Protein AF-0000000072923205 (afdb_homodimer)

Foldseek 3Di:
DWDDPDALVVVLVVQLVLLVVLLVLLLVLLLLLLCLVQLVCVVVVDHDDPQLLASADDDVRLVCVCVVVVDHHVDPVSSVVRVVSRVLSVVLNVCSVPPWDKDKDKDKDFAAWFFAFALPFFDQAFDCDDDLLVQLLVLQVLQVVLVAHGAQFRTGANDSQAHFDPVRHQWFKFKDQPDPDDFDWAAFPDDPVVVVVVCCVVVLAPPPKAWDWDADPVRHIHLIKIKYKPDPFFLPQDAIKMKMWTFFAADRRDITGIGIMIMHIDGPRNSSLRSRHGRGVNCNNCVVVLSVQQAPDHRGGGDPPNRSSVGSSVSSRSSSSRRVVDTGDADDPPDDRIGIGIDMIIDDDPVSVVSSVVSVVSSVVSVVSSVVSCVVCVPPDPVSVLSDSDPLSVVQNQVQVVVVVVVPPPPDDRDRRDSVNCVQKDWDQPDPPPRDIGIDGPDPDDPPPD/DWDDPDALVVVLVVQLVLLVVLLVLLLVLLLLLLCLVQLVCVVVVDHDDPQLLASPDDDVRLVCVCVVVVDHHVDPVSSVVRVVSRVLSVVLNVCSVPPWDKDWDKDKDFAAWFFAFALPFFDQAFDCDDDLLVQLLVLQVLQVVLVAHGAQFRTGANDSQAHFDPVRHQWFKFKDFPDVDFFDWAAQPDDPVVVVVVCCVVVLAPPPKAWDWDADPVRHIHLIKIKYKPDPFFLPQDAIKMKMWTFFAADRRDITGITIMIMHIDGPRNSSLRSRHGRGVNCNNCVVVLSVQQAPDHRGGGDPPNRVSVGSSVSSRSSSSRRVVDTGDADDPPDDRIGIGIDMIIDDDPVSVVSSVVSVVSSVVSVVSSVVSCVVCVPPDPVSVLSDSDPLSVVQNQVQVVVVVVVPPPPDPRDRRDSVNCVQKDWDQPDPPPRDIGIDGDDPDDPPPD

Structure (mmCIF, N/CA/C/O backbone):
data_AF-0000000072923205-model_v1
#
loop_
_entity.id
_entity.type
_entity.pdbx_description
1 polymer 'Uncharacterized protein'
#
loop_
_atom_site.group_PDB
_atom_site.id
_atom_site.type_symbol
_atom_site.label_atom_id
_atom_site.label_alt_id
_atom_site.label_comp_id
_atom_site.label_asym_id
_atom_site.label_entity_id
_atom_site.label_seq_id
_atom_site.pdbx_PDB_ins_code
_atom_site.Cartn_x
_atom_site.Cartn_y
_atom_site.Cartn_z
_atom_site.occupancy
_atom_site.B_iso_or_equiv
_atom_site.auth_seq_id
_atom_site.auth_comp_id
_atom_site.auth_asym_id
_atom_site.auth_atom_id
_atom_site.pdbx_PDB_model_num
ATOM 1 N N . MET A 1 1 ? -12.227 5.406 14.617 1 89.12 1 MET A N 1
ATOM 2 C CA . MET A 1 1 ? -13.305 5.562 13.633 1 89.12 1 MET A CA 1
ATOM 3 C C . MET A 1 1 ? -12.773 5.41 12.219 1 89.12 1 MET A C 1
ATOM 5 O O . MET A 1 1 ? -11.68 5.891 11.898 1 89.12 1 MET A O 1
ATOM 9 N N . ILE A 1 2 ? -13.602 4.73 11.359 1 88.81 2 ILE A N 1
ATOM 10 C CA . ILE A 1 2 ? -13.195 4.5 9.977 1 88.81 2 ILE A CA 1
ATOM 11 C C . ILE A 1 2 ? -14.133 5.238 9.031 1 88.81 2 ILE A C 1
ATOM 13 O O . ILE A 1 2 ? -15.359 5.141 9.156 1 88.81 2 ILE A O 1
ATOM 17 N N . ILE A 1 3 ? -13.461 6.012 8.18 1 89.38 3 ILE A N 1
ATOM 18 C CA . ILE A 1 3 ? -14.242 6.777 7.211 1 89.38 3 ILE A CA 1
ATOM 19 C C . ILE A 1 3 ? -13.914 6.301 5.797 1 89.38 3 ILE A C 1
ATOM 21 O O . ILE A 1 3 ? -12.766 6.375 5.355 1 89.38 3 ILE A O 1
ATOM 25 N N . THR A 1 4 ? -14.969 5.855 4.988 1 86.44 4 THR A N 1
ATOM 26 C CA . THR A 1 4 ? -14.742 5.301 3.66 1 86.44 4 THR A CA 1
ATOM 27 C C . THR A 1 4 ? -15.344 6.207 2.588 1 86.44 4 THR A C 1
ATOM 29 O O . THR A 1 4 ? -15.062 6.039 1.399 1 86.44 4 THR A O 1
ATOM 32 N N . SER A 1 5 ? -16.047 7.168 2.941 1 84.69 5 SER A N 1
ATOM 33 C CA . SER A 1 5 ? -16.812 7.984 2.004 1 84.69 5 SER A CA 1
ATOM 34 C C . SER A 1 5 ? -15.906 8.992 1.29 1 84.69 5 SER A C 1
ATOM 36 O O . SER A 1 5 ? -16.203 9.406 0.167 1 84.69 5 SER A O 1
ATOM 38 N N . ILE A 1 6 ? -14.859 9.414 1.938 1 89.81 6 ILE A N 1
ATOM 39 C CA . ILE A 1 6 ? -13.938 10.375 1.352 1 89.81 6 ILE A CA 1
ATOM 40 C C . ILE A 1 6 ? -12.5 9.906 1.556 1 89.81 6 ILE A C 1
ATOM 42 O O . ILE A 1 6 ? -12.25 8.992 2.346 1 89.81 6 ILE A O 1
ATOM 46 N N . THR A 1 7 ? -11.625 10.508 0.783 1 90.75 7 THR A N 1
ATOM 47 C CA . THR A 1 7 ? -10.219 10.117 0.861 1 90.75 7 THR A CA 1
ATOM 48 C C . THR A 1 7 ? -9.609 10.578 2.18 1 90.75 7 THR A C 1
ATOM 50 O O . THR A 1 7 ? -10.148 11.461 2.848 1 90.75 7 THR A O 1
ATOM 53 N N . THR A 1 8 ? -8.555 10 2.537 1 91.88 8 THR A N 1
ATOM 54 C CA . THR A 1 8 ? -7.848 10.336 3.771 1 91.88 8 THR A CA 1
ATOM 55 C C . THR A 1 8 ? -7.371 11.781 3.75 1 91.88 8 THR A C 1
ATOM 57 O O . THR A 1 8 ? -7.402 12.469 4.777 1 91.88 8 THR A O 1
ATOM 60 N N . ALA A 1 9 ? -6.926 12.234 2.621 1 91.5 9 ALA A N 1
ATOM 61 C CA . ALA A 1 9 ? -6.488 13.625 2.49 1 91.5 9 ALA A CA 1
ATOM 62 C C . ALA A 1 9 ? -7.637 14.586 2.758 1 91.5 9 ALA A C 1
ATOM 64 O O . ALA A 1 9 ? -7.453 15.625 3.4 1 91.5 9 ALA A O 1
ATOM 65 N N . GLU A 1 10 ? -8.805 14.297 2.316 1 93.75 10 GLU A N 1
ATOM 66 C CA . GLU A 1 10 ? -9.977 15.141 2.535 1 93.75 10 GLU A CA 1
ATOM 67 C C . GLU A 1 10 ? -10.391 15.141 4.004 1 93.75 10 GLU A C 1
ATOM 69 O O . GLU A 1 10 ? -10.812 16.172 4.535 1 93.75 10 GLU A O 1
ATOM 74 N N . VAL A 1 11 ? -10.305 14 4.59 1 94.38 11 VAL A N 1
ATOM 75 C CA . VAL A 1 11 ? -10.633 13.922 6.008 1 94.38 11 VAL A CA 1
ATOM 76 C C . VAL A 1 11 ? -9.703 14.82 6.812 1 94.38 11 VAL A C 1
ATOM 78 O O . VAL A 1 11 ? -10.141 15.523 7.727 1 94.38 11 VAL A O 1
ATOM 81 N N . ARG A 1 12 ? -8.477 14.789 6.48 1 94.19 12 ARG A N 1
ATOM 82 C CA . ARG A 1 12 ? -7.516 15.641 7.176 1 94.19 12 ARG A CA 1
ATOM 83 C C . ARG A 1 12 ? -7.859 17.109 7 1 94.19 12 ARG A C 1
ATOM 85 O O . ARG A 1 12 ? -7.805 17.891 7.957 1 94.19 12 ARG A O 1
ATOM 92 N N . VAL A 1 13 ? -8.234 17.453 5.805 1 94.12 13 VAL A N 1
ATOM 93 C CA . VAL A 1 13 ? -8.555 18.844 5.512 1 94.12 13 VAL A CA 1
ATOM 94 C C . VAL A 1 13 ? -9.82 19.25 6.27 1 94.12 13 VAL A C 1
ATOM 96 O O . VAL A 1 13 ? -9.883 20.344 6.836 1 94.12 13 VAL A O 1
ATOM 99 N N . VAL A 1 14 ? -10.797 18.438 6.301 1 95.56 14 VAL A N 1
ATOM 100 C CA . VAL A 1 14 ? -12.047 18.75 6.984 1 95.56 14 VAL A CA 1
ATOM 101 C C . VAL A 1 14 ? -11.789 18.922 8.484 1 95.56 14 VAL A C 1
ATOM 103 O O . VAL A 1 14 ? -12.297 19.859 9.102 1 95.56 14 VAL A O 1
ATOM 106 N N . LEU A 1 15 ? -11.039 18.047 9.055 1 94.88 15 LEU A N 1
ATOM 107 C CA . LEU A 1 15 ? -10.711 18.141 10.477 1 94.88 15 LEU A CA 1
ATOM 108 C C . LEU A 1 15 ? -9.898 19.406 10.766 1 94.88 15 LEU A C 1
ATOM 110 O O . LEU A 1 15 ? -10.133 20.078 11.766 1 94.88 15 LEU A O 1
ATOM 114 N N . ARG A 1 16 ? -9.023 19.688 9.93 1 93.75 16 ARG A N 1
ATOM 115 C CA . ARG A 1 16 ? -8.195 20.875 10.117 1 93.75 16 ARG A CA 1
ATOM 116 C C . ARG A 1 16 ? -9.031 22.156 10.07 1 93.75 16 ARG A C 1
ATOM 118 O O . ARG A 1 16 ? -8.859 23.047 10.898 1 93.75 16 ARG A O 1
ATOM 125 N N . VAL A 1 17 ? -9.844 22.234 9.086 1 94.38 17 VAL A N 1
ATOM 126 C CA . VAL A 1 17 ? -10.711 23.391 8.961 1 94.38 17 VAL A CA 1
ATOM 127 C C . VAL A 1 17 ? -11.617 23.5 10.188 1 94.38 17 VAL A C 1
ATOM 129 O O . VAL A 1 17 ? -11.828 24.594 10.727 1 94.38 17 VAL A O 1
ATOM 132 N N . TYR A 1 18 ? -12.07 22.375 10.656 1 95.81 18 TYR A N 1
ATOM 133 C CA . TYR A 1 18 ? -12.906 22.359 11.852 1 95.81 18 TYR A CA 1
ATOM 134 C C . TYR A 1 18 ? -12.141 22.906 13.055 1 95.81 18 TYR A C 1
ATOM 136 O O . TYR A 1 18 ? -12.633 23.781 13.758 1 95.81 18 TYR A O 1
ATOM 144 N N . PHE A 1 19 ? -11 22.438 13.273 1 94.62 19 PHE A N 1
ATOM 145 C CA . PHE A 1 19 ? -10.234 22.844 14.445 1 94.62 19 PHE A CA 1
ATOM 146 C C . PHE A 1 19 ? -9.82 24.312 14.328 1 94.62 19 PHE A C 1
ATOM 148 O O . PHE A 1 19 ? -9.844 25.047 15.32 1 94.62 19 PHE A O 1
ATOM 155 N N . LEU A 1 20 ? -9.453 24.703 13.141 1 91.88 20 LEU A N 1
ATOM 156 C CA . LEU A 1 20 ? -9.047 26.078 12.93 1 91.88 20 LEU A CA 1
ATOM 157 C C . LEU A 1 20 ? -10.211 27.031 13.219 1 91.88 20 LEU A C 1
ATOM 159 O O . LEU A 1 20 ? -10.047 28.016 13.945 1 91.88 20 LEU A O 1
ATOM 163 N N . VAL A 1 21 ? -11.336 26.75 12.703 1 93 21 VAL A N 1
ATOM 164 C CA . VAL A 1 21 ? -12.484 27.656 12.781 1 93 21 VAL A CA 1
ATOM 165 C C . VAL A 1 21 ? -13.07 27.625 14.188 1 93 21 VAL A C 1
ATOM 167 O O . VAL A 1 21 ? -13.297 28.672 14.797 1 93 21 VAL A O 1
ATOM 170 N N . VAL A 1 22 ? -13.234 26.516 14.781 1 95.75 22 VAL A N 1
ATOM 171 C CA . VAL A 1 22 ? -13.898 26.391 16.078 1 95.75 22 VAL A CA 1
ATOM 172 C C . VAL A 1 22 ? -12.984 26.938 17.172 1 95.75 22 VAL A C 1
ATOM 174 O O . VAL A 1 22 ? -13.453 27.609 18.109 1 95.75 22 VAL A O 1
ATOM 177 N N . LEU A 1 23 ? -11.734 26.719 17.047 1 93.88 23 LEU A N 1
ATOM 178 C CA . LEU A 1 23 ? -10.836 27.234 18.078 1 93.88 23 LEU A CA 1
ATOM 179 C C . LEU A 1 23 ? -10.672 28.734 17.953 1 93.88 23 LEU A C 1
ATOM 181 O O . LEU A 1 23 ? -10.531 29.438 18.969 1 93.88 23 LEU A O 1
ATOM 185 N N . ALA A 1 24 ? -10.641 29.25 16.734 1 91.12 24 ALA A N 1
ATOM 186 C CA . ALA A 1 24 ? -10.602 30.703 16.547 1 91.12 24 ALA A CA 1
ATOM 187 C C . ALA A 1 24 ? -11.852 31.359 17.125 1 91.12 24 ALA A C 1
ATOM 189 O O . ALA A 1 24 ? -11.758 32.406 17.781 1 91.12 24 ALA A O 1
ATOM 190 N N . LEU A 1 25 ? -12.953 30.75 16.922 1 93.31 25 LEU A N 1
ATOM 191 C CA . LEU A 1 25 ? -14.203 31.281 17.453 1 93.31 25 LEU A CA 1
ATOM 192 C C . LEU A 1 25 ? -14.227 31.172 18.969 1 93.31 25 LEU A C 1
ATOM 194 O O . LEU A 1 25 ? -14.703 32.094 19.656 1 93.31 25 LEU A O 1
ATOM 198 N N . THR A 1 26 ? -13.734 30.062 19.469 1 94.56 26 THR A N 1
ATOM 199 C CA . THR A 1 26 ? -13.672 29.891 20.922 1 94.56 26 THR A CA 1
ATOM 200 C C . THR A 1 26 ? -12.805 30.969 21.547 1 94.56 26 THR A C 1
ATOM 202 O O . THR A 1 26 ? -13.18 31.562 22.562 1 94.56 26 THR A O 1
ATOM 205 N N . GLY A 1 27 ? -11.602 31.172 20.938 1 91.69 27 GLY A N 1
ATOM 206 C CA . GLY A 1 27 ? -10.758 32.25 21.438 1 91.69 27 GLY A CA 1
ATOM 207 C C . GLY A 1 27 ? -11.422 33.594 21.391 1 91.69 27 GLY A C 1
ATOM 208 O O . GLY A 1 27 ? -11.266 34.406 22.297 1 91.69 27 GLY A O 1
ATOM 209 N N . PHE A 1 28 ? -12.148 33.875 20.406 1 90.94 28 PHE A N 1
ATOM 210 C CA . PHE A 1 28 ? -12.883 35.125 20.219 1 90.94 28 PHE A CA 1
ATOM 211 C C . PHE A 1 28 ? -13.906 35.312 21.328 1 90.94 28 PHE A C 1
ATOM 213 O O . PHE A 1 28 ? -13.977 36.375 21.922 1 90.94 28 PHE A O 1
ATOM 220 N N . PHE A 1 29 ? -14.641 34.344 21.625 1 93.75 29 PHE A N 1
ATOM 221 C CA . PHE A 1 29 ? -15.68 34.406 22.641 1 93.75 29 PHE A CA 1
ATOM 222 C C . PHE A 1 29 ? -15.07 34.531 24.031 1 93.75 29 PHE A C 1
ATOM 224 O O . PHE A 1 29 ? -15.57 35.281 24.875 1 93.75 29 PHE A O 1
ATOM 231 N N . VAL A 1 30 ? -14.062 33.781 24.25 1 93.88 30 VAL A N 1
ATOM 232 C CA . VAL A 1 30 ? -13.445 33.781 25.578 1 93.88 30 VAL A CA 1
ATOM 233 C C . VAL A 1 30 ? -12.914 35.188 25.875 1 93.88 30 VAL A C 1
ATOM 235 O O . VAL A 1 30 ? -13.086 35.688 26.984 1 93.88 30 VAL A O 1
ATOM 238 N N . ARG A 1 31 ? -12.273 35.844 24.969 1 92.31 31 ARG A N 1
ATOM 239 C CA . ARG A 1 31 ? -11.75 37.188 25.172 1 92.31 31 ARG A CA 1
ATOM 240 C C . ARG A 1 31 ? -12.875 38.188 25.484 1 92.31 31 ARG A C 1
ATOM 242 O O . ARG A 1 31 ? -12.727 39.062 26.328 1 92.31 31 ARG A O 1
ATOM 249 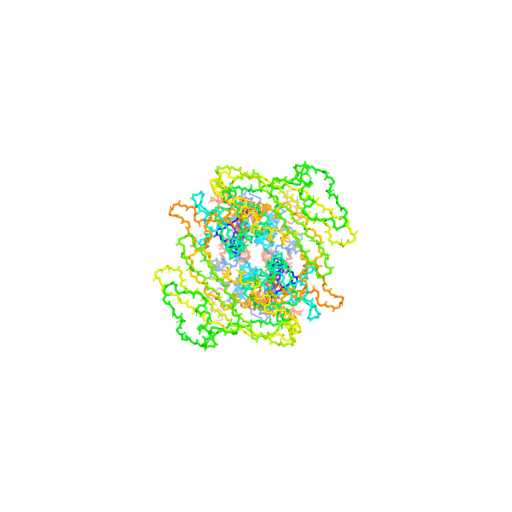N N . ARG A 1 32 ? -13.938 37.969 24.875 1 91.75 32 ARG A N 1
ATOM 250 C CA . ARG A 1 32 ? -15.078 38.875 25.094 1 91.75 32 ARG A CA 1
ATOM 251 C C . ARG A 1 32 ? -15.734 38.594 26.438 1 91.75 32 ARG A C 1
ATOM 253 O O . ARG A 1 32 ? -16.25 39.5 27.094 1 91.75 32 ARG A O 1
ATOM 260 N N . VAL A 1 33 ? -15.742 37.375 26.797 1 94.19 33 VAL A N 1
ATOM 261 C CA . VAL A 1 33 ? -16.281 37.031 28.094 1 94.19 33 VAL A CA 1
ATOM 262 C C . VAL A 1 33 ? -15.414 37.625 29.203 1 94.19 33 VAL A C 1
ATOM 264 O O . VAL A 1 33 ? -15.93 38.156 30.172 1 94.19 33 VAL A O 1
ATOM 267 N N . LEU A 1 34 ? -14.102 37.469 29.062 1 93.75 34 LEU A N 1
ATOM 268 C CA . LEU A 1 34 ? -13.195 38.031 30.047 1 93.75 34 LEU A CA 1
ATOM 269 C C . LEU A 1 34 ? -13.352 39.562 30.109 1 93.75 34 LEU A C 1
ATOM 271 O O . LEU A 1 34 ? -13.336 40.156 31.188 1 93.75 34 LEU A O 1
ATOM 275 N N . HIS A 1 35 ? -13.461 40.156 28.953 1 92.31 35 HIS A N 1
ATOM 276 C CA . HIS A 1 35 ? -13.703 41.594 28.875 1 92.31 35 HIS A CA 1
ATOM 277 C C . HIS A 1 35 ? -15.016 41.969 29.547 1 92.31 35 HIS A C 1
ATOM 279 O O . HIS A 1 35 ? -15.094 42.969 30.266 1 92.31 35 HIS A O 1
ATOM 285 N N . GLY A 1 36 ? -16.062 41.188 29.297 1 91.5 36 GLY A N 1
ATOM 286 C CA . GLY A 1 36 ? -17.359 41.438 29.906 1 91.5 36 GLY A CA 1
ATOM 287 C C . GLY A 1 36 ? -17.344 41.281 31.406 1 91.5 36 GLY A C 1
ATOM 288 O O . GLY A 1 36 ? -18 42.031 32.125 1 91.5 36 GLY A O 1
ATOM 289 N N . ARG A 1 37 ? -16.641 40.312 31.844 1 91.44 37 ARG A N 1
ATOM 290 C CA . ARG A 1 37 ? -16.5 40.125 33.281 1 91.44 37 ARG A CA 1
ATOM 291 C C . ARG A 1 37 ? -15.82 41.312 33.938 1 91.44 37 ARG A C 1
ATOM 293 O O . ARG A 1 37 ? -16.172 41.688 35.062 1 91.44 37 ARG A O 1
ATOM 300 N N . ASN A 1 38 ? -14.805 41.812 33.312 1 92.12 38 ASN A N 1
ATOM 301 C CA . ASN A 1 38 ? -14.148 43 33.812 1 92.12 38 ASN A CA 1
ATOM 302 C C . ASN A 1 38 ? -15.109 44.188 33.844 1 92.12 38 ASN A C 1
ATOM 304 O O . ASN A 1 38 ? -15.094 44.969 34.812 1 92.12 38 ASN A O 1
ATOM 308 N N . LYS A 1 39 ? -15.906 44.312 32.875 1 90 39 LYS A N 1
ATOM 309 C CA . LYS A 1 39 ? -16.906 45.375 32.844 1 90 39 LYS A CA 1
ATOM 310 C C . LYS A 1 39 ? -17.891 45.219 34 1 90 39 LYS A C 1
ATOM 312 O O . LYS A 1 39 ? -18.281 46.219 34.625 1 90 39 LYS A O 1
ATOM 317 N N . LEU A 1 40 ? -18.266 44.031 34.219 1 90.88 40 LEU A N 1
ATOM 318 C CA . LEU A 1 40 ? -19.219 43.781 35.312 1 90.88 40 LEU A CA 1
ATOM 319 C C . LEU A 1 40 ? -18.594 44.094 36.656 1 90.88 40 LEU A C 1
ATOM 321 O O . LEU A 1 40 ? -19.266 44.594 37.562 1 90.88 40 LEU A O 1
ATOM 325 N N . ARG A 1 41 ? -17.391 43.812 36.812 1 89.88 41 ARG A N 1
ATOM 326 C CA . ARG A 1 41 ? -16.688 44.125 38.062 1 89.88 41 ARG A CA 1
ATOM 327 C C . ARG A 1 41 ? -16.625 45.625 38.281 1 89.88 41 ARG A C 1
ATOM 329 O O . ARG A 1 41 ? -16.797 46.094 39.406 1 89.88 41 ARG A O 1
ATOM 336 N N . ILE A 1 42 ? -16.328 46.344 37.219 1 88.38 42 ILE A N 1
ATOM 337 C CA . ILE A 1 42 ? -16.266 47.781 37.312 1 88.38 42 ILE A CA 1
ATOM 338 C C . ILE A 1 42 ? -17.656 48.344 37.594 1 88.38 42 ILE A C 1
ATOM 340 O O . ILE A 1 42 ? -17.781 49.312 38.344 1 88.38 42 ILE A O 1
ATOM 344 N N . LEU A 1 43 ? -18.594 47.781 37.031 1 87.06 43 LEU A N 1
ATOM 345 C CA . LEU A 1 43 ? -19.969 48.188 37.281 1 87.06 43 LEU A CA 1
ATOM 346 C C . LEU A 1 43 ? -20.344 47.969 38.719 1 87.06 43 LEU A C 1
ATOM 348 O O . LEU A 1 43 ? -21.156 48.719 39.281 1 87.06 43 LEU A O 1
ATOM 352 N N . GLY A 1 44 ? -19.859 46.969 39.312 1 84.81 44 GLY A N 1
ATOM 353 C CA . GLY A 1 44 ? -20.125 46.688 40.719 1 84.81 44 GLY A CA 1
ATOM 354 C C . GLY A 1 44 ? -19.375 47.594 41.688 1 84.81 44 GLY A C 1
ATOM 355 O O . GLY A 1 44 ? -19.609 47.562 42.875 1 84.81 44 GLY A O 1
ATOM 356 N N . GLY A 1 45 ? -18.5 48.5 41.219 1 82.12 45 GLY A N 1
ATOM 357 C CA . GLY A 1 45 ? -17.828 49.469 42.062 1 82.12 45 GLY A CA 1
ATOM 358 C C . GLY A 1 45 ? -16.359 49.188 42.281 1 82.12 45 GLY A C 1
ATOM 359 O O . GLY A 1 45 ? -15.633 49.969 42.875 1 82.12 45 GLY A O 1
ATOM 360 N N . ASP A 1 46 ? -15.938 48.125 41.719 1 85 46 ASP A N 1
ATOM 361 C CA . ASP A 1 46 ? -14.547 47.75 41.906 1 85 46 ASP A CA 1
ATOM 362 C C . ASP A 1 46 ? -13.68 48.219 40.719 1 85 46 ASP A C 1
ATOM 364 O O . ASP A 1 46 ? -14.203 48.594 39.688 1 85 46 ASP A O 1
ATOM 368 N N . SER A 1 47 ? -12.453 48.469 40.969 1 88.12 47 SER A N 1
ATOM 369 C CA . SER A 1 47 ? -11.477 48.719 39.906 1 88.12 47 SER A CA 1
ATOM 370 C C . SER A 1 47 ? -10.688 47.469 39.562 1 88.12 47 SER A C 1
ATOM 372 O O . SER A 1 47 ? -10.625 46.531 40.375 1 88.12 47 SER A O 1
ATOM 374 N N . ILE A 1 48 ? -10.312 47.375 38.344 1 89.44 48 ILE A N 1
ATOM 375 C CA . ILE A 1 48 ? -9.539 46.188 37.938 1 89.44 48 ILE A CA 1
ATOM 376 C C . ILE A 1 48 ? -8.102 46.625 37.625 1 89.44 48 ILE A C 1
ATOM 378 O O . ILE A 1 48 ? -7.848 47.75 37.25 1 89.44 48 ILE A O 1
ATOM 382 N N . LEU A 1 49 ? -7.234 45.656 37.812 1 89.5 49 LEU A N 1
ATOM 383 C CA . LEU A 1 49 ? -5.848 45.906 37.438 1 89.5 49 LEU A CA 1
ATOM 384 C C . LEU A 1 49 ? -5.711 46.094 35.938 1 89.5 49 LEU A C 1
ATOM 386 O O . LEU A 1 49 ? -6.375 45.406 35.156 1 89.5 49 LEU A O 1
ATOM 390 N N . ALA A 1 50 ? -4.867 47 35.469 1 88.75 50 ALA A N 1
ATOM 391 C CA . ALA A 1 50 ? -4.66 47.25 34.031 1 88.75 50 ALA A CA 1
ATOM 392 C C . ALA A 1 50 ? -4.211 46 33.312 1 88.75 50 ALA A C 1
ATOM 394 O O . ALA A 1 50 ? -4.555 45.781 32.156 1 88.75 50 ALA A O 1
ATOM 395 N N . THR A 1 51 ? -3.453 45.094 33.969 1 89.56 51 THR A N 1
ATOM 396 C CA . THR A 1 51 ? -2.963 43.875 33.375 1 89.56 51 THR A CA 1
ATOM 397 C C . THR A 1 51 ? -4.113 42.906 33.125 1 89.56 51 THR A C 1
ATOM 399 O O . THR A 1 51 ? -4.043 42.094 32.188 1 89.56 51 THR A O 1
ATOM 402 N N . ARG A 1 52 ? -5.148 43.031 33.844 1 90.62 52 ARG A N 1
ATOM 403 C CA . ARG A 1 52 ? -6.312 42.156 33.688 1 90.62 52 ARG A CA 1
ATOM 404 C C . ARG A 1 52 ? -7.176 42.625 32.531 1 90.62 52 ARG A C 1
ATOM 406 O O . ARG A 1 52 ? -7.984 41.844 32 1 90.62 52 ARG A O 1
ATOM 413 N N . ALA A 1 53 ? -6.945 43.812 32.125 1 89.5 53 ALA A N 1
ATOM 414 C CA . ALA A 1 53 ? -7.734 44.375 31.016 1 89.5 53 ALA A CA 1
ATOM 415 C C . ALA A 1 53 ? -7.094 44.031 29.672 1 89.5 53 ALA A C 1
ATOM 417 O O . ALA A 1 53 ? -7.703 44.25 28.625 1 89.5 53 ALA A O 1
ATOM 418 N N . LEU A 1 54 ? -5.926 43.438 29.688 1 89.62 54 LEU A N 1
ATOM 419 C CA . LEU A 1 54 ? -5.238 43.062 28.453 1 89.62 54 LEU A CA 1
ATOM 420 C C . LEU A 1 54 ? -5.68 41.688 27.984 1 89.62 54 LEU A C 1
ATOM 422 O O . LEU A 1 54 ? -4.922 40.719 28.109 1 89.62 54 LEU A O 1
ATOM 426 N N . ASN A 1 55 ? -6.766 41.531 27.297 1 82.62 55 ASN A N 1
ATOM 427 C CA . ASN A 1 55 ? -7.387 40.25 26.969 1 82.62 55 ASN A CA 1
ATOM 428 C C . ASN A 1 55 ? -7.203 39.906 25.484 1 82.62 55 ASN A C 1
ATOM 430 O O . ASN A 1 55 ? -7.613 38.844 25.047 1 82.62 55 ASN A O 1
ATOM 434 N N . SER A 1 56 ? -6.613 40.719 24.75 1 79.62 56 SER A N 1
ATOM 435 C CA . SER A 1 56 ? -6.598 40.531 23.297 1 79.62 56 SER A CA 1
ATOM 436 C C . SER A 1 56 ? -5.277 39.906 22.844 1 79.62 56 SER A C 1
ATOM 438 O O . SER A 1 56 ? -5.062 39.719 21.641 1 79.62 56 SER A O 1
ATOM 440 N N . LEU A 1 57 ? -4.406 39.594 23.719 1 80.69 57 LEU A N 1
ATOM 441 C CA . LEU A 1 57 ? -3.109 39.031 23.328 1 80.69 57 LEU A CA 1
ATOM 442 C C . LEU A 1 57 ? -3.254 37.625 22.797 1 80.69 57 LEU A C 1
ATOM 444 O O . LEU A 1 57 ? -4.055 36.844 23.312 1 80.69 57 LEU A O 1
ATOM 448 N N . ASP A 1 58 ? -2.572 37.406 21.688 1 78.75 58 ASP A N 1
ATOM 449 C CA . ASP A 1 58 ? -2.625 36.094 21.062 1 78.75 58 ASP A CA 1
ATOM 450 C C . ASP A 1 58 ? -1.275 35.719 20.453 1 78.75 58 ASP A C 1
ATOM 452 O O . ASP A 1 58 ? -0.37 36.531 20.375 1 78.75 58 ASP A O 1
ATOM 456 N N . GLY A 1 59 ? -1.128 34.438 20.156 1 77.12 59 GLY A N 1
ATOM 457 C CA . GLY A 1 59 ? 0.063 33.969 19.453 1 77.12 59 GLY A CA 1
ATOM 458 C C . GLY A 1 59 ? 1.335 34.156 20.266 1 77.12 59 GLY A C 1
ATOM 459 O O . GLY A 1 59 ? 1.385 33.812 21.438 1 77.12 59 GLY A O 1
ATOM 460 N N . LEU A 1 60 ? 2.326 34.719 19.594 1 78.44 60 LEU A N 1
ATOM 461 C CA . LEU A 1 60 ? 3.627 34.938 20.219 1 78.44 60 LEU A CA 1
ATOM 462 C C . LEU A 1 60 ? 3.555 36.031 21.281 1 78.44 60 LEU A C 1
ATOM 464 O O . LEU A 1 60 ? 4.277 36 22.281 1 78.44 60 LEU A O 1
ATOM 468 N N . ASP A 1 61 ? 2.646 36.938 21.078 1 81.31 61 ASP A N 1
ATOM 469 C CA . ASP A 1 61 ? 2.477 38.031 22.047 1 81.31 61 ASP A CA 1
ATOM 470 C C . ASP A 1 61 ? 1.954 37.5 23.375 1 81.31 61 ASP A C 1
ATOM 472 O O . ASP A 1 61 ? 2.311 38 24.438 1 81.31 61 ASP A O 1
ATOM 476 N N . LEU A 1 62 ? 1.161 36.531 23.234 1 85.56 62 LEU A N 1
ATOM 477 C CA . LEU A 1 62 ? 0.646 35.875 24.453 1 85.56 62 LEU A CA 1
ATOM 478 C C . LEU A 1 62 ? 1.77 35.219 25.234 1 85.56 62 LEU A C 1
ATOM 480 O O . LEU A 1 62 ? 1.791 35.281 26.469 1 85.56 62 LEU A O 1
ATOM 484 N N . LEU A 1 63 ? 2.75 34.688 24.531 1 86.5 63 LEU A N 1
ATOM 485 C CA . LEU A 1 63 ? 3.846 33.969 25.172 1 86.5 63 LEU A CA 1
ATOM 486 C C . LEU A 1 63 ? 4.863 34.938 25.766 1 86.5 63 LEU A C 1
ATOM 488 O O . LEU A 1 63 ? 5.473 34.656 26.797 1 86.5 63 LEU A O 1
ATOM 492 N N . LEU A 1 64 ? 4.957 36.156 25.203 1 87.06 64 LEU A N 1
ATOM 493 C CA . LEU A 1 64 ? 5.996 37.094 25.609 1 87.06 64 LEU A CA 1
ATOM 494 C C . LEU A 1 64 ? 5.445 38.094 26.594 1 87.06 64 LEU A C 1
ATOM 496 O O . LEU A 1 64 ? 6.207 38.75 27.312 1 87.06 64 LEU A O 1
ATOM 500 N N . ALA A 1 65 ? 4.172 38.25 26.703 1 87.31 65 ALA A N 1
ATOM 501 C CA . ALA A 1 65 ? 3.523 39.281 27.5 1 87.31 65 ALA A CA 1
ATOM 502 C C . ALA A 1 65 ? 3.861 39.125 28.969 1 87.31 65 ALA A C 1
ATOM 504 O O . ALA A 1 65 ? 4.137 40.125 29.656 1 87.31 65 ALA A O 1
ATOM 505 N N . PRO A 1 66 ? 3.934 37.875 29.5 1 89.38 66 PRO A N 1
ATOM 506 C CA . PRO A 1 66 ? 4.246 37.75 30.922 1 89.38 66 PRO A CA 1
ATOM 507 C C . PRO A 1 66 ? 5.664 38.219 31.266 1 89.38 66 PRO A C 1
ATOM 509 O O . PRO A 1 66 ? 5.906 38.719 32.375 1 89.38 66 PRO A O 1
ATOM 512 N N . LEU A 1 67 ? 6.535 38.094 30.344 1 89.25 67 LEU A N 1
ATOM 513 C CA . LEU A 1 67 ? 7.918 38.5 30.578 1 89.25 67 LEU A CA 1
ATOM 514 C C . LEU A 1 67 ? 8.047 40 30.578 1 89.25 67 LEU A C 1
ATOM 516 O O . LEU A 1 67 ? 8.805 40.562 31.359 1 89.25 67 LEU A O 1
ATOM 520 N N . LYS A 1 68 ? 7.27 40.719 29.781 1 85.62 68 LYS A N 1
ATOM 521 C CA . LYS A 1 68 ? 7.312 42.188 29.672 1 85.62 68 LYS A CA 1
ATOM 522 C C . LYS A 1 68 ? 6.555 42.844 30.828 1 85.62 68 LYS A C 1
ATOM 524 O O . LYS A 1 68 ? 6.98 43.844 31.344 1 85.62 68 LYS A O 1
ATOM 529 N N . LEU A 1 69 ? 5.453 42.219 31.141 1 90.56 69 LEU A N 1
ATOM 530 C CA . LEU A 1 69 ? 4.574 42.781 32.156 1 90.56 69 LEU A CA 1
ATOM 531 C C . LEU A 1 69 ? 5.004 42.344 33.562 1 90.56 69 LEU A C 1
ATOM 533 O O . LEU A 1 69 ? 4.656 43 34.531 1 90.56 69 LEU A O 1
ATOM 537 N N . ARG A 1 70 ? 5.824 41.312 33.75 1 89.94 70 ARG A N 1
ATOM 538 C CA . ARG A 1 70 ? 6.137 40.656 35.031 1 89.94 70 ARG A CA 1
ATOM 539 C C . ARG A 1 70 ? 4.863 40.344 35.812 1 89.94 70 ARG A C 1
ATOM 541 O O . ARG A 1 70 ? 4.82 40.469 37.031 1 89.94 70 ARG A O 1
ATOM 548 N N . ALA A 1 71 ? 3.805 40.156 35.031 1 90.06 71 ALA A N 1
ATOM 549 C CA . ALA A 1 71 ? 2.488 39.719 35.5 1 90.06 71 ALA A CA 1
ATOM 550 C C . ALA A 1 71 ? 1.727 39 34.406 1 90.06 71 ALA A C 1
ATOM 552 O O . ALA A 1 71 ? 2.105 39.031 33.25 1 90.06 71 ALA A O 1
ATOM 553 N N . LEU A 1 72 ? 0.718 38.25 34.781 1 90.19 72 LEU A N 1
ATOM 554 C CA . LEU A 1 72 ? -0.07 37.5 33.812 1 90.19 72 LEU A CA 1
ATOM 555 C C . LEU A 1 72 ? -1.207 38.375 33.281 1 90.19 72 LEU A C 1
ATOM 557 O O . LEU A 1 72 ? -2.062 38.812 34.031 1 90.19 72 LEU A O 1
ATOM 561 N N . PRO A 1 73 ? -1.135 38.562 31.984 1 89.69 73 PRO A N 1
ATOM 562 C CA . PRO A 1 73 ? -2.254 39.312 31.406 1 89.69 73 PRO A CA 1
ATOM 563 C C . PRO A 1 73 ? -3.59 38.594 31.562 1 89.69 73 PRO A C 1
ATOM 565 O O . PRO A 1 73 ? -3.627 37.375 31.656 1 89.69 73 PRO A O 1
ATOM 568 N N . SER A 1 74 ? -4.73 39.312 31.672 1 88.88 74 SER A N 1
ATOM 569 C CA . SER A 1 74 ? -6.09 38.781 31.781 1 88.88 74 SER A CA 1
ATOM 570 C C . SER A 1 74 ? -6.289 38.031 33.094 1 88.88 74 SER A C 1
ATOM 572 O O . SER A 1 74 ? -7.293 37.344 33.25 1 88.88 74 SER A O 1
ATOM 574 N N . GLY A 1 75 ? -5.316 38.031 34 1 87.69 75 GLY A N 1
ATOM 575 C CA . GLY A 1 75 ? -5.398 37.25 35.219 1 87.69 75 GLY A CA 1
ATOM 576 C C . GLY A 1 75 ? -4.871 35.844 35.094 1 87.69 75 GLY A C 1
ATOM 577 O O . GLY A 1 75 ? -4.688 35.344 33.969 1 87.69 75 GLY A O 1
ATOM 578 N N . ALA A 1 76 ? -4.688 35.219 36.156 1 90.38 76 ALA A N 1
ATOM 579 C CA . ALA A 1 76 ? -4.117 33.875 36.156 1 90.38 76 ALA A CA 1
ATOM 580 C C . ALA A 1 76 ? -5.008 32.906 35.406 1 90.38 76 ALA A C 1
ATOM 582 O O . ALA A 1 76 ? -4.52 32.125 34.594 1 90.38 76 ALA A O 1
ATOM 583 N N . PHE A 1 77 ? -6.266 32.969 35.656 1 90.81 77 PHE A N 1
ATOM 584 C CA . PHE A 1 77 ? -7.199 32.062 35.031 1 90.81 77 PHE A CA 1
ATOM 585 C C . PHE A 1 77 ? -7.355 32.375 33.562 1 90.81 77 PHE A C 1
ATOM 587 O O . PHE A 1 77 ? -7.328 31.484 32.719 1 90.81 77 PHE A O 1
ATOM 594 N N . GLY A 1 78 ? -7.543 33.625 33.25 1 91.62 78 GLY A N 1
ATOM 595 C CA . GLY A 1 78 ? -7.703 34.031 31.859 1 91.62 78 GLY A CA 1
ATOM 596 C C . GLY A 1 78 ? -6.488 33.719 31 1 91.62 78 GLY A C 1
ATOM 597 O O . GLY A 1 78 ? -6.625 33.25 29.875 1 91.62 78 GLY A O 1
ATOM 598 N N . PHE A 1 79 ? -5.383 33.938 31.531 1 93.19 79 PHE A N 1
ATOM 599 C CA . PHE A 1 79 ? -4.141 33.656 30.812 1 93.19 79 PHE A CA 1
ATOM 600 C C . PHE A 1 79 ? -3.955 32.188 30.562 1 93.19 79 PHE A C 1
ATOM 602 O O . PHE A 1 79 ? -3.623 31.766 29.453 1 93.19 79 PHE A O 1
ATOM 609 N N . SER A 1 80 ? -4.137 31.406 31.609 1 93.5 80 SER A N 1
ATOM 610 C CA . SER A 1 80 ? -3.949 29.969 31.484 1 93.5 80 SER A CA 1
ATOM 611 C C . SER A 1 80 ? -4.922 29.375 30.469 1 93.5 80 SER A C 1
ATOM 613 O O . SER A 1 80 ? -4.566 28.453 29.734 1 93.5 80 SER A O 1
ATOM 615 N N . PHE A 1 81 ? -6.07 29.844 30.453 1 93.81 81 PHE A N 1
ATOM 616 C CA . PHE A 1 81 ? -7.078 29.297 29.547 1 93.81 81 PHE A CA 1
ATOM 617 C C . PHE A 1 81 ? -6.75 29.656 28.109 1 93.81 81 PHE A C 1
ATOM 619 O O . PHE A 1 81 ? -6.895 28.828 27.203 1 93.81 81 PHE A O 1
ATOM 626 N N . LEU A 1 82 ? -6.375 30.906 27.906 1 92.94 82 LEU A N 1
ATOM 627 C CA . LEU A 1 82 ? -6.004 31.328 26.547 1 92.94 82 LEU A CA 1
ATOM 628 C C . LEU A 1 82 ? -4.762 30.578 26.078 1 92.94 82 LEU A C 1
ATOM 630 O O . LEU A 1 82 ? -4.66 30.219 24.906 1 92.94 82 LEU A O 1
ATOM 634 N N . LEU A 1 83 ? -3.867 30.375 26.953 1 93.62 83 LEU A N 1
ATOM 635 C CA . LEU A 1 83 ? -2.682 29.594 26.625 1 93.62 83 LEU A CA 1
ATOM 636 C C . LEU A 1 83 ? -3.059 28.156 26.281 1 93.62 83 LEU A C 1
ATOM 638 O O . LEU A 1 83 ? -2.494 27.562 25.359 1 93.62 83 LEU A O 1
ATOM 642 N N . PHE A 1 84 ? -3.949 27.625 27.031 1 95.06 84 PHE A N 1
ATOM 643 C CA . PHE A 1 84 ? -4.434 26.266 26.781 1 95.06 84 PHE A CA 1
ATOM 644 C C . PHE A 1 84 ? -5.055 26.172 25.391 1 95.06 84 PHE A C 1
ATOM 646 O O . PHE A 1 84 ? -4.801 25.203 24.656 1 95.06 84 PHE A O 1
ATOM 653 N N . LEU A 1 85 ? -5.852 27.109 25 1 93.44 85 LEU A N 1
ATOM 654 C CA . LEU A 1 85 ? -6.48 27.109 23.688 1 93.44 85 LEU A CA 1
ATOM 655 C C . LEU A 1 85 ? -5.434 27.203 22.578 1 93.44 85 LEU A C 1
ATOM 657 O O . LEU A 1 85 ? -5.559 26.562 21.547 1 93.44 85 LEU A O 1
ATOM 661 N N . PHE A 1 86 ? -4.434 27.969 22.812 1 91.12 86 PHE A N 1
ATOM 662 C CA . PHE A 1 86 ? -3.359 28.125 21.844 1 91.12 86 PHE A CA 1
ATOM 663 C C . PHE A 1 86 ? -2.611 26.812 21.625 1 91.12 86 PHE A C 1
ATOM 665 O O . PHE A 1 86 ? -2.396 26.391 20.5 1 91.12 86 PHE A O 1
ATOM 672 N N . VAL A 1 87 ? -2.268 26.219 22.672 1 93.12 87 VAL A N 1
ATOM 673 C CA . VAL A 1 87 ? -1.525 24.969 22.609 1 93.12 87 VAL A CA 1
ATOM 674 C C . VAL A 1 87 ? -2.41 23.875 22.016 1 93.12 87 VAL A C 1
ATOM 676 O O . VAL A 1 87 ? -1.944 23.047 21.234 1 93.12 87 VAL A O 1
ATOM 679 N N . LEU A 1 88 ? -3.645 23.844 22.453 1 94.31 88 LEU A N 1
ATOM 680 C CA . LEU A 1 88 ? -4.594 22.859 21.953 1 94.31 88 LEU A CA 1
ATOM 681 C C . LEU A 1 88 ? -4.75 22.984 20.438 1 94.31 88 LEU A C 1
ATOM 683 O O . LEU A 1 88 ? -4.852 21.969 19.734 1 94.31 88 LEU A O 1
ATOM 687 N N . GLY A 1 89 ? -4.738 24.156 19.984 1 91.62 89 GLY A N 1
ATOM 688 C CA . GLY A 1 89 ? -4.859 24.375 18.547 1 91.62 89 GLY A CA 1
ATOM 689 C C . GLY A 1 89 ? -3.672 23.844 17.766 1 91.62 89 GLY A C 1
ATOM 690 O O . GLY A 1 89 ? -3.844 23.219 16.719 1 91.62 89 GLY A O 1
ATOM 691 N N . LYS A 1 90 ? -2.514 24.109 18.234 1 91.38 90 LYS A N 1
ATOM 692 C CA . LYS A 1 90 ? -1.312 23.625 17.562 1 91.38 90 LYS A CA 1
ATOM 693 C C . LYS A 1 90 ? -1.193 22.109 17.672 1 91.38 90 LYS A C 1
ATOM 695 O O . LYS A 1 90 ? -0.78 21.438 16.719 1 91.38 90 LYS A O 1
ATOM 700 N N . ALA A 1 91 ? -1.522 21.625 18.781 1 93 91 ALA A N 1
ATOM 701 C CA . ALA A 1 91 ? -1.455 20.172 19 1 93 91 ALA A CA 1
ATOM 702 C C . ALA A 1 91 ? -2.453 19.438 18.109 1 93 91 ALA A C 1
ATOM 704 O O . ALA A 1 91 ? -2.133 18.391 17.547 1 93 91 ALA A O 1
ATOM 705 N N . ALA A 1 92 ? -3.645 19.922 18.078 1 92.75 92 ALA A N 1
ATOM 706 C CA . ALA A 1 92 ? -4.664 19.297 17.234 1 92.75 92 ALA A CA 1
ATOM 707 C C . ALA A 1 92 ? -4.242 19.266 15.773 1 92.75 92 ALA A C 1
ATOM 709 O O . ALA A 1 92 ? -4.527 18.312 15.055 1 92.75 92 ALA A O 1
ATOM 710 N N . ASP A 1 93 ? -3.615 20.266 15.422 1 89.38 93 ASP A N 1
ATOM 711 C CA . ASP A 1 93 ? -3.135 20.359 14.047 1 89.38 93 ASP A CA 1
ATOM 712 C C . ASP A 1 93 ? -2.062 19.297 13.773 1 89.38 93 ASP A C 1
ATOM 714 O O . ASP A 1 93 ? -2.133 18.594 12.766 1 89.38 93 ASP A O 1
ATOM 718 N N . LEU A 1 94 ? -1.133 19.234 14.609 1 92.38 94 LEU A N 1
ATOM 719 C CA . LEU A 1 94 ? -0.03 18.312 14.422 1 92.38 94 LEU A CA 1
ATOM 720 C C . LEU A 1 94 ? -0.514 16.859 14.555 1 92.38 94 LEU A C 1
ATOM 722 O O . LEU A 1 94 ? -0.077 15.992 13.797 1 92.38 94 LEU A O 1
ATOM 726 N N . LEU A 1 95 ? -1.396 16.672 15.438 1 94.56 95 LEU A N 1
ATOM 727 C CA . LEU A 1 95 ? -1.896 15.32 15.664 1 94.56 95 LEU A CA 1
ATOM 728 C C . LEU A 1 95 ? -2.736 14.844 14.477 1 94.56 95 LEU A C 1
ATOM 730 O O . LEU A 1 95 ? -2.717 13.664 14.133 1 94.56 95 LEU A O 1
ATOM 734 N N . THR A 1 96 ? -3.498 15.711 13.898 1 93.56 96 THR A N 1
ATOM 735 C CA . THR A 1 96 ? -4.281 15.352 12.727 1 93.56 96 THR A CA 1
ATOM 736 C C . THR A 1 96 ? -3.373 14.898 11.586 1 93.56 96 THR A C 1
ATOM 738 O O . THR A 1 96 ? -3.676 13.922 10.891 1 93.56 96 THR A O 1
ATOM 741 N N . SER A 1 97 ? -2.277 15.617 11.438 1 91 97 SER A N 1
ATOM 742 C CA . SER A 1 97 ? -1.35 15.32 10.352 1 91 97 SER A CA 1
ATOM 743 C C . SER A 1 97 ? -0.625 14 10.594 1 91 97 SER A C 1
ATOM 745 O O . SER A 1 97 ? -0.272 13.297 9.648 1 91 97 SER A O 1
ATOM 747 N N . TYR A 1 98 ? -0.456 13.68 11.82 1 92.06 98 TYR A N 1
ATOM 748 C CA . TYR A 1 98 ? 0.348 12.508 12.156 1 92.06 98 TYR A CA 1
ATOM 749 C C . TYR A 1 98 ? -0.528 11.273 12.305 1 92.06 98 TYR A C 1
ATOM 751 O O . TYR A 1 98 ? -0.14 10.18 11.883 1 92.06 98 TYR A O 1
ATOM 759 N N . LEU A 1 99 ? -1.681 11.391 12.867 1 93.75 99 LEU A N 1
ATOM 760 C CA . LEU A 1 99 ? -2.43 10.219 13.312 1 93.75 99 LEU A CA 1
ATOM 761 C C . LEU A 1 99 ? -3.473 9.812 12.281 1 93.75 99 LEU A C 1
ATOM 763 O O . LEU A 1 99 ? -3.916 8.664 12.258 1 93.75 99 LEU A O 1
ATOM 767 N N . VAL A 1 100 ? -3.953 10.719 11.539 1 93 100 VAL A N 1
ATOM 768 C CA . VAL A 1 100 ? -4.945 10.375 10.523 1 93 100 VAL A CA 1
ATOM 769 C C . VAL A 1 100 ? -4.246 9.82 9.289 1 93 100 VAL A C 1
ATOM 771 O O . VAL A 1 100 ? -3.73 10.586 8.461 1 93 100 VAL A O 1
ATOM 774 N N . VAL A 1 101 ? -4.293 8.516 9.148 1 90.38 101 VAL A N 1
ATOM 775 C CA . VAL A 1 101 ? -3.545 7.855 8.086 1 90.38 101 VAL A CA 1
ATOM 776 C C . VAL A 1 101 ? -4.449 6.867 7.348 1 90.38 101 VAL A C 1
ATOM 778 O O . VAL A 1 101 ? -5.578 6.621 7.773 1 90.38 101 VAL A O 1
ATOM 781 N N . ASN A 1 102 ? -3.867 6.383 6.223 1 89.62 102 ASN A N 1
ATOM 782 C CA . ASN A 1 102 ? -4.555 5.363 5.438 1 89.62 102 ASN A CA 1
ATOM 783 C C . ASN A 1 102 ? -4.41 3.98 6.07 1 89.62 102 ASN A C 1
ATOM 785 O O . ASN A 1 102 ? -3.33 3.613 6.531 1 89.62 102 ASN A O 1
ATOM 789 N N . HIS A 1 103 ? -5.562 3.322 6.148 1 88.25 103 HIS A N 1
ATOM 790 C CA . HIS A 1 103 ? -5.562 1.955 6.66 1 88.25 103 HIS A CA 1
ATOM 791 C C . HIS A 1 103 ? -6.312 1.018 5.715 1 88.25 103 HIS A C 1
ATOM 793 O O . HIS A 1 103 ? -7.297 1.415 5.09 1 88.25 103 HIS A O 1
ATOM 799 N N . LEU A 1 104 ? -5.723 -0.215 5.613 1 89.56 104 LEU A N 1
ATOM 800 C CA . LEU A 1 104 ? -6.414 -1.243 4.84 1 89.56 104 LEU A CA 1
ATOM 801 C C . LEU A 1 104 ? -7.492 -1.917 5.68 1 89.56 104 LEU A C 1
ATOM 803 O O . LEU A 1 104 ? -7.219 -2.395 6.785 1 89.56 104 LEU A O 1
ATOM 807 N N . ILE A 1 105 ? -8.648 -1.838 5.129 1 90.38 105 ILE A N 1
ATOM 808 C CA . ILE A 1 105 ? -9.75 -2.467 5.84 1 90.38 105 ILE A CA 1
ATOM 809 C C . ILE A 1 105 ? -10.469 -3.447 4.918 1 90.38 105 ILE A C 1
ATOM 811 O O . ILE A 1 105 ? -10.383 -3.33 3.691 1 90.38 105 ILE A O 1
ATOM 815 N N . GLN A 1 106 ? -11.07 -4.438 5.527 1 92.94 106 GLN A N 1
ATOM 816 C CA . GLN A 1 106 ? -11.914 -5.344 4.758 1 92.94 106 GLN A CA 1
ATOM 817 C C . GLN A 1 106 ? -13.195 -4.645 4.301 1 92.94 106 GLN A C 1
ATOM 819 O O . GLN A 1 106 ? -13.867 -3.982 5.102 1 92.94 106 GLN A O 1
ATOM 824 N N . SER A 1 107 ? -13.484 -4.613 3.08 1 92.19 107 SER A N 1
ATOM 825 C CA . SER A 1 107 ? -14.648 -3.98 2.467 1 92.19 107 SER A CA 1
ATOM 826 C C . SER A 1 107 ? -15.219 -4.844 1.345 1 92.19 107 SER A C 1
ATOM 828 O O . SER A 1 107 ? -14.922 -6.035 1.261 1 92.19 107 SER A O 1
ATOM 830 N N . ARG A 1 108 ? -16.156 -4.273 0.584 1 94.19 108 ARG A N 1
ATOM 831 C CA . ARG A 1 108 ? -16.734 -4.945 -0.567 1 94.19 108 ARG A CA 1
ATOM 832 C C . ARG A 1 108 ? -16.406 -4.219 -1.863 1 94.19 108 ARG A C 1
ATOM 834 O O . ARG A 1 108 ? -16.5 -2.992 -1.937 1 94.19 108 ARG A O 1
ATOM 841 N N . CYS A 1 109 ? -15.953 -4.965 -2.818 1 93.81 109 CYS A N 1
ATOM 842 C CA . CYS A 1 109 ? -15.602 -4.414 -4.125 1 93.81 109 CYS A CA 1
ATOM 843 C C . CYS A 1 109 ? -16.406 -5.086 -5.23 1 93.81 109 CYS A C 1
ATOM 845 O O . CYS A 1 109 ? -16.953 -6.172 -5.039 1 93.81 109 CYS A O 1
ATOM 847 N N . SER A 1 110 ? -16.5 -4.344 -6.375 1 95.56 110 SER A N 1
ATOM 848 C CA . SER A 1 110 ? -17.188 -4.93 -7.52 1 95.56 110 SER A CA 1
ATOM 849 C C . SER A 1 110 ? -16.453 -6.156 -8.039 1 95.56 110 SER A C 1
ATOM 851 O O . SER A 1 110 ? -15.227 -6.145 -8.172 1 95.56 110 SER A O 1
ATOM 853 N N . PHE A 1 111 ? -17.031 -7.227 -8.398 1 96.69 111 PHE A N 1
ATOM 854 C CA . PHE A 1 111 ? -16.438 -8.484 -8.828 1 96.69 111 PHE A CA 1
ATOM 855 C C . PHE A 1 111 ? -16.047 -8.43 -10.305 1 96.69 111 PHE A C 1
ATOM 857 O O . PHE A 1 111 ? -14.922 -8.742 -10.664 1 96.69 111 PHE A O 1
ATOM 864 N N . GLY A 1 112 ? -16.984 -7.984 -11.195 1 95.12 112 GLY A N 1
ATOM 865 C CA . GLY A 1 112 ? -16.797 -8.023 -12.633 1 95.12 112 GLY A CA 1
ATOM 866 C C . GLY A 1 112 ? -16.906 -9.414 -13.219 1 95.12 112 GLY A C 1
ATOM 867 O O . GLY A 1 112 ? -17.969 -10.039 -13.133 1 95.12 112 GLY A O 1
ATOM 868 N N . GLN A 1 113 ? -15.773 -9.977 -13.742 1 96.12 113 GLN A N 1
ATOM 869 C CA . GLN A 1 113 ? -15.766 -11.312 -14.328 1 96.12 113 GLN A CA 1
ATOM 870 C C . GLN A 1 113 ? -14.734 -12.211 -13.641 1 96.12 113 GLN A C 1
ATOM 872 O O . GLN A 1 113 ? -13.734 -11.719 -13.109 1 96.12 113 GLN A O 1
ATOM 877 N N . GLY A 1 114 ? -15.023 -13.445 -13.656 1 97.5 114 GLY A N 1
ATOM 878 C CA . GLY A 1 114 ? -14.156 -14.445 -13.055 1 97.5 114 GLY A CA 1
ATOM 879 C C . GLY A 1 114 ? -14.805 -15.812 -12.953 1 97.5 114 GLY A C 1
ATOM 880 O O . GLY A 1 114 ? -15.578 -16.203 -13.828 1 97.5 114 GLY A O 1
ATOM 881 N N . LEU A 1 115 ? -14.398 -16.516 -12.047 1 98.06 115 LEU A N 1
ATOM 882 C CA . LEU A 1 115 ? -15.008 -17.812 -11.797 1 98.06 115 LEU A CA 1
ATOM 883 C C . LEU A 1 115 ? -16.172 -17.688 -10.828 1 98.06 115 LEU A C 1
ATOM 885 O O . LEU A 1 115 ? -16.031 -17.125 -9.742 1 98.06 115 LEU A O 1
ATOM 889 N N . VAL A 1 116 ? -17.281 -18.125 -11.25 1 98.06 116 VAL A N 1
ATOM 890 C CA . VAL A 1 116 ? -18.469 -18.141 -10.406 1 98.06 116 VAL A CA 1
ATOM 891 C C . VAL A 1 116 ? -18.859 -19.578 -10.102 1 98.06 116 VAL A C 1
ATOM 893 O O . VAL A 1 116 ? -19.094 -20.375 -11.016 1 98.06 116 VAL A O 1
ATOM 896 N N . PHE A 1 117 ? -18.938 -19.859 -8.844 1 97.69 117 PHE A N 1
ATOM 897 C CA . PHE A 1 117 ? -19.234 -21.219 -8.391 1 97.69 117 PHE A CA 1
ATOM 898 C C . PHE A 1 117 ? -20.734 -21.5 -8.453 1 97.69 117 PHE A C 1
ATOM 900 O O . PHE A 1 117 ? -21.531 -20.688 -8.008 1 97.69 117 PHE A O 1
ATOM 907 N N . ASP A 1 118 ? -21.031 -22.594 -9.047 1 95.5 118 ASP A N 1
ATOM 908 C CA . ASP A 1 118 ? -22.391 -23.109 -9.094 1 95.5 118 ASP A CA 1
ATOM 909 C C . ASP A 1 118 ? -22.453 -24.578 -8.672 1 95.5 118 ASP A C 1
ATOM 911 O O . ASP A 1 118 ? -21.953 -25.453 -9.383 1 95.5 118 ASP A O 1
ATOM 915 N N . ASP A 1 119 ? -23.031 -24.891 -7.59 1 94.56 119 ASP A N 1
ATOM 916 C CA . ASP A 1 119 ? -23.094 -26.234 -7.027 1 94.56 119 ASP A CA 1
ATOM 917 C C . ASP A 1 119 ? -23.922 -27.172 -7.91 1 94.56 119 ASP A C 1
ATOM 919 O O . ASP A 1 119 ? -23.938 -28.375 -7.699 1 94.56 119 ASP A O 1
ATOM 923 N N . GLY A 1 120 ? -24.453 -26.766 -8.961 1 89.75 120 GLY A N 1
ATOM 924 C CA . GLY A 1 120 ? -25.219 -27.578 -9.891 1 89.75 120 GLY A CA 1
ATOM 925 C C . GLY A 1 120 ? -24.438 -27.938 -11.141 1 89.75 120 GLY A C 1
ATOM 926 O O . GLY A 1 120 ? -24.891 -28.781 -11.93 1 89.75 120 GLY A O 1
ATOM 927 N N . THR A 1 121 ? -23.281 -27.406 -11.242 1 89.44 121 THR A N 1
ATOM 928 C CA . THR A 1 121 ? -22.453 -27.641 -12.414 1 89.44 121 THR A CA 1
ATOM 929 C C . THR A 1 121 ? -21.859 -29.062 -12.383 1 89.44 121 THR A C 1
ATOM 931 O O . THR A 1 121 ? -21.438 -29.531 -11.328 1 89.44 121 THR A O 1
ATOM 934 N N . LYS A 1 122 ? -21.938 -29.688 -13.523 1 86.69 122 LYS A N 1
ATOM 935 C CA . LYS A 1 122 ? -21.422 -31.062 -13.602 1 86.69 122 LYS A CA 1
ATOM 936 C C . LYS A 1 122 ? -20.109 -31.109 -14.359 1 86.69 122 LYS A C 1
ATOM 938 O O . LYS A 1 122 ? -20.094 -31.266 -15.578 1 86.69 122 LYS A O 1
ATOM 943 N N . LEU A 1 123 ? -19 -31.062 -13.695 1 93.19 123 LEU A N 1
ATOM 944 C CA . LEU A 1 123 ? -17.641 -31.297 -14.188 1 93.19 123 LEU A CA 1
ATOM 945 C C . LEU A 1 123 ? -16.891 -32.25 -13.273 1 93.19 123 LEU A C 1
ATOM 947 O O . LEU A 1 123 ? -16.109 -31.828 -12.422 1 93.19 123 LEU A O 1
ATOM 951 N N . PRO A 1 124 ? -17.047 -33.5 -13.586 1 93.12 124 PRO A N 1
ATOM 952 C CA . PRO A 1 124 ? -16.516 -34.5 -12.664 1 93.12 124 PRO A CA 1
ATOM 953 C C . PRO A 1 124 ? -14.992 -34.531 -12.633 1 93.12 124 PRO A C 1
ATOM 955 O O . PRO A 1 124 ? -14.406 -34.938 -11.625 1 93.12 124 PRO A O 1
ATOM 958 N N . MET A 1 125 ? -14.391 -34.125 -13.75 1 93.06 125 MET A N 1
ATOM 959 C CA . MET A 1 125 ? -12.93 -34.156 -13.82 1 93.06 125 MET A CA 1
ATOM 960 C C . MET A 1 125 ? -12.359 -32.781 -14.086 1 93.06 125 MET A C 1
ATOM 962 O O . MET A 1 125 ? -12.133 -32.406 -15.234 1 93.06 125 MET A O 1
ATOM 966 N N . PRO A 1 126 ? -12.094 -32.031 -12.977 1 94.25 126 PRO A N 1
ATOM 967 C CA . PRO A 1 126 ? -11.477 -30.719 -13.188 1 94.25 126 PRO A CA 1
ATOM 968 C C . PRO A 1 126 ? -10.07 -30.812 -13.766 1 94.25 126 PRO A C 1
ATOM 970 O O . PRO A 1 126 ? -9.266 -31.641 -13.32 1 94.25 126 PRO A O 1
ATOM 973 N N . PRO A 1 127 ? -9.789 -30.016 -14.742 1 93.31 127 PRO A N 1
ATOM 974 C CA . PRO A 1 127 ? -8.438 -30.047 -15.305 1 93.31 127 PRO A CA 1
ATOM 975 C C . PRO A 1 127 ? -7.391 -29.469 -14.359 1 93.31 127 PRO A C 1
ATOM 977 O O . PRO A 1 127 ? -7.715 -28.641 -13.508 1 93.31 127 PRO A O 1
ATOM 980 N N . PHE A 1 128 ? -6.195 -29.969 -14.484 1 90.81 128 PHE A N 1
ATOM 981 C CA . PHE A 1 128 ? -5.117 -29.547 -13.594 1 90.81 128 PHE A CA 1
ATOM 982 C C . PHE A 1 128 ? -4.238 -28.5 -14.266 1 90.81 128 PHE A C 1
ATOM 984 O O . PHE A 1 128 ? -3.361 -27.922 -13.633 1 90.81 128 PHE A O 1
ATOM 991 N N . ASN A 1 129 ? -4.555 -28.531 -15.578 1 83.19 129 ASN A N 1
ATOM 992 C CA . ASN A 1 129 ? -3.707 -27.656 -16.375 1 83.19 129 ASN A CA 1
ATOM 993 C C . ASN A 1 129 ? -4.48 -26.438 -16.891 1 83.19 129 ASN A C 1
ATOM 995 O O . ASN A 1 129 ? -5.711 -26.469 -16.953 1 83.19 129 ASN A O 1
ATOM 999 N N . GLY A 1 130 ? -4.09 -25.234 -16.562 1 85.31 130 GLY A N 1
ATOM 1000 C CA . GLY A 1 130 ? -4.738 -24.094 -17.188 1 85.31 130 GLY A CA 1
ATOM 1001 C C . GLY A 1 130 ? -4.676 -22.844 -16.328 1 85.31 130 GLY A C 1
ATOM 1002 O O . GLY A 1 130 ? -4.176 -22.875 -15.195 1 85.31 130 GLY A O 1
ATOM 1003 N N . ARG A 1 131 ? -5.293 -21.969 -16.906 1 93.62 131 ARG A N 1
ATOM 1004 C CA . ARG A 1 131 ? -5.312 -20.656 -16.266 1 93.62 131 ARG A CA 1
ATOM 1005 C C . ARG A 1 131 ? -6.227 -20.656 -15.047 1 93.62 131 ARG A C 1
ATOM 1007 O O . ARG A 1 131 ? -5.922 -20.031 -14.031 1 93.62 131 ARG A O 1
ATOM 1014 N N . PRO A 1 132 ? -7.383 -21.375 -15.125 1 95.88 132 PRO A N 1
ATOM 1015 C CA . PRO A 1 132 ? -8.242 -21.391 -13.938 1 95.88 132 PRO A CA 1
ATOM 1016 C C . PRO A 1 132 ? -7.535 -21.984 -12.711 1 95.88 132 PRO A C 1
ATOM 1018 O O . PRO A 1 132 ? -7.738 -21.5 -11.594 1 95.88 132 PRO A O 1
ATOM 1021 N N . PHE A 1 133 ? -6.734 -22.984 -12.93 1 95.44 133 PHE A N 1
ATOM 1022 C CA . PHE A 1 133 ? -5.969 -23.531 -11.812 1 95.44 133 PHE A CA 1
ATOM 1023 C C . PHE A 1 133 ? -5.109 -22.453 -11.172 1 95.44 133 PHE A C 1
ATOM 1025 O O . PHE A 1 133 ? -5.109 -22.281 -9.953 1 95.44 133 PHE A O 1
ATOM 1032 N N . GLN A 1 134 ? -4.438 -21.719 -11.961 1 93.44 134 GLN A N 1
ATOM 1033 C CA . GLN A 1 134 ? -3.541 -20.672 -11.469 1 93.44 134 GLN A CA 1
ATOM 1034 C C . GLN A 1 134 ? -4.316 -19.578 -10.75 1 93.44 134 GLN A C 1
ATOM 1036 O O . GLN A 1 134 ? -3.918 -19.125 -9.672 1 93.44 134 GLN A O 1
ATOM 1041 N N . VAL A 1 135 ? -5.367 -19.156 -11.375 1 96.12 135 VAL A N 1
ATOM 1042 C CA . VAL A 1 135 ? -6.148 -18.047 -10.844 1 96.12 135 VAL A CA 1
ATOM 1043 C C . VAL A 1 135 ? -6.785 -18.438 -9.516 1 96.12 135 VAL A C 1
ATOM 1045 O O . VAL A 1 135 ? -6.758 -17.688 -8.547 1 96.12 135 VAL A O 1
ATOM 1048 N N . VAL A 1 136 ? -7.316 -19.609 -9.453 1 97.69 136 VAL A N 1
ATOM 1049 C CA . VAL A 1 136 ? -8.016 -20.078 -8.258 1 97.69 136 VAL A CA 1
ATOM 1050 C C . VAL A 1 136 ? -7.008 -20.312 -7.137 1 97.69 136 VAL A C 1
ATOM 1052 O O . VAL A 1 136 ? -7.242 -19.922 -5.988 1 97.69 136 VAL A O 1
ATOM 1055 N N . GLN A 1 137 ? -5.945 -20.984 -7.5 1 95.81 137 GLN A N 1
ATOM 1056 C CA . GLN A 1 137 ? -4.898 -21.219 -6.512 1 95.81 137 GLN A CA 1
ATOM 1057 C C . GLN A 1 137 ? -4.352 -19.906 -5.969 1 95.81 137 GLN A C 1
ATOM 1059 O O . GLN A 1 137 ? -4.184 -19.75 -4.758 1 95.81 137 GLN A O 1
ATOM 1064 N N . ASN A 1 138 ? -4.145 -18.969 -6.801 1 95.06 138 ASN A N 1
ATOM 1065 C CA . ASN A 1 138 ? -3.596 -17.688 -6.414 1 95.06 138 ASN A CA 1
ATOM 1066 C C . ASN A 1 138 ? -4.578 -16.891 -5.555 1 95.06 138 ASN A C 1
ATOM 1068 O O . ASN A 1 138 ? -4.168 -16.141 -4.664 1 95.06 138 ASN A O 1
ATOM 1072 N N . ALA A 1 139 ? -5.797 -17 -5.902 1 97.44 139 ALA A N 1
ATOM 1073 C CA . ALA A 1 139 ? -6.805 -16.281 -5.117 1 97.44 139 ALA A CA 1
ATOM 1074 C C . ALA A 1 139 ? -6.75 -16.703 -3.65 1 97.44 139 ALA A C 1
ATOM 1076 O O . ALA A 1 139 ? -6.918 -15.867 -2.758 1 97.44 139 ALA A O 1
ATOM 1077 N N . GLN A 1 140 ? -6.547 -17.922 -3.393 1 97.38 140 GLN A N 1
ATOM 1078 C CA . GLN A 1 140 ? -6.469 -18.406 -2.014 1 97.38 140 GLN A CA 1
ATOM 1079 C C . GLN A 1 140 ? -5.184 -17.922 -1.341 1 97.38 140 GLN A C 1
ATOM 1081 O O . GLN A 1 140 ? -5.199 -17.531 -0.173 1 97.38 140 GLN A O 1
ATOM 1086 N N . LEU A 1 141 ? -4.141 -18 -2.08 1 94.62 141 LEU A N 1
ATOM 1087 C CA . LEU A 1 141 ? -2.871 -17.531 -1.529 1 94.62 141 LEU A CA 1
ATOM 1088 C C . LEU A 1 141 ? -2.92 -16.031 -1.239 1 94.62 141 LEU A C 1
ATOM 1090 O O . LEU A 1 141 ? -2.383 -15.578 -0.228 1 94.62 141 LEU A O 1
ATOM 1094 N N . LEU A 1 142 ? -3.545 -15.336 -2.129 1 94.5 142 LEU A N 1
ATOM 1095 C CA . LEU A 1 142 ? -3.719 -13.906 -1.92 1 94.5 142 LEU A CA 1
ATOM 1096 C C . LEU A 1 142 ? -4.562 -13.633 -0.679 1 94.5 142 LEU A C 1
ATOM 1098 O O . LEU A 1 142 ? -4.273 -12.711 0.085 1 94.5 142 LEU A O 1
ATOM 1102 N N . ALA A 1 143 ? -5.59 -14.344 -0.532 1 97 143 ALA A N 1
ATOM 1103 C CA . ALA A 1 143 ? -6.43 -14.203 0.654 1 97 143 ALA A CA 1
ATOM 1104 C C . ALA A 1 143 ? -5.617 -14.414 1.929 1 97 143 ALA A C 1
ATOM 1106 O O . ALA A 1 143 ? -5.707 -13.617 2.869 1 97 143 ALA A O 1
ATOM 1107 N N . VAL A 1 144 ? -4.812 -15.414 1.962 1 95.38 144 VAL A N 1
ATOM 1108 C CA . VAL A 1 144 ? -3.998 -15.719 3.135 1 95.38 144 VAL A CA 1
ATOM 1109 C C . VAL A 1 144 ? -2.979 -14.602 3.361 1 95.38 144 VAL A C 1
ATOM 1111 O O . VAL A 1 144 ? -2.752 -14.18 4.5 1 95.38 144 VAL A O 1
ATOM 1114 N N . ASN A 1 145 ? -2.371 -14.156 2.301 1 91.06 145 ASN A N 1
ATOM 1115 C CA . ASN A 1 145 ? -1.407 -13.07 2.4 1 91.06 145 ASN A CA 1
ATOM 1116 C C . ASN A 1 145 ? -2.061 -11.789 2.912 1 91.06 145 ASN A C 1
ATOM 1118 O O . ASN A 1 145 ? -1.405 -10.961 3.555 1 91.06 145 ASN A O 1
ATOM 1122 N N . ASN A 1 146 ? -3.32 -11.648 2.596 1 93.19 146 ASN A N 1
ATOM 1123 C CA . ASN A 1 146 ? -4.09 -10.492 3.051 1 93.19 146 ASN A CA 1
ATOM 1124 C C . ASN A 1 146 ? -4.734 -10.75 4.41 1 93.19 146 ASN A C 1
ATOM 1126 O O . ASN A 1 146 ? -5.629 -10.016 4.828 1 93.19 146 ASN A O 1
ATOM 1130 N N . SER A 1 147 ? -4.375 -11.875 5.066 1 94.12 147 SER A N 1
ATOM 1131 C CA . SER A 1 147 ? -4.809 -12.258 6.41 1 94.12 147 SER A CA 1
ATOM 1132 C C . SER A 1 147 ? -6.285 -12.641 6.422 1 94.12 147 SER A C 1
ATOM 1134 O O . SER A 1 147 ? -6.992 -12.367 7.395 1 94.12 147 SER A O 1
ATOM 1136 N N . CYS A 1 148 ? -6.738 -13.078 5.332 1 97.12 148 CYS A N 1
ATOM 1137 C CA . CYS A 1 148 ? -8.094 -13.602 5.203 1 97.12 148 CYS A CA 1
ATOM 1138 C C . CYS A 1 148 ? -8.086 -15.109 5.004 1 97.12 148 CYS A C 1
ATOM 1140 O O . CYS A 1 148 ? -7.055 -15.688 4.645 1 97.12 148 CYS A O 1
ATOM 1142 N N . PRO A 1 149 ? -9.156 -15.75 5.266 1 97.25 149 PRO A N 1
ATOM 1143 C CA . PRO A 1 149 ? -9.164 -17.219 5.215 1 97.25 149 PRO A CA 1
ATOM 1144 C C . PRO A 1 149 ? -9.219 -17.75 3.789 1 97.25 149 PRO A C 1
ATOM 1146 O O . PRO A 1 149 ? -9.836 -17.141 2.914 1 97.25 149 PRO A O 1
ATOM 1149 N N . TYR A 1 150 ? -8.586 -18.906 3.631 1 97.94 150 TYR A N 1
ATOM 1150 C CA . TYR A 1 150 ? -8.781 -19.641 2.393 1 97.94 150 TYR A CA 1
ATOM 1151 C C . TYR A 1 150 ? -10.031 -20.516 2.475 1 97.94 150 TYR A C 1
ATOM 1153 O O . TYR A 1 150 ? -10.578 -20.734 3.559 1 97.94 150 TYR A O 1
ATOM 1161 N N . GLY A 1 151 ? -10.531 -21 1.301 1 98.44 151 GLY A N 1
ATOM 1162 C CA . GLY A 1 151 ? -11.703 -21.859 1.221 1 98.44 151 GLY A CA 1
ATOM 1163 C C . GLY A 1 151 ? -12.297 -21.922 -0.173 1 98.44 151 GLY A C 1
ATOM 1164 O O . GLY A 1 151 ? -11.641 -21.547 -1.15 1 98.44 151 GLY A O 1
ATOM 1165 N N . ILE A 1 152 ? -13.406 -22.562 -0.223 1 98.62 152 ILE A N 1
ATOM 1166 C CA . ILE A 1 152 ? -14.195 -22.609 -1.449 1 98.62 152 ILE A CA 1
ATOM 1167 C C . ILE A 1 152 ? -15.023 -21.328 -1.573 1 98.62 152 ILE A C 1
ATOM 1169 O O . ILE A 1 152 ? -15.969 -21.109 -0.806 1 98.62 152 ILE A O 1
ATOM 1173 N N . TYR A 1 153 ? -14.688 -20.547 -2.566 1 98.44 153 TYR A N 1
ATOM 1174 C CA . TYR A 1 153 ? -15.312 -19.234 -2.709 1 98.44 153 TYR A CA 1
ATOM 1175 C C . TYR A 1 153 ? -16.5 -19.312 -3.654 1 98.44 153 TYR A C 1
ATOM 1177 O O . TYR A 1 153 ? -16.5 -20.062 -4.629 1 98.44 153 TYR A O 1
ATOM 1185 N N . LYS A 1 154 ? -17.438 -18.484 -3.428 1 97.62 154 LYS A N 1
ATOM 1186 C CA . LYS A 1 154 ? -18.578 -18.344 -4.332 1 97.62 154 LYS A CA 1
ATOM 1187 C C . LYS A 1 154 ? -18.141 -17.766 -5.676 1 97.62 154 LYS A C 1
ATOM 1189 O O . LYS A 1 154 ? -18.703 -18.109 -6.719 1 97.62 154 LYS A O 1
ATOM 1194 N N . LYS A 1 155 ? -17.328 -16.859 -5.559 1 97.81 155 LYS A N 1
ATOM 1195 C CA . LYS A 1 155 ? -16.75 -16.234 -6.746 1 97.81 155 LYS A CA 1
ATOM 1196 C C . LYS A 1 155 ? -15.344 -15.719 -6.473 1 97.81 155 LYS A C 1
ATOM 1198 O O . LYS A 1 155 ? -15.008 -15.414 -5.328 1 97.81 155 LYS A O 1
ATOM 1203 N N . LEU A 1 156 ? -14.539 -15.688 -7.484 1 97.81 156 LEU A N 1
ATOM 1204 C CA . LEU A 1 156 ? -13.172 -15.18 -7.375 1 97.81 156 LEU A CA 1
ATOM 1205 C C . LEU A 1 156 ? -12.656 -14.703 -8.727 1 97.81 156 LEU A C 1
ATOM 1207 O O . LEU A 1 156 ? -13.18 -15.109 -9.773 1 97.81 156 LEU A O 1
ATOM 1211 N N . ASN A 1 157 ? -11.758 -13.805 -8.711 1 96.19 157 ASN A N 1
ATOM 1212 C CA . ASN A 1 157 ? -11.125 -13.281 -9.914 1 96.19 157 ASN A CA 1
ATOM 1213 C C . ASN A 1 157 ? -9.641 -12.984 -9.688 1 96.19 157 ASN A C 1
ATOM 1215 O O . ASN A 1 157 ? -9.023 -13.562 -8.789 1 96.19 157 ASN A O 1
ATOM 1219 N N . THR A 1 158 ? -9.016 -12.211 -10.461 1 93.12 158 THR A N 1
ATOM 1220 C CA . THR A 1 158 ? -7.57 -12 -10.414 1 93.12 158 THR A CA 1
ATOM 1221 C C . THR A 1 158 ? -7.227 -10.773 -9.578 1 93.12 158 THR A C 1
ATOM 1223 O O . THR A 1 158 ? -6.094 -10.289 -9.609 1 93.12 158 THR A O 1
ATOM 1226 N N . ASP A 1 159 ? -8.172 -10.281 -8.812 1 92.38 159 ASP A N 1
ATOM 1227 C CA . ASP A 1 159 ? -7.945 -9.078 -8.031 1 92.38 159 ASP A CA 1
ATOM 1228 C C . ASP A 1 159 ? -6.949 -9.336 -6.898 1 92.38 159 ASP A C 1
ATOM 1230 O O . ASP A 1 159 ? -7.172 -10.211 -6.059 1 92.38 159 ASP A O 1
ATOM 1234 N N . SER A 1 160 ? -5.926 -8.508 -6.805 1 90.5 160 SER A N 1
ATOM 1235 C CA . SER A 1 160 ? -4.867 -8.703 -5.82 1 90.5 160 SER A CA 1
ATOM 1236 C C . SER A 1 160 ? -5.328 -8.305 -4.422 1 90.5 160 SER A C 1
ATOM 1238 O O . SER A 1 160 ? -4.715 -8.695 -3.426 1 90.5 160 SER A O 1
ATOM 1240 N N . SER A 1 161 ? -6.363 -7.496 -4.352 1 92.75 161 SER A N 1
ATOM 1241 C CA . SER A 1 161 ? -6.875 -7.062 -3.055 1 92.75 161 SER A CA 1
ATOM 1242 C C . SER A 1 161 ? -7.941 -8.016 -2.531 1 92.75 161 SER A C 1
ATOM 1244 O O . SER A 1 161 ? -8.648 -7.699 -1.574 1 92.75 161 SER A O 1
ATOM 1246 N N . PHE A 1 162 ? -8 -9.172 -3.125 1 96.38 162 PHE A N 1
ATOM 1247 C CA . PHE A 1 162 ? -9.031 -10.141 -2.775 1 96.38 162 PHE A CA 1
ATOM 1248 C C . PHE A 1 162 ? -8.898 -10.57 -1.317 1 96.38 162 PHE A C 1
ATOM 1250 O O . PHE A 1 162 ? -7.816 -10.961 -0.876 1 96.38 162 PHE A O 1
ATOM 1257 N N . CYS A 1 163 ? -9.961 -10.453 -0.614 1 97.88 163 CYS A N 1
ATOM 1258 C CA . CYS A 1 163 ? -10.102 -10.828 0.788 1 97.88 163 CYS A CA 1
ATOM 1259 C C . CYS A 1 163 ? -11.539 -11.211 1.108 1 97.88 163 CYS A C 1
ATOM 1261 O O . CYS A 1 163 ? -12.344 -10.359 1.493 1 97.88 163 CYS A O 1
ATOM 1263 N N . PRO A 1 164 ? -11.844 -12.453 0.991 1 97.88 164 PRO A N 1
ATOM 1264 C CA . PRO A 1 164 ? -13.234 -12.898 1.138 1 97.88 164 PRO A CA 1
ATOM 1265 C C . PRO A 1 164 ? -13.758 -12.734 2.562 1 97.88 164 PRO A C 1
ATOM 1267 O O . PRO A 1 164 ? -13.016 -12.93 3.525 1 97.88 164 PRO A O 1
ATOM 1270 N N . GLU A 1 165 ? -15.016 -12.43 2.623 1 96.25 165 GLU A N 1
ATOM 1271 C CA . GLU A 1 165 ? -15.75 -12.453 3.887 1 96.25 165 GLU A CA 1
ATOM 1272 C C . GLU A 1 165 ? -16.422 -13.805 4.109 1 96.25 165 GLU A C 1
ATOM 1274 O O . GLU A 1 165 ? -16.391 -14.672 3.234 1 96.25 165 GLU A O 1
ATOM 1279 N N . LYS A 1 166 ? -17 -13.961 5.242 1 95 166 LYS A N 1
ATOM 1280 C CA . LYS A 1 166 ? -17.656 -15.219 5.574 1 95 166 LYS A CA 1
ATOM 1281 C C . LYS A 1 166 ? -18.75 -15.547 4.57 1 95 166 LYS A C 1
ATOM 1283 O O . LYS A 1 166 ? -18.969 -16.703 4.227 1 95 166 LYS A O 1
ATOM 1288 N N . ARG A 1 167 ? -19.406 -14.539 4.129 1 95 167 ARG A N 1
ATOM 1289 C CA . ARG A 1 167 ? -20.516 -14.758 3.207 1 95 167 ARG A CA 1
ATOM 1290 C C . ARG A 1 167 ? -20.016 -15.164 1.828 1 95 167 ARG A C 1
ATOM 1292 O O . ARG A 1 167 ? -20.781 -15.672 1.006 1 95 167 ARG A O 1
ATOM 1299 N N . ASP A 1 168 ? -18.766 -14.922 1.491 1 97.69 168 ASP A N 1
ATOM 1300 C CA . ASP A 1 168 ? -18.172 -15.258 0.198 1 97.69 168 ASP A CA 1
ATOM 1301 C C . ASP A 1 168 ? -17.672 -16.703 0.185 1 97.69 168 ASP A C 1
ATOM 1303 O O . ASP A 1 168 ? -17.266 -17.219 -0.862 1 97.69 168 ASP A O 1
ATOM 1307 N N . ILE A 1 169 ? -17.672 -17.344 1.308 1 98 169 ILE A N 1
ATOM 1308 C CA . ILE A 1 169 ? -17.062 -18.672 1.458 1 98 169 ILE A CA 1
ATOM 1309 C C . ILE A 1 169 ? -18.156 -19.719 1.645 1 98 169 ILE A C 1
ATOM 1311 O O . ILE A 1 169 ? -19.016 -19.578 2.518 1 98 169 ILE A O 1
ATOM 1315 N N . LEU A 1 170 ? -18.109 -20.719 0.887 1 97.81 170 LEU A N 1
ATOM 1316 C CA . LEU A 1 170 ? -19.078 -21.797 0.935 1 97.81 170 LEU A CA 1
ATOM 1317 C C . LEU A 1 170 ? -18.656 -22.859 1.938 1 97.81 170 LEU A C 1
ATOM 1319 O O . LEU A 1 170 ? -19.484 -23.656 2.404 1 97.81 170 LEU A O 1
ATOM 1323 N N . GLY A 1 171 ? -17.438 -22.938 2.205 1 97.56 171 GLY A N 1
ATOM 1324 C CA . GLY A 1 171 ? -16.797 -23.922 3.059 1 97.56 171 GLY A CA 1
ATOM 1325 C C . GLY A 1 171 ? -15.336 -24.156 2.729 1 97.56 171 GLY A C 1
ATOM 1326 O O . GLY A 1 171 ? -14.711 -23.328 2.055 1 97.56 171 GLY A O 1
ATOM 1327 N N . SER A 1 172 ? -14.836 -25.25 3.303 1 97.81 172 SER A N 1
ATOM 1328 C CA . SER A 1 172 ? -13.43 -25.531 3.041 1 97.81 172 SER A CA 1
ATOM 1329 C C . SER A 1 172 ? -13.078 -26.969 3.375 1 97.81 172 SER A C 1
ATOM 1331 O O . SER A 1 172 ? -13.742 -27.594 4.203 1 97.81 172 SER A O 1
ATOM 1333 N N . TRP A 1 173 ? -12.18 -27.453 2.633 1 98.38 173 TRP A N 1
ATOM 1334 C CA . TRP A 1 173 ? -11.484 -28.672 3.047 1 98.38 173 TRP A CA 1
ATOM 1335 C C . TRP A 1 173 ? -10.602 -28.406 4.262 1 98.38 173 TRP A C 1
ATOM 1337 O O . TRP A 1 173 ? -10.031 -27.328 4.395 1 98.38 173 TRP A O 1
ATOM 1347 N N . ASN A 1 174 ? -10.578 -29.391 5.184 1 97.19 174 ASN A N 1
ATOM 1348 C CA . ASN A 1 174 ? -9.703 -29.344 6.352 1 97.19 174 ASN A CA 1
ATOM 1349 C C . ASN A 1 174 ? -8.805 -30.578 6.422 1 97.19 174 ASN A C 1
ATOM 1351 O O . ASN A 1 174 ? -9.289 -31.703 6.434 1 97.19 174 ASN A O 1
ATOM 1355 N N . CYS A 1 175 ? -7.551 -30.266 6.422 1 96.94 175 CYS A N 1
ATOM 1356 C CA . CYS A 1 175 ? -6.578 -31.359 6.496 1 96.94 175 CYS A CA 1
ATOM 1357 C C . CYS A 1 175 ? -5.781 -31.297 7.793 1 96.94 175 CYS A C 1
ATOM 1359 O O . CYS A 1 175 ? -5.352 -30.219 8.203 1 96.94 175 CYS A O 1
ATOM 1361 N N . ASN A 1 176 ? -5.672 -32.438 8.438 1 94.25 176 ASN A N 1
ATOM 1362 C CA . ASN A 1 176 ? -4.953 -32.5 9.703 1 94.25 176 ASN A CA 1
ATOM 1363 C C . ASN A 1 176 ? -3.922 -33.625 9.688 1 94.25 176 ASN A C 1
ATOM 1365 O O . ASN A 1 176 ? -4.152 -34.688 9.094 1 94.25 176 ASN A O 1
ATOM 1369 N N . ILE A 1 177 ? -2.908 -33.312 10.312 1 92.44 177 ILE A N 1
ATOM 1370 C CA . ILE A 1 177 ? -1.906 -34.344 10.492 1 92.44 177 ILE A CA 1
ATOM 1371 C C . ILE A 1 177 ? -2.42 -35.406 11.484 1 92.44 177 ILE A C 1
ATOM 1373 O O . ILE A 1 177 ? -2.986 -35.062 12.523 1 92.44 177 ILE A O 1
ATOM 1377 N N . VAL A 1 178 ? -2.811 -36.406 11.008 1 85.56 178 VAL A N 1
ATOM 1378 C CA . VAL A 1 178 ? -3.297 -37.469 11.883 1 85.56 178 VAL A CA 1
ATOM 1379 C C . VAL A 1 178 ? -2.41 -37.562 13.117 1 85.56 178 VAL A C 1
ATOM 1381 O O . VAL A 1 178 ? -1.211 -37.281 13.055 1 85.56 178 VAL A O 1
ATOM 1384 N N . ASN A 1 179 ? -3.209 -37.812 14.32 1 61.62 179 ASN A N 1
ATOM 1385 C CA . ASN A 1 179 ? -2.691 -37.938 15.68 1 61.62 179 ASN A CA 1
ATOM 1386 C C . ASN A 1 179 ? -1.203 -37.625 15.742 1 61.62 179 ASN A C 1
ATOM 1388 O O . ASN A 1 179 ? -0.492 -37.75 14.742 1 61.62 179 ASN A O 1
ATOM 1392 N N . ASP A 1 180 ? -0.84 -36.844 16.922 1 50.66 180 ASP A N 1
ATOM 1393 C CA . ASP A 1 180 ? 0.516 -36.406 17.25 1 50.66 180 ASP A CA 1
ATOM 1394 C C . ASP A 1 180 ? 1.546 -37.156 16.391 1 50.66 180 ASP A C 1
ATOM 1396 O O . ASP A 1 180 ? 2.744 -36.875 16.484 1 50.66 180 ASP A O 1
ATOM 1400 N N . GLN A 1 181 ? 1.779 -38.438 16.594 1 46.91 181 GLN A N 1
ATOM 1401 C CA . GLN A 1 181 ? 3.045 -39.094 16.906 1 46.91 181 GLN A CA 1
ATOM 1402 C C . GLN A 1 181 ? 3.91 -39.219 15.656 1 46.91 181 GLN A C 1
ATOM 1404 O O . GLN A 1 181 ? 3.439 -39 14.539 1 46.91 181 GLN A O 1
ATOM 1409 N N . THR A 1 182 ? 4.688 -40.375 15.281 1 55.25 182 THR A N 1
ATOM 1410 C CA . THR A 1 182 ? 6.02 -40.625 14.742 1 55.25 182 THR A CA 1
ATOM 1411 C C . THR A 1 182 ? 5.98 -40.719 13.227 1 55.25 182 THR A C 1
ATOM 1413 O O . THR A 1 182 ? 5.223 -41.531 12.664 1 55.25 182 THR A O 1
ATOM 1416 N N . PRO A 1 183 ? 6.234 -39.594 12.484 1 69.38 183 PRO A N 1
ATOM 1417 C CA . PRO A 1 183 ? 6.57 -39.906 11.094 1 69.38 183 PRO A CA 1
ATOM 1418 C C . PRO A 1 183 ? 6.852 -41.406 10.875 1 69.38 183 PRO A C 1
ATOM 1420 O O . PRO A 1 183 ? 7.469 -42.062 11.727 1 69.38 183 PRO A O 1
ATOM 1423 N N . GLN A 1 184 ? 5.902 -41.906 9.938 1 86.5 184 GLN A N 1
ATOM 1424 C CA . GLN A 1 184 ? 6.238 -43.25 9.555 1 86.5 184 GLN A CA 1
ATOM 1425 C C . GLN A 1 184 ? 7.586 -43.312 8.836 1 86.5 184 GLN A C 1
ATOM 1427 O O . GLN A 1 184 ? 7.887 -42.469 8.008 1 86.5 184 GLN A O 1
ATOM 1432 N N . SER A 1 185 ? 8.297 -44.219 9.289 1 92.12 185 SER A N 1
ATOM 1433 C CA . SER A 1 185 ? 9.656 -44.281 8.742 1 92.12 185 SER A CA 1
ATOM 1434 C C . SER A 1 185 ? 9.93 -45.594 8.047 1 92.12 185 SER A C 1
ATOM 1436 O O . SER A 1 185 ? 9.492 -46.656 8.516 1 92.12 185 SER A O 1
ATOM 1438 N N . TRP A 1 186 ? 10.578 -45.531 6.934 1 93.94 186 TRP A N 1
ATOM 1439 C CA . TRP A 1 186 ? 11.078 -46.688 6.188 1 93.94 186 TRP A CA 1
ATOM 1440 C C . TRP A 1 186 ? 12.547 -46.5 5.832 1 93.94 186 TRP A C 1
ATOM 1442 O O . TRP A 1 186 ? 13.023 -45.375 5.676 1 93.94 186 TRP A O 1
ATOM 1452 N N . PRO A 1 187 ? 13.289 -47.625 5.742 1 93.19 187 PRO A N 1
ATOM 1453 C CA . PRO A 1 187 ? 14.672 -47.5 5.289 1 93.19 187 PRO A CA 1
ATOM 1454 C C . PRO A 1 187 ? 14.789 -46.844 3.918 1 93.19 187 PRO A C 1
ATOM 1456 O O . PRO A 1 187 ? 13.898 -47 3.082 1 93.19 187 PRO A O 1
ATOM 1459 N N . SER A 1 188 ? 15.953 -46.219 3.783 1 89.94 188 SER A N 1
ATOM 1460 C CA . SER A 1 188 ? 16.234 -45.594 2.492 1 89.94 188 SER A CA 1
ATOM 1461 C C . SER A 1 188 ? 16.172 -46.594 1.36 1 89.94 188 SER A C 1
ATOM 1463 O O . SER A 1 188 ? 16.641 -47.719 1.506 1 89.94 188 SER A O 1
ATOM 1465 N N . GLY A 1 189 ? 15.469 -46.25 0.278 1 85.81 189 GLY A N 1
ATOM 1466 C CA . GLY A 1 189 ? 15.445 -47.094 -0.903 1 85.81 189 GLY A CA 1
ATOM 1467 C C . GLY A 1 189 ? 14.234 -48.031 -0.954 1 85.81 189 GLY A C 1
ATOM 1468 O O . GLY A 1 189 ? 14.047 -48.75 -1.928 1 85.81 189 GLY A O 1
ATOM 1469 N N . THR A 1 190 ? 13.453 -48 0.112 1 92.69 190 THR A N 1
ATOM 1470 C CA . THR A 1 190 ? 12.234 -48.812 0.076 1 92.69 190 THR A CA 1
ATOM 1471 C C . THR A 1 190 ? 11.352 -48.406 -1.093 1 92.69 190 THR A C 1
ATOM 1473 O O . THR A 1 190 ? 11.203 -47.219 -1.376 1 92.69 190 THR A O 1
ATOM 1476 N N . ASN A 1 191 ? 10.812 -49.375 -1.742 1 92.62 191 ASN A N 1
ATOM 1477 C CA . ASN A 1 191 ? 9.961 -49.094 -2.891 1 92.62 191 ASN A CA 1
ATOM 1478 C C . ASN A 1 191 ? 8.672 -48.375 -2.473 1 92.62 191 ASN A C 1
ATOM 1480 O O . ASN A 1 191 ? 8.07 -48.719 -1.451 1 92.62 191 ASN A O 1
ATOM 1484 N N . SER A 1 192 ? 8.289 -47.469 -3.32 1 93.31 192 SER A N 1
ATOM 1485 C CA . SER A 1 192 ? 7.121 -46.656 -3 1 93.31 192 SER A CA 1
ATOM 1486 C C . SER A 1 192 ? 5.852 -47.5 -2.963 1 93.31 192 SER A C 1
ATOM 1488 O O . SER A 1 192 ? 4.934 -47.188 -2.193 1 93.31 192 SER A O 1
ATOM 1490 N N . SER A 1 193 ? 5.746 -48.531 -3.789 1 92.81 193 SER A N 1
ATOM 1491 C CA . SER A 1 193 ? 4.57 -49.375 -3.805 1 92.81 193 SER A CA 1
ATOM 1492 C C . SER A 1 193 ? 4.426 -50.156 -2.492 1 92.81 193 SER A C 1
ATOM 1494 O O . SER A 1 193 ? 3.314 -50.344 -2 1 92.81 193 SER A O 1
ATOM 1496 N N . ASP A 1 194 ? 5.566 -50.594 -1.937 1 94.69 194 ASP A N 1
ATOM 1497 C CA . ASP A 1 194 ? 5.555 -51.281 -0.65 1 94.69 194 ASP A CA 1
ATOM 1498 C C . ASP A 1 194 ? 5.125 -50.344 0.474 1 94.69 194 ASP A C 1
ATOM 1500 O O . ASP A 1 194 ? 4.395 -50.75 1.383 1 94.69 194 ASP A O 1
ATOM 1504 N N . ILE A 1 195 ? 5.629 -49.188 0.375 1 94.88 195 ILE A N 1
ATOM 1505 C CA . ILE A 1 195 ? 5.273 -48.188 1.375 1 94.88 195 ILE A CA 1
ATOM 1506 C C . ILE A 1 195 ? 3.768 -47.938 1.33 1 94.88 195 ILE A C 1
ATOM 1508 O O . ILE A 1 195 ? 3.109 -47.875 2.371 1 94.88 195 ILE A O 1
ATOM 1512 N N . ALA A 1 196 ? 3.213 -47.75 0.136 1 95.25 196 ALA A N 1
ATOM 1513 C CA . ALA A 1 196 ? 1.785 -47.469 -0.023 1 95.25 196 ALA A CA 1
ATOM 1514 C C . ALA A 1 196 ? 0.953 -48.625 0.535 1 95.25 196 ALA A C 1
ATOM 1516 O O . ALA A 1 196 ? -0.083 -48.406 1.166 1 95.25 196 ALA A O 1
ATOM 1517 N N . GLU A 1 197 ? 1.397 -49.844 0.301 1 94.88 197 GLU A N 1
ATOM 1518 C CA . GLU A 1 197 ? 0.688 -51 0.797 1 94.88 197 GLU A CA 1
ATOM 1519 C C . GLU A 1 197 ? 0.702 -51.062 2.322 1 94.88 197 GLU A C 1
ATOM 1521 O O . GLU A 1 197 ? -0.323 -51.344 2.949 1 94.88 197 GLU A O 1
ATOM 1526 N N . GLU A 1 198 ? 1.815 -50.812 2.848 1 93.88 198 GLU A N 1
ATOM 1527 C CA . GLU A 1 198 ? 1.931 -50.844 4.305 1 93.88 198 GLU A CA 1
ATOM 1528 C C . GLU A 1 198 ? 1.079 -49.75 4.938 1 93.88 198 GLU A C 1
ATOM 1530 O O . GLU A 1 198 ? 0.474 -49.938 5.992 1 93.88 198 GLU A O 1
ATOM 1535 N N . MET A 1 199 ? 1.138 -48.625 4.328 1 94 199 MET A N 1
ATOM 1536 C CA . MET A 1 199 ? 0.328 -47.531 4.832 1 94 199 MET A CA 1
ATOM 1537 C C . MET A 1 199 ? -1.157 -47.875 4.77 1 94 199 MET A C 1
ATOM 1539 O O . MET A 1 199 ? -1.923 -47.5 5.66 1 94 199 MET A O 1
ATOM 1543 N N . ASN A 1 200 ? -1.58 -48.469 3.674 1 94.12 200 ASN A N 1
ATOM 1544 C CA . ASN A 1 200 ? -2.965 -48.906 3.557 1 94.12 200 ASN A CA 1
ATOM 1545 C C . ASN A 1 200 ? -3.326 -49.906 4.648 1 94.12 200 ASN A C 1
ATOM 1547 O O . ASN A 1 200 ? -4.406 -49.844 5.242 1 94.12 200 ASN A O 1
ATOM 1551 N N . GLN A 1 201 ? -2.439 -50.844 4.961 1 93.56 201 GLN A N 1
ATOM 1552 C CA . GLN A 1 201 ? -2.666 -51.844 5.992 1 93.56 201 GLN A CA 1
ATOM 1553 C C . GLN A 1 201 ? -2.805 -51.219 7.367 1 93.56 201 GLN A C 1
ATOM 1555 O O . GLN A 1 201 ? -3.576 -51.688 8.203 1 93.56 201 GLN A O 1
ATOM 1560 N N . LYS A 1 202 ? -2.098 -50.188 7.527 1 91 202 LYS A N 1
ATOM 1561 C CA . LYS A 1 202 ? -2.131 -49.5 8.805 1 91 202 LYS A CA 1
ATOM 1562 C C . LYS A 1 202 ? -3.326 -48.531 8.875 1 91 202 LYS A C 1
ATOM 1564 O O . LYS A 1 202 ? -3.539 -47.875 9.898 1 91 202 LYS A O 1
ATOM 1569 N N . GLY A 1 203 ? -4.051 -48.375 7.793 1 91.75 203 GLY A N 1
ATOM 1570 C CA . GLY A 1 203 ? -5.227 -47.5 7.766 1 91.75 203 GLY A CA 1
ATOM 1571 C C . GLY A 1 203 ? -4.895 -46.062 7.57 1 91.75 203 GLY A C 1
ATOM 1572 O O . GLY A 1 203 ? -5.738 -45.188 7.809 1 91.75 203 GLY A O 1
ATOM 1573 N N . LEU A 1 204 ? -3.662 -45.781 7.113 1 93.5 204 LEU A N 1
ATOM 1574 C CA . LEU A 1 204 ? -3.207 -44.406 6.973 1 93.5 204 LEU A CA 1
ATOM 1575 C C . LEU A 1 204 ? -3.551 -43.844 5.594 1 93.5 204 LEU A C 1
ATOM 1577 O O . LEU A 1 204 ? -3.543 -42.625 5.387 1 93.5 204 LEU A O 1
ATOM 1581 N N . ILE A 1 205 ? -3.793 -44.719 4.625 1 94.75 205 ILE A N 1
ATOM 1582 C CA . ILE A 1 205 ? -4.32 -44.344 3.314 1 94.75 205 ILE A CA 1
ATOM 1583 C C . ILE A 1 205 ? -5.445 -45.312 2.926 1 94.75 205 ILE A C 1
ATOM 1585 O O . ILE A 1 205 ? -5.551 -46.406 3.479 1 94.75 205 ILE A O 1
ATOM 1589 N N . TYR A 1 206 ? -6.363 -44.812 2.127 1 95.5 206 TYR A N 1
ATOM 1590 C CA . TYR A 1 206 ? -7.406 -45.688 1.618 1 95.5 206 TYR A CA 1
ATOM 1591 C C . TYR A 1 206 ? -6.855 -46.625 0.542 1 95.5 206 TYR A C 1
ATOM 1593 O O . TYR A 1 206 ? -5.668 -46.562 0.206 1 95.5 206 TYR A O 1
ATOM 1601 N N . ASN A 1 207 ? -7.773 -47.469 0.012 1 89.81 207 ASN A N 1
ATOM 1602 C CA . ASN A 1 207 ? -7.387 -48.375 -1.062 1 89.81 207 ASN A CA 1
ATOM 1603 C C . ASN A 1 207 ? -7.078 -47.625 -2.352 1 89.81 207 ASN A C 1
ATOM 1605 O O . ASN A 1 207 ? -7.676 -46.594 -2.621 1 89.81 207 ASN A O 1
ATOM 1609 N N . ASN A 1 208 ? -6.141 -48.062 -3.176 1 83.81 208 ASN A N 1
ATOM 1610 C CA . ASN A 1 208 ? -5.77 -47.5 -4.469 1 83.81 208 ASN A CA 1
ATOM 1611 C C . ASN A 1 208 ? -5.133 -46.125 -4.32 1 83.81 208 ASN A C 1
ATOM 1613 O O . ASN A 1 208 ? -5.57 -45.156 -4.953 1 83.81 208 ASN A O 1
ATOM 1617 N N . GLY A 1 209 ? -4.121 -46.156 -3.455 1 93 209 GLY A N 1
ATOM 1618 C CA . GLY A 1 209 ? -3.369 -44.938 -3.303 1 93 209 GLY A CA 1
ATOM 1619 C C . GLY A 1 209 ? -2.576 -44.562 -4.543 1 93 209 GLY A C 1
ATOM 1620 O O . GLY A 1 209 ? -1.998 -45.406 -5.199 1 93 209 GLY A O 1
ATOM 1621 N N . TYR A 1 210 ? -2.66 -43.312 -4.941 1 96.25 210 TYR A N 1
ATOM 1622 C CA . TYR A 1 210 ? -1.873 -42.781 -6.051 1 96.25 210 TYR A CA 1
ATOM 1623 C C . TYR A 1 210 ? -0.556 -42.188 -5.559 1 96.25 210 TYR A C 1
ATOM 1625 O O . TYR A 1 210 ? -0.535 -41.406 -4.605 1 96.25 210 TYR A O 1
ATOM 1633 N N . VAL A 1 211 ? 0.519 -42.625 -6.246 1 96.81 211 VAL A N 1
ATOM 1634 C CA . VAL A 1 211 ? 1.863 -42.312 -5.781 1 96.81 211 VAL A CA 1
ATOM 1635 C C . VAL A 1 211 ? 2.574 -41.438 -6.828 1 96.81 211 VAL A C 1
ATOM 1637 O O . VAL A 1 211 ? 2.365 -41.625 -8.031 1 96.81 211 VAL A O 1
ATOM 1640 N N . GLU A 1 212 ? 3.305 -40.438 -6.332 1 96 212 GLU A N 1
ATOM 1641 C CA . GLU A 1 212 ? 4.219 -39.625 -7.152 1 96 212 GLU A CA 1
ATOM 1642 C C . GLU A 1 212 ? 5.543 -39.406 -6.434 1 96 212 GLU A C 1
ATOM 1644 O O . GLU A 1 212 ? 5.57 -39.188 -5.219 1 96 212 GLU A O 1
ATOM 1649 N N . GLN A 1 213 ? 6.633 -39.594 -7.113 1 94.31 213 GLN A N 1
ATOM 1650 C CA . GLN A 1 213 ? 7.965 -39.344 -6.57 1 94.31 213 GLN A CA 1
ATOM 1651 C C . GLN A 1 213 ? 8.891 -38.75 -7.633 1 94.31 213 GLN A C 1
ATOM 1653 O O . GLN A 1 213 ? 8.594 -38.812 -8.828 1 94.31 213 GLN A O 1
ATOM 1658 N N . THR A 1 214 ? 9.914 -38.094 -7.172 1 91.25 214 THR A N 1
ATOM 1659 C CA . THR A 1 214 ? 10.93 -37.594 -8.078 1 91.25 214 THR A CA 1
ATOM 1660 C C . THR A 1 214 ? 12.055 -38.594 -8.258 1 91.25 214 THR A C 1
ATOM 1662 O O . THR A 1 214 ? 12.625 -39.094 -7.281 1 91.25 214 THR A O 1
ATOM 1665 N N . GLN A 1 215 ? 12.312 -38.906 -9.539 1 88.56 215 GLN A N 1
ATOM 1666 C CA . GLN A 1 215 ? 13.398 -39.812 -9.852 1 88.56 215 GLN A CA 1
ATOM 1667 C C . GLN A 1 215 ? 14.586 -39.094 -10.453 1 88.56 215 GLN A C 1
ATOM 1669 O O . GLN A 1 215 ? 14.445 -38.375 -11.453 1 88.56 215 GLN A O 1
ATOM 1674 N N . TRP A 1 216 ? 15.68 -39.375 -9.867 1 84.75 216 TRP A N 1
ATOM 1675 C CA . TRP A 1 216 ? 16.906 -38.75 -10.344 1 84.75 216 TRP A CA 1
ATOM 1676 C C . TRP A 1 216 ? 17.672 -39.688 -11.266 1 84.75 216 TRP A C 1
ATOM 1678 O O . TRP A 1 216 ? 17.406 -40.875 -11.281 1 84.75 216 TRP A O 1
ATOM 1688 N N . SER A 1 217 ? 18.562 -39.094 -12 1 80.25 217 SER A N 1
ATOM 1689 C CA . SER A 1 217 ? 19.344 -39.875 -12.938 1 80.25 217 SER A CA 1
ATOM 1690 C C . SER A 1 217 ? 20.188 -40.906 -12.211 1 80.25 217 SER A C 1
ATOM 1692 O O . SER A 1 217 ? 20.484 -41.969 -12.773 1 80.25 217 SER A O 1
ATOM 1694 N N . SER A 1 218 ? 20.547 -40.656 -11.031 1 80 218 SER A N 1
ATOM 1695 C CA . SER A 1 218 ? 21.344 -41.562 -10.227 1 80 218 SER A CA 1
ATOM 1696 C C . SER A 1 218 ? 20.516 -42.781 -9.781 1 80 218 SER A C 1
ATOM 1698 O O . SER A 1 218 ? 21.062 -43.75 -9.266 1 80 218 SER A O 1
ATOM 1700 N N . GLY A 1 219 ? 19.219 -42.625 -10.023 1 80.75 219 GLY A N 1
ATOM 1701 C CA . GLY A 1 219 ? 18.328 -43.688 -9.539 1 80.75 219 GLY A CA 1
ATOM 1702 C C . GLY A 1 219 ? 17.719 -43.344 -8.188 1 80.75 219 GLY A C 1
ATOM 1703 O O . GLY A 1 219 ? 16.766 -44 -7.762 1 80.75 219 GLY A O 1
ATOM 1704 N N . PHE A 1 220 ? 18.25 -42.344 -7.598 1 86.69 220 PHE A N 1
ATOM 1705 C CA . PHE A 1 220 ? 17.734 -41.906 -6.312 1 86.69 220 PHE A CA 1
ATOM 1706 C C . PHE A 1 220 ? 16.344 -41.281 -6.473 1 86.69 220 PHE A C 1
ATOM 1708 O O . PHE A 1 220 ? 16.078 -40.594 -7.457 1 86.69 220 PHE A O 1
ATOM 1715 N N . VAL A 1 221 ? 15.469 -41.688 -5.469 1 89.56 221 VAL A N 1
ATOM 1716 C CA . VAL A 1 221 ? 14.109 -41.156 -5.504 1 89.56 221 VAL A CA 1
ATOM 1717 C C . VAL A 1 221 ? 13.82 -40.375 -4.219 1 89.56 221 VAL A C 1
ATOM 1719 O O . VAL A 1 221 ? 14.312 -40.75 -3.146 1 89.56 221 VAL A O 1
ATOM 1722 N N . ASN A 1 222 ? 13.156 -39.281 -4.285 1 92.94 222 ASN A N 1
ATOM 1723 C CA . ASN A 1 222 ? 12.68 -38.5 -3.135 1 92.94 222 ASN A CA 1
ATOM 1724 C C . ASN A 1 222 ? 11.367 -37.781 -3.445 1 92.94 222 ASN A C 1
ATOM 1726 O O . ASN A 1 222 ? 10.719 -38.094 -4.449 1 92.94 222 ASN A O 1
ATOM 1730 N N . HIS A 1 223 ? 10.836 -37.031 -2.473 1 95.12 223 HIS A N 1
ATOM 1731 C CA . HIS A 1 223 ? 9.602 -36.281 -2.625 1 95.12 223 HIS A CA 1
ATOM 1732 C C . HIS A 1 223 ? 8.422 -37.188 -2.92 1 95.12 223 HIS A C 1
ATOM 1734 O O . HIS A 1 223 ? 7.648 -36.938 -3.844 1 95.12 223 HIS A O 1
ATOM 1740 N N . LEU A 1 224 ? 8.375 -38.188 -2.162 1 96.12 224 LEU A N 1
ATOM 1741 C CA . LEU A 1 224 ? 7.277 -39.156 -2.279 1 96.12 224 LEU A CA 1
ATOM 1742 C C . LEU A 1 224 ? 5.996 -38.562 -1.682 1 96.12 224 LEU A C 1
ATOM 1744 O O . LEU A 1 224 ? 6.004 -38.062 -0.562 1 96.12 224 LEU A O 1
ATOM 1748 N N . VAL A 1 225 ? 4.973 -38.625 -2.465 1 97.44 225 VAL A N 1
ATOM 1749 C CA . VAL A 1 225 ? 3.648 -38.312 -1.952 1 97.44 225 VAL A CA 1
ATOM 1750 C C . VAL A 1 225 ? 2.662 -39.406 -2.305 1 97.44 225 VAL A C 1
ATOM 1752 O O . VAL A 1 225 ? 2.816 -40.094 -3.328 1 97.44 225 VAL A O 1
ATOM 1755 N N . ILE A 1 226 ? 1.745 -39.625 -1.436 1 97.62 226 ILE A N 1
ATOM 1756 C CA . ILE A 1 226 ? 0.682 -40.594 -1.625 1 97.62 226 ILE A CA 1
ATOM 1757 C C . ILE A 1 226 ? -0.654 -40 -1.189 1 97.62 226 ILE A C 1
ATOM 1759 O O . ILE A 1 226 ? -0.741 -39.375 -0.141 1 97.62 226 ILE A O 1
ATOM 1763 N N . TRP A 1 227 ? -1.679 -40.125 -2.025 1 97.94 227 TRP A N 1
ATOM 1764 C CA . TRP A 1 227 ? -3.006 -39.781 -1.525 1 97.94 227 TRP A CA 1
ATOM 1765 C C . TRP A 1 227 ? -4.066 -40.719 -2.107 1 97.94 227 TRP A C 1
ATOM 1767 O O . TRP A 1 227 ? -3.795 -41.469 -3.043 1 97.94 227 TRP A O 1
ATOM 1777 N N . SER A 1 228 ? -5.23 -40.812 -1.443 1 97.19 228 SER A N 1
ATOM 1778 C CA . SER A 1 228 ? -6.332 -41.688 -1.827 1 97.19 228 SER A CA 1
ATOM 1779 C C . SER A 1 228 ? -7.672 -41.125 -1.363 1 97.19 228 SER A C 1
ATOM 1781 O O . SER A 1 228 ? -7.723 -40.25 -0.5 1 97.19 228 SER A O 1
ATOM 1783 N N . THR A 1 229 ? -8.656 -41.531 -2.053 1 97 229 THR A N 1
ATOM 1784 C CA . THR A 1 229 ? -10.016 -41.125 -1.729 1 97 229 THR A CA 1
ATOM 1785 C C . THR A 1 229 ? -10.766 -42.25 -1.021 1 97 229 THR A C 1
ATOM 1787 O O . THR A 1 229 ? -10.484 -43.406 -1.235 1 97 229 THR A O 1
ATOM 1790 N N . SER A 1 230 ? -11.695 -41.906 -0.143 1 95.19 230 SER A N 1
ATOM 1791 C CA . SER A 1 230 ? -12.539 -42.875 0.562 1 95.19 230 SER A CA 1
ATOM 1792 C C . SER A 1 230 ? -13.594 -43.438 -0.364 1 95.19 230 SER A C 1
ATOM 1794 O O . SER A 1 230 ? -14.188 -44.5 -0.054 1 95.19 230 SER A O 1
ATOM 1796 N N . ALA A 1 231 ? -13.766 -42.75 -1.497 1 92.62 231 ALA A N 1
ATOM 1797 C CA . ALA A 1 231 ? -14.781 -43.219 -2.432 1 92.62 231 ALA A CA 1
ATOM 1798 C C . ALA A 1 231 ? -14.328 -44.5 -3.148 1 92.62 231 ALA A C 1
ATOM 1800 O O . ALA A 1 231 ? -13.172 -44.594 -3.549 1 92.62 231 ALA A O 1
ATOM 1801 N N . SER A 1 232 ? -15.195 -45.438 -3.303 1 87.19 232 SER A N 1
ATOM 1802 C CA . SER A 1 232 ? -14.875 -46.688 -3.998 1 87.19 232 SER A CA 1
ATOM 1803 C C . SER A 1 232 ? -15.078 -46.531 -5.504 1 87.19 232 SER A C 1
ATOM 1805 O O . SER A 1 232 ? -14.406 -47.219 -6.289 1 87.19 232 SER A O 1
ATOM 1807 N N . LEU A 1 233 ? -16.125 -45.719 -5.848 1 87.56 233 LEU A N 1
ATOM 1808 C CA . LEU A 1 233 ? -16.422 -45.469 -7.25 1 87.56 233 LEU A CA 1
ATOM 1809 C C . LEU A 1 233 ? -16.484 -43.969 -7.523 1 87.56 233 LEU A C 1
ATOM 1811 O O . LEU A 1 233 ? -16.922 -43.188 -6.664 1 87.56 233 LEU A O 1
ATOM 1815 N N . ASP A 1 234 ? -16.078 -43.688 -8.734 1 89.81 234 ASP A N 1
ATOM 1816 C CA . ASP A 1 234 ? -16.156 -42.281 -9.141 1 89.81 234 ASP A CA 1
ATOM 1817 C C . ASP A 1 234 ? -17.609 -41.844 -9.234 1 89.81 234 ASP A C 1
ATOM 1819 O O . ASP A 1 234 ? -18.484 -42.562 -9.711 1 89.81 234 ASP A O 1
ATOM 1823 N N . SER A 1 235 ? -17.875 -40.688 -8.734 1 84.44 235 SER A N 1
ATOM 1824 C CA . SER A 1 235 ? -19.156 -40 -8.875 1 84.44 235 SER A CA 1
ATOM 1825 C C . SER A 1 235 ? -20.297 -40.844 -8.344 1 84.44 235 SER A C 1
ATOM 1827 O O . SER A 1 235 ? -21.328 -41.031 -9.008 1 84.44 235 SER A O 1
ATOM 1829 N N . ASP A 1 236 ? -20.156 -41.406 -7.219 1 83.5 236 ASP A N 1
ATOM 1830 C CA . ASP A 1 236 ? -21.203 -42.281 -6.688 1 83.5 236 ASP A CA 1
ATOM 1831 C C . ASP A 1 236 ? -22.203 -41.5 -5.848 1 83.5 236 ASP A C 1
ATOM 1833 O O . ASP A 1 236 ? -23.094 -42.062 -5.223 1 83.5 236 ASP A O 1
ATOM 1837 N N . GLY A 1 237 ? -22.047 -40.281 -5.82 1 84.81 237 GLY A N 1
ATOM 1838 C CA . GLY A 1 237 ? -23 -39.406 -5.137 1 84.81 237 GLY A CA 1
ATOM 1839 C C . GLY A 1 237 ? -22.719 -39.25 -3.654 1 84.81 237 GLY A C 1
ATOM 1840 O O . GLY A 1 237 ? -23.469 -38.594 -2.938 1 84.81 237 GLY A O 1
ATOM 1841 N N . SER A 1 238 ? -21.719 -39.812 -3.176 1 87.44 238 SER A N 1
ATOM 1842 C CA . SER A 1 238 ? -21.375 -39.688 -1.762 1 87.44 238 SER A CA 1
ATOM 1843 C C . SER A 1 238 ? -20.25 -38.656 -1.552 1 87.44 238 SER A C 1
ATOM 1845 O O . SER A 1 238 ? -19.453 -38.406 -2.461 1 87.44 238 SER A O 1
ATOM 1847 N N . LEU A 1 239 ? -20.328 -38.188 -0.312 1 92.62 239 LEU A N 1
ATOM 1848 C CA . LEU A 1 239 ? -19.188 -37.344 0.074 1 92.62 239 LEU A CA 1
ATOM 1849 C C . LEU A 1 239 ? -17.953 -38.219 0.317 1 92.62 239 LEU A C 1
ATOM 1851 O O . LEU A 1 239 ? -18.062 -39.344 0.765 1 92.62 239 LEU A O 1
ATOM 1855 N N . TRP A 1 240 ? -16.891 -37.719 -0.097 1 95.25 240 TRP A N 1
ATOM 1856 C CA . TRP A 1 240 ? -15.656 -38.469 0.046 1 95.25 240 TRP A CA 1
ATOM 1857 C C . TRP A 1 240 ? -14.617 -37.688 0.826 1 95.25 240 TRP A C 1
ATOM 1859 O O . TRP A 1 240 ? -14.758 -36.469 1.004 1 95.25 240 TRP A O 1
ATOM 1869 N N . SER A 1 241 ? -13.664 -38.344 1.463 1 96.44 241 SER A N 1
ATOM 1870 C CA . SER A 1 241 ? -12.523 -37.812 2.188 1 96.44 241 SER A CA 1
ATOM 1871 C C . SER A 1 241 ? -11.203 -38.219 1.559 1 96.44 241 SER A C 1
ATOM 1873 O O . SER A 1 241 ? -11.18 -39.094 0.677 1 96.44 241 SER A O 1
ATOM 1875 N N . VAL A 1 242 ? -10.18 -37.562 1.958 1 97.81 242 VAL A N 1
ATOM 1876 C CA . VAL A 1 242 ? -8.859 -37.844 1.401 1 97.81 242 VAL A CA 1
ATOM 1877 C C . VAL A 1 242 ? -7.887 -38.188 2.527 1 97.81 242 VAL A C 1
ATOM 1879 O O . VAL A 1 242 ? -7.887 -37.531 3.572 1 97.81 242 VAL A O 1
ATOM 1882 N N . LYS A 1 243 ? -7.172 -39.219 2.352 1 96.62 243 LYS A N 1
ATOM 1883 C CA . LYS A 1 243 ? -5.98 -39.5 3.15 1 96.62 243 LYS A CA 1
ATOM 1884 C C . LYS A 1 243 ? -4.711 -39.344 2.32 1 96.62 243 LYS A C 1
ATOM 1886 O O . LYS A 1 243 ? -4.676 -39.719 1.15 1 96.62 243 LYS A O 1
ATOM 1891 N N . ALA A 1 244 ? -3.744 -38.688 2.93 1 97 244 ALA A N 1
ATOM 1892 C CA . ALA A 1 244 ? -2.525 -38.375 2.184 1 97 244 ALA A CA 1
ATOM 1893 C C . ALA A 1 244 ? -1.289 -38.531 3.062 1 97 244 ALA A C 1
ATOM 1895 O O . ALA A 1 244 ? -1.399 -38.656 4.285 1 97 244 ALA A O 1
ATOM 1896 N N . ALA A 1 245 ? -0.163 -38.625 2.434 1 96.31 245 ALA A N 1
ATOM 1897 C CA . ALA A 1 245 ? 1.141 -38.688 3.09 1 96.31 245 ALA A CA 1
ATOM 1898 C C . ALA A 1 245 ? 2.193 -37.938 2.277 1 96.31 245 ALA A C 1
ATOM 1900 O O . ALA A 1 245 ? 2.205 -38 1.047 1 96.31 245 ALA A O 1
ATOM 1901 N N . VAL A 1 246 ? 3.021 -37.219 2.967 1 96 246 VAL A N 1
ATOM 1902 C CA . VAL A 1 246 ? 4.055 -36.406 2.33 1 96 246 VAL A CA 1
ATOM 1903 C C . VAL A 1 246 ? 5.41 -36.719 2.963 1 96 246 VAL A C 1
ATOM 1905 O O . VAL A 1 246 ? 5.551 -36.688 4.188 1 96 246 VAL A O 1
ATOM 1908 N N . GLU A 1 247 ? 6.363 -37 2.113 1 95.62 247 GLU A N 1
ATOM 1909 C CA . GLU A 1 247 ? 7.715 -37.25 2.596 1 95.62 247 GLU A CA 1
ATOM 1910 C C . GLU A 1 247 ? 8.383 -36 3.092 1 95.62 247 GLU A C 1
ATOM 1912 O O . GLU A 1 247 ? 8.406 -34.969 2.385 1 95.62 247 GLU A O 1
ATOM 1917 N N . THR A 1 248 ? 9.023 -36.062 4.297 1 92.75 248 THR A N 1
ATOM 1918 C CA . THR A 1 248 ? 9.641 -34.875 4.875 1 92.75 248 THR A CA 1
ATOM 1919 C C . THR A 1 248 ? 11.156 -34.906 4.742 1 92.75 248 THR A C 1
ATOM 1921 O O . THR A 1 248 ? 11.844 -33.938 4.984 1 92.75 248 THR A O 1
ATOM 1924 N N . THR A 1 249 ? 11.695 -36.031 4.359 1 90.69 249 THR A N 1
ATOM 1925 C CA . THR A 1 249 ? 13.125 -36.188 4.129 1 90.69 249 THR A CA 1
ATOM 1926 C C . THR A 1 249 ? 13.445 -36.094 2.639 1 90.69 249 THR A C 1
ATOM 1928 O O . THR A 1 249 ? 12.562 -36.281 1.799 1 90.69 249 THR A O 1
ATOM 1931 N N . TYR A 1 250 ? 14.703 -35.688 2.355 1 89.88 250 TYR A N 1
ATOM 1932 C CA . TYR A 1 250 ? 14.992 -35.562 0.931 1 89.88 250 TYR A CA 1
ATOM 1933 C C . TYR A 1 250 ? 16.359 -36.156 0.593 1 89.88 250 TYR A C 1
ATOM 1935 O O . TYR A 1 250 ? 16.672 -36.375 -0.579 1 89.88 250 TYR A O 1
ATOM 1943 N N . LYS A 1 251 ? 17.156 -36.438 1.571 1 91.06 251 LYS A N 1
ATOM 1944 C CA . LYS A 1 251 ? 18.5 -36.938 1.314 1 91.06 251 LYS A CA 1
ATOM 1945 C C . LYS A 1 251 ? 18.5 -38.469 1.146 1 91.06 251 LYS A C 1
ATOM 1947 O O . LYS A 1 251 ? 17.719 -39.156 1.8 1 91.06 251 LYS A O 1
ATOM 1952 N N . SER A 1 252 ? 19.438 -38.938 0.309 1 87.06 252 SER A N 1
ATOM 1953 C CA . SER A 1 252 ? 19.5 -40.344 -0.03 1 87.06 252 SER A CA 1
ATOM 1954 C C . SER A 1 252 ? 19.891 -41.188 1.183 1 87.06 252 SER A C 1
ATOM 1956 O O . SER A 1 252 ? 19.516 -42.375 1.273 1 87.06 252 SER A O 1
ATOM 1958 N N . GLU A 1 253 ? 20.562 -40.656 2.018 1 88.31 253 GLU A N 1
ATOM 1959 C CA . GLU A 1 253 ? 21.062 -41.375 3.166 1 88.31 253 GLU A CA 1
ATOM 1960 C C . GLU A 1 253 ? 20.047 -41.438 4.293 1 88.31 253 GLU A C 1
ATOM 1962 O O . GLU A 1 253 ? 20.141 -42.281 5.195 1 88.31 253 GLU A O 1
ATOM 1967 N N . ASP A 1 254 ? 19.094 -40.656 4.254 1 90.75 254 ASP A N 1
ATOM 1968 C CA . ASP A 1 254 ? 18.109 -40.562 5.32 1 90.75 254 ASP A CA 1
ATOM 1969 C C . ASP A 1 254 ? 16.969 -41.594 5.113 1 90.75 254 ASP A C 1
ATOM 1971 O O . ASP A 1 254 ? 16.672 -41.938 3.979 1 90.75 254 ASP A O 1
ATOM 1975 N N . ASP A 1 255 ? 16.406 -42 6.203 1 92.94 255 ASP A N 1
ATOM 1976 C CA . ASP A 1 255 ? 15.188 -42.812 6.125 1 92.94 255 ASP A CA 1
ATOM 1977 C C . ASP A 1 255 ? 14.047 -42 5.496 1 92.94 255 ASP A C 1
ATOM 1979 O O . ASP A 1 255 ? 14.023 -40.781 5.59 1 92.94 255 ASP A O 1
ATOM 1983 N N . ILE A 1 256 ? 13.195 -42.75 4.816 1 94.12 256 ILE A N 1
ATOM 1984 C CA . ILE A 1 256 ? 12.008 -42.125 4.25 1 94.12 256 ILE A CA 1
ATOM 1985 C C . ILE A 1 256 ? 10.992 -41.844 5.359 1 94.12 256 ILE A C 1
ATOM 1987 O O . ILE A 1 256 ? 10.477 -42.75 5.992 1 94.12 256 ILE A O 1
ATOM 1991 N N . GLN A 1 257 ? 10.852 -40.625 5.66 1 93.38 257 GLN A N 1
ATOM 1992 C CA . GLN A 1 257 ? 9.875 -40.219 6.664 1 93.38 257 GLN A CA 1
ATOM 1993 C C . GLN A 1 257 ? 8.633 -39.625 6.016 1 93.38 257 GLN A C 1
ATOM 1995 O O . GLN A 1 257 ? 8.727 -38.656 5.27 1 93.38 257 GLN A O 1
ATOM 2000 N N . LEU A 1 258 ? 7.441 -40.219 6.285 1 94.88 258 LEU A N 1
ATOM 2001 C CA . LEU A 1 258 ? 6.188 -39.75 5.715 1 94.88 258 LEU A CA 1
ATOM 2002 C C . LEU A 1 258 ? 5.281 -39.188 6.805 1 94.88 258 LEU A C 1
ATOM 2004 O O . LEU A 1 258 ? 5.125 -39.781 7.867 1 94.88 258 LEU A O 1
ATOM 2008 N N . THR A 1 259 ? 4.723 -38 6.586 1 93.56 259 THR A N 1
ATOM 2009 C CA . THR A 1 259 ? 3.707 -37.406 7.441 1 93.56 259 THR A CA 1
ATOM 2010 C C . THR A 1 259 ? 2.307 -37.719 6.922 1 93.56 259 THR A C 1
ATOM 2012 O O . THR A 1 259 ? 1.913 -37.219 5.859 1 93.56 259 THR A O 1
ATOM 2015 N N . PRO A 1 260 ? 1.56 -38.5 7.605 1 94.94 260 PRO A N 1
ATOM 2016 C CA . PRO A 1 260 ? 0.205 -38.844 7.16 1 94.94 260 PRO A CA 1
ATOM 2017 C C . PRO A 1 260 ? -0.797 -37.719 7.434 1 94.94 260 PRO A C 1
ATOM 2019 O O . PRO A 1 260 ? -0.719 -37.062 8.469 1 94.94 260 PRO A O 1
ATOM 2022 N N . LEU A 1 261 ? -1.688 -37.5 6.555 1 95.88 261 LEU A N 1
ATOM 2023 C CA . LEU A 1 261 ? -2.719 -36.469 6.656 1 95.88 261 LEU A CA 1
ATOM 2024 C C . LEU A 1 261 ? -4.098 -37.062 6.387 1 95.88 261 LEU A C 1
ATOM 2026 O O . LEU A 1 261 ? -4.234 -38 5.613 1 95.88 261 LEU A O 1
ATOM 2030 N N . THR A 1 262 ? -5.113 -36.531 7.043 1 96.06 262 THR A N 1
ATOM 2031 C CA . THR A 1 262 ? -6.516 -36.812 6.777 1 96.06 262 THR A CA 1
ATOM 2032 C C . THR A 1 262 ? -7.293 -35.562 6.457 1 96.06 262 THR A C 1
ATOM 2034 O O . THR A 1 262 ? -7.191 -34.562 7.184 1 96.06 262 THR A O 1
ATOM 2037 N N . CYS A 1 263 ? -7.98 -35.594 5.375 1 97.69 263 CYS A N 1
ATOM 2038 C CA . CYS A 1 263 ? -8.711 -34.406 4.934 1 97.69 263 CYS A CA 1
ATOM 2039 C C . CYS A 1 263 ? -10.203 -34.688 4.844 1 97.69 263 CYS A C 1
ATOM 2041 O O . CYS A 1 263 ? -10.617 -35.75 4.355 1 97.69 263 CYS A O 1
ATOM 2043 N N . SER A 1 264 ? -10.961 -33.812 5.332 1 96.88 264 SER A N 1
ATOM 2044 C CA . SER A 1 264 ? -12.422 -33.812 5.227 1 96.88 264 SER A CA 1
ATOM 2045 C C . SER A 1 264 ? -12.961 -32.469 4.785 1 96.88 264 SER A C 1
ATOM 2047 O O . SER A 1 264 ? -12.258 -31.469 4.852 1 96.88 264 SER A O 1
ATOM 2049 N N . VAL A 1 265 ? -14.164 -32.531 4.219 1 96.38 265 VAL A N 1
ATOM 2050 C CA . VAL A 1 265 ? -14.711 -31.266 3.693 1 96.38 265 VAL A CA 1
ATOM 2051 C C . VAL A 1 265 ? -15.938 -30.859 4.5 1 96.38 265 VAL A C 1
ATOM 2053 O O . VAL A 1 265 ? -16.734 -31.719 4.891 1 96.38 265 VAL A O 1
ATOM 2056 N N . SER A 1 266 ? -15.977 -29.656 4.898 1 94.06 266 SER A N 1
ATOM 2057 C CA . SER A 1 266 ? -17.156 -29.016 5.461 1 94.06 266 SER A CA 1
ATOM 2058 C C . SER A 1 266 ? -17.609 -27.844 4.605 1 94.06 266 SER A C 1
ATOM 2060 O O . SER A 1 266 ? -17.172 -26.703 4.824 1 94.06 266 SER A O 1
ATOM 2062 N N . ALA A 1 267 ? -18.422 -28.156 3.627 1 94.31 267 ALA A N 1
ATOM 2063 C CA . ALA A 1 267 ? -18.891 -27.141 2.695 1 94.31 267 ALA A CA 1
ATOM 2064 C C . ALA A 1 267 ? -20.312 -27.422 2.24 1 94.31 267 ALA A C 1
ATOM 2066 O O . ALA A 1 267 ? -20.531 -28 1.17 1 94.31 267 ALA A O 1
ATOM 2067 N N . SER A 1 268 ? -21.25 -26.906 2.961 1 90.88 268 SER A N 1
ATOM 2068 C CA . SER A 1 268 ? -22.656 -27.188 2.656 1 90.88 268 SER A CA 1
ATOM 2069 C C . SER A 1 268 ? -23.047 -26.609 1.307 1 90.88 268 SER A C 1
ATOM 2071 O O . SER A 1 268 ? -23.875 -27.172 0.599 1 90.88 268 SER A O 1
ATOM 2073 N N . GLY A 1 269 ? -22.406 -25.547 0.917 1 92.81 269 GLY A N 1
ATOM 2074 C CA . GLY A 1 269 ? -22.75 -24.891 -0.336 1 92.81 269 GLY A CA 1
ATOM 2075 C C . GLY A 1 269 ? -22.078 -25.516 -1.542 1 92.81 269 GLY A C 1
ATOM 2076 O O . GLY A 1 269 ? -22.328 -25.125 -2.68 1 92.81 269 GLY A O 1
ATOM 2077 N N . ALA A 1 270 ? -21.266 -26.531 -1.364 1 96.31 270 ALA A N 1
ATOM 2078 C CA . ALA A 1 270 ? -20.531 -27.156 -2.455 1 96.31 270 ALA A CA 1
ATOM 2079 C C . ALA A 1 270 ? -20.688 -28.688 -2.414 1 96.31 270 ALA A C 1
ATOM 2081 O O . ALA A 1 270 ? -19.891 -29.406 -3.01 1 96.31 270 ALA A O 1
ATOM 2082 N N . GLU A 1 271 ? -21.641 -29.188 -1.745 1 95.31 271 GLU A N 1
ATOM 2083 C CA . GLU A 1 271 ? -21.781 -30.625 -1.494 1 95.31 271 GLU A CA 1
ATOM 2084 C C . GLU A 1 271 ? -22.094 -31.375 -2.781 1 95.31 271 GLU A C 1
ATOM 2086 O O . GLU A 1 271 ? -21.547 -32.469 -3.018 1 95.31 271 GLU A O 1
ATOM 2091 N N . ARG A 1 272 ? -23.031 -30.922 -3.586 1 95.44 272 ARG A N 1
ATOM 2092 C CA . ARG A 1 272 ? -23.391 -31.609 -4.824 1 95.44 272 ARG A CA 1
ATOM 2093 C C . ARG A 1 272 ? -22.203 -31.703 -5.77 1 95.44 272 ARG A C 1
ATOM 2095 O O . ARG A 1 272 ? -21.984 -32.75 -6.402 1 95.44 272 ARG A O 1
ATOM 2102 N N . THR A 1 273 ? -21.422 -30.562 -5.84 1 96.56 273 THR A N 1
ATOM 2103 C CA . THR A 1 273 ? -20.234 -30.547 -6.688 1 96.56 273 THR A CA 1
ATOM 2104 C C . THR A 1 273 ? -19.234 -31.609 -6.23 1 96.56 273 THR A C 1
ATOM 2106 O O . THR A 1 273 ? -18.719 -32.375 -7.047 1 96.56 273 THR A O 1
ATOM 2109 N N . ILE A 1 274 ? -19.031 -31.703 -4.953 1 96 274 ILE A N 1
ATOM 2110 C CA . ILE A 1 274 ? -18.047 -32.625 -4.402 1 96 274 ILE A CA 1
ATOM 2111 C C . ILE A 1 274 ? -18.531 -34.062 -4.605 1 96 274 ILE A C 1
ATOM 2113 O O . ILE A 1 274 ? -17.734 -34.938 -4.969 1 96 274 ILE A O 1
ATOM 2117 N N . LYS A 1 275 ? -19.781 -34.281 -4.473 1 94.5 275 LYS A N 1
ATOM 2118 C CA . LYS A 1 275 ? -20.359 -35.625 -4.648 1 94.5 275 LYS A CA 1
ATOM 2119 C C . LYS A 1 275 ? -20.266 -36.062 -6.102 1 94.5 275 LYS A C 1
ATOM 2121 O O . LYS A 1 275 ? -20.109 -37.25 -6.375 1 94.5 275 LYS A O 1
ATOM 2126 N N . ASP A 1 276 ? -20.328 -35.125 -6.941 1 94.19 276 ASP A N 1
ATOM 2127 C CA . ASP A 1 276 ? -20.391 -35.438 -8.367 1 94.19 276 ASP A CA 1
ATOM 2128 C C . ASP A 1 276 ? -18.984 -35.562 -8.953 1 94.19 276 ASP A C 1
ATOM 2130 O O . ASP A 1 276 ? -18.812 -36.062 -10.062 1 94.19 276 ASP A O 1
ATOM 2134 N N . MET A 1 277 ? -17.953 -35.25 -8.281 1 95.38 277 MET A N 1
ATOM 2135 C CA . MET A 1 277 ? -16.578 -35.344 -8.773 1 95.38 277 MET A CA 1
ATOM 2136 C C . MET A 1 277 ? -16.125 -36.781 -8.867 1 95.38 277 MET A C 1
ATOM 2138 O O . MET A 1 277 ? -16.453 -37.594 -8.016 1 95.38 277 MET A O 1
ATOM 2142 N N . ALA A 1 278 ? -15.438 -37.062 -9.945 1 95.62 278 ALA A N 1
ATOM 2143 C CA . ALA A 1 278 ? -14.758 -38.344 -10.062 1 95.62 278 ALA A CA 1
ATOM 2144 C C . ALA A 1 278 ? -13.469 -38.344 -9.242 1 95.62 278 ALA A C 1
ATOM 2146 O O . ALA A 1 278 ? -12.375 -38.25 -9.797 1 95.62 278 ALA A O 1
ATOM 2147 N N . SER A 1 279 ? -13.656 -38.5 -7.945 1 94.88 279 SER A N 1
ATOM 2148 C CA . SER A 1 279 ? -12.562 -38.281 -7 1 94.88 279 SER A CA 1
ATOM 2149 C C . SER A 1 279 ? -11.375 -39.188 -7.32 1 94.88 279 SER A C 1
ATOM 2151 O O . SER A 1 279 ? -10.227 -38.75 -7.285 1 94.88 279 SER A O 1
ATOM 2153 N N . GLY A 1 280 ? -11.586 -40.469 -7.633 1 94.88 280 GLY A N 1
ATOM 2154 C CA . GLY A 1 280 ? -10.5 -41.375 -7.961 1 94.88 280 GLY A CA 1
ATOM 2155 C C . GLY A 1 280 ? -9.688 -40.938 -9.164 1 94.88 280 GLY A C 1
ATOM 2156 O O . GLY A 1 280 ? -8.461 -40.844 -9.086 1 94.88 280 GLY A O 1
ATOM 2157 N N . THR A 1 281 ? -10.352 -40.688 -10.227 1 95.12 281 THR A N 1
ATOM 2158 C CA . THR A 1 281 ? -9.695 -40.281 -11.461 1 95.12 281 THR A CA 1
ATOM 2159 C C . THR A 1 281 ? -9.047 -38.906 -11.297 1 95.12 281 THR A C 1
ATOM 2161 O O . THR A 1 281 ? -7.945 -38.656 -11.797 1 95.12 281 THR A O 1
ATOM 2164 N N . ALA A 1 282 ? -9.742 -38.031 -10.633 1 95.19 282 ALA A N 1
ATOM 2165 C CA . ALA A 1 282 ? -9.219 -36.688 -10.43 1 95.19 282 ALA A CA 1
ATOM 2166 C C . ALA A 1 282 ? -7.926 -36.719 -9.617 1 95.19 282 ALA A C 1
ATOM 2168 O O . ALA A 1 282 ? -6.945 -36.062 -9.969 1 95.19 282 ALA A O 1
ATOM 2169 N N . LEU A 1 283 ? -7.93 -37.469 -8.5 1 97.12 283 LEU A N 1
ATOM 2170 C CA . LEU A 1 283 ? -6.742 -37.531 -7.652 1 97.12 283 LEU A CA 1
ATOM 2171 C C . LEU A 1 283 ? -5.578 -38.156 -8.406 1 97.12 283 LEU A C 1
ATOM 2173 O O . LEU A 1 283 ? -4.422 -37.781 -8.211 1 97.12 283 LEU A O 1
ATOM 2177 N N . LYS A 1 284 ? -5.875 -39.125 -9.219 1 96.19 284 LYS A N 1
ATOM 2178 C CA . LYS A 1 284 ? -4.84 -39.75 -10.023 1 96.19 284 LYS A CA 1
ATOM 2179 C C . LYS A 1 284 ? -4.176 -38.75 -10.969 1 96.19 284 LYS A C 1
ATOM 2181 O O . LYS A 1 284 ? -2.949 -38.719 -11.07 1 96.19 284 LYS A O 1
ATOM 2186 N N . GLU A 1 285 ? -4.973 -37.938 -11.578 1 94.12 285 GLU A N 1
ATOM 2187 C CA . GLU A 1 285 ? -4.461 -36.969 -12.562 1 94.12 285 GLU A CA 1
ATOM 2188 C C . GLU A 1 285 ? -3.744 -35.812 -11.891 1 94.12 285 GLU A C 1
ATOM 2190 O O . GLU A 1 285 ? -2.799 -35.25 -12.445 1 94.12 285 GLU A O 1
ATOM 2195 N N . TRP A 1 286 ? -4.121 -35.5 -10.664 1 96.44 286 TRP A N 1
ATOM 2196 C CA . TRP A 1 286 ? -3.619 -34.312 -9.977 1 96.44 286 TRP A CA 1
ATOM 2197 C C . TRP A 1 286 ? -2.422 -34.656 -9.102 1 96.44 286 TRP A C 1
ATOM 2199 O O . TRP A 1 286 ? -1.806 -33.781 -8.508 1 96.44 286 TRP A O 1
ATOM 2209 N N . VAL A 1 287 ? -1.99 -35.906 -9.016 1 96.88 287 VAL A N 1
ATOM 2210 C CA . VAL A 1 287 ? -0.986 -36.312 -8.047 1 96.88 287 VAL A CA 1
ATOM 2211 C C . VAL A 1 287 ? 0.337 -35.625 -8.32 1 96.88 287 VAL A C 1
ATOM 2213 O O . VAL A 1 287 ? 1.04 -35.219 -7.391 1 96.88 287 VAL A O 1
ATOM 2216 N N . PRO A 1 288 ? 0.722 -35.375 -9.586 1 95 288 PRO A N 1
ATOM 2217 C CA . PRO A 1 288 ? 1.955 -34.594 -9.797 1 95 288 PRO A CA 1
ATOM 2218 C C . PRO A 1 288 ? 1.868 -33.188 -9.266 1 95 288 PRO A C 1
ATOM 2220 O O . PRO A 1 288 ? 2.85 -32.656 -8.734 1 95 288 PRO A O 1
ATOM 2223 N N . THR A 1 289 ? 0.688 -32.562 -9.469 1 95.44 289 THR A N 1
ATOM 2224 C CA . THR A 1 289 ? 0.484 -31.219 -8.945 1 95.44 289 THR A CA 1
ATOM 2225 C C . THR A 1 289 ? 0.564 -31.219 -7.422 1 95.44 289 THR A C 1
ATOM 2227 O O . THR A 1 289 ? 1.144 -30.297 -6.828 1 95.44 289 THR A O 1
ATOM 2230 N N . PHE A 1 290 ? -0.012 -32.219 -6.82 1 97.19 290 PHE A N 1
ATOM 2231 C CA . PHE A 1 290 ? 0.078 -32.375 -5.375 1 97.19 290 PHE A CA 1
ATOM 2232 C C . PHE A 1 290 ? 1.532 -32.469 -4.93 1 97.19 290 PHE A C 1
ATOM 2234 O O . PHE A 1 290 ? 1.955 -31.719 -4.031 1 97.19 290 PHE A O 1
ATOM 2241 N N . GLN A 1 291 ? 2.25 -33.281 -5.516 1 97.12 291 GLN A N 1
ATOM 2242 C CA . GLN A 1 291 ? 3.656 -33.469 -5.168 1 97.12 291 GLN A CA 1
ATOM 2243 C C . GLN A 1 291 ? 4.422 -32.156 -5.316 1 97.12 291 GLN A C 1
ATOM 2245 O O . GLN A 1 291 ? 5.172 -31.766 -4.418 1 97.12 291 GLN A O 1
ATOM 2250 N N . GLY A 1 292 ? 4.215 -31.5 -6.426 1 95.31 292 GLY A N 1
ATOM 2251 C CA . GLY A 1 292 ? 4.945 -30.281 -6.715 1 95.31 292 GLY A CA 1
ATOM 2252 C C . GLY A 1 292 ? 4.684 -29.172 -5.711 1 95.31 292 GLY A C 1
ATOM 2253 O O . GLY A 1 292 ? 5.566 -28.359 -5.426 1 95.31 292 GLY A O 1
ATOM 2254 N N . LEU A 1 293 ? 3.555 -29.141 -5.156 1 95.75 293 LEU A N 1
ATOM 2255 C CA . LEU A 1 293 ? 3.15 -28.047 -4.281 1 95.75 293 LEU A CA 1
ATOM 2256 C C . LEU A 1 293 ? 3.623 -28.297 -2.852 1 95.75 293 LEU A C 1
ATOM 2258 O O . LEU A 1 293 ? 3.596 -27.375 -2.021 1 95.75 293 LEU A O 1
ATOM 2262 N N . MET A 1 294 ? 4.148 -29.469 -2.617 1 97.31 294 MET A N 1
ATOM 2263 C CA . MET A 1 294 ? 4.523 -29.812 -1.247 1 97.31 294 MET A CA 1
ATOM 2264 C C . MET A 1 294 ? 5.984 -29.484 -0.982 1 97.31 294 MET A C 1
ATOM 2266 O O . MET A 1 294 ? 6.449 -29.562 0.156 1 97.31 294 MET A O 1
ATOM 2270 N N . TYR A 1 295 ? 6.711 -29.062 -2.002 1 96.62 295 TYR A N 1
ATOM 2271 C CA . TYR A 1 295 ? 8.141 -28.828 -1.844 1 96.62 295 TYR A CA 1
ATOM 2272 C C . TYR A 1 295 ? 8.555 -27.5 -2.486 1 96.62 295 TYR A C 1
ATOM 2274 O O . TYR A 1 295 ? 7.906 -27.031 -3.424 1 96.62 295 TYR A O 1
ATOM 2282 N N . ASN A 1 296 ? 9.625 -26.922 -1.98 1 95.62 296 ASN A N 1
ATOM 2283 C CA . ASN A 1 296 ? 10.188 -25.703 -2.537 1 95.62 296 ASN A CA 1
ATOM 2284 C C . ASN A 1 296 ? 11.211 -26 -3.631 1 95.62 296 ASN A C 1
ATOM 2286 O O . ASN A 1 296 ? 12.273 -25.375 -3.678 1 95.62 296 ASN A O 1
ATOM 2290 N N . GLY A 1 297 ? 10.883 -27.031 -4.398 1 93.94 297 GLY A N 1
ATOM 2291 C CA . GLY A 1 297 ? 11.789 -27.422 -5.465 1 93.94 297 GLY A CA 1
ATOM 2292 C C . GLY A 1 297 ? 12.594 -28.672 -5.145 1 93.94 297 GLY A C 1
ATOM 2293 O O . GLY A 1 297 ? 12.227 -29.438 -4.258 1 93.94 297 GLY A O 1
ATOM 2294 N N . PHE A 1 298 ? 13.609 -28.891 -5.91 1 92.06 298 PHE A N 1
ATOM 2295 C CA . PHE A 1 298 ? 14.406 -30.109 -5.816 1 92.06 298 PHE A CA 1
ATOM 2296 C C . PHE A 1 298 ? 15.203 -30.125 -4.516 1 92.06 298 PHE A C 1
ATOM 2298 O O . PHE A 1 298 ? 15.711 -29.094 -4.078 1 92.06 298 PHE A O 1
ATOM 2305 N N . ASN A 1 299 ? 15.211 -31.266 -3.932 1 89.81 299 ASN A N 1
ATOM 2306 C CA . ASN A 1 299 ? 16.047 -31.562 -2.781 1 89.81 299 ASN A CA 1
ATOM 2307 C C . ASN A 1 299 ? 15.766 -30.625 -1.613 1 89.81 299 ASN A C 1
ATOM 2309 O O . ASN A 1 299 ? 16.688 -30.047 -1.036 1 89.81 299 ASN A O 1
ATOM 2313 N N . THR A 1 300 ? 14.555 -30.344 -1.474 1 93.44 300 THR A N 1
ATOM 2314 C CA . THR A 1 300 ? 14.117 -29.578 -0.308 1 93.44 300 THR A CA 1
ATOM 2315 C C . THR A 1 300 ? 13.195 -30.422 0.57 1 93.44 300 THR A C 1
ATOM 2317 O O . THR A 1 300 ? 12.602 -31.406 0.1 1 93.44 300 THR A O 1
ATOM 2320 N N . SER A 1 301 ? 13.141 -30.016 1.792 1 92.69 301 SER A N 1
ATOM 2321 C CA . SER A 1 301 ? 12.148 -30.641 2.67 1 92.69 301 SER A CA 1
ATOM 2322 C C . SER A 1 301 ? 10.742 -30.141 2.348 1 92.69 301 SER A C 1
ATOM 2324 O O . SER A 1 301 ? 10.57 -29.188 1.594 1 92.69 301 SER A O 1
ATOM 2326 N N . ALA A 1 302 ? 9.781 -30.875 2.863 1 93.75 302 ALA A N 1
ATOM 2327 C CA . ALA A 1 302 ? 8.391 -30.469 2.674 1 93.75 302 ALA A CA 1
ATOM 2328 C C . ALA A 1 302 ? 8.148 -29.078 3.252 1 93.75 302 ALA A C 1
ATOM 2330 O O . ALA A 1 302 ? 8.82 -28.656 4.199 1 93.75 302 ALA A O 1
ATOM 2331 N N . ILE A 1 303 ? 7.273 -28.453 2.717 1 93.94 303 ILE A N 1
ATOM 2332 C CA . ILE A 1 303 ? 6.922 -27.125 3.197 1 93.94 303 ILE A CA 1
ATOM 2333 C C . ILE A 1 303 ? 6.371 -27.219 4.617 1 93.94 303 ILE A C 1
ATOM 2335 O O . ILE A 1 303 ? 5.93 -28.281 5.051 1 93.94 303 ILE A O 1
ATOM 2339 N N . GLN A 1 304 ? 6.41 -26.156 5.422 1 88.94 304 GLN A N 1
ATOM 2340 C CA . GLN A 1 304 ? 6.02 -26.141 6.828 1 88.94 304 GLN A CA 1
ATOM 2341 C C . GLN A 1 304 ? 4.512 -26.328 6.977 1 88.94 304 GLN A C 1
ATOM 2343 O O . GLN A 1 304 ? 4.047 -26.984 7.914 1 88.94 304 GLN A O 1
ATOM 2348 N N . ASP A 1 305 ? 3.676 -25.812 6.113 1 91.88 305 ASP A N 1
ATOM 2349 C CA . ASP A 1 305 ? 2.221 -25.859 6.223 1 91.88 305 ASP A CA 1
ATOM 2350 C C . ASP A 1 305 ? 1.613 -26.766 5.156 1 91.88 305 ASP A C 1
ATOM 2352 O O . ASP A 1 305 ? 0.729 -26.344 4.406 1 91.88 305 ASP A O 1
ATOM 2356 N N . VAL A 1 306 ? 2.002 -28.125 5.324 1 95.25 306 VAL A N 1
ATOM 2357 C CA . VAL A 1 306 ? 1.549 -29.078 4.316 1 95.25 306 VAL A CA 1
ATOM 2358 C C . VAL A 1 306 ? 0.036 -29.266 4.418 1 95.25 306 VAL A C 1
ATOM 2360 O O . VAL A 1 306 ? -0.637 -29.5 3.414 1 95.25 306 VAL A O 1
ATOM 2363 N N . GLN A 1 307 ? -0.522 -29.141 5.648 1 95.81 307 GLN A N 1
ATOM 2364 C CA . GLN A 1 307 ? -1.958 -29.297 5.852 1 95.81 307 GLN A CA 1
ATOM 2365 C C . GLN A 1 307 ? -2.74 -28.219 5.109 1 95.81 307 GLN A C 1
ATOM 2367 O O . GLN A 1 307 ? -3.717 -28.516 4.418 1 95.81 307 GLN A O 1
ATOM 2372 N N . ASP A 1 308 ? -2.248 -26.984 5.227 1 96.81 308 ASP A N 1
ATOM 2373 C CA . ASP A 1 308 ? -2.918 -25.859 4.566 1 96.81 308 ASP A CA 1
ATOM 2374 C C . ASP A 1 308 ? -2.766 -25.953 3.051 1 96.81 308 ASP A C 1
ATOM 2376 O O . ASP A 1 308 ? -3.709 -25.672 2.309 1 96.81 308 ASP A O 1
ATOM 2380 N N . ALA A 1 309 ? -1.592 -26.359 2.662 1 97.06 309 ALA A N 1
ATOM 2381 C CA . ALA A 1 309 ? -1.335 -26.469 1.228 1 97.06 309 ALA A CA 1
ATOM 2382 C C . ALA A 1 309 ? -2.238 -27.516 0.587 1 97.06 309 ALA A C 1
ATOM 2384 O O . ALA A 1 309 ? -2.736 -27.312 -0.525 1 97.06 309 ALA A O 1
ATOM 2385 N N . LEU A 1 310 ? -2.422 -28.594 1.236 1 98.12 310 LEU A N 1
ATOM 2386 C CA . LEU A 1 310 ? -3.275 -29.656 0.716 1 98.12 310 LEU A CA 1
ATOM 2387 C C . LEU A 1 310 ? -4.738 -29.234 0.702 1 98.12 310 LEU A C 1
ATOM 2389 O O . LEU A 1 310 ? -5.461 -29.5 -0.259 1 98.12 310 LEU A O 1
ATOM 2393 N N . ALA A 1 311 ? -5.145 -28.578 1.77 1 98.5 311 ALA A N 1
ATOM 2394 C CA . ALA A 1 311 ? -6.512 -28.062 1.814 1 98.5 311 ALA A CA 1
ATOM 2395 C C . ALA A 1 311 ? -6.766 -27.078 0.678 1 98.5 311 ALA A C 1
ATOM 2397 O O . ALA A 1 311 ? -7.82 -27.125 0.036 1 98.5 311 ALA A O 1
ATOM 2398 N N . ILE A 1 312 ? -5.836 -26.234 0.446 1 98.12 312 ILE A N 1
ATOM 2399 C CA . ILE A 1 312 ? -5.945 -25.234 -0.611 1 98.12 312 ILE A CA 1
ATOM 2400 C C . ILE A 1 312 ? -6.055 -25.938 -1.967 1 98.12 312 ILE A C 1
ATOM 2402 O O . ILE A 1 312 ? -6.836 -25.516 -2.824 1 98.12 312 ILE A O 1
ATOM 2406 N N . LEU A 1 313 ? -5.297 -26.953 -2.148 1 98.06 313 LEU A N 1
ATOM 2407 C CA . LEU A 1 313 ? -5.336 -27.703 -3.406 1 98.06 313 LEU A CA 1
ATOM 2408 C C . LEU A 1 313 ? -6.699 -28.359 -3.605 1 98.06 313 LEU A C 1
ATOM 2410 O O . LEU A 1 313 ? -7.262 -28.312 -4.703 1 98.06 313 LEU A O 1
ATOM 2414 N N . LEU A 1 314 ? -7.191 -28.969 -2.584 1 98.5 314 LEU A N 1
ATOM 2415 C CA . LEU A 1 314 ? -8.492 -29.609 -2.668 1 98.5 314 LEU A CA 1
ATOM 2416 C C . LEU A 1 314 ? -9.602 -28.594 -2.908 1 98.5 314 LEU A C 1
ATOM 2418 O O . LEU A 1 314 ? -10.531 -28.844 -3.674 1 98.5 314 LEU A O 1
ATOM 2422 N N . ASN A 1 315 ? -9.492 -27.469 -2.238 1 98.62 315 ASN A N 1
ATOM 2423 C CA . ASN A 1 315 ? -10.414 -26.359 -2.521 1 98.62 315 ASN A CA 1
ATOM 2424 C C . ASN A 1 315 ? -10.344 -25.938 -3.986 1 98.62 315 ASN A C 1
ATOM 2426 O O . ASN A 1 315 ? -11.375 -25.656 -4.602 1 98.62 315 ASN A O 1
ATOM 2430 N N . THR A 1 316 ? -9.18 -25.859 -4.473 1 98.25 316 THR A N 1
ATOM 2431 C CA . THR A 1 316 ? -8.961 -25.469 -5.855 1 98.25 316 THR A CA 1
ATOM 2432 C C . THR A 1 316 ? -9.648 -26.422 -6.816 1 98.25 316 THR A C 1
ATOM 2434 O O . THR A 1 316 ? -10.352 -26 -7.734 1 98.25 316 THR A O 1
ATOM 2437 N N . MET A 1 317 ? -9.461 -27.703 -6.602 1 97.69 317 MET A N 1
ATOM 2438 C CA . MET A 1 317 ? -10.094 -28.719 -7.43 1 97.69 317 MET A CA 1
ATOM 2439 C C . MET A 1 317 ? -11.617 -28.562 -7.406 1 97.69 317 MET A C 1
ATOM 2441 O O . MET A 1 317 ? -12.266 -28.625 -8.453 1 97.69 317 MET A O 1
ATOM 2445 N N . THR A 1 318 ? -12.07 -28.297 -6.246 1 97.81 318 THR A N 1
ATOM 2446 C CA . THR A 1 318 ? -13.516 -28.172 -6.059 1 97.81 318 THR A CA 1
ATOM 2447 C C . THR A 1 318 ? -14.047 -26.938 -6.781 1 97.81 318 THR A C 1
ATOM 2449 O O . THR A 1 318 ? -15.086 -27 -7.445 1 97.81 318 THR A O 1
ATOM 2452 N N . MET A 1 319 ? -13.336 -25.891 -6.656 1 98.25 319 MET A N 1
ATOM 2453 C CA . MET A 1 319 ? -13.789 -24.641 -7.266 1 98.25 319 MET A CA 1
ATOM 2454 C C . MET A 1 319 ? -13.719 -24.719 -8.789 1 98.25 319 MET A C 1
ATOM 2456 O O . MET A 1 319 ? -14.578 -24.156 -9.484 1 98.25 319 MET A O 1
ATOM 2460 N N . ILE A 1 320 ? -12.734 -25.344 -9.297 1 97.94 320 ILE A N 1
ATOM 2461 C CA . ILE A 1 320 ? -12.648 -25.516 -10.742 1 97.94 320 ILE A CA 1
ATOM 2462 C C . ILE A 1 320 ? -13.805 -26.375 -11.234 1 97.94 320 ILE A C 1
ATOM 2464 O O . ILE A 1 320 ? -14.414 -26.094 -12.266 1 97.94 320 ILE A O 1
ATOM 2468 N N . SER A 1 321 ? -14.125 -27.422 -10.531 1 97.12 321 SER A N 1
ATOM 2469 C CA . SER A 1 321 ? -15.242 -28.297 -10.883 1 97.12 321 SER A CA 1
ATOM 2470 C C . SER A 1 321 ? -16.578 -27.547 -10.828 1 97.12 321 SER A C 1
ATOM 2472 O O . SER A 1 321 ? -17.328 -27.547 -11.797 1 97.12 321 SER A O 1
ATOM 2474 N N . GLY A 1 322 ? -16.766 -26.859 -9.734 1 97.38 322 GLY A N 1
ATOM 2475 C CA . GLY A 1 322 ? -18.016 -26.141 -9.547 1 97.38 322 GLY A CA 1
ATOM 2476 C C . GLY A 1 322 ? -18.125 -24.906 -10.414 1 97.38 322 GLY A C 1
ATOM 2477 O O . GLY A 1 322 ? -19.219 -24.422 -10.688 1 97.38 322 GLY A O 1
ATOM 2478 N N . GLY A 1 323 ? -17.016 -24.391 -10.828 1 97.19 323 GLY A N 1
ATOM 2479 C CA . GLY A 1 323 ? -17 -23.219 -11.68 1 97.19 323 GLY A CA 1
ATOM 2480 C C . GLY A 1 323 ? -16.938 -23.547 -13.156 1 97.19 323 GLY A C 1
ATOM 2481 O O . GLY A 1 323 ? -16.781 -22.656 -13.992 1 97.19 323 GLY A O 1
ATOM 2482 N N . ASN A 1 324 ? -16.922 -24.766 -13.484 1 96.12 324 ASN A N 1
ATOM 2483 C CA . ASN A 1 324 ? -16.922 -25.281 -14.852 1 96.12 324 ASN A CA 1
ATOM 2484 C C . ASN A 1 324 ? -15.656 -24.891 -15.609 1 96.12 324 ASN A C 1
ATOM 2486 O O . ASN A 1 324 ? -15.703 -24.641 -16.812 1 96.12 324 ASN A O 1
ATOM 2490 N N . ASN A 1 325 ? -14.602 -24.75 -14.859 1 96.69 325 ASN A N 1
ATOM 2491 C CA . ASN A 1 325 ? -13.336 -24.375 -15.477 1 96.69 325 ASN A CA 1
ATOM 2492 C C . ASN A 1 325 ? -13.492 -23.156 -16.375 1 96.69 325 ASN A C 1
ATOM 2494 O O . ASN A 1 325 ? -13.008 -23.141 -17.5 1 96.69 325 ASN A O 1
ATOM 2498 N N . TYR A 1 326 ? -14.25 -22.172 -15.883 1 96.38 326 TYR A N 1
ATOM 2499 C CA . TYR A 1 326 ? -14.594 -21 -16.688 1 96.38 326 TYR A CA 1
ATOM 2500 C C . TYR A 1 326 ? -14.32 -19.719 -15.93 1 96.38 326 TYR A C 1
ATOM 2502 O O . TYR A 1 326 ? -14.883 -19.484 -14.852 1 96.38 326 TYR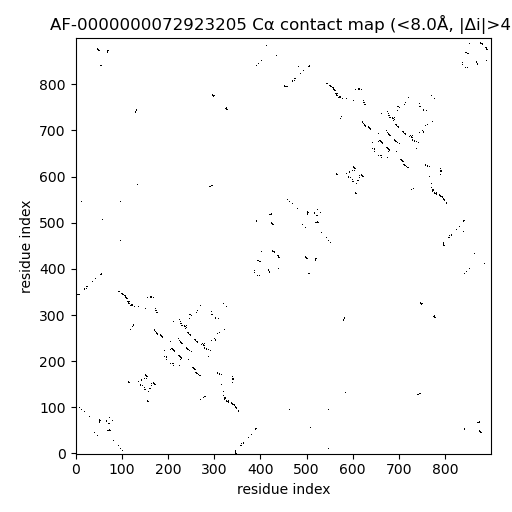 A O 1
ATOM 2510 N N . LEU A 1 327 ? -13.492 -18.781 -16.562 1 97.19 327 LEU A N 1
ATOM 2511 C CA . LEU A 1 327 ? -13.039 -17.609 -15.82 1 97.19 327 LEU A CA 1
ATOM 2512 C C . LEU A 1 327 ? -13.75 -16.344 -16.312 1 97.19 327 LEU A C 1
ATOM 2514 O O . LEU A 1 327 ? -13.43 -15.242 -15.875 1 97.19 327 LEU A O 1
ATOM 2518 N N . LEU A 1 328 ? -14.727 -16.422 -17.203 1 96.75 328 LEU A N 1
ATOM 2519 C CA . LEU A 1 328 ? -15.344 -15.227 -17.781 1 96.75 328 LEU A CA 1
ATOM 2520 C C . LEU A 1 328 ? -16.812 -15.117 -17.359 1 96.75 328 LEU A C 1
ATOM 2522 O O . LEU A 1 328 ? -17.609 -14.453 -18.016 1 96.75 328 LEU A O 1
ATOM 2526 N N . ALA A 1 329 ? -17.062 -15.75 -16.25 1 96.69 329 ALA A N 1
ATOM 2527 C CA . ALA A 1 329 ? -18.438 -15.742 -15.773 1 96.69 329 ALA A CA 1
ATOM 2528 C C . ALA A 1 329 ? -18.75 -14.453 -15.023 1 96.69 329 ALA A C 1
ATOM 2530 O O . ALA A 1 329 ? -17.859 -13.852 -14.406 1 96.69 329 ALA A O 1
ATOM 2531 N N . GLU A 1 330 ? -19.984 -14.039 -15.117 1 96.25 330 GLU A N 1
ATOM 2532 C CA . GLU A 1 330 ? -20.562 -12.977 -14.297 1 96.25 330 GLU A CA 1
ATOM 2533 C C . GLU A 1 330 ? -21.703 -13.516 -13.43 1 96.25 330 GLU A C 1
ATOM 2535 O O . GLU A 1 330 ? -22.438 -14.414 -13.844 1 96.25 330 GLU A O 1
ATOM 2540 N N . PRO A 1 331 ? -21.75 -12.945 -12.273 1 95 331 PRO A N 1
ATOM 2541 C CA . PRO A 1 331 ? -22.891 -13.398 -11.461 1 95 331 PRO A CA 1
ATOM 2542 C C . PRO A 1 331 ? -24.234 -13.148 -12.148 1 95 331 PRO A C 1
ATOM 2544 O O . PRO A 1 331 ? -24.406 -12.133 -12.82 1 95 331 PRO A O 1
ATOM 2547 N N . GLU A 1 332 ? -25.125 -14.055 -11.938 1 91.5 332 GLU A N 1
ATOM 2548 C CA . GLU A 1 332 ? -26.453 -13.93 -12.531 1 91.5 332 GLU A CA 1
ATOM 2549 C C . GLU A 1 332 ? -27.188 -12.711 -11.992 1 91.5 332 GLU A C 1
ATOM 2551 O O . GLU A 1 332 ? -26.781 -12.125 -10.992 1 91.5 332 GLU A O 1
ATOM 2556 N N . ALA A 1 333 ? -28.297 -12.391 -12.695 1 90.44 333 ALA A N 1
ATOM 2557 C CA . ALA A 1 333 ? -29.109 -11.258 -12.258 1 90.44 333 ALA A CA 1
ATOM 2558 C C . ALA A 1 333 ? -29.703 -11.508 -10.875 1 90.44 333 ALA A C 1
ATOM 2560 O O . ALA A 1 333 ? -30.234 -12.594 -10.609 1 90.44 333 ALA A O 1
ATOM 2561 N N . GLY A 1 334 ? -29.516 -10.586 -9.961 1 90.19 334 GLY A N 1
ATOM 2562 C CA . GLY A 1 334 ? -30.094 -10.711 -8.633 1 90.19 334 GLY A CA 1
ATOM 2563 C C . GLY A 1 334 ? -29.094 -11.234 -7.609 1 90.19 334 GLY A C 1
ATOM 2564 O O . GLY A 1 334 ? -29.375 -11.227 -6.406 1 90.19 334 GLY A O 1
ATOM 2565 N N . GLN A 1 335 ? -28.047 -11.75 -8.078 1 92.06 335 GLN A N 1
ATOM 2566 C CA . GLN A 1 335 ? -27.047 -12.258 -7.16 1 92.06 335 GLN A CA 1
ATOM 2567 C C . GLN A 1 335 ? -26.062 -11.156 -6.75 1 92.06 335 GLN A C 1
ATOM 2569 O O . GLN A 1 335 ? -26.031 -10.086 -7.359 1 92.06 335 GLN A O 1
ATOM 2574 N N . ASP A 1 336 ? -25.406 -11.422 -5.703 1 94.75 336 ASP A N 1
ATOM 2575 C CA . ASP A 1 336 ? -24.422 -10.477 -5.184 1 94.75 336 ASP A CA 1
ATOM 2576 C C . ASP A 1 336 ? -23.328 -10.219 -6.211 1 94.75 336 ASP A C 1
ATOM 2578 O O . ASP A 1 336 ? -22.594 -11.133 -6.586 1 94.75 336 ASP A O 1
ATOM 2582 N N . LYS A 1 337 ? -23.203 -8.992 -6.602 1 96.31 337 LYS A N 1
ATOM 2583 C CA . LYS A 1 337 ? -22.234 -8.648 -7.637 1 96.31 337 LYS A CA 1
ATOM 2584 C C . LYS A 1 337 ? -20.938 -8.109 -7.023 1 96.31 337 LYS A C 1
ATOM 2586 O O . LYS A 1 337 ? -20.078 -7.59 -7.738 1 96.31 337 LYS A O 1
ATOM 2591 N N . THR A 1 338 ? -20.812 -8.234 -5.703 1 96.5 338 THR A N 1
ATOM 2592 C CA . THR A 1 338 ? -19.609 -7.754 -5.016 1 96.5 338 THR A CA 1
ATOM 2593 C C . THR A 1 338 ? -18.859 -8.914 -4.363 1 96.5 338 THR A C 1
ATOM 2595 O O . THR A 1 338 ? -19.375 -10.023 -4.285 1 96.5 338 THR A O 1
ATOM 2598 N N . GLN A 1 339 ? -17.578 -8.641 -4.047 1 97.25 339 GLN A N 1
ATOM 2599 C CA . GLN A 1 339 ? -16.75 -9.594 -3.322 1 97.25 339 GLN A CA 1
ATOM 2600 C C . GLN A 1 339 ? -15.922 -8.898 -2.244 1 97.25 339 GLN A C 1
ATOM 2602 O O . GLN A 1 339 ? -15.75 -7.676 -2.285 1 97.25 339 GLN A O 1
ATOM 2607 N N . GLY A 1 340 ? -15.594 -9.719 -1.237 1 97.5 340 GLY A N 1
ATOM 2608 C CA . GLY A 1 340 ? -14.727 -9.148 -0.222 1 97.5 340 GLY A CA 1
ATOM 2609 C C . GLY A 1 340 ? -13.383 -8.703 -0.769 1 97.5 340 GLY A C 1
ATOM 2610 O O . GLY A 1 340 ? -12.805 -9.367 -1.627 1 97.5 340 GLY A O 1
ATOM 2611 N N . CYS A 1 341 ? -12.891 -7.574 -0.343 1 96.12 341 CYS A N 1
ATOM 2612 C CA . CYS A 1 341 ? -11.602 -7.031 -0.754 1 96.12 341 CYS A CA 1
ATOM 2613 C C . CYS A 1 341 ? -11.023 -6.125 0.325 1 96.12 341 CYS A C 1
ATOM 2615 O O . CYS A 1 341 ? -11.703 -5.801 1.301 1 96.12 341 CYS A O 1
ATOM 2617 N N . LEU A 1 342 ? -9.758 -5.859 0.163 1 94.44 342 LEU A N 1
ATOM 2618 C CA . LEU A 1 342 ? -9.125 -4.844 0.999 1 94.44 342 LEU A CA 1
ATOM 2619 C C . LEU A 1 342 ? -9.195 -3.473 0.34 1 94.44 342 LEU A C 1
ATOM 2621 O O . LEU A 1 342 ? -8.859 -3.324 -0.836 1 94.44 342 LEU A O 1
ATOM 2625 N N . ALA A 1 343 ? -9.766 -2.586 1.082 1 90.88 343 ALA A N 1
ATOM 2626 C CA . ALA A 1 343 ? -9.859 -1.218 0.582 1 90.88 343 ALA A CA 1
ATOM 2627 C C . ALA A 1 343 ? -9.156 -0.24 1.519 1 90.88 343 ALA A C 1
ATOM 2629 O O . ALA A 1 343 ? -9.07 -0.483 2.725 1 90.88 343 ALA A O 1
ATOM 2630 N N . ARG A 1 344 ? -8.672 0.813 0.931 1 87.25 344 ARG A N 1
ATOM 2631 C CA . ARG A 1 344 ? -8.023 1.857 1.719 1 87.25 344 ARG A CA 1
ATOM 2632 C C . ARG A 1 344 ? -9.055 2.828 2.289 1 87.25 344 ARG A C 1
ATOM 2634 O O . ARG A 1 344 ? -9.992 3.227 1.597 1 87.25 344 ARG A O 1
ATOM 2641 N N . ALA A 1 345 ? -8.945 3.068 3.602 1 91.25 345 ALA A N 1
ATOM 2642 C CA . ALA A 1 345 ? -9.844 3.992 4.289 1 91.25 345 ALA A CA 1
ATOM 2643 C C . ALA A 1 345 ? -9.078 4.871 5.273 1 91.25 345 ALA A C 1
ATOM 2645 O O . ALA A 1 345 ? -7.953 4.547 5.66 1 91.25 345 ALA A O 1
ATOM 2646 N N . ALA A 1 346 ? -9.727 5.992 5.574 1 92.94 346 ALA A N 1
ATOM 2647 C CA . ALA A 1 346 ? -9.117 6.895 6.547 1 92.94 346 ALA A CA 1
ATOM 2648 C C . ALA A 1 346 ? -9.375 6.414 7.973 1 92.94 346 ALA A C 1
ATOM 2650 O O . ALA A 1 346 ? -10.523 6.156 8.352 1 92.94 346 ALA A O 1
ATOM 2651 N N . TYR A 1 347 ? -8.367 6.27 8.695 1 93.12 347 TYR A N 1
ATOM 2652 C CA . TYR A 1 347 ? -8.477 5.902 10.102 1 93.12 347 TYR A CA 1
ATOM 2653 C C . TYR A 1 347 ? -8.273 7.117 11 1 93.12 347 TYR A C 1
ATOM 2655 O O . TYR A 1 347 ? -7.223 7.758 10.961 1 93.12 347 TYR A O 1
ATOM 2663 N N . VAL A 1 348 ? -9.25 7.387 11.773 1 94.44 348 VAL A N 1
ATOM 2664 C CA . VAL A 1 348 ? -9.211 8.445 12.773 1 94.44 348 VAL A CA 1
ATOM 2665 C C . VAL A 1 348 ? -9.172 7.828 14.172 1 94.44 348 VAL A C 1
ATOM 2667 O O . VAL A 1 348 ? -10.172 7.297 14.648 1 94.44 348 VAL A O 1
ATOM 2670 N N . PRO A 1 349 ? -8.125 7.891 14.781 1 94.62 349 PRO A N 1
ATOM 2671 C CA . PRO A 1 349 ? -8.016 7.262 16.094 1 94.62 349 PRO A CA 1
ATOM 2672 C C . PRO A 1 349 ? -8.961 7.871 17.125 1 94.62 349 PRO A C 1
ATOM 2674 O O . PRO A 1 349 ? -9.438 8.992 16.953 1 94.62 349 PRO A O 1
ATOM 2677 N N . THR A 1 350 ? -9.133 7.199 18.25 1 94.56 350 THR A N 1
ATOM 2678 C CA . THR A 1 350 ? -10.055 7.594 19.312 1 94.56 350 THR A CA 1
ATOM 2679 C C . THR A 1 350 ? -9.609 8.898 19.953 1 94.56 350 THR A C 1
ATOM 2681 O O . THR A 1 350 ? -10.438 9.719 20.359 1 94.56 350 THR A O 1
ATOM 2684 N N . VAL A 1 351 ? -8.367 9.062 20.047 1 94.62 351 VAL A N 1
ATOM 2685 C CA . VAL A 1 351 ? -7.832 10.281 20.641 1 94.62 351 VAL A CA 1
ATOM 2686 C C . VAL A 1 351 ? -8.289 11.5 19.844 1 94.62 351 VAL A C 1
ATOM 2688 O O . VAL A 1 351 ? -8.648 12.531 20.422 1 94.62 351 VAL A O 1
ATOM 2691 N N . MET A 1 352 ? -8.336 11.406 18.547 1 95.19 352 MET A N 1
ATOM 2692 C CA . MET A 1 352 ? -8.758 12.516 17.688 1 95.19 352 MET A CA 1
ATOM 2693 C C . MET A 1 352 ? -10.25 12.789 17.859 1 95.19 352 MET A C 1
ATOM 2695 O O . MET A 1 352 ? -10.688 13.938 17.797 1 95.19 352 MET A O 1
ATOM 2699 N N . VAL A 1 353 ? -10.984 11.773 18.078 1 94.88 353 VAL A N 1
ATOM 2700 C CA . VAL A 1 353 ? -12.422 11.93 18.297 1 94.88 353 VAL A CA 1
ATOM 2701 C C . VAL A 1 353 ? -12.656 12.648 19.625 1 94.88 353 VAL A C 1
ATOM 2703 O O . VAL A 1 353 ? -13.516 13.523 19.719 1 94.88 353 VAL A O 1
ATOM 2706 N N . VAL A 1 354 ? -11.898 12.297 20.578 1 95.69 354 VAL A N 1
ATOM 2707 C CA . VAL A 1 354 ? -12.016 12.93 21.891 1 95.69 354 VAL A CA 1
ATOM 2708 C C . VAL A 1 354 ? -11.656 14.414 21.781 1 95.69 354 VAL A C 1
ATOM 2710 O O . VAL A 1 354 ? -12.359 15.266 22.328 1 95.69 354 VAL A O 1
ATOM 2713 N N . ILE A 1 355 ? -10.594 14.672 21.094 1 96.25 355 ILE A N 1
ATOM 2714 C CA . ILE A 1 355 ? -10.18 16.062 20.906 1 96.25 355 ILE A CA 1
ATOM 2715 C C . ILE A 1 355 ? -11.266 16.828 20.156 1 96.25 355 ILE A C 1
ATOM 2717 O O . ILE A 1 355 ? -11.555 17.984 20.484 1 96.25 355 ILE A O 1
ATOM 2721 N N . PHE A 1 356 ? -11.859 16.203 19.219 1 96.25 356 PHE A N 1
ATOM 2722 C CA . PHE A 1 356 ? -12.938 16.797 18.438 1 96.25 356 PHE A CA 1
ATOM 2723 C C . PHE A 1 356 ? -14.109 17.172 19.344 1 96.25 356 PHE A C 1
ATOM 2725 O O . PHE A 1 356 ? -14.633 18.297 19.25 1 96.25 356 PHE A O 1
ATOM 2732 N N . LEU A 1 357 ? -14.398 16.359 20.219 1 96.81 357 LEU A N 1
ATOM 2733 C CA . LEU A 1 357 ? -15.531 16.578 21.109 1 96.81 357 LEU A CA 1
ATOM 2734 C C . LEU A 1 357 ? -15.188 17.625 22.172 1 96.81 357 LEU A C 1
ATOM 2736 O O . LEU A 1 357 ? -16.031 18.453 22.531 1 96.81 357 LEU A O 1
ATOM 2740 N N . VAL A 1 358 ? -14 17.578 22.641 1 96.62 358 VAL A N 1
ATOM 2741 C CA . VAL A 1 358 ? -13.555 18.547 23.625 1 96.62 358 VAL A CA 1
ATOM 2742 C C . VAL A 1 358 ? -13.586 19.953 23.031 1 96.62 358 VAL A C 1
ATOM 2744 O O . VAL A 1 358 ? -14.062 20.891 23.672 1 96.62 358 VAL A O 1
ATOM 2747 N N . VAL A 1 359 ? -13.141 20.062 21.828 1 96.62 359 VAL A N 1
ATOM 2748 C CA . VAL A 1 359 ? -13.109 21.359 21.172 1 96.62 359 VAL A CA 1
ATOM 2749 C C . VAL A 1 359 ? -14.539 21.844 20.922 1 96.62 359 VAL A C 1
ATOM 2751 O O . VAL A 1 359 ? -14.836 23.031 21.094 1 96.62 359 VAL A O 1
ATOM 2754 N N . ALA A 1 360 ? -15.383 20.969 20.562 1 97.25 360 ALA A N 1
ATOM 2755 C CA . ALA A 1 360 ? -16.797 21.328 20.391 1 97.25 360 ALA A CA 1
ATOM 2756 C C . ALA A 1 360 ? -17.406 21.781 21.703 1 97.25 360 ALA A C 1
ATOM 2758 O O . ALA A 1 360 ? -18.125 22.781 21.75 1 97.25 360 ALA A O 1
ATOM 2759 N N . GLY A 1 361 ? -17.109 21.062 22.734 1 97.31 361 GLY A N 1
ATOM 2760 C CA . GLY A 1 361 ? -17.625 21.422 24.062 1 97.31 361 GLY A CA 1
ATOM 2761 C C . GLY A 1 361 ? -17.125 22.781 24.531 1 97.31 361 GLY A C 1
ATOM 2762 O O . GLY A 1 361 ? -17.891 23.562 25.094 1 97.31 361 GLY A O 1
ATOM 2763 N N . LEU A 1 362 ? -15.82 22.984 24.328 1 97.06 362 LEU A N 1
ATOM 2764 C CA . LEU A 1 362 ? -15.242 24.266 24.703 1 97.06 362 LEU A CA 1
ATOM 2765 C C . LEU A 1 362 ? -15.883 25.406 23.906 1 97.06 362 LEU A C 1
ATOM 2767 O O . LEU A 1 362 ? -16.141 26.484 24.438 1 97.06 362 LEU A O 1
ATOM 2771 N N . GLY A 1 363 ? -16.125 25.141 22.656 1 96.5 363 GLY A N 1
ATOM 2772 C CA . GLY A 1 363 ? -16.766 26.141 21.812 1 96.5 363 GLY A CA 1
ATOM 2773 C C . GLY A 1 363 ? -18.172 26.469 22.25 1 96.5 363 GLY A C 1
ATOM 2774 O O . GLY A 1 363 ? -18.547 27.641 22.344 1 96.5 363 GLY A O 1
ATOM 2775 N N . ILE A 1 364 ? -18.906 25.547 22.578 1 97.31 364 ILE A N 1
ATOM 2776 C CA . ILE A 1 364 ? -20.281 25.734 23 1 97.31 364 ILE A CA 1
ATOM 2777 C C . ILE A 1 364 ? -20.312 26.438 24.359 1 97.31 364 ILE A C 1
ATOM 2779 O O . ILE A 1 364 ? -21.094 27.359 24.562 1 97.31 364 ILE A O 1
ATOM 2783 N N . THR A 1 365 ? -19.469 26 25.219 1 97.19 365 THR A N 1
ATOM 2784 C CA . THR A 1 365 ? -19.422 26.609 26.547 1 97.19 365 THR A CA 1
ATOM 2785 C C . THR A 1 365 ? -19.031 28.078 26.453 1 97.19 365 THR A C 1
ATOM 2787 O O . THR A 1 365 ? -19.594 28.922 27.156 1 97.19 365 THR A O 1
ATOM 2790 N N . ALA A 1 366 ? -18.016 28.328 25.641 1 96.88 366 ALA A N 1
ATOM 2791 C CA . ALA A 1 366 ? -17.594 29.719 25.453 1 96.88 366 ALA A CA 1
ATOM 2792 C C . ALA A 1 366 ? -18.703 30.562 24.844 1 96.88 366 ALA A C 1
ATOM 2794 O O . ALA A 1 366 ? -18.906 31.719 25.234 1 96.88 366 ALA A O 1
ATOM 2795 N N . PHE A 1 367 ? -19.422 30.031 23.953 1 96.81 367 PHE A N 1
ATOM 2796 C CA . PHE A 1 367 ? -20.531 30.734 23.312 1 96.81 367 PHE A CA 1
ATOM 2797 C C . PHE A 1 367 ? -21.641 31.016 24.297 1 96.81 367 PHE A C 1
ATOM 2799 O O . PHE A 1 367 ? -22.172 32.125 24.344 1 96.81 367 PHE A O 1
ATOM 2806 N N . VAL A 1 368 ? -22 30.094 25.078 1 97.44 368 VAL A N 1
ATOM 2807 C CA . VAL A 1 368 ? -23.047 30.266 26.078 1 97.44 368 VAL A CA 1
ATOM 2808 C C . VAL A 1 368 ? -22.609 31.297 27.125 1 97.44 368 VAL A C 1
ATOM 2810 O O . VAL A 1 368 ? -23.391 32.156 27.531 1 97.44 368 VAL A O 1
ATOM 2813 N N . ALA A 1 369 ? -21.375 31.156 27.562 1 96.69 369 ALA A N 1
ATOM 2814 C CA . ALA A 1 369 ? -20.844 32.125 28.516 1 96.69 369 ALA A CA 1
ATOM 2815 C C . ALA A 1 369 ? -20.906 33.562 27.938 1 96.69 369 ALA A C 1
ATOM 2817 O O . ALA A 1 369 ? -21.203 34.5 28.672 1 96.69 369 ALA A O 1
ATOM 2818 N N . TRP A 1 370 ? -20.578 33.625 26.719 1 96.12 370 TRP A N 1
ATOM 2819 C CA . TRP A 1 370 ? -20.641 34.938 26.062 1 96.12 370 TRP A CA 1
ATOM 2820 C C . TRP A 1 370 ? -22.062 35.438 25.984 1 96.12 370 TRP A C 1
ATOM 2822 O O . TRP A 1 370 ? -22.328 36.625 26.203 1 96.12 370 TRP A O 1
ATOM 2832 N N . CYS A 1 371 ? -23.016 34.594 25.703 1 96.12 371 CYS A N 1
ATOM 2833 C CA . CYS A 1 371 ? -24.422 35 25.672 1 96.12 371 CYS A CA 1
ATOM 2834 C C . CYS A 1 371 ? -24.875 35.5 27.047 1 96.12 371 CYS A C 1
ATOM 2836 O O . CYS A 1 371 ? -25.547 36.531 27.141 1 96.12 371 CYS A O 1
ATOM 2838 N N . ILE A 1 372 ? -24.516 34.844 28.031 1 95.81 372 ILE A N 1
ATOM 2839 C CA . ILE A 1 372 ? -24.906 35.188 29.391 1 95.81 372 ILE A CA 1
ATOM 2840 C C . ILE A 1 372 ? -24.312 36.562 29.766 1 95.81 372 ILE A C 1
ATOM 2842 O O . ILE A 1 372 ? -25.016 37.438 30.297 1 95.81 372 ILE A O 1
ATOM 2846 N N . THR A 1 373 ? -23.016 36.656 29.484 1 94.44 373 THR A N 1
ATOM 2847 C CA . THR A 1 373 ? -22.375 37.906 29.797 1 94.44 373 THR A CA 1
ATOM 2848 C C . THR A 1 373 ? -22.969 39.062 28.984 1 94.44 373 THR A C 1
ATOM 2850 O O . THR A 1 373 ? -23.141 40.156 29.484 1 94.44 373 THR A O 1
ATOM 2853 N N . SER A 1 374 ? -23.297 38.812 27.797 1 92.75 374 SER A N 1
ATOM 2854 C CA . SER A 1 374 ? -23.891 39.812 26.922 1 92.75 374 SER A CA 1
ATOM 2855 C C . SER A 1 374 ? -25.281 40.219 27.406 1 92.75 374 SER A C 1
ATOM 2857 O O . SER A 1 374 ? -25.656 41.406 27.328 1 92.75 374 SER A O 1
ATOM 2859 N N . LEU A 1 375 ? -25.969 39.344 27.906 1 93.62 375 LEU A N 1
ATOM 2860 C CA . LEU A 1 375 ? -27.297 39.625 28.438 1 93.62 375 LEU A CA 1
ATOM 2861 C C . LEU A 1 375 ? -27.219 40.469 29.719 1 93.62 375 LEU A C 1
ATOM 2863 O O . LEU A 1 375 ? -28.031 41.344 29.953 1 93.62 375 LEU A O 1
ATOM 2867 N N . ARG A 1 376 ? -26.281 40.156 30.453 1 92.31 376 ARG A N 1
ATOM 2868 C CA . ARG A 1 376 ? -26.109 40.875 31.719 1 92.31 376 ARG A CA 1
ATOM 2869 C C . ARG A 1 376 ? -25.641 42.312 31.453 1 92.31 376 ARG A C 1
ATOM 2871 O O . ARG A 1 376 ? -25.953 43.219 32.25 1 92.31 376 ARG A O 1
ATOM 2878 N N . LEU A 1 377 ? -24.844 42.5 30.422 1 92.19 377 LEU A N 1
ATOM 2879 C CA . LEU A 1 377 ? -24.297 43.812 30.109 1 92.19 377 LEU A CA 1
ATOM 2880 C C . LEU A 1 377 ? -25.25 44.625 29.219 1 92.19 377 LEU A C 1
ATOM 2882 O O . LEU A 1 377 ? -24.969 45.75 28.875 1 92.19 377 LEU A O 1
ATOM 2886 N N . PHE A 1 378 ? -26.281 44.062 28.828 1 86.75 378 PHE A N 1
ATOM 2887 C CA . PHE A 1 378 ? -27.203 44.688 27.906 1 86.75 378 PHE A CA 1
ATOM 2888 C C . PHE A 1 378 ? -27.719 46 28.484 1 86.75 378 PHE A C 1
ATOM 2890 O O . PHE A 1 378 ? -27.906 46.969 27.75 1 86.75 378 PHE A O 1
ATOM 2897 N N . ARG A 1 379 ? -27.953 46.312 29.781 1 84.56 379 ARG A N 1
ATOM 2898 C CA . ARG A 1 379 ? -28.484 47.531 30.391 1 84.56 379 ARG A CA 1
ATOM 2899 C C . ARG A 1 379 ? -27.391 48.344 31.047 1 84.56 379 ARG A C 1
ATOM 2901 O O . ARG A 1 379 ? -27.656 49.219 31.875 1 84.56 379 ARG A O 1
ATOM 2908 N N . SER A 1 380 ? -26.188 47.906 30.562 1 82.19 380 SER A N 1
ATOM 2909 C CA . SER A 1 380 ? -25.078 48.625 31.188 1 82.19 380 SER A CA 1
ATOM 2910 C C . SER A 1 380 ? -24.891 50 30.578 1 82.19 380 SER A C 1
ATOM 2912 O O . SER A 1 380 ? -25.25 50.25 29.422 1 82.19 380 SER A O 1
ATOM 2914 N N . PRO A 1 381 ? -24.328 50.938 31.375 1 80.88 381 PRO A N 1
ATOM 2915 C CA . PRO A 1 381 ? -24.109 52.312 30.859 1 80.88 381 PRO A CA 1
ATOM 2916 C C . PRO A 1 381 ? -23.125 52.344 29.703 1 80.88 381 PRO A C 1
ATOM 2918 O O . PRO A 1 381 ? -22.234 51.5 29.609 1 80.88 381 PRO A O 1
ATOM 2921 N N . SER A 1 382 ? -23.312 53.219 28.781 1 79.19 382 SER A N 1
ATOM 2922 C CA . SER A 1 382 ? -22.484 53.375 27.594 1 79.19 382 SER A CA 1
ATOM 2923 C C . SER A 1 382 ? -21.047 53.75 27.953 1 79.19 382 SER A C 1
ATOM 2925 O O . SER A 1 382 ? -20.125 53.531 27.156 1 79.19 382 SER A O 1
ATOM 2927 N N . GLU A 1 383 ? -20.875 54.188 29.141 1 77.56 383 GLU A N 1
ATOM 2928 C CA . GLU A 1 383 ? -19.531 54.594 29.578 1 77.56 383 GLU A CA 1
ATOM 2929 C C . GLU A 1 383 ? -18.609 53.375 29.703 1 77.56 383 GLU A C 1
ATOM 2931 O O . GLU A 1 383 ? -17.391 53.5 29.578 1 77.56 383 GLU A O 1
ATOM 2936 N N . LEU A 1 384 ? -19.219 52.312 29.891 1 82.94 384 LEU A N 1
ATOM 2937 C CA . LEU A 1 384 ? -18.438 51.094 30.062 1 82.94 384 LEU A CA 1
ATOM 2938 C C . LEU A 1 384 ? -17.844 50.625 28.734 1 82.94 384 LEU A C 1
ATOM 2940 O O . LEU A 1 384 ? -16.922 49.812 28.703 1 82.94 384 LEU A O 1
ATOM 2944 N N . GLU A 1 385 ? -18.328 51.125 27.656 1 80 385 GLU A N 1
ATOM 2945 C CA . GLU A 1 385 ? -17.844 50.75 26.328 1 80 385 GLU A CA 1
ATOM 2946 C C . GLU A 1 385 ? -16.453 51.312 26.078 1 80 385 GLU A C 1
ATOM 2948 O O . GLU A 1 385 ? -15.742 50.875 25.172 1 80 385 GLU A O 1
ATOM 2953 N N . ALA A 1 386 ? -16.016 52.156 26.953 1 80.75 386 ALA A N 1
ATO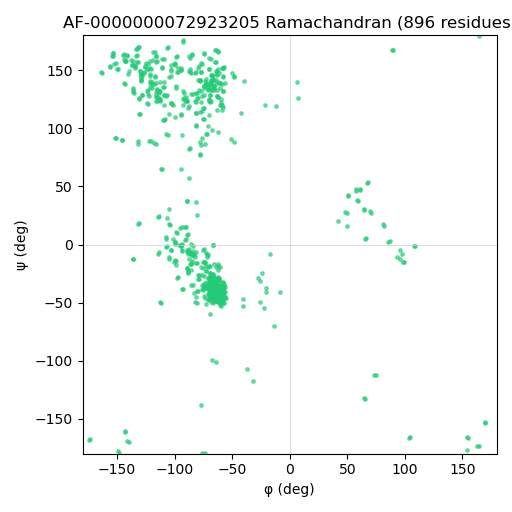M 2954 C CA . ALA A 1 386 ? -14.711 52.812 26.812 1 80.75 386 ALA A CA 1
ATOM 2955 C C . ALA A 1 386 ? -13.594 51.906 27.344 1 80.75 386 ALA A C 1
ATOM 2957 O O . ALA A 1 386 ? -12.414 52.156 27.109 1 80.75 386 ALA A O 1
ATOM 2958 N N . LEU A 1 387 ? -14.031 50.781 27.984 1 86.62 387 LEU A N 1
ATOM 2959 C CA . LEU A 1 387 ? -13 49.844 28.422 1 86.62 387 LEU A CA 1
ATOM 2960 C C . LEU A 1 387 ? -12.359 49.156 27.219 1 86.62 387 LEU A C 1
ATOM 2962 O O . LEU A 1 387 ? -13.047 48.469 26.438 1 86.62 387 LEU A O 1
ATOM 2966 N N . PRO A 1 388 ? -11.094 49.25 27.094 1 88.88 388 PRO A N 1
ATOM 2967 C CA . PRO A 1 388 ? -10.445 48.75 25.875 1 88.88 388 PRO A CA 1
ATOM 2968 C C . PRO A 1 388 ? -10.273 47.25 25.891 1 88.88 388 PRO A C 1
ATOM 2970 O O . PRO A 1 388 ? -9.977 46.656 26.938 1 88.88 388 PRO A O 1
ATOM 2973 N N . LEU A 1 389 ? -10.445 46.688 24.844 1 86.81 389 LEU A N 1
ATOM 2974 C CA . LEU A 1 389 ? -10.242 45.25 24.656 1 86.81 389 LEU A CA 1
ATOM 2975 C C . LEU A 1 389 ? -9.055 44.969 23.75 1 86.81 389 LEU A C 1
ATOM 2977 O O . LEU A 1 389 ? -8.172 44.188 24.094 1 86.81 389 LEU A O 1
ATOM 2981 N N . SER A 1 390 ? -9 45.594 22.625 1 87.25 390 SER A N 1
ATOM 2982 C CA . SER A 1 390 ? -7.988 45.344 21.609 1 87.25 390 SER A CA 1
ATOM 2983 C C . SER A 1 390 ? -6.961 46.469 21.562 1 87.25 390 SER A C 1
ATOM 2985 O O . SER A 1 390 ? -7.09 47.469 22.281 1 87.25 390 SER A O 1
ATOM 2987 N N . ALA A 1 391 ? -5.875 46.25 20.812 1 85.94 391 ALA A N 1
ATOM 2988 C CA . ALA A 1 391 ? -4.816 47.25 20.688 1 85.94 391 ALA A CA 1
ATOM 2989 C C . ALA A 1 391 ? -5.367 48.594 20.172 1 85.94 391 ALA A C 1
ATOM 2991 O O . ALA A 1 391 ? -4.949 49.656 20.609 1 85.94 391 ALA A O 1
ATOM 2992 N N . GLU A 1 392 ? -6.305 48.5 19.297 1 88.31 392 GLU A N 1
ATOM 2993 C CA . GLU A 1 392 ? -6.883 49.719 18.75 1 88.31 392 GLU A CA 1
ATOM 2994 C C . GLU A 1 392 ? -7.727 50.438 19.781 1 88.31 392 GLU A C 1
ATOM 2996 O O . GLU A 1 392 ? -7.758 51.656 19.828 1 88.31 392 GLU A O 1
ATOM 3001 N N . GLU A 1 393 ? -8.367 49.656 20.578 1 88.06 393 GLU A N 1
ATOM 3002 C CA . GLU A 1 393 ? -9.18 50.281 21.625 1 88.06 393 GLU A CA 1
ATOM 3003 C C . GLU A 1 393 ? -8.305 50.906 22.703 1 88.06 393 GLU A C 1
ATOM 3005 O O . GLU A 1 393 ? -8.664 51.938 23.281 1 88.06 393 GLU A O 1
ATOM 3010 N N . TRP A 1 394 ? -7.211 50.312 22.922 1 88.62 394 TRP A N 1
ATOM 3011 C CA . TRP A 1 394 ? -6.266 50.906 23.859 1 88.62 394 TRP A CA 1
ATOM 3012 C C . TRP A 1 394 ? -5.68 52.188 23.281 1 88.62 394 TRP A C 1
ATOM 3014 O O . TRP A 1 394 ? -5.406 53.156 24.016 1 88.62 394 TRP A O 1
ATOM 3024 N N . ALA A 1 395 ? -5.441 52.188 22.031 1 87.31 395 ALA A N 1
ATOM 3025 C CA . ALA A 1 395 ? -4.988 53.406 21.359 1 87.31 395 ALA A CA 1
ATOM 3026 C C . ALA A 1 395 ? -6.035 54.5 21.469 1 87.31 395 ALA A C 1
ATOM 3028 O O . ALA A 1 395 ? -5.699 55.656 21.688 1 87.31 395 ALA A O 1
ATOM 3029 N N . ALA A 1 396 ? -7.266 54.125 21.297 1 87.56 396 ALA A N 1
ATOM 3030 C CA . ALA A 1 396 ? -8.352 55.094 21.438 1 87.56 396 ALA A CA 1
ATOM 3031 C C . ALA A 1 396 ? -8.445 55.594 22.891 1 87.56 396 ALA A C 1
ATOM 3033 O O . ALA A 1 396 ? -8.75 56.75 23.125 1 87.56 396 ALA A O 1
ATOM 3034 N N . PHE A 1 397 ? -8.219 54.688 23.75 1 87.75 397 PHE A N 1
ATOM 3035 C CA . PHE A 1 397 ? -8.227 55.031 25.172 1 87.75 397 PHE A CA 1
ATOM 3036 C C . PHE A 1 397 ? -7.117 56.031 25.484 1 87.75 397 PHE A C 1
ATOM 3038 O O . PHE A 1 397 ? -7.32 56.969 26.266 1 87.75 397 PHE A O 1
ATOM 3045 N N . ALA A 1 398 ? -5.992 55.875 24.906 1 85.19 398 ALA A N 1
ATOM 3046 C CA . ALA A 1 398 ? -4.871 56.781 25.078 1 85.19 398 ALA A CA 1
ATOM 3047 C C . ALA A 1 398 ? -5.199 58.156 24.5 1 85.19 398 ALA A C 1
ATOM 3049 O O . ALA A 1 398 ? -4.824 59.188 25.062 1 85.19 398 ALA A O 1
ATOM 3050 N N . ALA A 1 399 ? -5.836 58.156 23.391 1 84.19 399 ALA A N 1
ATOM 3051 C CA . ALA A 1 399 ? -6.246 59.406 22.766 1 84.19 399 ALA A CA 1
ATOM 3052 C C . ALA A 1 399 ? -7.227 60.156 23.656 1 84.19 399 ALA A C 1
ATOM 3054 O O . ALA A 1 399 ? -7.176 61.406 23.734 1 84.19 399 ALA A O 1
ATOM 3055 N N . ARG A 1 400 ? -8.039 59.5 24.25 1 83 400 ARG A N 1
ATOM 3056 C CA . ARG A 1 400 ? -9.016 60.125 25.156 1 83 400 ARG A CA 1
ATOM 3057 C C . ARG A 1 400 ? -8.328 60.719 26.359 1 83 400 ARG A C 1
ATOM 3059 O O . ARG A 1 400 ? -8.711 61.812 26.812 1 83 400 ARG A O 1
ATOM 3066 N N . GLU A 1 401 ? -7.422 60.031 26.906 1 78.69 401 GLU A N 1
ATOM 3067 C CA . GLU A 1 401 ? -6.684 60.531 28.047 1 78.69 401 GLU A CA 1
ATOM 3068 C C . GLU A 1 401 ? -5.91 61.812 27.672 1 78.69 401 GLU A C 1
ATOM 3070 O O . GLU A 1 401 ? -5.793 62.719 28.484 1 78.69 401 GLU A O 1
ATOM 3075 N N . TYR A 1 402 ? -5.457 61.844 26.531 1 76.25 402 TYR A N 1
ATOM 3076 C CA . TYR A 1 402 ? -4.766 63.031 26.031 1 76.25 402 TYR A CA 1
ATOM 3077 C C . TYR A 1 402 ? -5.715 64.25 25.922 1 76.25 402 TYR A C 1
ATOM 3079 O O . TYR A 1 402 ? -5.375 65.312 26.312 1 76.25 402 TYR A O 1
ATOM 3087 N N . LEU A 1 403 ? -6.828 64 25.359 1 76.12 403 LEU A N 1
ATOM 3088 C CA . LEU A 1 403 ? -7.793 65.062 25.172 1 76.12 403 LEU A CA 1
ATOM 3089 C C . LEU A 1 403 ? -8.289 65.625 26.531 1 76.12 403 LEU A C 1
ATOM 3091 O O . LEU A 1 403 ? -8.609 66.812 26.656 1 76.12 403 LEU A O 1
ATOM 3095 N N . SER A 1 404 ? -8.32 64.812 27.422 1 71.06 404 SER A N 1
ATOM 3096 C CA . SER A 1 404 ? -8.734 65.25 28.75 1 71.06 404 SER A CA 1
ATOM 3097 C C . SER A 1 404 ? -7.699 66.188 29.391 1 71.06 404 SER A C 1
ATOM 3099 O O . SER A 1 404 ? -8.047 67.062 30.172 1 71.06 404 SER A O 1
ATOM 3101 N N . THR A 1 405 ? -6.527 66.062 28.984 1 61.78 405 THR A N 1
ATOM 3102 C CA . THR A 1 405 ? -5.438 66.875 29.484 1 61.78 405 THR A CA 1
ATOM 3103 C C . THR A 1 405 ? -5.402 68.25 28.781 1 61.78 405 THR A C 1
ATOM 3105 O O . THR A 1 405 ? -5.137 69.25 29.406 1 61.78 405 THR A O 1
ATOM 3108 N N . ALA A 1 406 ? -5.523 68.312 27.641 1 60.88 406 ALA A N 1
ATOM 3109 C CA . ALA A 1 406 ? -5.434 69.5 26.828 1 60.88 406 ALA A CA 1
ATOM 3110 C C . ALA A 1 406 ? -6.582 70.438 27.156 1 60.88 406 ALA A C 1
ATOM 3112 O O . ALA A 1 406 ? -6.434 71.688 27.031 1 60.88 406 ALA A O 1
ATOM 3113 N N . ASN A 1 407 ? -7.605 69.938 27.469 1 57.06 407 ASN A N 1
ATOM 3114 C CA . ASN A 1 407 ? -8.734 70.812 27.797 1 57.06 407 ASN A CA 1
ATOM 3115 C C . ASN A 1 407 ? -8.805 71.062 29.281 1 57.06 407 ASN A C 1
ATOM 3117 O O . ASN A 1 407 ? -9.078 70.188 30.094 1 57.06 407 ASN A O 1
ATOM 3121 N N . ASN A 1 408 ? -7.691 71.812 29.906 1 50.47 408 ASN A N 1
ATOM 3122 C CA . ASN A 1 408 ? -7.527 72.25 31.281 1 50.47 408 ASN A CA 1
ATOM 3123 C C . ASN A 1 408 ? -8.875 72.438 32 1 50.47 408 ASN A C 1
ATOM 3125 O O . ASN A 1 408 ? -8.945 72.938 33.094 1 50.47 408 ASN A O 1
ATOM 3129 N N . ASN A 1 409 ? -9.992 72.812 31.391 1 43.78 409 ASN A N 1
ATOM 3130 C CA . ASN A 1 409 ? -11.141 73.188 32.219 1 43.78 409 ASN A CA 1
ATOM 3131 C C . ASN A 1 409 ? -11.758 71.938 32.875 1 43.78 409 ASN A C 1
ATOM 3133 O O . ASN A 1 409 ? -12.195 71 32.219 1 43.78 409 ASN A O 1
ATOM 3137 N N . GLN A 1 410 ? -11.352 71.625 34.156 1 45.06 410 GLN A N 1
ATOM 3138 C CA . GLN A 1 410 ? -11.773 70.625 35.125 1 45.06 410 GLN A CA 1
ATOM 3139 C C . GLN A 1 410 ? -13.172 70.125 34.812 1 45.06 410 GLN A C 1
ATOM 3141 O O . GLN A 1 410 ? -13.555 69.062 35.219 1 45.06 410 GLN A O 1
ATOM 3146 N N . ASP A 1 411 ? -14.039 70.938 34.375 1 44.94 411 ASP A N 1
ATOM 3147 C CA . ASP A 1 411 ? -15.477 70.688 34.406 1 44.94 411 ASP A CA 1
ATOM 3148 C C . ASP A 1 411 ? -15.969 70.125 33.062 1 44.94 411 ASP A C 1
ATOM 3150 O O . ASP A 1 411 ? -17.172 69.938 32.844 1 44.94 411 ASP A O 1
ATOM 3154 N N . VAL A 1 412 ? -15.031 69.938 32.031 1 46.03 412 VAL A N 1
ATOM 3155 C CA . VAL A 1 412 ? -15.68 69.562 30.766 1 46.03 412 VAL A CA 1
ATOM 3156 C C . VAL A 1 412 ? -15.5 68.125 30.484 1 46.03 412 VAL A C 1
ATOM 3158 O O . VAL A 1 412 ? -14.375 67.562 30.484 1 46.03 412 VAL A O 1
ATOM 3161 N N . VAL A 1 413 ? -16.547 67.375 30.531 1 51.34 413 VAL A N 1
ATOM 3162 C CA . VAL A 1 413 ? -16.734 66 30.172 1 51.34 413 VAL A CA 1
ATOM 3163 C C . VAL A 1 413 ? -16.203 65.75 28.766 1 51.34 413 VAL A C 1
ATOM 3165 O O . VAL A 1 413 ? -16.734 66.25 27.797 1 51.34 413 VAL A O 1
ATOM 3168 N N . VAL A 1 414 ? -14.961 65.375 28.547 1 56.34 414 VAL A N 1
ATOM 3169 C CA . VAL A 1 414 ? -14.414 65.062 27.234 1 56.34 414 VAL A CA 1
ATOM 3170 C C . VAL A 1 414 ? -15.141 63.844 26.641 1 56.34 414 VAL A C 1
ATOM 3172 O O . VAL A 1 414 ? -15.336 62.812 27.312 1 56.34 414 VAL A O 1
ATOM 3175 N N . ALA A 1 415 ? -15.898 64.062 25.469 1 58.25 415 ALA A N 1
ATOM 3176 C CA . ALA A 1 415 ? -16.625 63.031 24.719 1 58.25 415 ALA A CA 1
ATOM 3177 C C . ALA A 1 415 ? -15.75 61.812 24.453 1 58.25 415 ALA A C 1
ATOM 3179 O O . ALA A 1 415 ? -14.531 61.938 24.328 1 58.25 415 ALA A O 1
ATOM 3180 N N . PRO A 1 416 ? -16.328 60.625 24.469 1 68.56 416 PRO A N 1
ATOM 3181 C CA . PRO A 1 416 ? -15.617 59.375 24.172 1 68.56 416 PRO A CA 1
ATOM 3182 C C . PRO A 1 416 ? -15.008 59.344 22.781 1 68.56 416 PRO A C 1
ATOM 3184 O O . PRO A 1 416 ? -15.625 59.812 21.828 1 68.56 416 PRO A O 1
ATOM 3187 N N . VAL A 1 417 ? -13.703 59.094 22.641 1 79.88 417 VAL A N 1
ATOM 3188 C CA . VAL A 1 417 ? -13.023 58.938 21.359 1 79.88 417 VAL A CA 1
ATOM 3189 C C . VAL A 1 417 ? -13.289 57.562 20.797 1 79.88 417 VAL A C 1
ATOM 3191 O O . VAL A 1 417 ? -12.992 56.531 21.453 1 79.88 417 VAL A O 1
ATOM 3194 N N . GLU A 1 418 ? -14.016 57.469 19.641 1 84.62 418 GLU A N 1
ATOM 3195 C CA . GLU A 1 418 ? -14.258 56.219 18.969 1 84.62 418 GLU A CA 1
ATOM 3196 C C . GLU A 1 418 ? -13.023 55.75 18.203 1 84.62 418 GLU A C 1
ATOM 3198 O O . GLU A 1 418 ? -12.148 56.562 17.859 1 84.62 418 GLU A O 1
ATOM 3203 N N . THR A 1 419 ? -12.969 54.469 18.016 1 87.69 419 THR A N 1
ATOM 3204 C CA . THR A 1 419 ? -11.812 53.875 17.328 1 87.69 419 THR A CA 1
ATOM 3205 C C . THR A 1 419 ? -11.695 54.438 15.914 1 87.69 419 THR A C 1
ATOM 3207 O O . THR A 1 419 ? -10.594 54.562 15.383 1 87.69 419 THR A O 1
ATOM 3210 N N . SER A 1 420 ? -12.781 54.781 15.289 1 87.06 420 SER A N 1
ATOM 3211 C CA . SER A 1 420 ? -12.766 55.312 13.93 1 87.06 420 SER A CA 1
ATOM 3212 C C . SER A 1 420 ? -12.133 56.719 13.898 1 87.06 420 SER A C 1
ATOM 3214 O O . SER A 1 420 ? -11.656 57.156 12.852 1 87.06 420 SER A O 1
ATOM 3216 N N . GLU A 1 421 ? -12.062 57.375 15.016 1 87.5 421 GLU A N 1
ATOM 3217 C CA . GLU A 1 421 ? -11.539 58.719 15.094 1 87.5 421 GLU A CA 1
ATOM 3218 C C . GLU A 1 421 ? -10.016 58.719 15.18 1 87.5 421 GLU A C 1
ATOM 3220 O O . GLU A 1 421 ? -9.375 59.781 15.039 1 87.5 421 GLU A O 1
ATOM 3225 N N . LEU A 1 422 ? -9.516 57.562 15.352 1 89.5 422 LEU A N 1
ATOM 3226 C CA . LEU A 1 422 ? -8.062 57.469 15.469 1 89.5 422 LEU A CA 1
ATOM 3227 C C . LEU A 1 422 ? -7.379 57.906 14.18 1 89.5 422 LEU A C 1
ATOM 3229 O O . LEU A 1 422 ? -6.188 58.219 14.18 1 89.5 422 LEU A O 1
ATOM 3233 N N . LYS A 1 423 ? -8.078 57.906 13.125 1 86.44 423 LYS A N 1
ATOM 3234 C CA . LYS A 1 423 ? -7.516 58.312 11.836 1 86.44 423 LYS A CA 1
ATOM 3235 C C . LYS A 1 423 ? -7.141 59.781 11.852 1 86.44 423 LYS A C 1
ATOM 3237 O O . LYS A 1 423 ? -6.336 60.25 11.031 1 86.44 423 LYS A O 1
ATOM 3242 N N . SER A 1 424 ? -7.684 60.562 12.859 1 86.12 424 SER A N 1
ATOM 3243 C CA . SER A 1 424 ? -7.414 62 12.938 1 86.12 424 SER A CA 1
ATOM 3244 C C . SER A 1 424 ? -6.328 62.312 13.969 1 86.12 424 SER A C 1
ATOM 3246 O O . SER A 1 424 ? -5.961 63.469 14.164 1 86.12 424 SER A O 1
ATOM 3248 N N . PHE A 1 425 ? -5.879 61.25 14.547 1 88.44 425 PHE A N 1
ATOM 3249 C CA . PHE A 1 425 ? -4.855 61.469 15.562 1 88.44 425 PHE A CA 1
ATOM 3250 C C . PHE A 1 425 ? -3.475 61.125 15.016 1 88.44 425 PHE A C 1
ATOM 3252 O O . PHE A 1 425 ? -3.336 60.219 14.172 1 88.44 425 PHE A O 1
ATOM 3259 N N . ARG A 1 426 ? -2.521 61.844 15.438 1 89.81 426 ARG A N 1
ATOM 3260 C CA . ARG A 1 426 ? -1.133 61.625 15.047 1 89.81 426 ARG A CA 1
ATOM 3261 C C . ARG A 1 426 ? -0.253 61.375 16.266 1 89.81 426 ARG A C 1
ATOM 3263 O O . ARG A 1 426 ? -0.564 61.875 17.359 1 89.81 426 ARG A O 1
ATOM 3270 N N . VAL A 1 427 ? 0.702 60.531 16.047 1 86.88 427 VAL A N 1
ATOM 3271 C CA . VAL A 1 427 ? 1.678 60.25 17.094 1 86.88 427 VAL A CA 1
ATOM 3272 C C . VAL A 1 427 ? 3.047 60.781 16.688 1 86.88 427 VAL A C 1
ATOM 3274 O O . VAL A 1 427 ? 3.482 60.594 15.555 1 86.88 427 VAL A O 1
ATOM 3277 N N . GLY A 1 428 ? 3.607 61.562 17.484 1 83.31 428 GLY A N 1
ATOM 3278 C CA . GLY A 1 428 ? 4.914 62.156 17.234 1 83.31 428 GLY A CA 1
ATOM 3279 C C . GLY A 1 428 ? 5.441 62.938 18.406 1 83.31 428 GLY A C 1
ATOM 3280 O O . GLY A 1 428 ? 4.938 62.812 19.531 1 83.31 428 GLY A O 1
ATOM 3281 N N . PHE A 1 429 ? 6.531 63.75 18.203 1 77 429 PHE A N 1
ATOM 3282 C CA . PHE A 1 429 ? 7.105 64.562 19.25 1 77 429 PHE A CA 1
ATOM 3283 C C . PHE A 1 429 ? 6.223 65.812 19.5 1 77 429 PHE A C 1
ATOM 3285 O O . PHE A 1 429 ? 5.789 66.5 18.562 1 77 429 PHE A O 1
ATOM 3292 N N . SER A 1 430 ? 5.289 65.688 20.422 1 61.12 430 SER A N 1
ATOM 3293 C CA . SER A 1 430 ? 4.348 66.75 20.672 1 61.12 430 SER A CA 1
ATOM 3294 C C . SER A 1 430 ? 5.023 68.125 20.547 1 61.12 430 SER A C 1
ATOM 3296 O O . SER A 1 430 ? 4.562 69 19.797 1 61.12 430 SER A O 1
ATOM 3298 N N . GLN A 1 431 ? 5.309 68.938 21.797 1 51.19 431 GLN A N 1
ATOM 3299 C CA . GLN A 1 431 ? 5.871 70.25 21.859 1 51.19 431 GLN A CA 1
ATOM 3300 C C . GLN A 1 431 ? 7.379 70.25 21.625 1 51.19 431 GLN A C 1
ATOM 3302 O O . GLN A 1 431 ? 8.07 69.375 22.094 1 51.19 431 GLN A O 1
ATOM 3307 N N . PRO A 1 432 ? 7.848 71.062 20.547 1 46.19 432 PRO A N 1
ATOM 3308 C CA . PRO A 1 432 ? 9.266 71.188 20.219 1 46.19 432 PRO A CA 1
ATOM 3309 C C . PRO A 1 432 ? 10.18 70.938 21.422 1 46.19 432 PRO A C 1
ATOM 3311 O O . PRO A 1 432 ? 11.305 70.438 21.25 1 46.19 432 PRO A O 1
ATOM 3314 N N . ASN A 1 433 ? 9.992 71.5 22.531 1 42.41 433 ASN A N 1
ATOM 3315 C CA . ASN A 1 433 ? 10.992 71.625 23.578 1 42.41 433 ASN A CA 1
ATOM 3316 C C . ASN A 1 433 ? 10.992 70.438 24.516 1 42.41 433 ASN A C 1
ATOM 3318 O O . ASN A 1 433 ? 11.836 70.312 25.406 1 42.41 433 ASN A O 1
ATOM 3322 N N . ILE A 1 434 ? 9.93 69.688 24.609 1 48.06 434 ILE A N 1
ATOM 3323 C CA . ILE A 1 434 ? 10.031 68.75 25.719 1 48.06 434 ILE A CA 1
ATOM 3324 C C . ILE A 1 434 ? 10.305 67.375 25.188 1 48.06 434 ILE A C 1
ATOM 3326 O O . ILE A 1 434 ? 10.609 66.438 25.969 1 48.06 434 ILE A O 1
ATOM 3330 N N . GLY A 1 435 ? 10.977 66.938 24.078 1 57.5 435 GLY A N 1
ATOM 3331 C CA . GLY A 1 435 ? 11.57 65.688 23.594 1 57.5 435 GLY A CA 1
ATOM 3332 C C . GLY A 1 435 ? 10.711 64.5 23.875 1 57.5 435 GLY A C 1
ATOM 3333 O O . GLY A 1 435 ? 11.219 63.375 23.969 1 57.5 435 GLY A O 1
ATOM 3334 N N . ARG A 1 436 ? 9.305 64.5 24.156 1 71.25 436 ARG A N 1
ATOM 3335 C CA . ARG A 1 436 ? 8.523 63.312 24.516 1 71.25 436 ARG A CA 1
ATOM 3336 C C . ARG A 1 436 ? 7.543 62.969 23.422 1 71.25 436 ARG A C 1
ATOM 3338 O O . ARG A 1 436 ? 6.926 63.844 22.812 1 71.25 436 ARG A O 1
ATOM 3345 N N . ILE A 1 437 ? 7.41 61.531 23.156 1 79.62 437 ILE A N 1
ATOM 3346 C CA . ILE A 1 437 ? 6.445 61.062 22.172 1 79.62 437 ILE A CA 1
ATOM 3347 C C . ILE A 1 437 ? 5.031 61.156 22.734 1 79.62 437 ILE A C 1
ATOM 3349 O O . ILE A 1 437 ? 4.793 60.781 23.891 1 79.62 437 ILE A O 1
ATOM 3353 N N . GLY A 1 438 ? 4.191 61.906 22.188 1 77.81 438 GLY A N 1
ATOM 3354 C CA . GLY A 1 438 ? 2.803 62.031 22.594 1 77.81 438 GLY A CA 1
ATOM 3355 C C . GLY A 1 438 ? 1.829 61.969 21.422 1 77.81 438 GLY A C 1
ATOM 3356 O O . GLY A 1 438 ? 2.236 61.781 20.281 1 77.81 438 GLY A O 1
ATOM 3357 N N . MET A 1 439 ? 0.568 61.844 21.734 1 83.69 439 MET A N 1
ATOM 3358 C CA . MET A 1 439 ? -0.511 61.844 20.75 1 83.69 439 MET A CA 1
ATOM 3359 C C . MET A 1 439 ? -1.172 63.188 20.656 1 83.69 439 MET A C 1
ATOM 3361 O O . MET A 1 439 ? -1.29 63.906 21.656 1 83.69 439 MET A O 1
ATOM 3365 N N . TYR A 1 440 ? -1.436 63.719 19.438 1 80.56 440 TYR A N 1
ATOM 3366 C CA . TYR A 1 440 ? -2.113 65 19.281 1 80.56 440 TYR A CA 1
ATOM 3367 C C . TYR A 1 440 ? -3.1 64.938 18.125 1 80.56 440 TYR A C 1
ATOM 3369 O O . TYR A 1 440 ? -2.988 64.125 17.234 1 80.56 440 TYR A O 1
ATOM 3377 N N 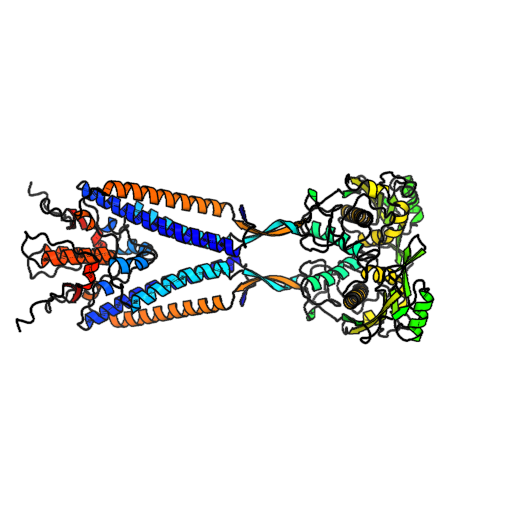. GLN A 1 441 ? -4.258 65.75 18.234 1 81 441 GLN A N 1
ATOM 3378 C CA . GLN A 1 441 ? -5.297 65.812 17.219 1 81 441 GLN A CA 1
ATOM 3379 C C . GLN A 1 441 ? -5.066 66.938 16.234 1 81 441 GLN A C 1
ATOM 3381 O O . GLN A 1 441 ? -4.738 68.062 16.641 1 81 441 GLN A O 1
ATOM 3386 N N . ARG A 1 442 ? -4.91 66.875 15 1 67.25 442 ARG A N 1
ATOM 3387 C CA . ARG A 1 442 ? -4.809 67.938 14.016 1 67.25 442 ARG A CA 1
ATOM 3388 C C . ARG A 1 442 ? -6.102 68.75 13.969 1 67.25 442 ARG A C 1
ATOM 3390 O O . ARG A 1 442 ? -7.18 68.188 13.742 1 67.25 442 ARG A O 1
ATOM 3397 N N . ARG A 1 443 ? -6.188 70 14.727 1 56.75 443 ARG A N 1
ATOM 3398 C CA . ARG A 1 443 ? -7.312 70.875 14.555 1 56.75 443 ARG A CA 1
ATOM 3399 C C . ARG A 1 443 ? -7.438 71.312 13.109 1 56.75 443 ARG A C 1
ATOM 3401 O O . ARG A 1 443 ? -6.43 71.625 12.453 1 56.75 443 ARG A O 1
ATOM 3408 N N . GLN A 1 444 ? -8.398 71.125 12.352 1 44.31 444 GLN A N 1
ATOM 3409 C CA . GLN A 1 444 ? -8.734 71.812 11.102 1 44.31 444 GLN A CA 1
ATOM 3410 C C . GLN A 1 444 ? -8.484 73.312 11.211 1 44.31 444 GLN A C 1
ATOM 3412 O O . GLN A 1 444 ? -8.578 74.062 10.211 1 44.31 444 GLN A O 1
ATOM 3417 N N . GLY A 1 445 ? -8.836 74.125 12.172 1 36.91 445 GLY A N 1
ATOM 3418 C CA . GLY A 1 445 ? -9.008 75.562 11.945 1 36.91 445 GLY A CA 1
ATOM 3419 C C . GLY A 1 445 ? -7.711 76.312 11.625 1 36.91 445 GLY A C 1
ATOM 3420 O O . GLY A 1 445 ? -7.617 77 10.617 1 36.91 445 GLY A O 1
ATOM 3421 N N . ASN A 1 446 ? -6.895 77.125 12.648 1 33 446 ASN A N 1
ATOM 3422 C CA . ASN A 1 446 ? -6.324 78.5 12.461 1 33 446 ASN A CA 1
ATOM 3423 C C . ASN A 1 446 ? -5.051 78.438 11.625 1 33 446 ASN A C 1
ATOM 3425 O O . ASN A 1 446 ? -4.035 77.875 12.055 1 33 446 ASN A O 1
ATOM 3429 N N . LEU A 1 447 ? -5.035 78.5 10.25 1 32.28 447 LEU A N 1
ATOM 3430 C CA . LEU A 1 447 ? -4.336 79.375 9.328 1 32.28 447 LEU A CA 1
ATOM 3431 C C . LEU A 1 447 ? -3.994 80.688 9.992 1 32.28 447 LEU A C 1
ATOM 3433 O O . LEU A 1 447 ? -3.459 81.625 9.352 1 32.28 447 LEU A O 1
ATOM 3437 N N . LEU A 1 448 ? -4.676 81.188 11.055 1 28.06 448 LEU A N 1
ATOM 3438 C CA . LEU A 1 448 ? -4.441 82.625 11.305 1 28.06 448 LEU A CA 1
ATOM 3439 C C . LEU A 1 448 ? -3.053 82.875 11.891 1 28.06 448 LEU A C 1
ATOM 3441 O O . LEU A 1 448 ? -2.537 84 11.859 1 28.06 448 LEU A O 1
ATOM 3445 N N . ASN A 1 449 ? -2.502 82.25 12.969 1 25.3 449 ASN A N 1
ATOM 3446 C CA . ASN A 1 449 ? -1.469 83.125 13.547 1 25.3 449 ASN A CA 1
ATOM 3447 C C . ASN A 1 449 ? -0.156 83 12.773 1 25.3 449 ASN A C 1
ATOM 3449 O O . ASN A 1 449 ? 0.777 82.312 13.227 1 25.3 449 ASN A O 1
ATOM 3453 N N . GLN A 1 450 ? -0.106 82.812 11.289 1 19.92 450 GLN A N 1
ATOM 3454 C CA . GLN A 1 450 ? 0.872 83.812 10.844 1 19.92 450 GLN A CA 1
ATOM 3455 C C . GLN A 1 450 ? 0.298 85.188 10.922 1 19.92 450 GLN A C 1
ATOM 3457 O O . GLN A 1 450 ? -0.856 85.438 10.555 1 19.92 450 GLN A O 1
ATOM 3462 N N . MET B 1 1 ? 8.938 16.219 -5.547 1 89.06 1 MET B N 1
ATOM 3463 C CA . MET B 1 1 ? 10.039 15.648 -4.773 1 89.06 1 MET B CA 1
ATOM 3464 C C . MET B 1 1 ? 9.578 14.406 -4.023 1 89.06 1 MET B C 1
ATOM 3466 O O . MET B 1 1 ? 8.469 14.367 -3.494 1 89.06 1 MET B O 1
ATOM 3470 N N . ILE B 1 2 ? 10.516 13.391 -3.977 1 89.06 2 ILE B N 1
ATOM 3471 C CA . ILE B 1 2 ? 10.188 12.141 -3.305 1 89.06 2 ILE B CA 1
ATOM 3472 C C . ILE B 1 2 ? 11.102 11.945 -2.096 1 89.06 2 ILE B C 1
ATOM 3474 O O . ILE B 1 2 ? 12.32 12.094 -2.201 1 89.06 2 ILE B O 1
ATOM 3478 N N . ILE B 1 3 ? 10.398 11.711 -0.967 1 89.69 3 ILE B N 1
ATOM 3479 C CA . ILE B 1 3 ? 11.148 11.508 0.27 1 89.69 3 ILE B CA 1
ATOM 3480 C C . ILE B 1 3 ? 10.93 10.086 0.776 1 89.69 3 ILE B C 1
ATOM 3482 O O . ILE B 1 3 ? 9.797 9.688 1.062 1 89.69 3 ILE B O 1
ATOM 3486 N N . THR B 1 4 ? 12.055 9.281 0.975 1 86.94 4 THR B N 1
ATOM 3487 C CA . THR B 1 4 ? 11.938 7.883 1.369 1 86.94 4 THR B CA 1
ATOM 3488 C C . THR B 1 4 ? 12.5 7.668 2.771 1 86.94 4 THR B C 1
ATOM 3490 O O . THR B 1 4 ? 12.289 6.613 3.375 1 86.94 4 THR B O 1
ATOM 3493 N N . SER B 1 5 ? 13.078 8.609 3.35 1 84.88 5 SER B N 1
ATOM 3494 C CA . SER B 1 5 ? 13.805 8.461 4.609 1 84.88 5 SER B CA 1
ATOM 3495 C C . SER B 1 5 ? 12.852 8.445 5.797 1 84.88 5 SER B C 1
ATOM 3497 O O . SER B 1 5 ? 13.156 7.855 6.836 1 84.88 5 SER B O 1
ATOM 3499 N N . ILE B 1 6 ? 11.75 9.109 5.656 1 89.88 6 ILE B N 1
ATOM 3500 C CA . ILE B 1 6 ? 10.766 9.172 6.734 1 89.88 6 ILE B CA 1
ATOM 3501 C C . ILE B 1 6 ? 9.375 8.906 6.172 1 89.88 6 ILE B C 1
ATOM 3503 O O . ILE B 1 6 ? 9.172 8.938 4.957 1 89.88 6 ILE B O 1
ATOM 3507 N N . THR B 1 7 ? 8.484 8.578 7.082 1 90.69 7 THR B N 1
ATOM 3508 C CA . THR B 1 7 ? 7.113 8.281 6.676 1 90.69 7 THR B CA 1
ATOM 3509 C C . THR B 1 7 ? 6.41 9.539 6.18 1 90.69 7 THR B C 1
ATOM 3511 O O . THR B 1 7 ? 6.848 10.656 6.469 1 90.69 7 THR B O 1
ATOM 3514 N N . THR B 1 8 ? 5.41 9.375 5.453 1 91.88 8 THR B N 1
ATOM 3515 C CA . THR B 1 8 ? 4.633 10.484 4.91 1 91.88 8 THR B CA 1
ATOM 3516 C C . THR B 1 8 ? 4.039 11.328 6.031 1 91.88 8 THR B C 1
ATOM 3518 O O . THR B 1 8 ? 3.969 12.555 5.922 1 91.88 8 THR B O 1
ATOM 3521 N N . ALA B 1 9 ? 3.59 10.656 7.074 1 91.56 9 ALA B N 1
ATOM 3522 C CA . ALA B 1 9 ? 3.043 11.383 8.219 1 91.56 9 ALA B CA 1
ATOM 3523 C C . ALA B 1 9 ? 4.098 12.289 8.852 1 91.56 9 ALA B C 1
ATOM 3525 O O . ALA B 1 9 ? 3.801 13.414 9.25 1 91.56 9 ALA B O 1
ATOM 3526 N N . GLU B 1 10 ? 5.285 11.875 8.945 1 93.81 10 GLU B N 1
ATOM 3527 C CA . GLU B 1 10 ? 6.379 12.664 9.508 1 93.81 10 GLU B CA 1
ATOM 3528 C C . GLU B 1 10 ? 6.738 13.836 8.609 1 93.81 10 GLU B C 1
ATOM 3530 O O . GLU B 1 10 ? 7.055 14.93 9.094 1 93.81 10 GLU B O 1
ATOM 3535 N N . VAL B 1 11 ? 6.742 13.562 7.352 1 94.31 11 VAL B N 1
ATOM 3536 C CA . VAL B 1 11 ? 7.023 14.641 6.414 1 94.31 11 VAL B CA 1
ATOM 3537 C C . VAL B 1 11 ? 5.992 15.758 6.574 1 94.31 11 VAL B C 1
ATOM 3539 O O . VAL B 1 11 ? 6.336 16.938 6.566 1 94.31 11 VAL B O 1
ATOM 3542 N N . ARG B 1 12 ? 4.777 15.383 6.703 1 94.12 12 ARG B N 1
ATOM 3543 C CA . ARG B 1 12 ? 3.725 16.375 6.891 1 94.12 12 ARG B CA 1
ATOM 3544 C C . ARG B 1 12 ? 3.953 17.172 8.164 1 94.12 12 ARG B C 1
ATOM 3546 O O . ARG B 1 12 ? 3.799 18.406 8.172 1 94.12 12 ARG B O 1
ATOM 3553 N N . VAL B 1 13 ? 4.348 16.484 9.18 1 94.06 13 VAL B N 1
ATOM 3554 C CA . VAL B 1 13 ? 4.566 17.141 10.461 1 94.06 13 VAL B CA 1
ATOM 3555 C C . VAL B 1 13 ? 5.762 18.094 10.352 1 94.06 13 VAL B C 1
ATOM 3557 O O . VAL B 1 13 ? 5.711 19.219 10.852 1 94.06 13 VAL B O 1
ATOM 3560 N N . VAL B 1 14 ? 6.805 17.703 9.758 1 95.56 14 VAL B N 1
ATOM 3561 C CA . VAL B 1 14 ? 8 18.516 9.617 1 95.56 14 VAL B CA 1
ATOM 3562 C C . VAL B 1 14 ? 7.672 19.766 8.805 1 95.56 14 VAL B C 1
ATOM 3564 O O . VAL B 1 14 ? 8.078 20.875 9.172 1 95.56 14 VAL B O 1
ATOM 3567 N N . LEU B 1 15 ? 6.988 19.594 7.727 1 94.81 15 LEU B N 1
ATOM 3568 C CA . LEU B 1 15 ? 6.602 20.734 6.898 1 94.81 15 LEU B CA 1
ATOM 3569 C C . LEU B 1 15 ? 5.684 21.672 7.664 1 94.81 15 LEU B C 1
ATOM 3571 O O . LEU B 1 15 ? 5.828 22.891 7.574 1 94.81 15 LEU B O 1
ATOM 3575 N N . ARG B 1 16 ? 4.82 21.141 8.391 1 93.75 16 ARG B N 1
ATOM 3576 C CA . ARG B 1 16 ? 3.889 21.953 9.156 1 93.75 16 ARG B CA 1
ATOM 3577 C C . ARG B 1 16 ? 4.621 22.766 10.219 1 93.75 16 ARG B C 1
ATOM 3579 O O . ARG B 1 16 ? 4.352 23.969 10.391 1 93.75 16 ARG B O 1
ATOM 3586 N N . VAL B 1 17 ? 5.461 22.125 10.922 1 94.38 17 VAL B N 1
ATOM 3587 C CA . VAL B 1 17 ? 6.234 22.812 11.953 1 94.38 17 VAL B CA 1
ATOM 3588 C C . VAL B 1 17 ? 7.094 23.891 11.312 1 94.38 17 VAL B C 1
ATOM 3590 O O . VAL B 1 17 ? 7.195 25 11.836 1 94.38 17 VAL B O 1
ATOM 3593 N N . TYR B 1 18 ? 7.629 23.578 10.172 1 95.94 18 TYR B N 1
ATOM 3594 C CA . TYR B 1 18 ? 8.414 24.562 9.438 1 95.94 18 TYR B CA 1
ATOM 3595 C C . TYR B 1 18 ? 7.574 25.781 9.086 1 95.94 18 TYR B C 1
ATOM 3597 O O . TYR B 1 18 ? 7.973 26.922 9.359 1 95.94 18 TYR B O 1
ATOM 3605 N N . PHE B 1 19 ? 6.465 25.578 8.531 1 94.56 19 PHE B N 1
ATOM 3606 C CA . PHE B 1 19 ? 5.629 26.688 8.094 1 94.56 19 PHE B CA 1
ATOM 3607 C C . PHE B 1 19 ? 5.109 27.469 9.297 1 94.56 19 PHE B C 1
ATOM 3609 O O . PHE B 1 19 ? 5.035 28.703 9.258 1 94.56 19 PHE B O 1
ATOM 3616 N N . LEU B 1 20 ? 4.77 26.766 10.328 1 91.75 20 LEU B N 1
ATOM 3617 C CA . LEU B 1 20 ? 4.262 27.422 11.523 1 91.75 20 LEU B CA 1
ATOM 3618 C C . LEU B 1 20 ? 5.332 28.328 12.141 1 91.75 20 LEU B C 1
ATOM 3620 O O . LEU B 1 20 ? 5.07 29.484 12.453 1 91.75 20 LEU B O 1
ATOM 3624 N N . VAL B 1 21 ? 6.492 27.828 12.289 1 92.94 21 VAL B N 1
ATOM 3625 C CA . VAL B 1 21 ? 7.562 28.531 12.992 1 92.94 21 VAL B CA 1
ATOM 3626 C C . VAL B 1 21 ? 8.102 29.672 12.125 1 92.94 21 VAL B C 1
ATOM 3628 O O . VAL B 1 21 ? 8.219 30.812 12.578 1 92.94 21 VAL B O 1
ATOM 3631 N N . VAL B 1 22 ? 8.352 29.422 10.891 1 95.69 22 VAL B N 1
ATOM 3632 C CA . VAL B 1 22 ? 8.977 30.422 10.016 1 95.69 22 VAL B CA 1
ATOM 3633 C C . VAL B 1 22 ? 7.984 31.547 9.734 1 95.69 22 VAL B C 1
ATOM 3635 O O . VAL B 1 22 ? 8.367 32.719 9.695 1 95.69 22 VAL B O 1
ATOM 3638 N N . LEU B 1 23 ? 6.758 31.203 9.586 1 93.81 23 LEU B N 1
ATOM 3639 C CA . LEU B 1 23 ? 5.781 32.25 9.312 1 93.81 23 LEU B CA 1
ATOM 3640 C C . LEU B 1 23 ? 5.512 33.094 10.562 1 93.81 23 LEU B C 1
ATOM 3642 O O . LEU B 1 23 ? 5.285 34.281 10.477 1 93.81 23 LEU B O 1
ATOM 3646 N N . ALA B 1 24 ? 5.496 32.438 11.719 1 91.12 24 ALA B N 1
ATOM 3647 C CA . ALA B 1 24 ? 5.352 33.188 12.969 1 91.12 24 ALA B CA 1
ATOM 3648 C C . ALA B 1 24 ? 6.52 34.125 13.172 1 91.12 24 ALA B C 1
ATOM 3650 O O . ALA B 1 24 ? 6.324 35.281 13.578 1 91.12 24 ALA B O 1
ATOM 3651 N N . LEU B 1 25 ? 7.676 33.688 12.883 1 93.44 25 LEU B N 1
ATOM 3652 C CA . LEU B 1 25 ? 8.859 34.531 13.016 1 93.44 25 LEU B CA 1
ATOM 3653 C C . LEU B 1 25 ? 8.844 35.656 11.992 1 93.44 25 LEU B C 1
ATOM 3655 O O . LEU B 1 25 ? 9.234 36.781 12.305 1 93.44 25 LEU B O 1
ATOM 3659 N N . THR B 1 26 ? 8.445 35.281 10.789 1 94.56 26 THR B N 1
ATOM 3660 C CA . THR B 1 26 ? 8.352 36.312 9.758 1 94.56 26 THR B CA 1
ATOM 3661 C C . THR B 1 26 ? 7.383 37.406 10.172 1 94.56 26 THR B C 1
ATOM 3663 O O . THR B 1 26 ? 7.684 38.594 10.016 1 94.56 26 THR B O 1
ATOM 3666 N N . GLY B 1 27 ? 6.207 36.969 10.656 1 91.69 27 GLY B N 1
ATOM 3667 C CA . GLY B 1 27 ? 5.266 37.969 11.148 1 91.69 27 GLY B CA 1
ATOM 3668 C C . GLY B 1 27 ? 5.824 38.812 12.273 1 91.69 27 GLY B C 1
ATOM 3669 O O . GLY B 1 27 ? 5.578 40 12.336 1 91.69 27 GLY B O 1
ATOM 3670 N N . PHE B 1 28 ? 6.566 38.25 13.133 1 90.94 28 PHE B N 1
ATOM 3671 C CA . PHE B 1 28 ? 7.211 38.938 14.25 1 90.94 28 PHE B CA 1
ATOM 3672 C C . PHE B 1 28 ? 8.18 40 13.758 1 90.94 28 PHE B C 1
ATOM 3674 O O . PHE B 1 28 ? 8.156 41.125 14.234 1 90.94 28 PHE B O 1
ATOM 3681 N N . PHE B 1 29 ? 8.969 39.688 12.844 1 93.81 29 PHE B N 1
ATOM 3682 C CA . PHE B 1 29 ? 9.969 40.594 12.32 1 93.81 29 PHE B CA 1
ATOM 3683 C C . PHE B 1 29 ? 9.312 41.719 11.523 1 93.81 29 PHE B C 1
ATOM 3685 O O . PHE B 1 29 ? 9.719 42.875 11.609 1 93.81 29 PHE B O 1
ATOM 3692 N N . VAL B 1 30 ? 8.375 41.344 10.75 1 93.81 30 VAL B N 1
ATOM 3693 C CA . VAL B 1 30 ? 7.715 42.344 9.922 1 93.81 30 VAL B CA 1
ATOM 3694 C C . VAL B 1 30 ? 7.07 43.406 10.812 1 93.81 30 VAL B C 1
ATOM 3696 O O . VAL B 1 30 ? 7.164 44.594 10.531 1 93.81 30 VAL B O 1
ATOM 3699 N N . ARG B 1 31 ? 6.418 43.062 11.875 1 92.38 31 ARG B N 1
ATOM 3700 C CA . ARG B 1 31 ? 5.793 44 12.797 1 92.38 31 ARG B CA 1
ATOM 3701 C C . ARG B 1 31 ? 6.836 44.906 13.414 1 92.38 31 ARG B C 1
ATOM 3703 O O . ARG B 1 31 ? 6.594 46.125 13.57 1 92.38 31 ARG B O 1
ATOM 3710 N N . ARG B 1 32 ? 7.93 44.406 13.68 1 91.88 32 ARG B N 1
ATOM 3711 C CA . ARG B 1 32 ? 8.992 45.188 14.281 1 91.88 32 ARG B CA 1
ATOM 3712 C C . ARG B 1 32 ? 9.625 46.125 13.258 1 91.88 32 ARG B C 1
ATOM 3714 O O . ARG B 1 32 ? 10.047 47.25 13.594 1 91.88 32 ARG B O 1
ATOM 3721 N N . VAL B 1 33 ? 9.711 45.656 12.094 1 94.19 33 VAL B N 1
ATOM 3722 C CA . VAL B 1 33 ? 10.242 46.5 11.023 1 94.19 33 VAL B CA 1
ATOM 3723 C C . VAL B 1 33 ? 9.289 47.656 10.773 1 94.19 33 VAL B C 1
ATOM 3725 O O . VAL B 1 33 ? 9.734 48.812 10.625 1 94.19 33 VAL B O 1
ATOM 3728 N N . LEU B 1 34 ? 8 47.375 10.719 1 93.75 34 LEU B N 1
ATOM 3729 C CA . LEU B 1 34 ? 7.027 48.438 10.523 1 93.75 34 LEU B CA 1
ATOM 3730 C C . LEU B 1 34 ? 7.07 49.438 11.68 1 93.75 34 LEU B C 1
ATOM 3732 O O . LEU B 1 34 ? 6.984 50.656 11.469 1 93.75 34 LEU B O 1
ATOM 3736 N N . HIS B 1 35 ? 7.203 48.906 12.852 1 92.44 35 HIS B N 1
ATOM 3737 C CA . HIS B 1 35 ? 7.34 49.719 14.039 1 92.44 35 HIS B CA 1
ATOM 3738 C C . HIS B 1 35 ? 8.602 50.594 13.977 1 92.44 35 HIS B C 1
ATOM 3740 O O . HIS B 1 35 ? 8.586 51.75 14.328 1 92.44 35 HIS B O 1
ATOM 3746 N N . GLY B 1 36 ? 9.695 49.969 13.57 1 91.69 36 GLY B N 1
ATOM 3747 C CA . GLY B 1 36 ? 10.953 50.688 13.43 1 91.69 36 GLY B CA 1
ATOM 3748 C C . GLY B 1 36 ? 10.906 51.781 12.367 1 91.69 36 GLY B C 1
ATOM 3749 O O . GLY B 1 36 ? 11.484 52.844 12.539 1 91.69 36 GLY B O 1
ATOM 3750 N N . ARG B 1 37 ? 10.266 51.469 11.32 1 91.38 37 ARG B N 1
ATOM 3751 C CA . ARG B 1 37 ? 10.109 52.469 10.273 1 91.38 37 ARG B CA 1
ATOM 3752 C C . ARG B 1 37 ? 9.32 53.688 10.781 1 91.38 37 ARG B C 1
ATOM 3754 O O . ARG B 1 37 ? 9.602 54.812 10.391 1 91.38 37 ARG B O 1
ATOM 3761 N N . ASN B 1 38 ? 8.305 53.406 11.539 1 92.19 38 ASN B N 1
ATOM 3762 C CA . ASN B 1 38 ? 7.551 54.5 12.156 1 92.19 38 ASN B CA 1
ATOM 3763 C C . ASN B 1 38 ? 8.422 55.312 13.086 1 92.19 38 ASN B C 1
ATOM 3765 O O . ASN B 1 38 ? 8.32 56.562 13.109 1 92.19 38 ASN B O 1
ATOM 3769 N N . LYS B 1 39 ? 9.25 54.656 13.828 1 90.38 39 LYS B N 1
ATOM 3770 C CA . LYS B 1 39 ? 10.172 55.375 14.711 1 90.38 39 LYS B CA 1
ATOM 3771 C C . LYS B 1 39 ? 11.133 56.25 13.922 1 90.38 39 LYS B C 1
ATOM 3773 O O . LYS B 1 39 ? 11.422 57.375 14.328 1 90.38 39 LYS B O 1
ATOM 3778 N N . LEU B 1 40 ? 11.578 55.75 12.867 1 91 40 LEU B N 1
ATOM 3779 C CA . LEU B 1 40 ? 12.5 56.5 12.031 1 91 40 LEU B CA 1
ATOM 3780 C C . LEU B 1 40 ? 11.812 57.719 11.414 1 91 40 LEU B C 1
ATOM 3782 O O . LEU B 1 40 ? 12.43 58.75 11.266 1 91 40 LEU B O 1
ATOM 3786 N N . ARG B 1 41 ? 10.641 57.562 11.039 1 90.12 41 ARG B N 1
ATOM 3787 C CA . ARG B 1 41 ? 9.883 58.688 10.5 1 90.12 41 ARG B CA 1
ATOM 3788 C C . ARG B 1 41 ? 9.703 59.781 11.547 1 90.12 41 ARG B C 1
ATOM 3790 O O . ARG B 1 41 ? 9.812 60.969 11.242 1 90.12 41 ARG B O 1
ATOM 3797 N N . ILE B 1 42 ? 9.422 59.344 12.75 1 88.5 42 ILE B N 1
ATOM 3798 C CA . ILE B 1 42 ? 9.25 60.312 13.836 1 88.5 42 ILE B CA 1
ATOM 3799 C C . ILE B 1 42 ? 10.586 60.969 14.148 1 88.5 42 ILE B C 1
ATOM 3801 O O . ILE B 1 42 ? 10.633 62.188 14.445 1 88.5 42 ILE B O 1
ATOM 3805 N N . LEU B 1 43 ? 11.594 60.25 14.086 1 87.06 43 LEU B N 1
ATOM 3806 C CA . LEU B 1 43 ? 12.93 60.781 14.312 1 87.06 43 LEU B CA 1
ATOM 3807 C C . LEU B 1 43 ? 13.273 61.812 13.258 1 87.06 43 LEU B C 1
ATOM 3809 O O . LEU B 1 43 ? 14.016 62.75 13.531 1 87.06 43 LEU B O 1
ATOM 3813 N N . GLY B 1 44 ? 12.836 61.656 12.094 1 85.12 44 GLY B N 1
ATOM 3814 C CA . GLY B 1 44 ? 13.078 62.594 11.023 1 85.12 44 GLY B CA 1
ATOM 3815 C C . GLY B 1 44 ? 12.242 63.844 11.133 1 85.12 44 GLY B C 1
ATOM 3816 O O . GLY B 1 44 ? 12.422 64.812 10.359 1 85.12 44 GLY B O 1
ATOM 3817 N N . GLY B 1 45 ? 11.328 63.969 12.07 1 82.06 45 GLY B N 1
ATOM 3818 C CA . GLY B 1 45 ? 10.57 65.188 12.312 1 82.06 45 GLY B CA 1
ATOM 3819 C C . GLY B 1 45 ? 9.109 65.062 11.898 1 82.06 45 GLY B C 1
ATOM 3820 O O . GLY B 1 45 ? 8.328 66 12.125 1 82.06 45 GLY B O 1
ATOM 3821 N N . ASP B 1 46 ? 8.789 63.938 11.383 1 85.19 46 ASP B N 1
ATOM 3822 C CA . ASP B 1 46 ? 7.418 63.75 10.922 1 85.19 46 ASP B CA 1
ATOM 3823 C C . ASP B 1 46 ? 6.559 63.094 11.992 1 85.19 46 ASP B C 1
ATOM 3825 O O . ASP B 1 46 ? 7.086 62.531 12.945 1 85.19 46 ASP B O 1
ATOM 3829 N N . SER B 1 47 ? 5.289 63.344 11.984 1 88 47 SER B N 1
ATOM 3830 C CA . SER B 1 47 ? 4.332 62.594 12.789 1 88 47 SER B CA 1
ATOM 3831 C C . SER B 1 47 ? 3.639 61.5 11.977 1 88 47 SER B C 1
ATOM 3833 O O . SER B 1 47 ? 3.605 61.562 10.742 1 88 47 SER B O 1
ATOM 3835 N N . ILE B 1 48 ? 3.311 60.469 12.656 1 89.62 48 ILE B N 1
ATOM 3836 C CA . ILE B 1 48 ? 2.635 59.375 11.961 1 89.62 48 ILE B CA 1
ATOM 3837 C C . ILE B 1 48 ? 1.186 59.281 12.438 1 89.62 48 ILE B C 1
ATOM 3839 O O . ILE B 1 48 ? 0.866 59.656 13.555 1 89.62 48 ILE B O 1
ATOM 3843 N N . LEU B 1 49 ? 0.367 58.781 11.531 1 89.5 49 LEU B N 1
ATOM 3844 C CA . LEU B 1 49 ? -1.021 58.531 11.914 1 89.5 49 LEU B CA 1
ATOM 3845 C C . LEU B 1 49 ? -1.11 57.469 12.984 1 89.5 49 LEU B C 1
ATOM 3847 O O . LEU B 1 49 ? -0.377 56.469 12.93 1 89.5 49 LEU B O 1
ATOM 3851 N N . ALA B 1 50 ? -2.012 57.594 13.961 1 88.69 50 ALA B N 1
ATOM 3852 C CA . ALA B 1 50 ? -2.188 56.625 15.031 1 88.69 50 ALA B CA 1
ATOM 3853 C C . ALA B 1 50 ? -2.521 55.25 14.461 1 88.69 50 ALA B C 1
ATOM 3855 O O . ALA B 1 50 ? -2.125 54.219 15.031 1 88.69 50 ALA B O 1
ATOM 3856 N N . THR B 1 51 ? -3.252 55.156 13.336 1 89.62 51 THR B N 1
ATOM 3857 C CA . THR B 1 51 ? -3.637 53.906 12.711 1 89.62 51 THR B CA 1
ATOM 3858 C C . THR B 1 51 ? -2.414 53.188 12.148 1 89.62 51 THR B C 1
ATOM 3860 O O . THR B 1 51 ? -2.395 51.938 12.07 1 89.62 51 THR B O 1
ATOM 3863 N N . ARG B 1 52 ? -1.407 53.906 11.82 1 90.62 52 ARG B N 1
ATOM 3864 C CA . ARG B 1 52 ? -0.183 53.312 11.273 1 90.62 52 ARG B CA 1
ATOM 3865 C C . ARG B 1 52 ? 0.685 52.75 12.383 1 90.62 52 ARG B C 1
ATOM 3867 O O . ARG B 1 52 ? 1.56 51.906 12.117 1 90.62 52 ARG B O 1
ATOM 3874 N N . ALA B 1 53 ? 0.379 53.156 13.57 1 89.44 53 ALA B N 1
ATOM 3875 C CA . ALA B 1 53 ? 1.158 52.688 14.711 1 89.44 53 ALA B CA 1
ATOM 3876 C C . ALA B 1 53 ? 0.584 51.375 15.258 1 89.44 53 ALA B C 1
ATOM 3878 O O . ALA B 1 53 ? 1.213 50.719 16.078 1 89.44 53 ALA B O 1
ATOM 3879 N N . LEU B 1 54 ? -0.547 50.938 14.734 1 89.69 54 LEU B N 1
ATOM 3880 C CA . LEU B 1 54 ? -1.167 49.719 15.172 1 89.69 54 LEU B CA 1
ATOM 3881 C C . LEU B 1 54 ? -0.616 48.531 14.391 1 89.69 54 LEU B C 1
ATOM 3883 O O . LEU B 1 54 ? -1.304 47.969 13.531 1 89.69 54 LEU B O 1
ATOM 3887 N N . ASN B 1 55 ? 0.495 47.969 14.719 1 82.88 55 ASN B N 1
ATOM 3888 C CA . ASN B 1 55 ? 1.217 46.938 13.953 1 82.88 55 ASN B CA 1
ATOM 3889 C C . ASN B 1 55 ? 1.098 45.562 14.586 1 82.88 55 ASN B C 1
ATOM 3891 O O . ASN B 1 55 ? 1.595 44.594 14.039 1 82.88 55 ASN B O 1
ATOM 3895 N N . SER B 1 56 ? 0.454 45.438 15.656 1 80 56 SER B N 1
ATOM 3896 C CA . SER B 1 56 ? 0.494 44.188 16.391 1 80 56 SER B CA 1
ATOM 3897 C C . SER B 1 56 ? -0.763 43.375 16.141 1 80 56 SER B C 1
ATOM 3899 O O . SER B 1 56 ? -0.934 42.281 16.734 1 80 56 SER B O 1
ATOM 3901 N N . LEU B 1 57 ? -1.626 43.781 15.312 1 80.44 57 LEU B N 1
ATOM 3902 C CA . LEU B 1 57 ? -2.865 43.031 15.086 1 80.44 57 LEU B CA 1
ATOM 3903 C C . LEU B 1 57 ? -2.602 41.75 14.305 1 80.44 57 LEU B C 1
ATOM 3905 O O . LEU B 1 57 ? -1.761 41.719 13.398 1 80.44 57 LEU B O 1
ATOM 3909 N N . ASP B 1 58 ? -3.254 40.688 14.789 1 78.81 58 ASP B N 1
ATOM 3910 C CA . ASP B 1 58 ? -3.084 39.406 14.148 1 78.81 58 ASP B CA 1
ATOM 3911 C C . ASP B 1 58 ? -4.383 38.594 14.18 1 78.81 58 ASP B C 1
ATOM 3913 O O . ASP B 1 58 ? -5.348 39 14.836 1 78.81 58 ASP B O 1
ATOM 3917 N N . GLY B 1 59 ? -4.422 37.594 13.336 1 76.88 59 GLY B N 1
ATOM 3918 C CA . GLY B 1 59 ? -5.555 36.656 13.352 1 76.88 59 GLY B CA 1
ATOM 3919 C C . GLY B 1 59 ? -6.863 37.344 12.961 1 76.88 59 GLY B C 1
ATOM 3920 O O . GLY B 1 59 ? -6.918 38.062 11.969 1 76.88 59 GLY B O 1
ATOM 3921 N N . LEU B 1 60 ? -7.879 37.062 13.781 1 78.38 60 LEU B N 1
ATOM 3922 C CA . LEU B 1 60 ? -9.211 37.594 13.5 1 78.38 60 LEU B CA 1
ATOM 3923 C C . LEU B 1 60 ? -9.25 39.094 13.711 1 78.38 60 LEU B C 1
ATOM 3925 O O . LEU B 1 60 ? -10 39.812 13.039 1 78.38 60 LEU B O 1
ATOM 3929 N N . ASP B 1 61 ? -8.383 39.562 14.594 1 81.31 61 ASP B N 1
ATOM 3930 C CA . ASP B 1 61 ? -8.328 41 14.844 1 81.31 61 ASP B CA 1
ATOM 3931 C C . ASP B 1 61 ? -7.809 41.75 13.617 1 81.31 61 ASP B C 1
ATOM 3933 O O . ASP B 1 61 ? -8.234 42.875 13.344 1 81.31 61 ASP B O 1
ATOM 3937 N N . LEU B 1 62 ? -6.945 41.094 12.977 1 85.56 62 LEU B N 1
ATOM 3938 C CA . LEU B 1 62 ? -6.426 41.688 11.75 1 85.56 62 LEU B CA 1
ATOM 3939 C C . LEU B 1 62 ? -7.52 41.812 10.695 1 85.56 62 LEU B C 1
ATOM 3941 O O . LEU B 1 62 ? -7.586 42.812 9.984 1 85.56 62 LEU B O 1
ATOM 3945 N N . LEU B 1 63 ? -8.438 40.875 10.688 1 86.38 63 LEU B N 1
ATOM 3946 C CA . LEU B 1 63 ? -9.492 40.844 9.68 1 86.38 63 LEU B CA 1
ATOM 3947 C C . LEU B 1 63 ? -10.594 41.844 10.031 1 86.38 63 LEU B C 1
ATOM 3949 O O . LEU B 1 63 ? -11.211 42.438 9.141 1 86.38 63 LEU B O 1
ATOM 3953 N N . LEU B 1 64 ? -10.75 42.156 11.328 1 86.75 64 LEU B N 1
ATOM 3954 C CA . LEU B 1 64 ? -11.867 42.969 11.758 1 86.75 64 LEU B CA 1
ATOM 3955 C C . LEU B 1 64 ? -11.422 44.406 11.977 1 86.75 64 LEU B C 1
ATOM 3957 O O . LEU B 1 64 ? -12.258 45.344 12 1 86.75 64 LEU B O 1
ATOM 3961 N N . ALA B 1 65 ? -10.164 44.656 12.062 1 87.31 65 ALA B N 1
ATOM 3962 C CA . ALA B 1 65 ? -9.617 45.969 12.422 1 87.31 65 ALA B CA 1
ATOM 3963 C C . ALA B 1 65 ? -9.992 47.031 11.383 1 87.31 65 ALA B C 1
ATOM 3965 O O . ALA B 1 65 ? -10.367 48.156 11.742 1 87.31 65 ALA B O 1
ATOM 3966 N N . PRO B 1 66 ? -9.992 46.656 10.07 1 89.44 66 PRO B N 1
ATOM 3967 C CA . PRO B 1 66 ? -10.344 47.688 9.078 1 89.44 66 PRO B CA 1
ATOM 3968 C C . PRO B 1 66 ? -11.797 48.125 9.18 1 89.44 66 PRO B C 1
ATOM 3970 O O . PRO B 1 66 ? -12.109 49.281 8.891 1 89.44 66 PRO B O 1
ATOM 3973 N N . LEU B 1 67 ? -12.625 47.25 9.633 1 89.44 67 LEU B N 1
ATOM 3974 C CA . LEU B 1 67 ? -14.039 47.594 9.766 1 89.44 67 LEU B CA 1
ATOM 3975 C C . LEU B 1 67 ? -14.273 48.531 10.953 1 89.44 67 LEU B C 1
ATOM 3977 O O . LEU B 1 67 ? -15.102 49.438 10.883 1 89.44 67 LEU B O 1
ATOM 3981 N N . LYS B 1 68 ? -13.508 48.406 12.039 1 85.94 68 LYS B N 1
ATOM 3982 C CA . LYS B 1 68 ? -13.648 49.219 13.242 1 85.94 68 LYS B CA 1
ATOM 3983 C C . LYS B 1 68 ? -12.977 50.562 13.078 1 85.94 68 LYS B C 1
ATOM 3985 O O . LYS B 1 68 ? -13.492 51.594 13.547 1 85.94 68 LYS B O 1
ATOM 3990 N N . LEU B 1 69 ? -11.852 50.531 12.453 1 90.62 69 LEU B N 1
ATOM 3991 C CA . LEU B 1 69 ? -11.047 51.75 12.305 1 90.62 69 LEU B CA 1
ATOM 3992 C C . LEU B 1 69 ? -11.484 52.531 11.086 1 90.62 69 LEU B C 1
ATOM 3994 O O . LEU B 1 69 ? -11.219 53.75 11 1 90.62 69 LEU B O 1
ATOM 3998 N N . ARG B 1 70 ? -12.227 52 10.102 1 89.94 70 ARG B N 1
ATOM 3999 C CA . ARG B 1 70 ? -12.539 52.594 8.805 1 89.94 70 ARG B CA 1
ATOM 4000 C C . ARG B 1 70 ? -11.273 53.094 8.117 1 89.94 70 ARG B C 1
ATOM 4002 O O . ARG B 1 70 ? -11.281 54.125 7.457 1 89.94 70 ARG B O 1
ATOM 4009 N N . ALA B 1 71 ? -10.18 52.438 8.469 1 90 71 ALA B N 1
ATOM 4010 C CA . ALA B 1 71 ? -8.852 52.656 7.898 1 90 71 ALA B CA 1
ATOM 4011 C C . ALA B 1 71 ? -8 51.406 8.016 1 90 71 ALA B C 1
ATOM 4013 O O . ALA B 1 71 ? -8.352 50.469 8.75 1 90 71 ALA B O 1
ATOM 4014 N N . LEU B 1 72 ? -6.945 51.344 7.242 1 90.25 72 LEU B N 1
ATOM 4015 C CA . LEU B 1 72 ? -6.074 50.188 7.285 1 90.25 72 LEU B CA 1
ATOM 4016 C C . LEU B 1 72 ? -4.984 50.344 8.344 1 90.25 72 LEU B C 1
ATOM 4018 O O . LEU B 1 72 ? -4.188 51.281 8.273 1 90.25 72 LEU B O 1
ATOM 4022 N N . PRO B 1 73 ? -5.051 49.438 9.289 1 89.5 73 PRO B N 1
ATOM 4023 C CA . PRO B 1 73 ? -3.973 49.531 10.273 1 89.5 73 PRO B CA 1
ATOM 4024 C C . PRO B 1 73 ? -2.592 49.312 9.664 1 89.5 73 PRO B C 1
ATOM 4026 O O . PRO B 1 73 ? -2.471 48.625 8.641 1 89.5 73 PRO B O 1
ATOM 4029 N N . SER B 1 74 ? -1.516 49.906 10.211 1 89.19 74 SER B N 1
ATOM 4030 C CA . SER B 1 74 ? -0.127 49.75 9.789 1 89.19 74 SER B CA 1
ATOM 4031 C C . SER B 1 74 ? 0.086 50.312 8.383 1 89.19 74 SER B C 1
ATOM 4033 O O . SER B 1 74 ? 1.13 50.094 7.77 1 89.19 74 SER B O 1
ATOM 4035 N N . GLY B 1 75 ? -0.916 50.938 7.77 1 87.88 75 GLY B N 1
ATOM 4036 C CA . GLY B 1 75 ? -0.817 51.438 6.41 1 87.88 75 GLY B CA 1
ATOM 4037 C C . GLY B 1 75 ? -1.237 50.438 5.363 1 87.88 75 GLY B C 1
ATOM 4038 O O . GLY B 1 75 ? -1.36 49.25 5.656 1 87.88 75 GLY B O 1
ATOM 4039 N N . ALA B 1 76 ? -1.414 50.875 4.203 1 90.5 76 ALA B N 1
ATOM 4040 C CA . ALA B 1 76 ? -1.888 50.031 3.123 1 90.5 76 ALA B CA 1
ATOM 4041 C C . ALA B 1 76 ? -0.907 48.875 2.863 1 90.5 76 ALA B C 1
ATOM 4043 O O . ALA B 1 76 ? -1.313 47.719 2.713 1 90.5 76 ALA B O 1
ATOM 4044 N N . PHE B 1 77 ? 0.325 49.219 2.795 1 90.81 77 PHE B N 1
ATOM 4045 C CA . PHE B 1 77 ? 1.341 48.219 2.502 1 90.81 77 PHE B CA 1
ATOM 4046 C C . PHE B 1 77 ? 1.52 47.25 3.682 1 90.81 77 PHE B C 1
ATOM 4048 O O . PHE B 1 77 ? 1.586 46.031 3.5 1 90.81 77 PHE B O 1
ATOM 4055 N N . GLY B 1 78 ? 1.618 47.812 4.855 1 91.62 78 GLY B N 1
ATOM 4056 C CA . GLY B 1 78 ? 1.793 47 6.039 1 91.62 78 GLY B CA 1
ATOM 4057 C C . GLY B 1 78 ? 0.631 46.062 6.281 1 91.62 78 GLY B C 1
ATOM 4058 O O . GLY B 1 78 ? 0.834 44.875 6.605 1 91.62 78 GLY B O 1
ATOM 4059 N N . PHE B 1 79 ? -0.507 46.5 6.066 1 93.06 79 PHE B N 1
ATOM 4060 C CA . PHE B 1 79 ? -1.704 45.688 6.266 1 93.06 79 PHE B CA 1
ATOM 4061 C C . PHE B 1 79 ? -1.776 44.562 5.238 1 93.06 79 PHE B C 1
ATOM 4063 O O . PHE B 1 79 ? -2.043 43.406 5.586 1 93.06 79 PHE B O 1
ATOM 4070 N N . SER B 1 80 ? -1.59 44.938 3.98 1 93.44 80 SER B N 1
ATOM 4071 C CA . SER B 1 80 ? -1.668 43.938 2.92 1 93.44 80 SER B CA 1
ATOM 4072 C C . SER B 1 80 ? -0.624 42.844 3.113 1 93.44 80 SER B C 1
ATOM 4074 O O . SER B 1 80 ? -0.889 41.656 2.842 1 93.44 80 SER B O 1
ATOM 4076 N N . PHE B 1 81 ? 0.49 43.188 3.531 1 93.62 81 PHE B N 1
ATOM 4077 C CA . PHE B 1 81 ? 1.561 42.219 3.713 1 93.62 81 PHE B CA 1
ATOM 4078 C C . PHE B 1 81 ? 1.253 41.281 4.879 1 93.62 81 PHE B C 1
ATOM 4080 O O . PHE B 1 81 ? 1.485 40.062 4.793 1 93.62 81 PHE B O 1
ATOM 4087 N N . LEU B 1 82 ? 0.791 41.844 5.953 1 93 82 LEU B N 1
ATOM 4088 C CA . LEU B 1 82 ? 0.434 41.031 7.102 1 93 82 LEU B CA 1
ATOM 4089 C C . LEU B 1 82 ? -0.733 40.094 6.762 1 93 82 LEU B C 1
ATOM 4091 O O . LEU B 1 82 ? -0.773 38.969 7.215 1 93 82 LEU B O 1
ATOM 4095 N N . LEU B 1 83 ? -1.637 40.594 6.035 1 93.56 83 LEU B N 1
ATOM 4096 C CA . LEU B 1 83 ? -2.75 39.781 5.578 1 93.56 83 LEU B CA 1
ATOM 4097 C C . LEU B 1 83 ? -2.256 38.656 4.68 1 93.56 83 LEU B C 1
ATOM 4099 O O . LEU B 1 83 ? -2.74 37.5 4.773 1 93.56 83 LEU B O 1
ATOM 4103 N N . PHE B 1 84 ? -1.369 38.969 3.811 1 95 84 PHE B N 1
ATOM 4104 C CA . PHE B 1 84 ? -0.778 37.969 2.926 1 95 84 PHE B CA 1
ATOM 4105 C C . PHE B 1 84 ? -0.104 36.844 3.729 1 95 84 PHE B C 1
ATOM 4107 O O . PHE B 1 84 ? -0.259 35.688 3.42 1 95 84 PHE B O 1
ATOM 4114 N N . LEU B 1 85 ? 0.628 37.219 4.738 1 93.38 85 LEU B N 1
ATOM 4115 C CA . LEU B 1 85 ? 1.301 36.219 5.578 1 93.38 85 LEU B CA 1
ATOM 4116 C C . LEU B 1 85 ? 0.287 35.344 6.301 1 93.38 85 LEU B C 1
ATOM 4118 O O . LEU B 1 85 ? 0.499 34.125 6.445 1 93.38 85 LEU B O 1
ATOM 4122 N N . PHE B 1 86 ? -0.786 35.906 6.699 1 91.06 86 PHE B N 1
ATOM 4123 C CA . PHE B 1 86 ? -1.834 35.156 7.395 1 91.06 86 PHE B CA 1
ATOM 4124 C C . PHE B 1 86 ? -2.477 34.156 6.469 1 91.06 86 PHE B C 1
ATOM 4126 O O . PHE B 1 86 ? -2.619 32.969 6.836 1 91.06 86 PHE B O 1
ATOM 4133 N N . VAL B 1 87 ? -2.807 34.562 5.352 1 93 87 VAL B N 1
ATOM 4134 C CA . VAL B 1 87 ? -3.455 33.688 4.379 1 93 87 VAL B CA 1
ATOM 4135 C C . VAL B 1 87 ? -2.473 32.625 3.914 1 93 87 VAL B C 1
ATOM 4137 O O . VAL B 1 87 ? -2.85 31.453 3.742 1 93 87 VAL B O 1
ATOM 4140 N N . LEU B 1 88 ? -1.27 33.031 3.662 1 94.25 88 LEU B N 1
ATOM 4141 C CA . LEU B 1 88 ? -0.237 32.094 3.236 1 94.25 88 LEU B CA 1
ATOM 4142 C C . LEU B 1 88 ? -0.036 30.984 4.277 1 94.25 88 LEU B C 1
ATOM 4144 O O . LEU B 1 88 ? 0.165 29.828 3.926 1 94.25 88 LEU B O 1
ATOM 4148 N N . GLY B 1 89 ? -0.123 31.375 5.484 1 91.69 89 GLY B N 1
ATOM 4149 C CA . GLY B 1 89 ? 0.031 30.391 6.551 1 91.69 89 GLY B CA 1
ATOM 4150 C C . GLY B 1 89 ? -1.084 29.359 6.582 1 91.69 89 GLY B C 1
ATOM 4151 O O . GLY B 1 89 ? -0.828 28.172 6.73 1 91.69 89 GLY B O 1
ATOM 4152 N N . LYS B 1 90 ? -2.281 29.781 6.445 1 91.31 90 LYS B N 1
ATOM 4153 C CA . LYS B 1 90 ? -3.418 28.875 6.441 1 91.31 90 LYS B CA 1
ATOM 4154 C C . LYS B 1 90 ? -3.426 28.016 5.176 1 91.31 90 LYS B C 1
ATOM 4156 O O . LYS B 1 90 ? -3.754 26.828 5.23 1 91.31 90 LYS B O 1
ATOM 4161 N N . ALA B 1 91 ? -3.117 28.625 4.102 1 92.94 91 ALA B N 1
ATOM 4162 C CA . ALA B 1 91 ? -3.082 27.891 2.836 1 92.94 91 ALA B CA 1
ATOM 4163 C C . ALA B 1 91 ? -2.002 26.812 2.85 1 92.94 91 ALA B C 1
ATOM 4165 O O . ALA B 1 91 ? -2.221 25.703 2.369 1 92.94 91 ALA B O 1
ATOM 4166 N N . ALA B 1 92 ? -0.851 27.172 3.299 1 92.75 92 ALA B N 1
ATOM 4167 C CA . ALA B 1 92 ? 0.244 26.219 3.365 1 92.75 92 ALA B CA 1
ATOM 4168 C C . ALA B 1 92 ? -0.13 25.016 4.242 1 92.75 92 ALA B C 1
ATOM 4170 O O . ALA B 1 92 ? 0.251 23.891 3.949 1 92.75 92 ALA B O 1
ATOM 4171 N N . ASP B 1 93 ? -0.822 25.312 5.203 1 89.31 93 ASP B N 1
ATOM 4172 C CA . ASP B 1 93 ? -1.258 24.25 6.109 1 89.31 93 ASP B CA 1
ATOM 4173 C C . ASP B 1 93 ? -2.236 23.297 5.418 1 89.31 93 ASP B C 1
ATOM 4175 O O . ASP B 1 93 ? -2.08 22.078 5.488 1 89.31 93 ASP B O 1
ATOM 4179 N N . LEU B 1 94 ? -3.18 23.844 4.805 1 92.56 94 LEU B N 1
ATOM 4180 C CA . LEU B 1 94 ? -4.199 23.047 4.145 1 92.56 94 LEU B CA 1
ATOM 4181 C C . LEU B 1 94 ? -3.605 22.281 2.961 1 92.56 94 LEU B C 1
ATOM 4183 O O . LEU B 1 94 ? -3.947 21.125 2.73 1 92.56 94 LEU B O 1
ATOM 4187 N N . LEU B 1 95 ? -2.752 22.922 2.287 1 94.56 95 LEU B N 1
ATOM 4188 C CA . LEU B 1 95 ? -2.154 22.297 1.111 1 94.56 95 LEU B CA 1
ATOM 4189 C C . LEU B 1 95 ? -1.237 21.141 1.514 1 94.56 95 LEU B C 1
ATOM 4191 O O . LEU B 1 95 ? -1.149 20.141 0.806 1 94.56 95 LEU B O 1
ATOM 4195 N N . THR B 1 96 ? -0.531 21.297 2.592 1 93.69 96 THR B N 1
ATOM 4196 C CA . THR B 1 96 ? 0.322 20.219 3.078 1 93.69 96 THR B CA 1
ATOM 4197 C C . THR B 1 96 ? -0.507 18.984 3.4 1 93.69 96 THR B C 1
ATOM 4199 O O . THR B 1 96 ? -0.099 17.859 3.094 1 93.69 96 THR B O 1
ATOM 4202 N N . SER B 1 97 ? -1.659 19.219 3.988 1 91.06 97 SER B N 1
ATOM 4203 C CA . SER B 1 97 ? -2.52 18.109 4.398 1 91.06 97 SER B CA 1
ATOM 4204 C C . SER B 1 97 ? -3.148 17.422 3.191 1 91.06 97 SER B C 1
ATOM 4206 O O . SER B 1 97 ? -3.412 16.219 3.223 1 91.06 97 SER B O 1
ATOM 4208 N N . TYR B 1 98 ? -3.324 18.172 2.176 1 92.25 98 TYR B N 1
ATOM 4209 C CA . TYR B 1 98 ? -4.043 17.625 1.026 1 92.25 98 TYR B CA 1
ATOM 4210 C C . TYR B 1 98 ? -3.078 17.047 0.002 1 92.25 98 TYR B C 1
ATOM 4212 O O . TYR B 1 98 ? -3.355 16 -0.597 1 92.25 98 TYR B O 1
ATOM 4220 N N . LEU B 1 99 ? -1.973 17.656 -0.224 1 93.69 99 LEU B N 1
ATOM 4221 C CA . LEU B 1 99 ? -1.151 17.344 -1.389 1 93.69 99 LEU B CA 1
ATOM 4222 C C . LEU B 1 99 ? -0.034 16.375 -1.019 1 93.69 99 LEU B C 1
ATOM 4224 O O . LEU B 1 99 ? 0.504 15.68 -1.886 1 93.69 99 LEU B O 1
ATOM 4228 N N . VAL B 1 100 ? 0.385 16.406 0.169 1 93.12 100 VAL B N 1
ATOM 4229 C CA . VAL B 1 100 ? 1.444 15.484 0.575 1 93.12 100 VAL B CA 1
ATOM 4230 C C . VAL B 1 100 ? 0.847 14.117 0.891 1 93.12 100 VAL B C 1
ATOM 4232 O O . VAL B 1 100 ? 0.3 13.906 1.976 1 93.12 100 VAL B O 1
ATOM 4235 N N . VAL B 1 101 ? 1.003 13.18 -0.064 1 90.38 101 VAL B N 1
ATOM 4236 C CA . VAL B 1 101 ? 0.36 11.875 0.064 1 90.38 101 VAL B CA 1
ATOM 4237 C C . VAL B 1 101 ? 1.379 10.773 -0.203 1 90.38 101 VAL B C 1
ATOM 4239 O O . VAL B 1 101 ? 2.512 11.047 -0.606 1 90.38 101 VAL B O 1
ATOM 4242 N N . ASN B 1 102 ? 0.889 9.547 0.111 1 89.75 102 ASN B N 1
ATOM 4243 C CA . ASN B 1 102 ? 1.694 8.359 -0.163 1 89.75 102 ASN B CA 1
ATOM 4244 C C . ASN B 1 102 ? 1.656 7.988 -1.643 1 89.75 102 ASN B C 1
ATOM 4246 O O . ASN B 1 102 ? 0.602 8.047 -2.275 1 89.75 102 ASN B O 1
ATOM 4250 N N . HIS B 1 103 ? 2.846 7.742 -2.152 1 88.19 103 HIS B N 1
ATOM 4251 C CA . HIS B 1 103 ? 2.955 7.289 -3.535 1 88.19 103 HIS B CA 1
ATOM 4252 C C . HIS B 1 103 ? 3.824 6.039 -3.635 1 88.19 103 HIS B C 1
ATOM 4254 O O . HIS B 1 103 ? 4.801 5.895 -2.896 1 88.19 103 HIS B O 1
ATOM 4260 N N . LEU B 1 104 ? 3.332 5.125 -4.555 1 89.62 104 LEU B N 1
ATOM 4261 C CA . LEU B 1 104 ? 4.145 3.947 -4.836 1 89.62 104 LEU B CA 1
ATOM 4262 C C . LEU B 1 104 ? 5.246 4.273 -5.836 1 89.62 104 LEU B C 1
ATOM 4264 O O . LEU B 1 104 ? 4.973 4.805 -6.914 1 89.62 104 LEU B O 1
ATOM 4268 N N . ILE B 1 105 ? 6.406 4.008 -5.379 1 90.38 105 ILE B N 1
ATOM 4269 C CA . ILE B 1 105 ? 7.535 4.266 -6.266 1 90.38 105 ILE B CA 1
ATOM 4270 C C . ILE B 1 105 ? 8.383 3 -6.402 1 90.38 105 ILE B C 1
ATOM 4272 O O . ILE B 1 105 ? 8.336 2.121 -5.539 1 90.38 105 ILE B O 1
ATOM 4276 N N . GLN B 1 106 ? 9.055 2.906 -7.512 1 92.94 106 GLN B N 1
ATOM 4277 C CA . GLN B 1 106 ? 10.016 1.822 -7.68 1 92.94 106 GLN B CA 1
ATOM 4278 C C . GLN B 1 106 ? 11.234 2.027 -6.793 1 92.94 106 GLN B C 1
ATOM 4280 O O . GLN B 1 106 ? 11.805 3.121 -6.75 1 92.94 106 GLN B O 1
ATOM 4285 N N . SER B 1 107 ? 11.547 1.129 -6.039 1 92.25 107 SER B N 1
ATOM 4286 C CA . SER B 1 107 ? 12.672 1.159 -5.105 1 92.25 107 SER B CA 1
ATOM 4287 C C . SER B 1 107 ? 13.367 -0.195 -5.035 1 92.25 107 SER B C 1
ATOM 4289 O O . SER B 1 107 ? 13.203 -1.029 -5.926 1 92.25 107 SER B O 1
ATOM 4291 N N . ARG B 1 108 ? 14.281 -0.317 -4.023 1 94.25 108 ARG B N 1
ATOM 4292 C CA . ARG B 1 108 ? 14.984 -1.574 -3.783 1 94.25 108 ARG B CA 1
ATOM 4293 C C . ARG B 1 108 ? 14.617 -2.152 -2.42 1 94.25 108 ARG B C 1
ATOM 4295 O O . ARG B 1 108 ? 14.594 -1.43 -1.422 1 94.25 108 ARG B O 1
ATOM 4302 N N . CYS B 1 109 ? 14.242 -3.34 -2.385 1 93.88 109 CYS B N 1
ATOM 4303 C CA . CYS B 1 109 ? 13.891 -4.043 -1.154 1 93.88 109 CYS B CA 1
ATOM 4304 C C . CYS B 1 109 ? 14.812 -5.242 -0.935 1 93.88 109 CYS B C 1
ATOM 4306 O O . CYS B 1 109 ? 15.445 -5.723 -1.873 1 93.88 109 CYS B O 1
ATOM 4308 N N . SER B 1 110 ? 14.914 -5.723 0.323 1 95.62 110 SER B N 1
ATOM 4309 C CA . SER B 1 110 ? 15.711 -6.906 0.635 1 95.62 110 SER B CA 1
ATOM 4310 C C . SER B 1 110 ? 15.125 -8.156 -0.02 1 95.62 110 SER B C 1
ATOM 4312 O O . SER B 1 110 ? 13.914 -8.367 0.009 1 95.62 110 SER B O 1
ATOM 4314 N N . PHE B 1 111 ? 15.781 -8.969 -0.576 1 96.75 111 PHE B N 1
ATOM 4315 C CA . PHE B 1 111 ? 15.336 -10.148 -1.308 1 96.75 111 PHE B CA 1
ATOM 4316 C C . PHE B 1 111 ? 15.008 -11.289 -0.351 1 96.75 111 PHE B C 1
ATOM 4318 O O . PHE B 1 111 ? 13.938 -11.891 -0.428 1 96.75 111 PHE B O 1
ATOM 4325 N N . GLY B 1 112 ? 15.977 -11.609 0.617 1 95.12 112 GLY B N 1
ATOM 4326 C CA . GLY B 1 112 ? 15.852 -12.766 1.491 1 95.12 112 GLY B CA 1
ATOM 4327 C C . GLY B 1 112 ? 16.141 -14.078 0.79 1 95.12 112 GLY B C 1
ATOM 4328 O O . GLY B 1 112 ? 17.25 -14.297 0.3 1 95.12 112 GLY B O 1
ATOM 4329 N N . GLN B 1 113 ? 15.07 -14.953 0.624 1 96.19 113 GLN B N 1
ATOM 4330 C CA . GLN B 1 113 ? 15.219 -16.25 -0.035 1 96.19 113 GLN B CA 1
ATOM 4331 C C . GLN B 1 113 ? 14.25 -16.375 -1.212 1 96.19 113 GLN B C 1
ATOM 4333 O O . GLN B 1 113 ? 13.188 -15.75 -1.22 1 96.19 113 GLN B O 1
ATOM 4338 N N . GLY B 1 114 ? 14.664 -17.125 -2.135 1 97.5 114 GLY B N 1
ATOM 4339 C CA . GLY B 1 114 ? 13.875 -17.375 -3.328 1 97.5 114 GLY B CA 1
ATOM 4340 C C . GLY B 1 114 ? 14.641 -18.094 -4.418 1 97.5 114 GLY B C 1
ATOM 4341 O O . GLY B 1 114 ? 15.5 -18.938 -4.129 1 97.5 114 GLY B O 1
ATOM 4342 N N . LEU B 1 115 ? 14.258 -17.891 -5.551 1 98.06 115 LEU B N 1
ATOM 4343 C CA . LEU B 1 115 ? 14.977 -18.469 -6.688 1 98.06 115 LEU B CA 1
ATOM 4344 C C . LEU B 1 115 ? 16.078 -17.531 -7.152 1 98.06 115 LEU B C 1
ATOM 4346 O O . LEU B 1 115 ? 15.836 -16.344 -7.41 1 98.06 115 LEU B O 1
ATOM 4350 N N . VAL B 1 116 ? 17.25 -18 -7.172 1 98.12 116 VAL B N 1
ATOM 4351 C CA . VAL B 1 116 ? 18.391 -17.234 -7.668 1 98.12 116 VAL B CA 1
ATOM 4352 C C . VAL B 1 116 ? 18.906 -17.875 -8.953 1 98.12 116 VAL B C 1
ATOM 4354 O O . VAL B 1 116 ? 19.25 -19.062 -8.977 1 98.12 116 VAL B O 1
ATOM 4357 N N . PHE B 1 117 ? 18.953 -17.078 -9.953 1 97.69 117 PHE B N 1
ATOM 4358 C CA . PHE B 1 117 ? 19.359 -17.547 -11.273 1 97.69 117 PHE B CA 1
ATOM 4359 C C . PHE B 1 117 ? 20.891 -17.625 -11.375 1 97.69 117 PHE B C 1
ATOM 4361 O O . PHE B 1 117 ? 21.594 -16.703 -10.984 1 97.69 117 PHE B O 1
ATOM 4368 N N . ASP B 1 118 ? 21.312 -18.75 -11.844 1 95.38 118 ASP B N 1
ATOM 4369 C CA . ASP B 1 118 ? 22.719 -18.984 -12.133 1 95.38 118 ASP B CA 1
ATOM 4370 C C . ASP B 1 118 ? 22.906 -19.578 -13.531 1 95.38 118 ASP B C 1
ATOM 4372 O O . ASP B 1 118 ? 22.516 -20.719 -13.773 1 95.38 118 ASP B O 1
ATOM 4376 N N . ASP B 1 119 ? 23.469 -18.875 -14.414 1 94.44 119 ASP B N 1
ATOM 4377 C CA . ASP B 1 119 ? 23.625 -19.281 -15.805 1 94.44 119 ASP B CA 1
ATOM 4378 C C . ASP B 1 119 ? 24.578 -20.469 -15.914 1 94.44 119 ASP B C 1
ATOM 4380 O O . ASP B 1 119 ? 24.703 -21.078 -16.984 1 94.44 119 ASP B O 1
ATOM 4384 N N . GLY B 1 120 ? 25.109 -20.969 -14.922 1 89.5 120 GLY B N 1
ATOM 4385 C CA . GLY B 1 120 ? 25.984 -22.125 -14.922 1 89.5 120 GLY B CA 1
ATOM 4386 C C . GLY B 1 120 ? 25.312 -23.391 -14.445 1 89.5 120 GLY B C 1
ATOM 4387 O O . GLY B 1 120 ? 25.875 -24.484 -14.562 1 89.5 120 GLY B O 1
ATOM 4388 N N . THR B 1 121 ? 24.125 -23.25 -14.023 1 89.5 121 THR B N 1
ATOM 4389 C CA . THR B 1 121 ? 23.391 -24.391 -13.5 1 89.5 121 THR B CA 1
ATOM 4390 C C . THR B 1 121 ? 22.938 -25.297 -14.633 1 89.5 121 THR B C 1
ATOM 4392 O O . THR B 1 121 ? 22.516 -24.828 -15.695 1 89.5 121 THR B O 1
ATOM 4395 N N . LYS B 1 122 ? 23.109 -26.547 -14.391 1 87 122 LYS B N 1
ATOM 4396 C CA . LYS B 1 122 ? 22.75 -27.516 -15.422 1 87 122 LYS B CA 1
ATOM 4397 C C . LYS B 1 122 ? 21.469 -28.266 -15.039 1 87 122 LYS B C 1
ATOM 4399 O O . LYS B 1 122 ? 21.531 -29.312 -14.391 1 87 122 LYS B O 1
ATOM 4404 N N . LEU B 1 123 ? 20.328 -27.859 -15.469 1 93.12 123 LEU B N 1
ATOM 4405 C CA . LEU B 1 123 ? 19.031 -28.5 -15.398 1 93.12 123 LEU B CA 1
ATOM 4406 C C . LEU B 1 123 ? 18.328 -28.484 -16.75 1 93.12 123 LEU B C 1
ATOM 4408 O O . LEU B 1 123 ? 17.484 -27.625 -17 1 93.12 123 LEU B O 1
ATOM 4412 N N . PRO B 1 124 ? 18.625 -29.453 -17.5 1 93.19 124 PRO B N 1
ATOM 4413 C CA . PRO B 1 124 ? 18.156 -29.438 -18.891 1 93.19 124 PRO B CA 1
ATOM 4414 C C . PRO B 1 124 ? 16.641 -29.594 -19 1 93.19 124 PRO B C 1
ATOM 4416 O O . PRO B 1 124 ? 16.031 -29.125 -19.984 1 93.19 124 PRO B O 1
ATOM 4419 N N . MET B 1 125 ? 16.031 -30.25 -17.984 1 93 125 MET B N 1
ATOM 4420 C CA . MET B 1 125 ? 14.602 -30.484 -18.047 1 93 125 MET B CA 1
ATOM 4421 C C . MET B 1 125 ? 13.898 -29.859 -16.828 1 93 125 MET B C 1
ATOM 4423 O O . MET B 1 125 ? 13.688 -30.531 -15.82 1 93 125 MET B O 1
ATOM 4427 N N . PRO B 1 126 ? 13.516 -28.578 -16.984 1 94.25 126 PRO B N 1
ATOM 4428 C CA . PRO B 1 126 ? 12.781 -27.953 -15.867 1 94.25 126 PRO B CA 1
ATOM 4429 C C . PRO B 1 126 ? 11.414 -28.594 -15.641 1 94.25 126 PRO B C 1
ATOM 4431 O O . PRO B 1 126 ? 10.672 -28.844 -16.594 1 94.25 126 PRO B O 1
ATOM 4434 N N . PRO B 1 127 ? 11.094 -28.891 -14.445 1 93.38 127 PRO B N 1
ATOM 4435 C CA . PRO B 1 127 ? 9.781 -29.484 -14.172 1 93.38 127 PRO B CA 1
ATOM 4436 C C . PRO B 1 127 ? 8.633 -28.5 -14.352 1 93.38 127 PRO B C 1
ATOM 4438 O O . PRO B 1 127 ? 8.828 -27.281 -14.203 1 93.38 127 PRO B O 1
ATOM 4441 N N . PHE B 1 128 ? 7.504 -29.031 -14.711 1 90.94 128 PHE B N 1
ATOM 4442 C CA . PHE B 1 128 ? 6.348 -28.172 -14.977 1 90.94 128 PHE B CA 1
ATOM 4443 C C . PHE B 1 128 ? 5.41 -28.141 -13.781 1 90.94 128 PHE B C 1
ATOM 4445 O O . PHE B 1 128 ? 4.445 -27.375 -13.758 1 90.94 128 PHE B O 1
ATOM 4452 N N . ASN B 1 129 ? 5.797 -29.172 -12.953 1 82.56 129 ASN B N 1
ATOM 4453 C CA . ASN B 1 129 ? 4.906 -29.359 -11.812 1 82.56 129 ASN B CA 1
ATOM 4454 C C . ASN B 1 129 ? 5.566 -28.906 -10.508 1 82.56 129 ASN B C 1
ATOM 4456 O O . ASN B 1 129 ? 6.797 -28.844 -10.422 1 82.56 129 ASN B O 1
ATOM 4460 N N . GLY B 1 130 ? 5.184 -27.828 -9.898 1 85.12 130 GLY B N 1
ATOM 4461 C CA . GLY B 1 130 ? 5.742 -27.5 -8.594 1 85.12 130 GLY B CA 1
ATOM 4462 C C . GLY B 1 130 ? 5.496 -26.062 -8.18 1 85.12 130 GLY B C 1
ATOM 4463 O O . GLY B 1 130 ? 4.953 -25.281 -8.953 1 85.12 130 GLY B O 1
ATOM 4464 N N . ARG B 1 131 ? 6.012 -25.953 -7.07 1 93.62 131 ARG B N 1
ATOM 4465 C CA . ARG B 1 131 ? 5.863 -24.625 -6.469 1 93.62 131 ARG B CA 1
ATOM 4466 C C . ARG B 1 131 ? 6.711 -23.594 -7.207 1 93.62 131 ARG B C 1
ATOM 4468 O O . ARG B 1 131 ? 6.293 -22.438 -7.375 1 93.62 131 ARG B O 1
ATOM 4475 N N . PRO B 1 132 ? 7.922 -23.984 -7.648 1 95.88 132 PRO B N 1
ATOM 4476 C CA . PRO B 1 132 ? 8.719 -23 -8.391 1 95.88 132 PRO B CA 1
ATOM 4477 C C . PRO B 1 132 ? 8.016 -22.5 -9.648 1 95.88 132 PRO B C 1
ATOM 4479 O O . PRO B 1 132 ? 8.117 -21.312 -9.977 1 95.88 132 PRO B O 1
ATOM 4482 N N . PHE B 1 133 ? 7.32 -23.391 -10.328 1 95.38 133 PHE B N 1
ATOM 4483 C CA . PHE B 1 133 ? 6.551 -22.953 -11.484 1 95.38 133 PHE B CA 1
ATOM 4484 C C . PHE B 1 133 ? 5.559 -21.859 -11.094 1 95.38 133 PHE B C 1
ATOM 4486 O O . PHE B 1 133 ? 5.48 -20.828 -11.75 1 95.38 133 PHE B O 1
ATOM 4493 N N . GLN B 1 134 ? 4.875 -22.078 -10.047 1 93.31 134 GLN B N 1
ATOM 4494 C CA . GLN B 1 134 ? 3.859 -21.141 -9.594 1 93.31 134 GLN B CA 1
ATOM 4495 C C . GLN B 1 134 ? 4.488 -19.812 -9.172 1 93.31 134 GLN B C 1
ATOM 4497 O O . GLN B 1 134 ? 3.992 -18.734 -9.539 1 93.31 134 GLN B O 1
ATOM 4502 N N . VAL B 1 135 ? 5.504 -19.922 -8.43 1 96.12 135 VAL B N 1
ATOM 4503 C CA . VAL B 1 135 ? 6.145 -18.719 -7.875 1 96.12 135 VAL B CA 1
ATOM 4504 C C . VAL B 1 135 ? 6.75 -17.891 -9 1 96.12 135 VAL B C 1
ATOM 4506 O O . VAL B 1 135 ? 6.598 -16.672 -9.031 1 96.12 135 VAL B O 1
ATOM 4509 N N . VAL B 1 136 ? 7.398 -18.516 -9.914 1 97.69 136 VAL B N 1
ATOM 4510 C CA . VAL B 1 136 ? 8.078 -17.828 -11 1 97.69 136 VAL B CA 1
ATOM 4511 C C . VAL B 1 136 ? 7.047 -17.203 -11.945 1 97.69 136 VAL B C 1
ATOM 4513 O O . VAL B 1 136 ? 7.191 -16.062 -12.367 1 97.69 136 VAL B O 1
ATOM 4516 N N . GLN B 1 137 ? 6.07 -18.016 -12.289 1 95.88 137 GLN B N 1
ATOM 4517 C CA . GLN B 1 137 ? 5 -17.516 -13.141 1 95.88 137 GLN B CA 1
ATOM 4518 C C . GLN B 1 137 ? 4.309 -16.312 -12.5 1 95.88 137 GLN B C 1
ATOM 4520 O O . GLN B 1 137 ? 4.07 -15.297 -13.156 1 95.88 137 GLN B O 1
ATOM 4525 N N . ASN B 1 138 ? 4.07 -16.391 -11.25 1 95 138 ASN B N 1
ATOM 4526 C CA . ASN B 1 138 ? 3.387 -15.328 -10.523 1 95 138 ASN B CA 1
ATOM 4527 C C . ASN B 1 138 ? 4.25 -14.078 -10.414 1 95 138 ASN B C 1
ATOM 4529 O O . ASN B 1 138 ? 3.734 -12.961 -10.43 1 95 138 ASN B O 1
ATOM 4533 N N . ALA B 1 139 ? 5.469 -14.297 -10.227 1 97.5 139 ALA B N 1
ATOM 4534 C CA . ALA B 1 139 ? 6.363 -13.148 -10.125 1 97.5 139 ALA B CA 1
ATOM 4535 C C . ALA B 1 139 ? 6.281 -12.273 -11.375 1 97.5 139 ALA B C 1
ATOM 4537 O O . ALA B 1 139 ? 6.32 -11.047 -11.289 1 97.5 139 ALA B O 1
ATOM 4538 N N . GLN B 1 140 ? 6.195 -12.867 -12.5 1 97.44 140 GLN B N 1
ATOM 4539 C CA . GLN B 1 140 ? 6.102 -12.117 -13.75 1 97.44 140 GLN B CA 1
ATOM 4540 C C . GLN B 1 140 ? 4.746 -11.422 -13.867 1 97.44 140 GLN B C 1
ATOM 4542 O O . GLN B 1 140 ? 4.668 -10.273 -14.312 1 97.44 140 GLN B O 1
ATOM 4547 N N . LEU B 1 141 ? 3.752 -12.133 -13.5 1 94.56 141 LEU B N 1
ATOM 4548 C CA . LEU B 1 141 ? 2.42 -11.539 -13.555 1 94.56 141 LEU B CA 1
ATOM 4549 C C . LEU B 1 141 ? 2.309 -10.375 -12.578 1 94.56 141 LEU B C 1
ATOM 4551 O O . LEU B 1 141 ? 1.684 -9.359 -12.891 1 94.56 141 LEU B O 1
ATOM 4555 N N . LEU B 1 142 ? 2.902 -10.562 -11.453 1 94.56 142 LEU B N 1
ATOM 4556 C CA . LEU B 1 142 ? 2.922 -9.484 -10.469 1 94.56 142 LEU B CA 1
ATOM 4557 C C . LEU B 1 142 ? 3.68 -8.273 -11.008 1 94.56 142 LEU B C 1
ATOM 4559 O O . LEU B 1 142 ? 3.266 -7.129 -10.789 1 94.56 142 LEU B O 1
ATOM 4563 N N . ALA B 1 143 ? 4.758 -8.5 -11.586 1 97.06 143 ALA B N 1
ATOM 4564 C CA . ALA B 1 143 ? 5.527 -7.414 -12.195 1 97.06 143 ALA B CA 1
ATOM 4565 C C . ALA B 1 143 ? 4.68 -6.637 -13.195 1 97.06 143 ALA B C 1
ATOM 4567 O O . ALA B 1 143 ? 4.652 -5.406 -13.172 1 97.06 143 ALA B O 1
ATOM 4568 N N . VAL B 1 144 ? 3.977 -7.32 -14.031 1 95.56 144 VAL B N 1
ATOM 4569 C CA . VAL B 1 144 ? 3.141 -6.691 -15.047 1 95.56 144 VAL B CA 1
ATOM 4570 C C . VAL B 1 144 ? 2.012 -5.91 -14.375 1 95.56 144 VAL B C 1
ATOM 4572 O O . VAL B 1 144 ? 1.691 -4.793 -14.781 1 95.56 144 VAL B O 1
ATOM 4575 N N . ASN B 1 145 ? 1.422 -6.504 -13.391 1 91.06 145 ASN B N 1
ATOM 4576 C CA . ASN B 1 145 ? 0.355 -5.836 -12.656 1 91.06 145 ASN B CA 1
ATOM 4577 C C . ASN B 1 145 ? 0.859 -4.574 -11.961 1 91.06 145 ASN B C 1
ATOM 4579 O O . ASN B 1 145 ? 0.099 -3.625 -11.758 1 91.06 145 ASN B O 1
ATOM 4583 N N . ASN B 1 146 ? 2.098 -4.609 -11.609 1 93.25 146 ASN B N 1
ATOM 4584 C CA . ASN B 1 146 ? 2.736 -3.461 -10.969 1 93.25 146 ASN B CA 1
ATOM 4585 C C . ASN B 1 146 ? 3.336 -2.51 -12 1 93.25 146 ASN B C 1
ATOM 4587 O O . ASN B 1 146 ? 4.133 -1.637 -11.656 1 93.25 146 ASN B O 1
ATOM 4591 N N . SER B 1 147 ? 3.059 -2.738 -13.281 1 94.25 147 SER B N 1
ATOM 4592 C CA . SER B 1 147 ? 3.465 -1.901 -14.406 1 94.25 147 SER B CA 1
ATOM 4593 C C . SER B 1 147 ? 4.969 -1.987 -14.641 1 94.25 147 SER B C 1
ATOM 4595 O O . SER B 1 147 ? 5.602 -0.997 -15.016 1 94.25 147 SER B O 1
ATOM 4597 N N . CYS B 1 148 ? 5.508 -3.068 -14.297 1 97.19 148 CYS B N 1
ATOM 4598 C CA . CYS B 1 148 ? 6.914 -3.361 -14.547 1 97.19 148 CYS B CA 1
ATOM 4599 C C . CYS B 1 148 ? 7.059 -4.465 -15.586 1 97.19 148 CYS B C 1
ATOM 4601 O O . CYS B 1 148 ? 6.109 -5.207 -15.852 1 97.19 148 CYS B O 1
ATOM 4603 N N . PRO B 1 149 ? 8.172 -4.547 -16.188 1 97.31 149 PRO B N 1
ATOM 4604 C CA . PRO B 1 149 ? 8.32 -5.508 -17.281 1 97.31 149 PRO B CA 1
ATOM 4605 C C . PRO B 1 149 ? 8.492 -6.945 -16.797 1 97.31 149 PRO B C 1
ATOM 4607 O O . PRO B 1 149 ? 9.078 -7.172 -15.742 1 97.31 149 PRO B O 1
ATOM 4610 N N . TYR B 1 150 ? 7.988 -7.855 -17.609 1 97.94 150 TYR B N 1
ATOM 4611 C CA . TYR B 1 150 ? 8.32 -9.258 -17.391 1 97.94 150 TYR B CA 1
ATOM 4612 C C . TYR B 1 150 ? 9.633 -9.625 -18.062 1 97.94 150 TYR B C 1
ATOM 4614 O O . TYR B 1 150 ? 10.148 -8.867 -18.891 1 97.94 150 TYR B O 1
ATOM 4622 N N . GLY B 1 151 ? 10.234 -10.781 -17.641 1 98.5 151 GLY B N 1
ATOM 4623 C CA . GLY B 1 151 ? 11.484 -11.266 -18.203 1 98.5 151 GLY B CA 1
ATOM 4624 C C . GLY B 1 151 ? 12.148 -12.328 -17.344 1 98.5 151 GLY B C 1
ATOM 4625 O O . GLY B 1 151 ? 11.508 -12.906 -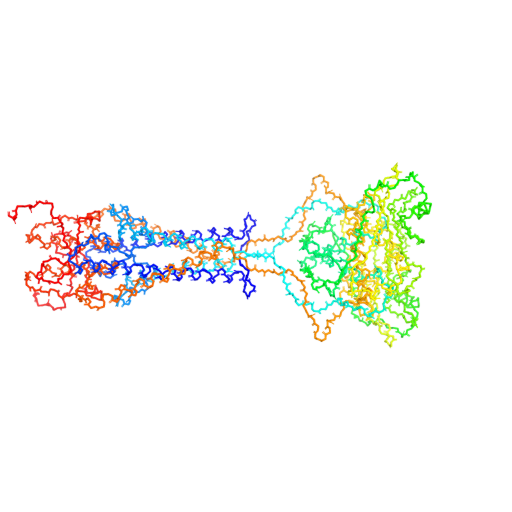16.469 1 98.5 151 GLY B O 1
ATOM 4626 N N . ILE B 1 152 ? 13.32 -12.664 -17.766 1 98.62 152 ILE B N 1
ATOM 4627 C CA . ILE B 1 152 ? 14.164 -13.562 -16.984 1 98.62 152 ILE B CA 1
ATOM 4628 C C . ILE B 1 152 ? 14.867 -12.773 -15.883 1 98.62 152 ILE B C 1
ATOM 4630 O O . ILE B 1 152 ? 15.75 -11.953 -16.156 1 98.62 152 ILE B O 1
ATOM 4634 N N . TYR B 1 153 ? 14.508 -13.07 -14.664 1 98.44 153 TYR B N 1
ATOM 4635 C CA . TYR B 1 153 ? 15.008 -12.297 -13.531 1 98.44 153 TYR B CA 1
ATOM 4636 C C . TYR B 1 153 ? 16.234 -12.953 -12.93 1 98.44 153 TYR B C 1
ATOM 4638 O O . TYR B 1 153 ? 16.344 -14.18 -12.891 1 98.44 153 TYR B O 1
ATOM 4646 N N . LYS B 1 154 ? 17.078 -12.195 -12.391 1 97.62 154 LYS B N 1
ATOM 4647 C CA . LYS B 1 154 ? 18.234 -12.695 -11.664 1 97.62 154 LYS B CA 1
ATOM 4648 C C . LYS B 1 154 ? 17.812 -13.406 -10.383 1 97.62 154 LYS B C 1
ATOM 4650 O O . LYS B 1 154 ? 18.453 -14.367 -9.953 1 97.62 154 LYS B O 1
ATOM 4655 N N . LYS B 1 155 ? 16.922 -12.82 -9.781 1 97.81 155 LYS B N 1
ATOM 4656 C CA . LYS B 1 155 ? 16.344 -13.398 -8.57 1 97.81 155 LYS B CA 1
ATOM 4657 C C . LYS B 1 155 ? 14.875 -12.992 -8.414 1 97.81 155 LYS B C 1
ATOM 4659 O O . LYS B 1 155 ? 14.461 -11.945 -8.922 1 97.81 155 LYS B O 1
ATOM 4664 N N . LEU B 1 156 ? 14.109 -13.844 -7.777 1 97.75 156 LEU B N 1
ATOM 4665 C CA . LEU B 1 156 ? 12.703 -13.57 -7.523 1 97.75 156 LEU B CA 1
ATOM 4666 C C . LEU B 1 156 ? 12.203 -14.367 -6.324 1 97.75 156 LEU B C 1
ATOM 4668 O O . LEU B 1 156 ? 12.797 -15.383 -5.961 1 97.75 156 LEU B O 1
ATOM 4672 N N . ASN B 1 157 ? 11.227 -13.859 -5.688 1 96.25 157 ASN B N 1
ATOM 4673 C CA . ASN B 1 157 ? 10.594 -14.531 -4.555 1 96.25 157 ASN B CA 1
ATOM 4674 C C . ASN B 1 157 ? 9.086 -14.305 -4.543 1 96.25 157 ASN B C 1
ATOM 4676 O O . ASN B 1 157 ? 8.484 -14.031 -5.586 1 96.25 157 ASN B O 1
ATOM 4680 N N . THR B 1 158 ? 8.414 -14.5 -3.488 1 93.25 158 THR B N 1
ATOM 4681 C CA . THR B 1 158 ? 6.957 -14.469 -3.424 1 93.25 158 THR B CA 1
ATOM 4682 C C . THR B 1 158 ? 6.461 -13.086 -3.023 1 93.25 158 THR B C 1
ATOM 4684 O O . THR B 1 158 ? 5.289 -12.914 -2.676 1 93.25 158 THR B O 1
ATOM 4687 N N . ASP B 1 159 ? 7.32 -12.109 -3.094 1 92.69 159 ASP B N 1
ATOM 4688 C CA . ASP B 1 159 ? 6.945 -10.758 -2.676 1 92.69 159 ASP B CA 1
ATOM 4689 C C . ASP B 1 159 ? 5.93 -10.148 -3.639 1 92.69 159 ASP B C 1
ATOM 4691 O O . ASP B 1 159 ? 6.195 -10.023 -4.836 1 92.69 159 ASP B O 1
ATOM 4695 N N . SER B 1 160 ? 4.832 -9.641 -3.1 1 90.5 160 SER B N 1
ATOM 4696 C CA . SER B 1 160 ? 3.75 -9.109 -3.924 1 90.5 160 SER B CA 1
ATOM 4697 C C . SER B 1 160 ? 4.102 -7.73 -4.473 1 90.5 160 SER B C 1
ATOM 4699 O O . SER B 1 160 ? 3.479 -7.262 -5.426 1 90.5 160 SER B O 1
ATOM 4701 N N . SER B 1 161 ? 5.066 -7.086 -3.852 1 92.88 161 SER B N 1
ATOM 4702 C CA . SER B 1 161 ? 5.469 -5.762 -4.312 1 92.88 161 SER B CA 1
ATOM 4703 C C . SER B 1 161 ? 6.594 -5.848 -5.336 1 92.88 161 SER B C 1
ATOM 4705 O O . SER B 1 161 ? 7.219 -4.84 -5.672 1 92.88 161 SER B O 1
ATOM 4707 N N . PHE B 1 162 ? 6.789 -7.004 -5.852 1 96.5 162 PHE B N 1
ATOM 4708 C CA . PHE B 1 162 ? 7.891 -7.242 -6.777 1 96.5 162 PHE B CA 1
ATOM 4709 C C . PHE B 1 162 ? 7.734 -6.391 -8.031 1 96.5 162 PHE B C 1
ATOM 4711 O O . PHE B 1 162 ? 6.68 -6.402 -8.672 1 96.5 162 PHE B O 1
ATOM 4718 N N . CYS B 1 163 ? 8.734 -5.676 -8.328 1 97.88 163 CYS B N 1
ATOM 4719 C CA . CYS B 1 163 ? 8.844 -4.812 -9.5 1 97.88 163 CYS B CA 1
ATOM 4720 C C . CYS B 1 163 ? 10.297 -4.676 -9.938 1 97.88 163 CYS B C 1
ATOM 4722 O O . CYS B 1 163 ? 11.008 -3.771 -9.484 1 97.88 163 CYS B O 1
ATOM 4724 N N . PRO B 1 164 ? 10.734 -5.516 -10.82 1 97.94 164 PRO B N 1
ATOM 4725 C CA . PRO B 1 164 ? 12.148 -5.551 -11.203 1 97.94 164 PRO B CA 1
ATOM 4726 C C . PRO B 1 164 ? 12.586 -4.301 -11.953 1 97.94 164 PRO B C 1
ATOM 4728 O O . PRO B 1 164 ? 11.82 -3.754 -12.75 1 97.94 164 PRO B O 1
ATOM 4731 N N . GLU B 1 165 ? 13.805 -3.949 -11.695 1 96.19 165 GLU B N 1
ATOM 4732 C CA . GLU B 1 165 ? 14.477 -2.92 -12.484 1 96.19 165 GLU B CA 1
ATOM 4733 C C . GLU B 1 165 ? 15.266 -3.533 -13.641 1 96.19 165 GLU B C 1
ATOM 4735 O O . GLU B 1 165 ? 15.359 -4.758 -13.75 1 96.19 165 GLU B O 1
ATOM 4740 N N . LYS B 1 166 ? 15.812 -2.691 -14.422 1 95.12 166 LYS B N 1
ATOM 4741 C CA . LYS B 1 166 ? 16.578 -3.168 -15.57 1 95.12 166 LYS B CA 1
ATOM 4742 C C . LYS B 1 166 ? 17.75 -4.043 -15.133 1 95.12 166 LYS B C 1
ATOM 4744 O O . LYS B 1 166 ? 18.094 -5.012 -15.812 1 95.12 166 LYS B O 1
ATOM 4749 N N . ARG B 1 167 ? 18.344 -3.688 -14.07 1 94.94 167 ARG B N 1
ATOM 4750 C CA . ARG B 1 167 ? 19.5 -4.43 -13.594 1 94.94 167 ARG B CA 1
ATOM 4751 C C . ARG B 1 167 ? 19.094 -5.797 -13.055 1 94.94 167 ARG B C 1
ATOM 4753 O O . ARG B 1 167 ? 19.938 -6.68 -12.883 1 94.94 167 ARG B O 1
ATOM 4760 N N . ASP B 1 168 ? 17.812 -6.027 -12.703 1 97.75 168 ASP B N 1
ATOM 4761 C CA . ASP B 1 168 ? 17.312 -7.297 -12.18 1 97.75 168 ASP B CA 1
ATOM 4762 C C . ASP B 1 168 ? 16.953 -8.258 -13.312 1 97.75 168 ASP B C 1
ATOM 4764 O O . ASP B 1 168 ? 16.656 -9.43 -13.062 1 97.75 168 ASP B O 1
ATOM 4768 N N . ILE B 1 169 ? 16.953 -7.793 -14.516 1 98.06 169 ILE B N 1
ATOM 4769 C CA . ILE B 1 169 ? 16.484 -8.562 -15.656 1 98.06 169 ILE B CA 1
ATOM 4770 C C . ILE B 1 169 ? 17.656 -8.969 -16.531 1 98.06 169 ILE B C 1
ATOM 4772 O O . ILE B 1 169 ? 18.453 -8.125 -16.953 1 98.06 169 ILE B O 1
ATOM 4776 N N . LEU B 1 170 ? 17.75 -10.18 -16.828 1 97.81 170 LEU B N 1
ATOM 4777 C CA . LEU B 1 170 ? 18.828 -10.727 -17.656 1 97.81 170 LEU B CA 1
ATOM 4778 C C . LEU B 1 170 ? 18.453 -10.664 -19.125 1 97.81 170 LEU B C 1
ATOM 4780 O O . LEU B 1 170 ? 19.328 -10.711 -20 1 97.81 170 LEU B O 1
ATOM 4784 N N . GLY B 1 171 ? 17.219 -10.617 -19.406 1 97.56 171 GLY B N 1
ATOM 4785 C CA . GLY B 1 171 ? 16.641 -10.648 -20.75 1 97.56 171 GLY B CA 1
ATOM 4786 C C . GLY B 1 171 ? 15.227 -11.188 -20.781 1 97.56 171 GLY B C 1
ATOM 4787 O O . GLY B 1 171 ? 14.562 -11.242 -19.75 1 97.56 171 GLY B O 1
ATOM 4788 N N . SER B 1 172 ? 14.828 -11.5 -22 1 97.88 172 SER B N 1
ATOM 4789 C CA . SER B 1 172 ? 13.469 -12.016 -22.109 1 97.88 172 SER B CA 1
ATOM 4790 C C . SER B 1 172 ? 13.242 -12.703 -23.453 1 97.88 172 SER B C 1
ATOM 4792 O O . SER B 1 172 ? 13.93 -12.398 -24.438 1 97.88 172 SER B O 1
ATOM 4794 N N . TRP B 1 173 ? 12.43 -13.664 -23.422 1 98.38 173 TRP B N 1
ATOM 4795 C CA . TRP B 1 173 ? 11.836 -14.172 -24.656 1 98.38 173 TRP B CA 1
ATOM 4796 C C . TRP B 1 173 ? 10.883 -13.156 -25.266 1 98.38 173 TRP B C 1
ATOM 4798 O O . TRP B 1 173 ? 10.211 -12.414 -24.547 1 98.38 173 TRP B O 1
ATOM 4808 N N . ASN B 1 174 ? 10.922 -13.078 -26.609 1 97.19 174 ASN B N 1
ATOM 4809 C CA . ASN B 1 174 ? 10 -12.234 -27.359 1 97.19 174 ASN B CA 1
ATOM 4810 C C . ASN B 1 174 ? 9.219 -13.047 -28.391 1 97.19 174 ASN B C 1
ATOM 4812 O O . ASN B 1 174 ? 9.805 -13.703 -29.25 1 97.19 174 ASN B O 1
ATOM 4816 N N . CYS B 1 175 ? 7.93 -12.984 -28.219 1 96.94 175 CYS B N 1
ATOM 4817 C CA . CYS B 1 175 ? 7.066 -13.703 -29.156 1 96.94 175 CYS B CA 1
ATOM 4818 C C . CYS B 1 175 ? 6.203 -12.742 -29.953 1 96.94 175 CYS B C 1
ATOM 4820 O O . CYS B 1 175 ? 5.645 -11.789 -29.406 1 96.94 175 CYS B O 1
ATOM 4822 N N . ASN B 1 176 ? 6.168 -12.992 -31.234 1 94.31 176 ASN B N 1
ATOM 4823 C CA . ASN B 1 176 ? 5.402 -12.141 -32.156 1 94.31 176 ASN B CA 1
ATOM 4824 C C . ASN B 1 176 ? 4.488 -12.969 -33.031 1 94.31 176 ASN B C 1
ATOM 4826 O O . ASN B 1 176 ? 4.848 -14.07 -33.469 1 94.31 176 ASN B O 1
ATOM 4830 N N . ILE B 1 177 ? 3.391 -12.422 -33.25 1 92.56 177 ILE B N 1
ATOM 4831 C CA . ILE B 1 177 ? 2.49 -13.047 -34.219 1 92.56 177 ILE B CA 1
ATOM 4832 C C . ILE B 1 177 ? 3.059 -12.891 -35.625 1 92.56 177 ILE B C 1
ATOM 4834 O O . ILE B 1 177 ? 3.545 -11.82 -36 1 92.56 177 ILE B O 1
ATOM 4838 N N . VAL B 1 178 ? 3.449 -14.039 -36.125 1 86.81 178 VAL B N 1
ATOM 4839 C CA . VAL B 1 178 ? 3.98 -14 -37.469 1 86.81 178 VAL B CA 1
ATOM 4840 C C . VAL B 1 178 ? 3.012 -13.25 -38.375 1 86.81 178 VAL B C 1
ATOM 4842 O O . VAL B 1 178 ? 1.798 -13.445 -38.312 1 86.81 178 VAL B O 1
ATOM 4845 N N . ASN B 1 179 ? 3.541 -12.492 -39.469 1 63.31 179 ASN B N 1
ATOM 4846 C CA . ASN B 1 179 ? 2.959 -11.641 -40.5 1 63.31 179 ASN B CA 1
ATOM 4847 C C . ASN B 1 179 ? 1.471 -11.406 -40.25 1 63.31 179 ASN B C 1
ATOM 4849 O O . ASN B 1 179 ? 0.799 -12.234 -39.656 1 63.31 179 ASN B O 1
ATOM 4853 N N . ASP B 1 180 ? 0.974 -10.016 -40.188 1 54 180 ASP B N 1
ATOM 4854 C CA . ASP B 1 180 ? -0.432 -9.664 -40.375 1 54 180 ASP B CA 1
ATOM 4855 C C . ASP B 1 180 ? -1.191 -10.805 -41.031 1 54 180 ASP B C 1
ATOM 4857 O O . ASP B 1 180 ? -2.26 -10.586 -41.625 1 54 180 ASP B O 1
ATOM 4861 N N . GLN B 1 181 ? -0.513 -11.75 -41.438 1 50.56 181 GLN B N 1
ATOM 4862 C CA . GLN B 1 181 ? -1.218 -12.75 -42.25 1 50.56 181 GLN B CA 1
ATOM 4863 C C . GLN B 1 181 ? -2.326 -13.422 -41.438 1 50.56 181 GLN B C 1
ATOM 4865 O O . GLN B 1 181 ? -2.252 -13.477 -40.188 1 50.56 181 GLN B O 1
ATOM 4870 N N . THR B 1 182 ? -3.521 -13.664 -42.125 1 57.66 182 THR B N 1
ATOM 4871 C CA . THR B 1 182 ? -4.832 -14.234 -41.844 1 57.66 182 THR B CA 1
ATOM 4872 C C . THR B 1 182 ? -4.695 -15.508 -41 1 57.66 182 THR B C 1
ATOM 4874 O O . THR B 1 182 ? -3.873 -16.375 -41.312 1 57.66 182 THR B O 1
ATOM 4877 N N . PRO B 1 183 ? -5.145 -15.516 -39.75 1 69.81 183 PRO B N 1
ATOM 4878 C CA . PRO B 1 183 ? -5.32 -16.828 -39.125 1 69.81 183 PRO B CA 1
ATOM 4879 C C . PRO B 1 183 ? -5.465 -17.953 -40.125 1 69.81 183 PRO B C 1
ATOM 4881 O O . PRO B 1 183 ? -6.082 -17.766 -41.188 1 69.81 183 PRO B O 1
ATOM 4884 N N . GLN B 1 184 ? -4.48 -18.906 -40 1 85.56 184 GLN B N 1
ATOM 4885 C CA . GLN B 1 184 ? -4.656 -20.109 -40.812 1 85.56 184 GLN B CA 1
ATOM 4886 C C . GLN B 1 184 ? -5.945 -20.828 -40.438 1 85.56 184 GLN B C 1
ATOM 4888 O O . GLN B 1 184 ? -6.289 -20.953 -39.281 1 85.56 184 GLN B O 1
ATOM 4893 N N . SER B 1 185 ? -6.566 -21.156 -41.469 1 92.06 185 SER B N 1
ATOM 4894 C CA . SER B 1 185 ? -7.875 -21.75 -41.219 1 92.06 185 SER B CA 1
ATOM 4895 C C . SER B 1 185 ? -7.977 -23.141 -41.812 1 92.06 185 SER B C 1
ATOM 4897 O O . SER B 1 185 ? -7.461 -23.39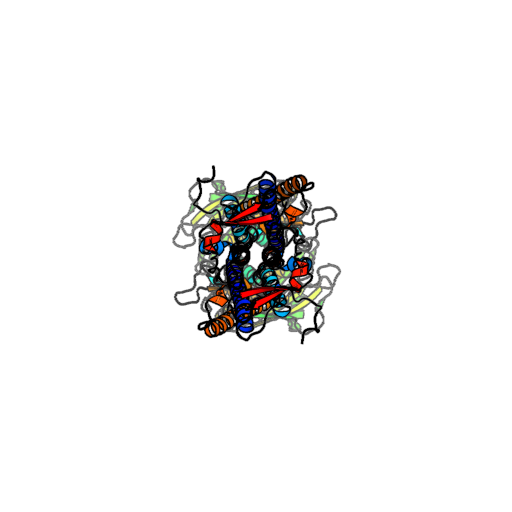1 -42.906 1 92.06 185 SER B O 1
ATOM 4899 N N . TRP B 1 186 ? -8.578 -24.031 -41.094 1 94.06 186 TRP B N 1
ATOM 4900 C CA . TRP B 1 186 ? -8.922 -25.391 -41.531 1 94.06 186 TRP B CA 1
ATOM 4901 C C . TRP B 1 186 ? -10.391 -25.688 -41.219 1 94.06 186 TRP B C 1
ATOM 4903 O O . TRP B 1 186 ? -10.969 -25.141 -40.281 1 94.06 186 TRP B O 1
ATOM 4913 N N . PRO B 1 187 ? -10.992 -26.562 -42.094 1 93.25 187 PRO B N 1
ATOM 4914 C CA . PRO B 1 187 ? -12.367 -26.969 -41.781 1 93.25 187 PRO B CA 1
ATOM 4915 C C . PRO B 1 187 ? -12.484 -27.625 -40.406 1 93.25 187 PRO B C 1
ATOM 4917 O O . PRO B 1 187 ? -11.539 -28.266 -39.938 1 93.25 187 PRO B O 1
ATOM 4920 N N . SER B 1 188 ? -13.703 -27.453 -39.875 1 90 188 SER B N 1
ATOM 4921 C CA . SER B 1 188 ? -13.977 -28.078 -38.594 1 90 188 SER B CA 1
ATOM 4922 C C . SER B 1 188 ? -13.766 -29.594 -38.656 1 90 188 SER B C 1
ATOM 4924 O O . SER B 1 188 ? -14.133 -30.234 -39.625 1 90 188 SER B O 1
ATOM 4926 N N . GLY B 1 189 ? -13.055 -30.141 -37.688 1 85.81 189 GLY B N 1
ATOM 4927 C CA . GLY B 1 189 ? -12.891 -31.578 -37.594 1 85.81 189 GLY B CA 1
ATOM 4928 C C . GLY B 1 189 ? -11.594 -32.062 -38.188 1 85.81 189 GLY B C 1
ATOM 4929 O O . GLY B 1 189 ? -11.289 -33.25 -38.125 1 85.81 189 GLY B O 1
ATOM 4930 N N . THR B 1 190 ? -10.875 -31.172 -38.844 1 92.81 190 THR B N 1
ATOM 4931 C CA . THR B 1 190 ? -9.578 -31.578 -39.375 1 92.81 190 THR B CA 1
ATOM 4932 C C . THR B 1 190 ? -8.688 -32.125 -38.25 1 92.81 190 THR B C 1
ATOM 4934 O O . THR B 1 190 ? -8.656 -31.578 -37.156 1 92.81 190 THR B O 1
ATOM 4937 N N . ASN B 1 191 ? -8.016 -33.156 -38.562 1 92.69 191 ASN B N 1
ATOM 4938 C CA . ASN B 1 191 ? -7.141 -33.781 -37.594 1 92.69 191 ASN B CA 1
ATOM 4939 C C . ASN B 1 191 ? -5.957 -32.906 -37.25 1 92.69 191 ASN B C 1
ATOM 4941 O O . ASN B 1 191 ? -5.375 -32.25 -38.125 1 92.69 191 ASN B O 1
ATOM 4945 N N . SER B 1 192 ? -5.617 -32.938 -35.969 1 93.38 192 SER B N 1
ATOM 4946 C CA . SER B 1 192 ? -4.559 -32.062 -35.5 1 93.38 192 SER B CA 1
ATOM 4947 C C . SER B 1 192 ? -3.211 -32.406 -36.094 1 93.38 192 SER B C 1
ATOM 4949 O O . SER B 1 192 ? -2.369 -31.547 -36.312 1 93.38 192 SER B O 1
ATOM 4951 N N . SER B 1 193 ? -2.973 -33.688 -36.375 1 93.06 193 SER B N 1
ATOM 4952 C CA . SER B 1 193 ? -1.715 -34.125 -36.969 1 93.06 193 SER B CA 1
ATOM 4953 C C . SER B 1 193 ? -1.557 -33.562 -38.375 1 93.06 193 SER B C 1
ATOM 4955 O O . SER B 1 193 ? -0.454 -33.219 -38.781 1 93.06 193 SER B O 1
ATOM 4957 N N . ASP B 1 194 ? -2.65 -33.562 -39.125 1 94.75 194 ASP B N 1
ATOM 4958 C CA . ASP B 1 194 ? -2.631 -33.031 -40.469 1 94.75 194 ASP B CA 1
ATOM 4959 C C . ASP B 1 194 ? -2.359 -31.516 -40.438 1 94.75 194 ASP B C 1
ATOM 4961 O O . ASP B 1 194 ? -1.637 -31 -41.312 1 94.75 194 ASP B O 1
ATOM 4965 N N . ILE B 1 195 ? -2.988 -30.891 -39.531 1 95.12 195 ILE B N 1
ATOM 4966 C CA . ILE B 1 195 ? -2.785 -29.453 -39.375 1 95.12 195 ILE B CA 1
ATOM 4967 C C . ILE B 1 195 ? -1.317 -29.172 -39.062 1 95.12 195 ILE B C 1
ATOM 4969 O O . ILE B 1 195 ? -0.718 -28.281 -39.656 1 95.12 195 ILE B O 1
ATOM 4973 N N . ALA B 1 196 ? -0.726 -29.922 -38.125 1 95.44 196 ALA B N 1
ATOM 4974 C CA . ALA B 1 196 ? 0.675 -29.734 -37.781 1 95.44 196 ALA B CA 1
ATOM 4975 C C . ALA B 1 196 ? 1.592 -29.953 -38.969 1 95.44 196 ALA B C 1
ATOM 4977 O O . ALA B 1 196 ? 2.566 -29.219 -39.156 1 95.44 196 ALA B O 1
ATOM 4978 N N . GLU B 1 197 ? 1.28 -30.938 -39.75 1 95 197 GLU B N 1
ATOM 4979 C CA . GLU B 1 197 ? 2.08 -31.219 -40.938 1 95 197 GLU B CA 1
ATOM 4980 C C . GLU B 1 197 ? 1.993 -30.078 -41.969 1 95 197 GLU B C 1
ATOM 4982 O O . GLU B 1 197 ? 3.006 -29.672 -42.531 1 95 197 GLU B O 1
ATOM 4987 N N . GLU B 1 198 ? 0.836 -29.625 -42.156 1 94.31 198 GLU B N 1
ATOM 4988 C CA . GLU B 1 198 ? 0.651 -28.531 -43.125 1 94.31 198 GLU B CA 1
ATOM 4989 C C . GLU B 1 198 ? 1.358 -27.266 -42.625 1 94.31 198 GLU B C 1
ATOM 4991 O O . GLU B 1 198 ? 1.933 -26.531 -43.438 1 94.31 198 GLU B O 1
ATOM 4996 N N . MET B 1 199 ? 1.229 -27.047 -41.406 1 94.5 199 MET B N 1
ATOM 4997 C CA . MET B 1 199 ? 1.897 -25.875 -40.844 1 94.5 199 MET B CA 1
ATOM 4998 C C . MET B 1 199 ? 3.41 -25.984 -40.969 1 94.5 199 MET B C 1
ATOM 5000 O O . MET B 1 199 ? 4.09 -25 -41.219 1 94.5 199 MET B O 1
ATOM 5004 N N . ASN B 1 200 ? 3.93 -27.156 -40.75 1 94.44 200 ASN B N 1
ATOM 5005 C CA . ASN B 1 200 ? 5.355 -27.391 -40.938 1 94.44 200 ASN B CA 1
ATOM 5006 C C . ASN B 1 200 ? 5.762 -27.141 -42.406 1 94.44 200 ASN B C 1
ATOM 5008 O O . ASN B 1 200 ? 6.797 -26.531 -42.656 1 94.44 200 ASN B O 1
ATOM 5012 N N . GLN B 1 201 ? 4.98 -27.609 -43.344 1 93.88 201 GLN B N 1
ATOM 5013 C CA . GLN B 1 201 ? 5.254 -27.422 -44.75 1 93.88 201 GLN B CA 1
ATOM 5014 C C . GLN B 1 201 ? 5.254 -25.953 -45.125 1 93.88 201 GLN B C 1
ATOM 5016 O O . GLN B 1 201 ? 6.023 -25.516 -46 1 93.88 201 GLN B O 1
ATOM 5021 N N . LYS B 1 202 ? 4.422 -25.25 -44.5 1 91.38 202 LYS B N 1
ATOM 5022 C CA . LYS B 1 202 ? 4.32 -23.812 -44.781 1 91.38 202 LYS B CA 1
ATOM 5023 C C . LYS B 1 202 ? 5.414 -23.031 -44.031 1 91.38 202 LYS B C 1
ATOM 5025 O O . LYS B 1 202 ? 5.512 -21.812 -44.188 1 91.38 202 LYS B O 1
ATOM 5030 N N . GLY B 1 203 ? 6.168 -23.688 -43.188 1 91.94 203 GLY B N 1
ATOM 5031 C CA . GLY B 1 203 ? 7.254 -23.047 -42.438 1 91.94 203 GLY B CA 1
ATOM 5032 C C . GLY B 1 203 ? 6.789 -22.312 -41.219 1 91.94 203 GLY B C 1
ATOM 5033 O O . GLY B 1 203 ? 7.527 -21.5 -40.656 1 91.94 203 GLY B O 1
ATOM 5034 N N . LEU B 1 204 ? 5.547 -22.609 -40.75 1 93.69 204 LEU B N 1
ATOM 5035 C CA . LEU B 1 204 ? 4.965 -21.891 -39.625 1 93.69 204 LEU B CA 1
ATOM 5036 C C . LEU B 1 204 ? 5.32 -22.562 -38.312 1 93.69 204 LEU B C 1
ATOM 5038 O O . LEU B 1 204 ? 5.203 -21.969 -37.25 1 93.69 204 LEU B O 1
ATOM 5042 N N . ILE B 1 205 ? 5.707 -23.828 -38.344 1 95 205 ILE B N 1
ATOM 5043 C CA . ILE B 1 205 ? 6.258 -24.562 -37.219 1 95 205 ILE B CA 1
ATOM 5044 C C . ILE B 1 205 ? 7.484 -25.344 -37.656 1 95 205 ILE B C 1
ATOM 5046 O O . ILE B 1 205 ? 7.672 -25.609 -38.844 1 95 205 ILE B O 1
ATOM 5050 N N . TYR B 1 206 ? 8.359 -25.594 -36.719 1 95.75 206 TYR B N 1
ATOM 5051 C CA . TYR B 1 206 ? 9.508 -26.422 -37.031 1 95.75 206 TYR B CA 1
ATOM 5052 C C . TYR B 1 206 ? 9.109 -27.891 -37.094 1 95.75 206 TYR B C 1
ATOM 5054 O O . TYR B 1 206 ? 7.941 -28.234 -36.875 1 95.75 206 TYR B O 1
ATOM 5062 N N . ASN B 1 207 ? 10.18 -28.734 -37.375 1 90.5 207 ASN B N 1
ATOM 5063 C CA . ASN B 1 207 ? 9.945 -30.172 -37.375 1 90.5 207 ASN B CA 1
ATOM 5064 C C . ASN B 1 207 ? 9.625 -30.719 -36 1 90.5 207 ASN B C 1
ATOM 5066 O O . ASN B 1 207 ? 10.117 -30.188 -35 1 90.5 207 ASN B O 1
ATOM 5070 N N . ASN B 1 208 ? 8.773 -31.719 -35.844 1 84.31 208 ASN B N 1
ATOM 5071 C CA . ASN B 1 208 ? 8.406 -32.406 -34.594 1 84.31 208 ASN B CA 1
ATOM 5072 C C . ASN B 1 208 ? 7.617 -31.469 -33.688 1 84.31 208 ASN B C 1
ATOM 5074 O O . ASN B 1 208 ? 7.98 -31.297 -32.5 1 84.31 208 ASN B O 1
ATOM 5078 N N . GLY B 1 209 ? 6.566 -30.953 -34.312 1 93.06 209 GLY B N 1
ATOM 5079 C CA . GLY B 1 209 ? 5.668 -30.141 -33.5 1 93.06 209 GLY B CA 1
ATOM 5080 C C . GLY B 1 209 ? 4.902 -30.938 -32.469 1 93.06 209 GLY B C 1
ATOM 5081 O O . GLY B 1 209 ? 4.441 -32.031 -32.719 1 93.06 209 GLY B O 1
ATOM 5082 N N . TYR B 1 210 ? 4.883 -30.422 -31.25 1 96.25 210 TYR B N 1
ATOM 5083 C CA . TYR B 1 210 ? 4.102 -31.031 -30.172 1 96.25 210 TYR B CA 1
ATOM 5084 C C . TYR B 1 210 ? 2.709 -30.406 -30.094 1 96.25 210 TYR B C 1
ATOM 5086 O O . TYR B 1 210 ? 2.564 -29.188 -30.125 1 96.25 210 TYR B O 1
ATOM 5094 N N . VAL B 1 211 ? 1.727 -31.328 -30.016 1 96.88 211 VAL B N 1
ATOM 5095 C CA . VAL B 1 211 ? 0.335 -30.906 -30.125 1 96.88 211 VAL B CA 1
ATOM 5096 C C . VAL B 1 211 ? -0.407 -31.234 -28.828 1 96.88 211 VAL B C 1
ATOM 5098 O O . VAL B 1 211 ? -0.124 -32.25 -28.188 1 96.88 211 VAL B O 1
ATOM 5101 N N . GLU B 1 212 ? -1.256 -30.281 -28.391 1 96 212 GLU B N 1
ATOM 5102 C CA . GLU B 1 212 ? -2.199 -30.5 -27.297 1 96 212 GLU B CA 1
ATOM 5103 C C . GLU B 1 212 ? -3.574 -29.922 -27.641 1 96 212 GLU B C 1
ATOM 5105 O O . GLU B 1 212 ? -3.676 -28.859 -28.234 1 96 212 GLU B O 1
ATOM 5110 N N . GLN B 1 213 ? -4.598 -30.672 -27.391 1 94.44 213 GLN B N 1
ATOM 5111 C CA . GLN B 1 213 ? -5.969 -30.234 -27.594 1 94.44 213 GLN B CA 1
ATOM 5112 C C . GLN B 1 213 ? -6.895 -30.766 -26.516 1 94.44 213 GLN B C 1
ATOM 5114 O O . GLN B 1 213 ? -6.535 -31.703 -25.797 1 94.44 213 GLN B O 1
ATOM 5119 N N . THR B 1 214 ? -7.984 -30.109 -26.344 1 91.31 214 THR B N 1
ATOM 5120 C CA . THR B 1 214 ? -9.008 -30.578 -25.406 1 91.31 214 THR B CA 1
ATOM 5121 C C . THR B 1 214 ? -10 -31.5 -26.125 1 91.31 214 THR B C 1
ATOM 5123 O O . THR B 1 214 ? -10.562 -31.125 -27.156 1 91.31 214 THR B O 1
ATOM 5126 N N . GLN B 1 215 ? -10.156 -32.688 -25.531 1 88.81 215 GLN B N 1
ATOM 5127 C CA . GLN B 1 215 ? -11.109 -33.656 -26.078 1 88.81 215 GLN B CA 1
ATOM 5128 C C . GLN B 1 215 ? -12.352 -33.781 -25.203 1 88.81 215 GLN B C 1
ATOM 5130 O O . GLN B 1 215 ? -12.234 -34.031 -24 1 88.81 215 GLN B O 1
ATOM 5135 N N . TRP B 1 216 ? -13.414 -33.625 -25.859 1 84.81 216 TRP B N 1
ATOM 5136 C CA . TRP B 1 216 ? -14.688 -33.719 -25.141 1 84.81 216 TRP B CA 1
ATOM 5137 C C . TRP B 1 216 ? -15.312 -35.094 -25.328 1 84.81 216 TRP B C 1
ATOM 5139 O O . TRP B 1 216 ? -14.922 -35.844 -26.219 1 84.81 216 TRP B O 1
ATOM 5149 N N . SER B 1 217 ? -16.219 -35.375 -24.422 1 80.56 217 SER B N 1
ATOM 5150 C CA . SER B 1 217 ? -16.875 -36.688 -24.469 1 80.56 217 SER B CA 1
ATOM 5151 C C . SER B 1 217 ? -17.641 -36.875 -25.781 1 80.56 217 SER B C 1
ATOM 5153 O O . SER B 1 217 ? -17.812 -38 -26.25 1 80.56 217 SER B O 1
ATOM 5155 N N . SER B 1 218 ? -18.094 -35.812 -26.344 1 80 218 SER B N 1
ATOM 5156 C CA . SER B 1 218 ? -18.828 -35.875 -27.609 1 80 218 SER B CA 1
ATOM 5157 C C . SER B 1 218 ? -17.906 -36.188 -28.781 1 80 218 SER B C 1
ATOM 5159 O O . SER B 1 218 ? -18.375 -36.469 -29.875 1 80 218 SER B O 1
ATOM 5161 N N . GLY B 1 219 ? -16.609 -36.188 -28.453 1 81.19 219 GLY B N 1
ATOM 5162 C CA . GLY B 1 219 ? -15.648 -36.375 -29.516 1 81.19 219 GLY B CA 1
ATOM 5163 C C . GLY B 1 219 ? -15.141 -35.094 -30.109 1 81.19 219 GLY B C 1
ATOM 5164 O O . GLY B 1 219 ? -14.156 -35.094 -30.844 1 81.19 219 GLY B O 1
ATOM 5165 N N . PHE B 1 220 ? -15.812 -34.031 -29.734 1 86.62 220 PHE B N 1
ATOM 5166 C CA . PHE B 1 220 ? -15.398 -32.719 -30.172 1 86.62 220 PHE B CA 1
ATOM 5167 C C . PHE B 1 220 ? -14.07 -32.312 -29.531 1 86.62 220 PHE B C 1
ATOM 5169 O O . PHE B 1 220 ? -13.828 -32.625 -28.375 1 86.62 220 PHE B O 1
ATOM 5176 N N . VAL B 1 221 ? -13.211 -31.688 -30.422 1 89.88 221 VAL B N 1
ATOM 5177 C CA . VAL B 1 221 ? -11.922 -31.219 -29.922 1 89.88 221 VAL B CA 1
ATOM 5178 C C . VAL B 1 221 ? -11.781 -29.719 -30.141 1 89.88 221 VAL B C 1
ATOM 5180 O O . VAL B 1 221 ? -12.289 -29.188 -31.125 1 89.88 221 VAL B O 1
ATOM 5183 N N . ASN B 1 222 ? -11.211 -29 -29.219 1 93.06 222 ASN B N 1
ATOM 5184 C CA . ASN B 1 222 ? -10.875 -27.578 -29.359 1 93.06 222 ASN B CA 1
ATOM 5185 C C . ASN B 1 222 ? -9.633 -27.219 -28.547 1 93.06 222 ASN B C 1
ATOM 5187 O O . ASN B 1 222 ? -8.898 -28.109 -28.109 1 93.06 222 ASN B O 1
ATOM 5191 N N . HIS B 1 223 ? -9.25 -25.938 -28.562 1 95.25 223 HIS B N 1
ATOM 5192 C CA . HIS B 1 223 ? -8.094 -25.438 -27.828 1 95.25 223 HIS B CA 1
ATOM 5193 C C . HIS B 1 223 ? -6.809 -26.125 -28.297 1 95.25 223 HIS B C 1
ATOM 5195 O O . HIS B 1 223 ? -6.012 -26.578 -27.484 1 95.25 223 HIS B O 1
ATOM 5201 N N . LEU B 1 224 ? -6.703 -26.156 -29.562 1 96.19 224 LEU B N 1
ATOM 5202 C CA . LEU B 1 224 ? -5.512 -26.75 -30.172 1 96.19 224 LEU B CA 1
ATOM 5203 C C . LEU B 1 224 ? -4.32 -25.797 -30.062 1 96.19 224 LEU B C 1
ATOM 5205 O O . LEU B 1 224 ? -4.438 -24.609 -30.359 1 96.19 224 LEU B O 1
ATOM 5209 N N . VAL B 1 225 ? -3.268 -26.344 -29.547 1 97.44 225 VAL B N 1
ATOM 5210 C CA . VAL B 1 225 ? -2.006 -25.609 -29.562 1 97.44 225 VAL B CA 1
ATOM 5211 C C . VAL B 1 225 ? -0.905 -26.484 -30.156 1 97.44 225 VAL B C 1
ATOM 5213 O O . VAL B 1 225 ? -0.944 -27.719 -30.031 1 97.44 225 VAL B O 1
ATOM 5216 N N . ILE B 1 226 ? -0.023 -25.859 -30.859 1 97.62 226 ILE B N 1
ATOM 5217 C CA . ILE B 1 226 ? 1.138 -26.516 -31.438 1 97.62 226 ILE B CA 1
ATOM 5218 C C . ILE B 1 226 ? 2.387 -25.672 -31.203 1 97.62 226 ILE B C 1
ATOM 5220 O O . ILE B 1 226 ? 2.361 -24.453 -31.375 1 97.62 226 ILE B O 1
ATOM 5224 N N . TRP B 1 227 ? 3.461 -26.281 -30.703 1 97.94 227 TRP B N 1
ATOM 5225 C CA . TRP B 1 227 ? 4.719 -25.547 -30.688 1 97.94 227 TRP B CA 1
ATOM 5226 C C . TRP B 1 227 ? 5.898 -26.469 -30.969 1 97.94 227 TRP B C 1
ATOM 5228 O O . TRP B 1 227 ? 5.746 -27.703 -30.969 1 97.94 227 TRP B O 1
ATOM 5238 N N . SER B 1 228 ? 7.027 -25.906 -31.438 1 97.19 228 SER B N 1
ATOM 5239 C CA . SER B 1 228 ? 8.227 -26.656 -31.812 1 97.19 228 SER B CA 1
ATOM 5240 C C . SER B 1 228 ? 9.484 -25.797 -31.609 1 97.19 228 SER B C 1
ATOM 5242 O O . SER B 1 228 ? 9.398 -24.578 -31.5 1 97.19 228 SER B O 1
ATOM 5244 N N . THR B 1 229 ? 10.547 -26.484 -31.438 1 97.12 229 THR B N 1
ATOM 5245 C CA . THR B 1 229 ? 11.844 -25.828 -31.266 1 97.12 229 THR B CA 1
ATOM 5246 C C . THR B 1 229 ? 12.664 -25.922 -32.562 1 97.12 229 THR B C 1
ATOM 5248 O O . THR B 1 229 ? 12.5 -26.844 -33.344 1 97.12 229 THR B O 1
ATOM 5251 N N . SER B 1 230 ? 13.523 -24.953 -32.781 1 95.38 230 SER B N 1
ATOM 5252 C CA . SER B 1 230 ? 14.422 -24.938 -33.938 1 95.38 230 SER B CA 1
ATOM 5253 C C . SER B 1 230 ? 15.57 -25.922 -33.75 1 95.38 230 SER B C 1
ATOM 5255 O O . SER B 1 230 ? 16.25 -26.281 -34.719 1 95.38 230 SER B O 1
ATOM 5257 N N . ALA B 1 231 ? 15.703 -26.328 -32.5 1 92.62 231 ALA B N 1
ATOM 5258 C CA . ALA B 1 231 ? 16.812 -27.234 -32.219 1 92.62 231 ALA B CA 1
ATOM 5259 C C . ALA B 1 231 ? 16.516 -28.641 -32.75 1 92.62 231 ALA B C 1
ATOM 5261 O O . ALA B 1 231 ? 15.398 -29.141 -32.625 1 92.62 231 ALA B O 1
ATOM 5262 N N . SER B 1 232 ? 17.516 -29.234 -33.375 1 87.38 232 SER B N 1
ATOM 5263 C CA . SER B 1 232 ? 17.359 -30.594 -33.906 1 87.38 232 SER B CA 1
ATOM 5264 C C . SER B 1 232 ? 17.609 -31.641 -32.812 1 87.38 232 SER B C 1
ATOM 5266 O O . SER B 1 232 ? 17.047 -32.719 -32.875 1 87.38 232 SER B O 1
ATOM 5268 N N . LEU B 1 233 ? 18.562 -31.281 -31.922 1 87.19 233 LEU B N 1
ATOM 5269 C CA . LEU B 1 233 ? 18.906 -32.156 -30.812 1 87.19 233 LEU B CA 1
ATOM 5270 C C . LEU B 1 233 ? 18.828 -31.422 -29.484 1 87.19 233 LEU B C 1
ATOM 5272 O O . LEU B 1 233 ? 19.125 -30.234 -29.422 1 87.19 233 LEU B O 1
ATOM 5276 N N . ASP B 1 234 ? 18.469 -32.219 -28.516 1 89.88 234 ASP B N 1
ATOM 5277 C CA . ASP B 1 234 ? 18.438 -31.656 -27.172 1 89.88 234 ASP B CA 1
ATOM 5278 C C . ASP B 1 234 ? 19.844 -31.297 -26.688 1 89.88 234 ASP B C 1
ATOM 5280 O O . ASP B 1 234 ? 20.797 -32.031 -26.922 1 89.88 234 ASP B O 1
ATOM 5284 N N . SER B 1 235 ? 19.953 -30.141 -26.125 1 84.56 235 SER B N 1
ATOM 5285 C CA . SER B 1 235 ? 21.156 -29.688 -25.438 1 84.56 235 SER B CA 1
ATOM 5286 C C . SER B 1 235 ? 22.359 -29.719 -26.391 1 84.56 235 SER B C 1
ATOM 5288 O O . SER B 1 235 ? 23.422 -30.234 -26.031 1 84.56 235 SER B O 1
ATOM 5290 N N . ASP B 1 236 ? 22.234 -29.219 -27.516 1 83.38 236 ASP B N 1
ATOM 5291 C CA . ASP B 1 236 ? 23.328 -29.266 -28.484 1 83.38 236 ASP B CA 1
ATOM 5292 C C . ASP B 1 236 ? 24.219 -28.016 -28.359 1 83.38 236 ASP B C 1
ATOM 5294 O O . ASP B 1 236 ? 25.125 -27.828 -29.172 1 83.38 236 ASP B O 1
ATOM 5298 N N . GLY B 1 237 ? 23.906 -27.25 -27.438 1 85.31 237 GLY B N 1
ATOM 5299 C CA . GLY B 1 237 ? 24.75 -26.094 -27.172 1 85.31 237 GLY B CA 1
ATOM 5300 C C . GLY B 1 237 ? 24.375 -24.875 -28.016 1 85.31 237 GLY B C 1
ATOM 5301 O O . GLY B 1 237 ? 25.031 -23.828 -27.922 1 85.31 237 GLY B O 1
ATOM 5302 N N . SER B 1 238 ? 23.406 -24.938 -28.766 1 87.5 238 SER B N 1
ATOM 5303 C CA . SER B 1 238 ? 22.984 -23.812 -29.594 1 87.5 238 SER B CA 1
ATOM 5304 C C . SER B 1 238 ? 21.766 -23.125 -29 1 87.5 238 SER B C 1
ATOM 5306 O O . SER B 1 238 ? 20.984 -23.734 -28.266 1 87.5 238 SER B O 1
ATOM 5308 N N . LEU B 1 239 ? 21.734 -21.844 -29.406 1 92.81 239 LEU B N 1
ATOM 5309 C CA . LEU B 1 239 ? 20.5 -21.141 -29.062 1 92.81 239 LEU B CA 1
ATOM 5310 C C . LEU B 1 239 ? 19.344 -21.625 -29.953 1 92.81 239 LEU B C 1
ATOM 5312 O O . LEU B 1 239 ? 19.562 -22 -31.094 1 92.81 239 LEU B O 1
ATOM 5316 N N . TRP B 1 240 ? 18.234 -21.719 -29.375 1 95.38 240 TRP B N 1
ATOM 5317 C CA . TRP B 1 240 ? 17.078 -22.219 -30.109 1 95.38 240 TRP B CA 1
ATOM 5318 C C . TRP B 1 240 ? 15.93 -21.219 -30.047 1 95.38 240 TRP B C 1
ATOM 5320 O O . TRP B 1 240 ? 15.93 -20.312 -29.203 1 95.38 240 TRP B O 1
ATOM 5330 N N . SER B 1 241 ? 15.023 -21.266 -31 1 96.5 241 SER B N 1
ATOM 5331 C CA . SER B 1 241 ? 13.797 -20.469 -31.094 1 96.5 241 SER B CA 1
ATOM 5332 C C . SER B 1 241 ? 12.562 -21.359 -31.078 1 96.5 241 SER B C 1
ATOM 5334 O O . SER B 1 241 ? 12.672 -22.578 -31.188 1 96.5 241 SER B O 1
ATOM 5336 N N . VAL B 1 242 ? 11.461 -20.719 -30.859 1 97.88 242 VAL B N 1
ATOM 5337 C CA . VAL B 1 242 ? 10.211 -21.469 -30.797 1 97.88 242 VAL B CA 1
ATOM 5338 C C . VAL B 1 242 ? 9.219 -20.922 -31.812 1 97.88 242 VAL B C 1
ATOM 5340 O O . VAL B 1 242 ? 9.102 -19.703 -31.969 1 97.88 242 VAL B O 1
ATOM 5343 N N . LYS B 1 243 ? 8.617 -21.781 -32.531 1 96.69 243 LYS B N 1
ATOM 5344 C CA . LYS B 1 243 ? 7.426 -21.469 -33.312 1 96.69 243 LYS B CA 1
ATOM 5345 C C . LYS B 1 243 ? 6.188 -22.125 -32.719 1 96.69 243 LYS B C 1
ATOM 5347 O O . LYS B 1 243 ? 6.246 -23.266 -32.281 1 96.69 243 LYS B O 1
ATOM 5352 N N . ALA B 1 244 ? 5.141 -21.344 -32.656 1 97.06 244 ALA B N 1
ATOM 5353 C CA . ALA B 1 244 ? 3.936 -21.859 -32 1 97.06 244 ALA B CA 1
ATOM 5354 C C . ALA B 1 244 ? 2.68 -21.406 -32.75 1 97.06 244 ALA B C 1
ATOM 5356 O O . ALA B 1 244 ? 2.738 -20.531 -33.594 1 97.06 244 ALA B O 1
ATOM 5357 N N . ALA B 1 245 ? 1.6 -22.062 -32.469 1 96.44 245 ALA B N 1
ATOM 5358 C CA . ALA B 1 245 ? 0.276 -21.734 -32.969 1 96.44 245 ALA B CA 1
ATOM 5359 C C . ALA B 1 245 ? -0.803 -21.984 -31.922 1 96.44 245 ALA B C 1
ATOM 5361 O O . ALA B 1 245 ? -0.748 -22.984 -31.203 1 96.44 245 ALA B O 1
ATOM 5362 N N . VAL B 1 246 ? -1.719 -21.078 -31.844 1 95.94 246 VAL B N 1
ATOM 5363 C CA . VAL B 1 246 ? -2.793 -21.156 -30.859 1 95.94 246 VAL B CA 1
ATOM 5364 C C . VAL B 1 246 ? -4.145 -21 -31.562 1 95.94 246 VAL B C 1
ATOM 5366 O O . VAL B 1 246 ? -4.344 -20.062 -32.312 1 95.94 246 VAL B O 1
ATOM 5369 N N . GLU B 1 247 ? -5.031 -21.938 -31.281 1 95.62 247 GLU B N 1
ATOM 5370 C CA . GLU B 1 247 ? -6.371 -21.859 -31.844 1 95.62 247 GLU B CA 1
ATOM 5371 C C . GLU B 1 247 ? -7.188 -20.734 -31.219 1 95.62 247 GLU B C 1
ATOM 5373 O O . GLU B 1 247 ? -7.273 -20.641 -29.984 1 95.62 247 GLU B O 1
ATOM 5378 N N . THR B 1 248 ? -7.867 -19.938 -32.062 1 92.81 248 THR B N 1
ATOM 5379 C CA . THR B 1 248 ? -8.625 -18.797 -31.547 1 92.81 248 THR B CA 1
ATOM 5380 C C . THR B 1 248 ? -10.125 -19.094 -31.562 1 92.81 248 THR B C 1
ATOM 5382 O O . THR B 1 248 ? -10.906 -18.359 -30.969 1 92.81 248 THR B O 1
ATOM 5385 N N . THR B 1 249 ? -10.523 -20.125 -32.219 1 90.94 249 THR B N 1
ATOM 5386 C CA . THR B 1 249 ? -11.922 -20.531 -32.219 1 90.94 249 THR B CA 1
ATOM 5387 C C . THR B 1 249 ? -12.164 -21.672 -31.25 1 90.94 249 THR B C 1
ATOM 5389 O O . THR B 1 249 ? -11.227 -22.359 -30.844 1 90.94 249 THR B O 1
ATOM 5392 N N . TYR B 1 250 ? -13.43 -21.781 -30.797 1 90.12 250 TYR B N 1
ATOM 5393 C CA . TYR B 1 250 ? -13.648 -22.828 -29.812 1 90.12 250 TYR B CA 1
ATOM 5394 C C . TYR B 1 250 ? -14.93 -23.594 -30.109 1 90.12 250 TYR B C 1
ATOM 5396 O O . TYR B 1 250 ? -15.148 -24.672 -29.562 1 90.12 250 TYR B O 1
ATOM 5404 N N . LYS B 1 251 ? -15.773 -23.109 -30.984 1 91.25 251 LYS B N 1
ATOM 5405 C CA . LYS B 1 251 ? -17.047 -23.766 -31.266 1 91.25 251 LYS B CA 1
ATOM 5406 C C . LYS B 1 251 ? -16.891 -24.844 -32.312 1 91.25 251 LYS B C 1
ATOM 5408 O O . LYS B 1 251 ? -16.078 -24.703 -33.25 1 91.25 251 LYS B O 1
ATOM 5413 N N . SER B 1 252 ? -17.703 -25.906 -32.188 1 87.25 252 SER B N 1
ATOM 5414 C CA . SER B 1 252 ? -17.625 -27.062 -33.062 1 87.25 252 SER B CA 1
ATOM 5415 C C . SER B 1 252 ? -17.969 -26.703 -34.5 1 87.25 252 SER B C 1
ATOM 5417 O O . SER B 1 252 ? -17.484 -27.328 -35.469 1 87.25 252 SER B O 1
ATOM 5419 N N . GLU B 1 253 ? -18.75 -25.766 -34.656 1 88.5 253 GLU B N 1
ATOM 5420 C CA . GLU B 1 253 ? -19.234 -25.406 -36 1 88.5 253 GLU B CA 1
ATOM 5421 C C . GLU B 1 253 ? -18.266 -24.469 -36.719 1 88.5 253 GLU B C 1
ATOM 5423 O O . GLU B 1 253 ? -18.328 -24.312 -37.938 1 88.5 253 GLU B O 1
ATOM 5428 N N . ASP B 1 254 ? -17.391 -23.922 -36.031 1 90.75 254 ASP B N 1
ATOM 5429 C CA . ASP B 1 254 ? -16.469 -22.938 -36.594 1 90.75 254 ASP B CA 1
ATOM 5430 C C . ASP B 1 254 ? -15.25 -23.625 -37.188 1 90.75 254 ASP B C 1
ATOM 5432 O O . ASP B 1 254 ? -14.852 -24.703 -36.75 1 90.75 254 ASP B O 1
ATOM 5436 N N . ASP B 1 255 ? -14.711 -22.984 -38.219 1 93.12 255 ASP B N 1
ATOM 5437 C CA . ASP B 1 255 ? -13.414 -23.406 -38.719 1 93.12 255 ASP B CA 1
ATOM 5438 C C . ASP B 1 255 ? -12.328 -23.266 -37.656 1 93.12 255 ASP B C 1
ATOM 5440 O O . ASP B 1 255 ? -12.438 -22.422 -36.75 1 93.12 255 ASP B O 1
ATOM 5444 N N . ILE B 1 256 ? -11.367 -24.188 -37.75 1 94.25 256 ILE B N 1
ATOM 5445 C CA . ILE B 1 256 ? -10.219 -24.109 -36.844 1 94.25 256 ILE B CA 1
ATOM 5446 C C . ILE B 1 256 ? -9.297 -22.969 -37.281 1 94.25 256 ILE B C 1
ATOM 5448 O O . ILE B 1 256 ? -8.711 -23.016 -38.375 1 94.25 256 ILE B O 1
ATOM 5452 N N . GLN B 1 257 ? -9.312 -21.969 -36.531 1 93.44 257 GLN B N 1
ATOM 5453 C CA . GLN B 1 257 ? -8.43 -20.844 -36.812 1 93.44 257 GLN B CA 1
ATOM 5454 C C . GLN B 1 257 ? -7.223 -20.828 -35.875 1 93.44 257 GLN B C 1
ATOM 5456 O O . GLN B 1 257 ? -7.375 -20.812 -34.656 1 93.44 257 GLN B O 1
ATOM 5461 N N . LEU B 1 258 ? -5.977 -20.875 -36.469 1 94.94 258 LEU B N 1
ATOM 5462 C CA . LEU B 1 258 ? -4.75 -20.875 -35.688 1 94.94 258 LEU B CA 1
ATOM 5463 C C . LEU B 1 258 ? -3.961 -19.594 -35.906 1 94.94 258 LEU B C 1
ATOM 5465 O O . LEU B 1 258 ? -3.809 -19.125 -37.031 1 94.94 258 LEU B O 1
ATOM 5469 N N . THR B 1 259 ? -3.508 -18.969 -34.844 1 93.56 259 THR B N 1
ATOM 5470 C CA . THR B 1 259 ? -2.602 -17.828 -34.875 1 93.56 259 THR B CA 1
ATOM 5471 C C . THR B 1 259 ? -1.153 -18.297 -34.719 1 93.56 259 THR B C 1
ATOM 5473 O O . THR B 1 259 ? -0.759 -18.766 -33.656 1 93.56 259 THR B O 1
ATOM 5476 N N . PRO B 1 260 ? -0.38 -18.172 -35.719 1 95.06 260 PRO B N 1
ATOM 5477 C CA . PRO B 1 260 ? 1.022 -18.594 -35.656 1 95.06 260 PRO B CA 1
ATOM 5478 C C . PRO B 1 260 ? 1.893 -17.578 -34.906 1 95.06 260 PRO B C 1
ATOM 5480 O O . PRO B 1 260 ? 1.695 -16.359 -35.062 1 95.06 260 PRO B O 1
ATOM 5483 N N . LEU B 1 261 ? 2.814 -18.016 -34.125 1 95.81 261 LEU B N 1
ATOM 5484 C CA . LEU B 1 261 ? 3.732 -17.188 -33.344 1 95.81 261 LEU B CA 1
ATOM 5485 C C . LEU B 1 261 ? 5.176 -17.625 -33.562 1 95.81 261 LEU B C 1
ATOM 5487 O O . LEU B 1 261 ? 5.441 -18.812 -33.812 1 95.81 261 LEU B O 1
ATOM 5491 N N . THR B 1 262 ? 6.078 -16.688 -33.531 1 96.06 262 THR B N 1
ATOM 5492 C CA . THR B 1 262 ? 7.516 -16.938 -33.531 1 96.06 262 THR B CA 1
ATOM 5493 C C . THR B 1 262 ? 8.172 -16.297 -32.312 1 96.06 262 THR B C 1
ATOM 5495 O O . THR B 1 262 ? 7.945 -15.133 -32.031 1 96.06 262 THR B O 1
ATOM 5498 N N . CYS B 1 263 ? 8.938 -17.078 -31.625 1 97.75 263 CYS B N 1
ATOM 5499 C CA . CYS B 1 263 ? 9.57 -16.594 -30.406 1 97.75 263 CYS B CA 1
ATOM 5500 C C . CYS B 1 263 ? 11.086 -16.703 -30.5 1 97.75 263 CYS B C 1
ATOM 5502 O O . CYS B 1 263 ? 11.617 -17.703 -30.984 1 97.75 263 CYS B O 1
ATOM 5504 N N . SER B 1 264 ? 11.719 -15.695 -30.094 1 96.88 264 SER B N 1
ATOM 5505 C CA . SER B 1 264 ? 13.172 -15.656 -29.984 1 96.88 264 SER B CA 1
ATOM 5506 C C . SER B 1 264 ? 13.602 -15.086 -28.641 1 96.88 264 SER B C 1
ATOM 5508 O O . SER B 1 264 ? 12.805 -14.461 -27.938 1 96.88 264 SER B O 1
ATOM 5510 N N . VAL B 1 265 ? 14.836 -15.43 -28.234 1 96.5 265 VAL B N 1
ATOM 5511 C CA . VAL B 1 265 ? 15.281 -14.992 -26.922 1 96.5 265 VAL B CA 1
ATOM 5512 C C . VAL B 1 265 ? 16.438 -13.992 -27.062 1 96.5 265 VAL B C 1
ATOM 5514 O O . VAL B 1 265 ? 17.297 -14.148 -27.938 1 96.5 265 VAL B O 1
ATOM 5517 N N . SER B 1 266 ? 16.328 -12.914 -26.406 1 94.06 266 SER B N 1
ATOM 5518 C CA . SER B 1 266 ? 17.406 -11.961 -26.203 1 94.06 266 SER B CA 1
ATOM 5519 C C . SER B 1 266 ? 17.781 -11.836 -24.734 1 94.06 266 SER B C 1
ATOM 5521 O O . SER B 1 266 ? 17.234 -10.992 -24.016 1 94.06 266 SER B O 1
ATOM 5523 N N . ALA B 1 267 ? 18.688 -12.734 -24.312 1 94.44 267 ALA B N 1
ATOM 5524 C CA . ALA B 1 267 ? 19.094 -12.766 -22.906 1 94.44 267 ALA B CA 1
ATOM 5525 C C . ALA B 1 267 ? 20.562 -13.156 -22.766 1 94.44 267 ALA B C 1
ATOM 5527 O O . ALA B 1 267 ? 20.875 -14.328 -22.516 1 94.44 267 ALA B O 1
ATOM 5528 N N . SER B 1 268 ? 21.391 -12.18 -22.781 1 90.81 268 SER B N 1
ATOM 5529 C CA . SER B 1 268 ? 22.828 -12.453 -22.734 1 90.81 268 SER B CA 1
ATOM 5530 C C . SER B 1 268 ? 23.234 -13.078 -21.406 1 90.81 268 SER B C 1
ATOM 5532 O O . SER B 1 268 ? 24.141 -13.898 -21.344 1 90.81 268 SER B O 1
ATOM 5534 N N . GLY B 1 269 ? 22.5 -12.789 -20.375 1 92.81 269 GLY B N 1
ATOM 5535 C CA . GLY B 1 269 ? 22.844 -13.305 -19.062 1 92.81 269 GLY B CA 1
ATOM 5536 C C . GLY B 1 269 ? 22.281 -14.688 -18.797 1 92.81 269 GLY B C 1
ATOM 5537 O O . GLY B 1 269 ? 22.562 -15.289 -17.766 1 92.81 269 GLY B O 1
ATOM 5538 N N . ALA B 1 270 ? 21.578 -15.273 -19.734 1 96.38 270 ALA B N 1
ATOM 5539 C CA . ALA B 1 270 ? 20.953 -16.578 -19.562 1 96.38 270 ALA B CA 1
ATOM 5540 C C . ALA B 1 270 ? 21.25 -17.5 -20.75 1 96.38 270 ALA B C 1
ATOM 5542 O O . ALA B 1 270 ? 20.562 -18.5 -20.969 1 96.38 270 ALA B O 1
ATOM 5543 N N . GLU B 1 271 ? 22.219 -17.203 -21.516 1 95.31 271 GLU B N 1
ATOM 5544 C CA . GLU B 1 271 ? 22.5 -17.891 -22.781 1 95.31 271 GLU B CA 1
ATOM 5545 C C . GLU B 1 271 ? 22.938 -19.328 -22.531 1 95.31 271 GLU B C 1
ATOM 5547 O O . GLU B 1 271 ? 22.516 -20.25 -23.234 1 95.31 271 GLU B O 1
ATOM 5552 N N . ARG B 1 272 ? 23.859 -19.562 -21.609 1 95.44 272 ARG B N 1
ATOM 5553 C CA . ARG B 1 272 ? 24.344 -20.922 -21.344 1 95.44 272 ARG B CA 1
ATOM 5554 C C . ARG B 1 272 ? 23.219 -21.828 -20.875 1 95.44 272 ARG B C 1
ATOM 5556 O O . ARG B 1 272 ? 23.141 -22.984 -21.266 1 95.44 272 ARG B O 1
ATOM 5563 N N . THR B 1 273 ? 22.328 -21.25 -19.984 1 96.56 273 THR B N 1
ATOM 5564 C CA . THR B 1 273 ? 21.188 -22.016 -19.484 1 96.56 273 THR B CA 1
ATOM 5565 C C . THR B 1 273 ? 20.281 -22.422 -20.641 1 96.56 273 THR B C 1
ATOM 5567 O O . THR B 1 273 ? 19.859 -23.578 -20.734 1 96.56 273 THR B O 1
ATOM 5570 N N . ILE B 1 274 ? 20.031 -21.5 -21.531 1 96 274 ILE B N 1
ATOM 5571 C CA . ILE B 1 274 ? 19.109 -21.75 -22.641 1 96 274 ILE B CA 1
ATOM 5572 C C . ILE B 1 274 ? 19.734 -22.766 -23.594 1 96 274 ILE B C 1
ATOM 5574 O O . ILE B 1 274 ? 19.047 -23.672 -24.078 1 96 274 ILE B O 1
ATOM 5578 N N . LYS B 1 275 ? 21.016 -22.703 -23.781 1 94.5 275 LYS B N 1
ATOM 5579 C CA . LYS B 1 275 ? 21.734 -23.609 -24.672 1 94.5 275 LYS B CA 1
ATOM 5580 C C . LYS B 1 275 ? 21.75 -25.031 -24.094 1 94.5 275 LYS B C 1
ATOM 5582 O O . LYS B 1 275 ? 21.719 -26.016 -24.844 1 94.5 275 LYS B O 1
ATOM 5587 N N . ASP B 1 276 ? 21.734 -25.062 -22.859 1 94.31 276 ASP B N 1
ATOM 5588 C CA . ASP B 1 276 ? 21.875 -26.344 -22.172 1 94.31 276 ASP B CA 1
ATOM 5589 C C . ASP B 1 276 ? 20.516 -27.016 -21.984 1 94.31 276 ASP B C 1
ATOM 5591 O O . ASP B 1 276 ? 20.453 -28.219 -21.672 1 94.31 276 ASP B O 1
ATOM 5595 N N . MET B 1 277 ? 19.453 -26.406 -22.172 1 95.44 277 MET B N 1
ATOM 5596 C CA . MET B 1 277 ? 18.125 -26.969 -21.984 1 95.44 277 MET B CA 1
ATOM 5597 C C . MET B 1 277 ? 17.797 -28 -23.062 1 95.44 277 MET B C 1
ATOM 5599 O O . MET B 1 277 ? 18.172 -27.812 -24.219 1 95.44 277 MET B O 1
ATOM 5603 N N . ALA B 1 278 ? 17.188 -29.062 -22.641 1 95.75 278 ALA B N 1
ATOM 5604 C CA . ALA B 1 278 ? 16.656 -30.031 -23.594 1 95.75 278 ALA B CA 1
ATOM 5605 C C . ALA B 1 278 ? 15.344 -29.531 -24.203 1 95.75 278 ALA B C 1
ATOM 5607 O O . ALA B 1 278 ? 14.266 -29.984 -23.812 1 95.75 278 ALA B O 1
ATOM 5608 N N . SER B 1 279 ? 15.5 -28.609 -25.125 1 95 279 SER B N 1
ATOM 5609 C CA . SER B 1 279 ? 14.352 -27.859 -25.609 1 95 279 SER B CA 1
ATOM 5610 C C . SER B 1 279 ? 13.273 -28.781 -26.156 1 95 279 SER B C 1
ATOM 5612 O O . SER B 1 279 ? 12.086 -28.594 -25.891 1 95 279 SER B O 1
ATOM 5614 N N . GLY B 1 280 ? 13.617 -29.812 -26.938 1 94.94 280 GLY B N 1
ATOM 5615 C CA . GLY B 1 280 ? 12.633 -30.734 -27.484 1 94.94 280 GLY B CA 1
ATOM 5616 C C . GLY B 1 280 ? 11.844 -31.469 -26.406 1 94.94 280 GLY B C 1
ATOM 5617 O O . GLY B 1 280 ? 10.617 -31.469 -26.438 1 94.94 280 GLY B O 1
ATOM 5618 N N . THR B 1 281 ? 12.531 -32.062 -25.5 1 95.12 281 THR B N 1
ATOM 5619 C CA . THR B 1 281 ? 11.898 -32.844 -24.438 1 95.12 281 THR B CA 1
ATOM 5620 C C . THR B 1 281 ? 11.109 -31.906 -23.5 1 95.12 281 THR B C 1
ATOM 5622 O O . THR B 1 281 ? 10.016 -32.25 -23.047 1 95.12 281 THR B O 1
ATOM 5625 N N . ALA B 1 282 ? 11.664 -30.781 -23.219 1 95.31 282 ALA B N 1
ATOM 5626 C CA . ALA B 1 282 ? 11 -29.828 -22.328 1 95.31 282 ALA B CA 1
ATOM 5627 C C . ALA B 1 282 ? 9.68 -29.344 -22.938 1 95.31 282 ALA B C 1
ATOM 5629 O O . ALA B 1 282 ? 8.656 -29.312 -22.266 1 95.31 282 ALA B O 1
ATOM 5630 N N . LEU B 1 283 ? 9.727 -28.953 -24.219 1 97.12 283 LEU B N 1
ATOM 5631 C CA . LEU B 1 283 ? 8.523 -28.469 -24.859 1 97.12 283 LEU B CA 1
ATOM 5632 C C . LEU B 1 283 ? 7.453 -29.547 -24.922 1 97.12 283 LEU B C 1
ATOM 5634 O O . LEU B 1 283 ? 6.262 -29.266 -24.812 1 97.12 283 LEU B O 1
ATOM 5638 N N . LYS B 1 284 ? 7.875 -30.75 -25.141 1 96.25 284 LYS B N 1
ATOM 5639 C CA . LYS B 1 284 ? 6.945 -31.875 -25.172 1 96.25 284 LYS B CA 1
ATOM 5640 C C . LYS B 1 284 ? 6.23 -32.031 -23.828 1 96.25 284 LYS B C 1
ATOM 5642 O O . LYS B 1 284 ? 5.008 -32.188 -23.781 1 96.25 284 LYS B O 1
ATOM 5647 N N . GLU B 1 285 ? 6.961 -31.906 -22.766 1 94.25 285 GLU B N 1
ATOM 5648 C CA . GLU B 1 285 ? 6.402 -32.125 -21.438 1 94.25 285 GLU B CA 1
ATOM 5649 C C . GLU B 1 285 ? 5.543 -30.922 -21 1 94.25 285 GLU B C 1
ATOM 5651 O O . GLU B 1 285 ? 4.574 -31.094 -20.266 1 94.25 285 GLU B O 1
ATOM 5656 N N . TRP B 1 286 ? 5.84 -29.766 -21.531 1 96.5 286 TRP B N 1
ATOM 5657 C CA . TRP B 1 286 ? 5.191 -28.531 -21.078 1 96.5 286 TRP B CA 1
ATOM 5658 C C . TRP B 1 286 ? 3.996 -28.188 -21.953 1 96.5 286 TRP B C 1
ATOM 5660 O O . TRP B 1 286 ? 3.271 -27.234 -21.688 1 96.5 286 TRP B O 1
ATOM 5670 N N . VAL B 1 287 ? 3.68 -28.938 -22.969 1 96.88 287 VAL B N 1
ATOM 5671 C CA . VAL B 1 287 ? 2.676 -28.578 -23.969 1 96.88 287 VAL B CA 1
ATOM 5672 C C . VAL B 1 287 ? 1.306 -28.469 -23.297 1 96.88 287 VAL B C 1
ATOM 5674 O O . VAL B 1 287 ? 0.521 -27.578 -23.625 1 96.88 287 VAL B O 1
ATOM 5677 N N . PRO B 1 288 ? 0.956 -29.328 -22.328 1 94.94 288 PRO B N 1
ATOM 5678 C CA . PRO B 1 288 ? -0.334 -29.125 -21.656 1 94.94 288 PRO B CA 1
ATOM 5679 C C . PRO B 1 288 ? -0.411 -27.812 -20.891 1 94.94 288 PRO B C 1
ATOM 5681 O O . PRO B 1 288 ? -1.463 -27.172 -20.875 1 94.94 288 PRO B O 1
ATOM 5684 N N . THR B 1 289 ? 0.703 -27.469 -20.25 1 95.56 289 THR B N 1
ATOM 5685 C CA . THR B 1 289 ? 0.751 -26.188 -19.531 1 95.56 289 THR B CA 1
ATOM 5686 C C . THR B 1 289 ? 0.601 -25.031 -20.5 1 95.56 289 THR B C 1
ATOM 5688 O O . THR B 1 289 ? -0.093 -24.047 -20.203 1 95.56 289 THR B O 1
ATOM 5691 N N . PHE B 1 290 ? 1.256 -25.141 -21.625 1 97.25 290 PHE B N 1
ATOM 5692 C CA . PHE B 1 290 ? 1.118 -24.141 -22.672 1 97.25 290 PHE B CA 1
ATOM 5693 C C . PHE B 1 290 ? -0.341 -23.984 -23.094 1 97.25 290 PHE B C 1
ATOM 5695 O O . PHE B 1 290 ? -0.871 -22.875 -23.125 1 97.25 290 PHE B O 1
ATOM 5702 N N . GLN B 1 291 ? -0.955 -25.031 -23.375 1 97.19 291 GLN B N 1
ATOM 5703 C CA . GLN B 1 291 ? -2.354 -25.016 -23.797 1 97.19 291 GLN B CA 1
ATOM 5704 C C . GLN B 1 291 ? -3.234 -24.375 -22.719 1 97.19 291 GLN B C 1
ATOM 5706 O O . GLN B 1 291 ? -4.059 -23.5 -23.031 1 97.19 291 GLN B O 1
ATOM 5711 N N . GLY B 1 292 ? -3.037 -24.797 -21.516 1 95.44 292 GLY B N 1
ATOM 5712 C CA . GLY B 1 292 ? -3.867 -24.312 -20.422 1 95.44 292 GLY B CA 1
ATOM 5713 C C . GLY B 1 292 ? -3.76 -22.828 -20.188 1 95.44 292 GLY B C 1
ATOM 5714 O O . GLY B 1 292 ? -4.727 -22.188 -19.781 1 95.44 292 GLY B O 1
ATOM 5715 N N . LEU B 1 293 ? -2.656 -22.281 -20.484 1 95.88 293 LEU B N 1
ATOM 5716 C CA . LEU B 1 293 ? -2.398 -20.875 -20.172 1 95.88 293 LEU B CA 1
ATOM 5717 C C . LEU B 1 293 ? -2.92 -19.969 -21.297 1 95.88 293 LEU B C 1
ATOM 5719 O O . LEU B 1 293 ? -3.02 -18.75 -21.125 1 95.88 293 LEU B O 1
ATOM 5723 N N . MET B 1 294 ? -3.344 -20.578 -22.375 1 97.38 294 MET B N 1
ATOM 5724 C CA . MET B 1 294 ? -3.748 -19.766 -23.531 1 97.38 294 MET B CA 1
ATOM 5725 C C . MET B 1 294 ? -5.25 -19.5 -23.5 1 97.38 294 MET B C 1
ATOM 5727 O O . MET B 1 294 ? -5.758 -18.719 -24.312 1 97.38 294 MET B O 1
ATOM 5731 N N . TYR B 1 295 ? -5.957 -20.094 -22.547 1 96.69 295 TYR B N 1
ATOM 5732 C CA . TYR B 1 295 ? -7.41 -19.953 -22.531 1 96.69 295 TYR B CA 1
ATOM 5733 C C . TYR B 1 295 ? -7.918 -19.656 -21.125 1 96.69 295 TYR B C 1
ATOM 5735 O O . TYR B 1 295 ? -7.273 -20.016 -20.141 1 96.69 295 TYR B O 1
ATOM 5743 N N . ASN B 1 296 ? -9.055 -19.016 -21.062 1 95.75 296 ASN B N 1
ATOM 5744 C CA . ASN B 1 296 ? -9.711 -18.734 -19.781 1 95.75 296 ASN B CA 1
ATOM 5745 C C . ASN B 1 296 ? -10.641 -19.875 -19.375 1 95.75 296 ASN B C 1
ATOM 5747 O O . ASN B 1 296 ? -11.758 -19.625 -18.906 1 95.75 296 ASN B O 1
ATOM 5751 N N . GLY B 1 297 ? -10.172 -21.094 -19.672 1 94.19 297 GLY B N 1
ATOM 5752 C CA . GLY B 1 297 ? -10.984 -22.25 -19.328 1 94.19 297 GLY B CA 1
ATOM 5753 C C . GLY B 1 297 ? -11.68 -22.859 -20.516 1 94.19 297 GLY B C 1
ATOM 5754 O O . GLY B 1 297 ? -11.281 -22.641 -21.672 1 94.19 297 GLY B O 1
ATOM 5755 N N . PHE B 1 298 ? -12.617 -23.703 -20.266 1 92.31 298 PHE B N 1
ATOM 5756 C CA . PHE B 1 298 ? -13.305 -24.469 -21.297 1 92.31 298 PHE B CA 1
ATOM 5757 C C . PHE B 1 298 ? -14.164 -23.547 -22.156 1 92.31 298 PHE B C 1
ATOM 5759 O O . PHE B 1 298 ? -14.789 -22.609 -21.656 1 92.31 298 PHE B O 1
ATOM 5766 N N . ASN B 1 299 ? -14.102 -23.828 -23.406 1 90.12 299 ASN B N 1
ATOM 5767 C CA . ASN B 1 299 ? -14.977 -23.203 -24.391 1 90.12 299 ASN B CA 1
ATOM 5768 C C . ASN B 1 299 ? -14.828 -21.688 -24.406 1 90.12 299 ASN B C 1
ATOM 5770 O O . ASN B 1 299 ? -15.82 -20.953 -24.359 1 90.12 299 ASN B O 1
ATOM 5774 N N . THR B 1 300 ? -13.641 -21.281 -24.234 1 93.56 300 THR B N 1
ATOM 5775 C CA . THR B 1 300 ? -13.328 -19.859 -24.375 1 93.56 300 THR B CA 1
ATOM 5776 C C . THR B 1 300 ? -12.367 -19.641 -25.531 1 93.56 300 THR B C 1
ATOM 5778 O O . THR B 1 300 ? -11.664 -20.547 -25.953 1 93.56 300 THR B O 1
ATOM 5781 N N . SER B 1 301 ? -12.414 -18.422 -26.016 1 92.75 301 SER B N 1
ATOM 5782 C CA . SER B 1 301 ? -11.414 -18.047 -27.016 1 92.75 301 SER B CA 1
ATOM 5783 C C . SER B 1 301 ? -10.047 -17.828 -26.375 1 92.75 301 SER B C 1
ATOM 5785 O O . SER B 1 301 ? -9.938 -17.797 -25.141 1 92.75 301 SER B O 1
ATOM 5787 N N . ALA B 1 302 ? -9.055 -17.812 -27.203 1 93.75 302 ALA B N 1
ATOM 5788 C CA . ALA B 1 302 ? -7.707 -17.562 -26.703 1 93.75 302 ALA B CA 1
ATOM 5789 C C . ALA B 1 302 ? -7.633 -16.219 -25.984 1 93.75 302 ALA B C 1
ATOM 5791 O O . ALA B 1 302 ? -8.375 -15.281 -26.312 1 93.75 302 ALA B O 1
ATOM 5792 N N . ILE B 1 303 ? -6.785 -16.156 -25.125 1 93.88 303 ILE B N 1
ATOM 5793 C CA . ILE B 1 303 ? -6.59 -14.906 -24.391 1 93.88 303 ILE B CA 1
ATOM 5794 C C . ILE B 1 303 ? -6.098 -13.82 -25.344 1 93.88 303 ILE B C 1
ATOM 5796 O O . ILE B 1 303 ? -5.566 -14.117 -26.406 1 93.88 303 ILE B O 1
ATOM 5800 N N . GLN B 1 304 ? -6.289 -12.531 -25.031 1 88.94 304 GLN B N 1
ATOM 5801 C CA . GLN B 1 304 ? -5.961 -11.398 -25.906 1 88.94 304 GLN B CA 1
ATOM 5802 C C . GLN B 1 304 ? -4.449 -11.25 -26.062 1 88.94 304 GLN B C 1
ATOM 5804 O O . GLN B 1 304 ? -3.969 -10.914 -27.141 1 88.94 304 GLN B O 1
ATOM 5809 N N . ASP B 1 305 ? -3.627 -11.516 -25.094 1 91.94 305 ASP B N 1
ATOM 5810 C CA . ASP B 1 305 ? -2.18 -11.312 -25.125 1 91.94 305 ASP B CA 1
ATOM 5811 C C . ASP B 1 305 ? -1.44 -12.648 -25.109 1 91.94 305 ASP B C 1
ATOM 5813 O O . ASP B 1 305 ? -0.571 -12.875 -24.266 1 91.94 305 ASP B O 1
ATOM 5817 N N . VAL B 1 306 ? -1.707 -13.406 -26.297 1 95.25 306 VAL B N 1
ATOM 5818 C CA . VAL B 1 306 ? -1.118 -14.742 -26.359 1 95.25 306 VAL B CA 1
ATOM 5819 C C . VAL B 1 306 ? 0.398 -14.633 -26.5 1 95.25 306 VAL B C 1
ATOM 5821 O O . VAL B 1 306 ? 1.136 -15.492 -26.016 1 95.25 306 VAL B O 1
ATOM 5824 N N . GLN B 1 307 ? 0.873 -13.539 -27.156 1 95.81 307 GLN B N 1
ATOM 5825 C CA . GLN B 1 307 ? 2.307 -13.336 -27.344 1 95.81 307 GLN B CA 1
ATOM 5826 C C . GLN B 1 307 ? 3.012 -13.156 -26 1 95.81 307 GLN B C 1
ATOM 5828 O O . GLN B 1 307 ? 4.043 -13.781 -25.75 1 95.81 307 GLN B O 1
ATOM 5833 N N . ASP B 1 308 ? 2.402 -12.344 -25.156 1 96.75 308 ASP B N 1
ATOM 5834 C CA . ASP B 1 308 ? 2.986 -12.086 -23.844 1 96.75 308 ASP B CA 1
ATOM 5835 C C . ASP B 1 308 ? 2.916 -13.328 -22.953 1 96.75 308 ASP B C 1
ATOM 5837 O O . ASP B 1 308 ? 3.861 -13.633 -22.219 1 96.75 308 ASP B O 1
ATOM 5841 N N . ALA B 1 309 ? 1.809 -13.992 -23.062 1 97.12 309 ALA B N 1
ATOM 5842 C CA . ALA B 1 309 ? 1.63 -15.195 -22.25 1 97.12 309 ALA B CA 1
ATOM 5843 C C . ALA B 1 309 ? 2.662 -16.25 -22.609 1 97.12 309 ALA B C 1
ATOM 5845 O O . ALA B 1 309 ? 3.189 -16.938 -21.719 1 97.12 309 ALA B O 1
ATOM 5846 N N . LEU B 1 310 ? 2.91 -16.422 -23.844 1 98.06 310 LEU B N 1
ATOM 5847 C CA . LEU B 1 310 ? 3.885 -17.422 -24.297 1 98.06 310 LEU B CA 1
ATOM 5848 C C . LEU B 1 310 ? 5.297 -17.016 -23.891 1 98.06 310 LEU B C 1
ATOM 5850 O O . LEU B 1 310 ? 6.09 -17.844 -23.453 1 98.06 310 LEU B O 1
ATOM 5854 N N . ALA B 1 311 ? 5.578 -15.727 -24.047 1 98.56 311 ALA B N 1
ATOM 5855 C CA . ALA B 1 311 ? 6.887 -15.242 -23.625 1 98.56 311 ALA B CA 1
ATOM 5856 C C . ALA B 1 311 ? 7.102 -15.469 -22.141 1 98.56 311 ALA B C 1
ATOM 5858 O O . ALA B 1 311 ? 8.18 -15.883 -21.719 1 98.56 311 ALA B O 1
ATOM 5859 N N . ILE B 1 312 ? 6.129 -15.203 -21.375 1 98.19 312 ILE B N 1
ATOM 5860 C CA . ILE B 1 312 ? 6.191 -15.375 -19.922 1 98.19 312 ILE B CA 1
ATOM 5861 C C . ILE B 1 312 ? 6.43 -16.844 -19.594 1 98.19 312 ILE B C 1
ATOM 5863 O O . ILE B 1 312 ? 7.207 -17.172 -18.688 1 98.19 312 ILE B O 1
ATOM 5867 N N . LEU B 1 313 ? 5.766 -17.703 -20.297 1 98.12 313 LEU B N 1
ATOM 5868 C CA . LEU B 1 313 ? 5.941 -19.141 -20.062 1 98.12 313 LEU B CA 1
ATOM 5869 C C . LEU B 1 313 ? 7.367 -19.578 -20.391 1 98.12 313 LEU B C 1
ATOM 5871 O O . LEU B 1 313 ? 7.973 -20.328 -19.625 1 98.12 313 LEU B O 1
ATOM 5875 N N . LEU B 1 314 ? 7.871 -19.109 -21.484 1 98.56 314 LEU B N 1
ATOM 5876 C CA . LEU B 1 314 ? 9.234 -19.469 -21.875 1 98.56 314 LEU B CA 1
ATOM 5877 C C . LEU B 1 314 ? 10.242 -18.891 -20.891 1 98.56 314 LEU B C 1
ATOM 5879 O O . LEU B 1 314 ? 11.234 -19.562 -20.547 1 98.56 314 LEU B O 1
ATOM 5883 N N . ASN B 1 315 ? 9.984 -17.672 -20.438 1 98.62 315 ASN B N 1
ATOM 5884 C CA . ASN B 1 315 ? 10.805 -17.109 -19.375 1 98.62 315 ASN B CA 1
ATOM 5885 C C . ASN B 1 315 ? 10.766 -17.984 -18.125 1 98.62 315 ASN B C 1
ATOM 5887 O O . ASN B 1 315 ? 11.797 -18.188 -17.469 1 98.62 315 ASN B O 1
ATOM 5891 N N . THR B 1 316 ? 9.648 -18.422 -17.797 1 98.31 316 THR B N 1
ATOM 5892 C CA . THR B 1 316 ? 9.453 -19.266 -16.625 1 98.31 316 THR B CA 1
ATOM 5893 C C . THR B 1 316 ? 10.273 -20.547 -16.719 1 98.31 316 THR B C 1
ATOM 5895 O O . THR B 1 316 ? 10.977 -20.922 -15.781 1 98.31 316 THR B O 1
ATOM 5898 N N . MET B 1 317 ? 10.172 -21.219 -17.859 1 97.75 317 MET B N 1
ATOM 5899 C CA . MET B 1 317 ? 10.953 -22.422 -18.078 1 97.75 317 MET B CA 1
ATOM 5900 C C . MET B 1 317 ? 12.438 -22.172 -17.906 1 97.75 317 MET B C 1
ATOM 5902 O O . MET B 1 317 ? 13.141 -22.938 -17.25 1 97.75 317 MET B O 1
ATOM 5906 N N . THR B 1 318 ? 12.828 -21.047 -18.422 1 97.88 318 THR B N 1
ATOM 5907 C CA . THR B 1 318 ? 14.234 -20.688 -18.375 1 97.88 318 THR B CA 1
ATOM 5908 C C . THR B 1 318 ? 14.68 -20.406 -16.938 1 97.88 318 THR B C 1
ATOM 5910 O O . THR B 1 318 ? 15.75 -20.859 -16.516 1 97.88 318 THR B O 1
ATOM 5913 N N . MET B 1 319 ? 13.875 -19.719 -16.219 1 98.25 319 MET B N 1
ATOM 5914 C CA . MET B 1 319 ? 14.234 -19.359 -14.859 1 98.25 319 MET B CA 1
ATOM 5915 C C . MET B 1 319 ? 14.242 -20.578 -13.953 1 98.25 319 MET B C 1
ATOM 5917 O O . MET B 1 319 ? 15.07 -20.688 -13.047 1 98.25 319 MET B O 1
ATOM 5921 N N . ILE B 1 320 ? 13.336 -21.469 -14.164 1 97.94 320 ILE B N 1
ATOM 5922 C CA . ILE B 1 320 ? 13.336 -22.703 -13.375 1 97.94 320 ILE B CA 1
ATOM 5923 C C . ILE B 1 320 ? 14.594 -23.516 -13.68 1 97.94 320 ILE B C 1
ATOM 5925 O O . ILE B 1 320 ? 15.219 -24.062 -12.766 1 97.94 320 ILE B O 1
ATOM 5929 N N . SER B 1 321 ? 14.984 -23.594 -14.922 1 97.19 321 SER B N 1
ATOM 5930 C CA . SER B 1 321 ? 16.203 -24.297 -15.32 1 97.19 321 SER B CA 1
ATOM 5931 C C . SER B 1 321 ? 17.438 -23.656 -14.711 1 97.19 321 SER B C 1
ATOM 5933 O O . SER B 1 321 ? 18.25 -24.328 -14.062 1 97.19 321 SER B O 1
ATOM 5935 N N . GLY B 1 322 ? 17.516 -22.359 -14.867 1 97.38 322 GLY B N 1
ATOM 5936 C CA . GLY B 1 322 ? 18.672 -21.641 -14.383 1 97.38 322 GLY B CA 1
ATOM 5937 C C . GLY B 1 322 ? 18.703 -21.516 -12.867 1 97.38 322 GLY B C 1
ATOM 5938 O O . GLY B 1 322 ? 19.766 -21.312 -12.281 1 97.38 322 GLY B O 1
ATOM 5939 N N . GLY B 1 323 ? 17.594 -21.625 -12.25 1 97.19 323 GLY B N 1
ATOM 5940 C CA . GLY B 1 323 ? 17.484 -21.531 -10.797 1 97.19 323 GLY B CA 1
ATOM 5941 C C . GLY B 1 323 ? 17.531 -22.891 -10.117 1 97.19 323 GLY B C 1
ATOM 5942 O O . GLY B 1 323 ? 17.328 -23 -8.906 1 97.19 323 GLY B O 1
ATOM 5943 N N . ASN B 1 324 ? 17.641 -23.906 -10.859 1 96.06 324 ASN B N 1
ATOM 5944 C CA . ASN B 1 324 ? 17.766 -25.297 -10.391 1 96.06 324 ASN B CA 1
ATOM 5945 C C . ASN B 1 324 ? 16.516 -25.75 -9.672 1 96.06 324 ASN B C 1
ATOM 5947 O O . ASN B 1 324 ? 16.594 -26.516 -8.711 1 96.06 324 ASN B O 1
ATOM 5951 N N . ASN B 1 325 ? 15.414 -25.203 -10.086 1 96.56 325 ASN B N 1
ATOM 5952 C CA . ASN B 1 325 ? 14.148 -25.578 -9.453 1 96.56 325 ASN B CA 1
ATOM 5953 C C . ASN B 1 325 ? 14.227 -25.469 -7.934 1 96.56 325 ASN B C 1
ATOM 5955 O O . ASN B 1 325 ? 13.797 -26.391 -7.227 1 96.56 325 ASN B O 1
ATOM 5959 N N . TYR B 1 326 ? 14.859 -24.406 -7.465 1 96.31 326 TYR B N 1
ATOM 5960 C CA . TYR B 1 326 ? 15.117 -24.266 -6.039 1 96.31 326 TYR B CA 1
ATOM 5961 C C . TYR B 1 326 ? 14.688 -22.891 -5.539 1 96.31 326 TYR B C 1
ATOM 5963 O O . TYR B 1 326 ? 15.172 -21.859 -6.023 1 96.31 326 TYR B O 1
ATOM 5971 N N . LEU B 1 327 ? 13.805 -22.875 -4.461 1 97.12 327 LEU B N 1
ATOM 5972 C CA . LEU B 1 327 ? 13.203 -21.609 -4.043 1 97.12 327 LEU B CA 1
ATOM 5973 C C . LEU B 1 327 ? 13.805 -21.125 -2.73 1 97.12 327 LEU B C 1
ATOM 5975 O O . LEU B 1 327 ? 13.359 -20.125 -2.172 1 97.12 327 LEU B O 1
ATOM 5979 N N . LEU B 1 328 ? 14.812 -21.766 -2.156 1 96.69 328 LEU B N 1
ATOM 5980 C CA . LEU B 1 328 ? 15.336 -21.391 -0.847 1 96.69 328 LEU B CA 1
ATOM 5981 C C . LEU B 1 328 ? 16.766 -20.859 -0.966 1 96.69 328 LEU B C 1
ATOM 5983 O O . LEU B 1 328 ? 17.516 -20.875 0.007 1 96.69 328 LEU B O 1
ATOM 5987 N N . ALA B 1 329 ? 17.031 -20.375 -2.141 1 96.75 329 ALA B N 1
ATOM 5988 C CA . ALA B 1 329 ? 18.375 -19.859 -2.373 1 96.75 329 ALA B CA 1
ATOM 5989 C C . ALA B 1 329 ? 18.531 -18.438 -1.85 1 96.75 329 ALA B C 1
ATOM 5991 O O . ALA B 1 329 ? 17.562 -17.672 -1.824 1 96.75 329 ALA B O 1
ATOM 5992 N N . GLU B 1 330 ? 19.719 -18.141 -1.406 1 96.12 330 GLU B N 1
ATOM 5993 C CA . GLU B 1 330 ? 20.141 -16.781 -1.084 1 96.12 330 GLU B CA 1
ATOM 5994 C C . GLU B 1 330 ? 21.281 -16.344 -1.993 1 96.12 330 GLU B C 1
ATOM 5996 O O . GLU B 1 330 ? 22.125 -17.156 -2.398 1 96.12 330 GLU B O 1
ATOM 6001 N N . PRO B 1 331 ? 21.219 -15.078 -2.287 1 95.06 331 PRO B N 1
ATOM 6002 C CA . PRO B 1 331 ? 22.359 -14.625 -3.09 1 95.06 331 PRO B CA 1
ATOM 6003 C C . PRO B 1 331 ? 23.703 -14.867 -2.406 1 95.06 331 PRO B C 1
ATOM 6005 O O . PRO B 1 331 ? 23.812 -14.742 -1.186 1 95.06 331 PRO B O 1
ATOM 6008 N N . GLU B 1 332 ? 24.672 -15.172 -3.203 1 91.69 332 GLU B N 1
ATOM 6009 C CA . GLU B 1 332 ? 26 -15.43 -2.67 1 91.69 332 GLU B CA 1
ATOM 6010 C C . GLU B 1 332 ? 26.594 -14.172 -2.031 1 91.69 332 GLU B C 1
ATOM 6012 O O . GLU B 1 332 ? 26.078 -13.07 -2.23 1 91.69 332 GLU B O 1
ATOM 6017 N N . ALA B 1 333 ? 27.703 -14.414 -1.285 1 90.25 333 ALA B N 1
ATOM 6018 C CA . ALA B 1 333 ? 28.391 -13.289 -0.647 1 90.25 333 ALA B CA 1
ATOM 6019 C C . ALA B 1 333 ? 28.938 -12.32 -1.688 1 90.25 333 ALA B C 1
ATOM 6021 O O . ALA B 1 333 ? 29.547 -12.742 -2.678 1 90.25 333 ALA B O 1
ATOM 6022 N N . GLY B 1 334 ? 28.609 -11.039 -1.553 1 90.38 334 GLY B N 1
ATOM 6023 C CA . GLY B 1 334 ? 29.125 -10.031 -2.471 1 90.38 334 GLY B CA 1
ATOM 6024 C C . GLY B 1 334 ? 28.156 -9.672 -3.574 1 90.38 334 GLY B C 1
ATOM 6025 O O . GLY B 1 334 ? 28.375 -8.719 -4.32 1 90.38 334 GLY B O 1
ATOM 6026 N N . GLN B 1 335 ? 27.203 -10.484 -3.723 1 92.12 335 GLN B N 1
ATOM 6027 C CA . GLN B 1 335 ? 26.203 -10.203 -4.746 1 92.12 335 GLN B CA 1
ATOM 6028 C C . GLN B 1 335 ? 25.094 -9.289 -4.207 1 92.12 335 GLN B C 1
ATOM 6030 O O . GLN B 1 335 ? 24.984 -9.102 -2.994 1 92.12 335 GLN B O 1
ATOM 6035 N N . ASP B 1 336 ? 24.422 -8.703 -5.094 1 94.75 336 ASP B N 1
ATOM 6036 C CA . ASP B 1 336 ? 23.328 -7.809 -4.738 1 94.75 336 ASP B CA 1
ATOM 6037 C C . ASP B 1 336 ? 22.25 -8.555 -3.947 1 94.75 336 ASP B C 1
ATOM 6039 O O . ASP B 1 336 ? 21.641 -9.492 -4.453 1 94.75 336 ASP B O 1
ATOM 6043 N N . LYS B 1 337 ? 22.016 -8.117 -2.785 1 96.38 337 LYS B N 1
ATOM 6044 C CA . LYS B 1 337 ? 21.062 -8.797 -1.906 1 96.38 337 LYS B CA 1
ATOM 6045 C C . LYS B 1 337 ? 19.703 -8.109 -1.941 1 96.38 337 LYS B C 1
ATOM 6047 O O . LYS B 1 337 ? 18.828 -8.414 -1.126 1 96.38 337 LYS B O 1
ATOM 6052 N N . THR B 1 338 ? 19.516 -7.191 -2.865 1 96.56 338 THR B N 1
ATOM 6053 C CA . THR B 1 338 ? 18.25 -6.48 -2.99 1 96.56 338 THR B CA 1
ATOM 6054 C C . THR B 1 338 ? 17.594 -6.781 -4.332 1 96.56 338 THR B C 1
ATOM 6056 O O . THR B 1 338 ? 18.219 -7.371 -5.219 1 96.56 338 THR B O 1
ATOM 6059 N N . GLN B 1 339 ? 16.281 -6.496 -4.41 1 97.31 339 GLN B N 1
ATOM 6060 C CA . GLN B 1 339 ? 15.516 -6.609 -5.641 1 97.31 339 GLN B CA 1
ATOM 6061 C C . GLN B 1 339 ? 14.586 -5.418 -5.824 1 97.31 339 GLN B C 1
ATOM 6063 O O . GLN B 1 339 ? 14.289 -4.699 -4.863 1 97.31 339 GLN B O 1
ATOM 6068 N N . GLY B 1 340 ? 14.297 -5.195 -7.113 1 97.56 340 GLY B N 1
ATOM 6069 C CA . GLY B 1 340 ? 13.336 -4.133 -7.359 1 97.56 340 GLY B CA 1
ATOM 6070 C C . GLY B 1 340 ? 11.984 -4.395 -6.723 1 97.56 340 GLY B C 1
ATOM 6071 O O . GLY B 1 340 ? 11.508 -5.531 -6.711 1 97.56 340 GLY B O 1
ATOM 6072 N N . CYS B 1 341 ? 11.359 -3.424 -6.145 1 96.19 341 CYS B N 1
ATOM 6073 C CA . CYS B 1 341 ? 10.047 -3.521 -5.523 1 96.19 341 CYS B CA 1
ATOM 6074 C C . CYS B 1 341 ? 9.336 -2.172 -5.531 1 96.19 341 CYS B C 1
ATOM 6076 O O . CYS B 1 341 ? 9.938 -1.153 -5.879 1 96.19 341 CYS B O 1
ATOM 6078 N N . LEU B 1 342 ? 8.078 -2.25 -5.289 1 94.44 342 LEU B N 1
ATOM 6079 C CA . LEU B 1 342 ? 7.32 -1.026 -5.059 1 94.44 342 LEU B CA 1
ATOM 6080 C C . LEU B 1 342 ? 7.309 -0.667 -3.578 1 94.44 342 LEU B C 1
ATOM 6082 O O . LEU B 1 342 ? 7.012 -1.513 -2.73 1 94.44 342 LEU B O 1
ATOM 6086 N N . ALA B 1 343 ? 7.742 0.519 -3.34 1 90.94 343 ALA B N 1
ATOM 6087 C CA . ALA B 1 343 ? 7.742 1.004 -1.963 1 90.94 343 ALA B CA 1
ATOM 6088 C C . ALA B 1 343 ? 6.914 2.277 -1.829 1 90.94 343 ALA B C 1
ATOM 6090 O O . ALA B 1 343 ? 6.762 3.031 -2.795 1 90.94 343 ALA B O 1
ATOM 6091 N N . ARG B 1 344 ? 6.398 2.432 -0.628 1 89.06 344 ARG B N 1
ATOM 6092 C CA . ARG B 1 344 ? 5.629 3.645 -0.36 1 89.06 344 ARG B CA 1
ATOM 6093 C C . ARG B 1 344 ? 6.543 4.789 0.07 1 89.06 344 ARG B C 1
ATOM 6095 O O . ARG B 1 344 ? 7.457 4.59 0.875 1 89.06 344 ARG B O 1
ATOM 6102 N N . ALA B 1 345 ? 6.367 5.91 -0.584 1 91.88 345 ALA B N 1
ATOM 6103 C CA . ALA B 1 345 ? 7.145 7.102 -0.259 1 91.88 345 ALA B CA 1
ATOM 6104 C C . ALA B 1 345 ? 6.258 8.344 -0.227 1 91.88 345 ALA B C 1
ATOM 6106 O O . ALA B 1 345 ? 5.148 8.336 -0.77 1 91.88 345 ALA B O 1
ATOM 6107 N N . ALA B 1 346 ? 6.801 9.32 0.49 1 93.19 346 ALA B N 1
ATOM 6108 C CA . ALA B 1 346 ? 6.066 10.586 0.548 1 93.19 346 ALA B CA 1
ATOM 6109 C C . ALA B 1 346 ? 6.305 11.414 -0.708 1 93.19 346 ALA B C 1
ATOM 6111 O O . ALA B 1 346 ? 7.449 11.656 -1.091 1 93.19 346 ALA B O 1
ATOM 6112 N N . TYR B 1 347 ? 5.289 11.789 -1.314 1 93.25 347 TYR B N 1
ATOM 6113 C CA . TYR B 1 347 ? 5.363 12.664 -2.48 1 93.25 347 TYR B CA 1
ATOM 6114 C C . TYR B 1 347 ? 5.023 14.102 -2.109 1 93.25 347 TYR B C 1
ATOM 6116 O O . TYR B 1 347 ? 3.922 14.383 -1.629 1 93.25 347 TYR B O 1
ATOM 6124 N N . VAL B 1 348 ? 5.949 14.953 -2.33 1 94.5 348 VAL B N 1
ATOM 6125 C CA . VAL B 1 348 ? 5.773 16.391 -2.139 1 94.5 348 VAL B CA 1
ATOM 6126 C C . VAL B 1 348 ? 5.73 17.094 -3.494 1 94.5 348 VAL B C 1
ATOM 6128 O O . VAL B 1 348 ? 6.758 17.219 -4.164 1 94.5 348 VAL B O 1
ATOM 6131 N N . PRO B 1 349 ? 4.66 17.516 -3.877 1 94.69 349 PRO B N 1
ATOM 6132 C CA . PRO B 1 349 ? 4.555 18.141 -5.195 1 94.69 349 PRO B CA 1
ATOM 6133 C C . PRO B 1 349 ? 5.41 19.406 -5.324 1 94.69 349 PRO B C 1
ATOM 6135 O O . PRO B 1 349 ? 5.793 20 -4.316 1 94.69 349 PRO B O 1
ATOM 6138 N N . THR B 1 350 ? 5.609 19.875 -6.535 1 94.62 350 THR B N 1
ATOM 6139 C CA . THR B 1 350 ? 6.461 21.016 -6.848 1 94.62 350 THR B CA 1
ATOM 6140 C C . THR B 1 350 ? 5.883 22.297 -6.254 1 94.62 350 THR B C 1
ATOM 6142 O O . THR B 1 350 ? 6.629 23.188 -5.824 1 94.62 350 THR B O 1
ATOM 6145 N N . VAL B 1 351 ? 4.621 22.375 -6.23 1 94.62 351 VAL B N 1
ATOM 6146 C CA . VAL B 1 351 ? 3.967 23.562 -5.68 1 94.62 351 VAL B CA 1
ATOM 6147 C C . VAL B 1 351 ? 4.355 23.734 -4.215 1 94.62 351 VAL B C 1
ATOM 6149 O O . VAL B 1 351 ? 4.598 24.844 -3.754 1 94.62 351 VAL B O 1
ATOM 6152 N N . MET B 1 352 ? 4.477 22.656 -3.473 1 95.19 352 MET B N 1
ATOM 6153 C CA . MET B 1 352 ? 4.84 22.719 -2.061 1 95.19 352 MET B CA 1
ATOM 6154 C C . MET B 1 352 ? 6.297 23.141 -1.894 1 95.19 352 MET B C 1
ATOM 6156 O O . MET B 1 352 ? 6.641 23.844 -0.942 1 95.19 352 MET B O 1
ATOM 6160 N N . VAL B 1 353 ? 7.105 22.734 -2.783 1 94.75 353 VAL B N 1
ATOM 6161 C CA . VAL B 1 353 ? 8.508 23.125 -2.74 1 94.75 353 VAL B CA 1
ATOM 6162 C C . VAL B 1 353 ? 8.641 24.625 -3.004 1 94.75 353 VAL B C 1
ATOM 6164 O O . VAL B 1 353 ? 9.43 25.312 -2.346 1 94.75 353 VAL B O 1
ATOM 6167 N N . VAL B 1 354 ? 7.883 25.078 -3.916 1 95.69 354 VAL B N 1
ATOM 6168 C CA . VAL B 1 354 ? 7.895 26.5 -4.234 1 95.69 354 VAL B CA 1
ATOM 6169 C C . VAL B 1 354 ? 7.426 27.297 -3.023 1 95.69 354 VAL B C 1
ATOM 6171 O O . VAL B 1 354 ? 8.031 28.312 -2.666 1 95.69 354 VAL B O 1
ATOM 6174 N N . ILE B 1 355 ? 6.375 26.828 -2.41 1 96.19 355 ILE B N 1
ATOM 6175 C CA . ILE B 1 355 ? 5.859 27.516 -1.231 1 96.19 355 ILE B CA 1
ATOM 6176 C C . ILE B 1 355 ? 6.902 27.484 -0.12 1 96.19 355 ILE B C 1
ATOM 6178 O O . ILE B 1 355 ? 7.086 28.484 0.592 1 96.19 355 ILE B O 1
ATOM 6182 N N . PHE B 1 356 ? 7.586 26.438 -0.003 1 96.31 356 PHE B N 1
ATOM 6183 C CA . PHE B 1 356 ? 8.641 26.281 0.988 1 96.31 356 PHE B CA 1
ATOM 6184 C C . PHE B 1 356 ? 9.742 27.297 0.77 1 96.31 356 PHE B C 1
ATOM 6186 O O . PHE B 1 356 ? 10.18 27.969 1.715 1 96.31 356 PHE B O 1
ATOM 6193 N N . LEU B 1 357 ? 10.078 27.5 -0.405 1 96.75 357 LEU B N 1
ATOM 6194 C CA . LEU B 1 357 ? 11.156 28.422 -0.744 1 96.75 357 LEU B CA 1
ATOM 6195 C C . LEU B 1 357 ? 10.688 29.875 -0.597 1 96.75 357 LEU B C 1
ATOM 6197 O O . LEU B 1 357 ? 11.453 30.734 -0.15 1 96.75 357 LEU B O 1
ATOM 6201 N N . VAL B 1 358 ? 9.492 30.125 -0.974 1 96.62 358 VAL B N 1
ATOM 6202 C CA . VAL B 1 358 ? 8.938 31.453 -0.849 1 96.62 358 VAL B CA 1
ATOM 6203 C C . VAL B 1 358 ? 8.883 31.859 0.623 1 96.62 358 VAL B C 1
ATOM 6205 O O . VAL B 1 358 ? 9.258 33 0.978 1 96.62 358 VAL B O 1
ATOM 6208 N N . VAL B 1 359 ? 8.484 30.953 1.452 1 96.62 359 VAL B N 1
ATOM 6209 C CA . VAL B 1 359 ? 8.383 31.234 2.881 1 96.62 359 VAL B CA 1
ATOM 6210 C C . VAL B 1 359 ? 9.781 31.438 3.467 1 96.62 359 VAL B C 1
ATOM 6212 O O . VAL B 1 359 ? 9.977 32.312 4.305 1 96.62 359 VAL B O 1
ATOM 6215 N N . ALA B 1 360 ? 10.695 30.703 3.035 1 97.25 360 ALA B N 1
ATOM 6216 C CA . ALA B 1 360 ? 12.078 30.891 3.475 1 97.25 360 ALA B CA 1
ATOM 6217 C C . ALA B 1 360 ? 12.609 32.25 3.037 1 97.25 360 ALA B C 1
ATOM 6219 O O . ALA B 1 360 ? 13.25 32.938 3.822 1 97.25 360 ALA B O 1
ATOM 6220 N N . GLY B 1 361 ? 12.344 32.562 1.807 1 97.25 361 GLY B N 1
ATOM 6221 C CA . GLY B 1 361 ? 12.766 33.844 1.289 1 97.25 361 GLY B CA 1
ATOM 6222 C C . GLY B 1 361 ? 12.148 35.031 2.031 1 97.25 361 GLY B C 1
ATOM 6223 O O . GLY B 1 361 ? 12.836 36 2.334 1 97.25 361 GLY B O 1
ATOM 6224 N N . LEU B 1 362 ? 10.867 34.906 2.285 1 97 362 LEU B N 1
ATOM 6225 C CA . LEU B 1 362 ? 10.18 35.938 3.041 1 97 362 LEU B CA 1
ATOM 6226 C C . LEU B 1 362 ? 10.75 36.062 4.449 1 97 362 LEU B C 1
ATOM 6228 O O . LEU B 1 362 ? 10.906 37.156 4.969 1 97 362 LEU B O 1
ATOM 6232 N N . GLY B 1 363 ? 11.062 34.938 5.027 1 96.44 363 GLY B N 1
ATOM 6233 C CA . GLY B 1 363 ? 11.656 34.938 6.355 1 96.44 363 GLY B CA 1
ATOM 6234 C C . GLY B 1 363 ? 13.023 35.594 6.398 1 96.44 363 GLY B C 1
ATOM 6235 O O . GLY B 1 363 ? 13.297 36.406 7.273 1 96.44 363 GLY B O 1
ATOM 6236 N N . ILE B 1 364 ? 13.805 35.344 5.508 1 97.38 364 ILE B N 1
ATOM 6237 C CA . ILE B 1 364 ? 15.156 35.906 5.441 1 97.38 364 ILE B CA 1
ATOM 6238 C C . ILE B 1 364 ? 15.078 37.406 5.164 1 97.38 364 ILE B C 1
ATOM 6240 O O . ILE B 1 364 ? 15.789 38.188 5.789 1 97.38 364 ILE B O 1
ATOM 6244 N N . THR B 1 365 ? 14.258 37.719 4.25 1 97.06 365 THR B N 1
ATOM 6245 C CA . THR B 1 365 ? 14.109 39.125 3.9 1 97.06 365 THR B CA 1
ATOM 6246 C C . THR B 1 365 ? 13.617 39.938 5.098 1 97.06 365 THR B C 1
ATOM 6248 O O . THR B 1 365 ? 14.086 41.062 5.344 1 97.06 365 THR B O 1
ATOM 6251 N N . ALA B 1 366 ? 12.617 39.344 5.773 1 96.88 366 ALA B N 1
ATOM 6252 C CA . ALA B 1 366 ? 12.094 40.031 6.957 1 96.88 366 ALA B CA 1
ATOM 6253 C C . ALA B 1 366 ? 13.164 40.156 8.039 1 96.88 366 ALA B C 1
ATOM 6255 O O . ALA B 1 366 ? 13.258 41.188 8.719 1 96.88 366 ALA B O 1
ATOM 6256 N N . PHE B 1 367 ? 13.969 39.188 8.188 1 97 367 PHE B N 1
ATOM 6257 C CA . PHE B 1 367 ? 15.039 39.188 9.18 1 97 367 PHE B CA 1
ATOM 6258 C C . PHE B 1 367 ? 16.094 40.219 8.836 1 97 367 PHE B C 1
ATOM 6260 O O . PHE B 1 367 ? 16.547 40.969 9.703 1 97 367 PHE B O 1
ATOM 6267 N N . VAL B 1 368 ? 16.484 40.281 7.645 1 97.38 368 VAL B N 1
ATOM 6268 C CA . VAL B 1 368 ? 17.484 41.25 7.195 1 97.38 368 VAL B CA 1
ATOM 6269 C C . VAL B 1 368 ? 16.938 42.688 7.348 1 97.38 368 VAL B C 1
ATOM 6271 O O . VAL B 1 368 ? 17.656 43.594 7.793 1 97.38 368 VAL B O 1
ATOM 6274 N N . ALA B 1 369 ? 15.711 42.844 6.93 1 96.69 369 ALA B N 1
ATOM 6275 C CA . ALA B 1 369 ? 15.086 44.156 7.094 1 96.69 369 ALA B CA 1
ATOM 6276 C C . ALA B 1 369 ? 15.062 44.594 8.562 1 96.69 369 ALA B C 1
ATOM 6278 O O . ALA B 1 369 ? 15.266 45.75 8.875 1 96.69 369 ALA B O 1
ATOM 6279 N N . TRP B 1 370 ? 14.789 43.625 9.367 1 96.19 370 TRP B N 1
ATOM 6280 C CA . TRP B 1 370 ? 14.781 43.906 10.805 1 96.19 370 TRP B CA 1
ATOM 6281 C C . TRP B 1 370 ? 16.188 44.25 11.297 1 96.19 370 TRP B C 1
ATOM 6283 O O . TRP B 1 370 ? 16.344 45.188 12.102 1 96.19 370 TRP B O 1
ATOM 6293 N N . CYS B 1 371 ? 17.188 43.625 10.836 1 96.25 371 CYS B N 1
ATOM 6294 C CA . CYS B 1 371 ? 18.562 43.938 11.211 1 96.25 371 CYS B CA 1
ATOM 6295 C C . CYS B 1 371 ? 18.938 45.344 10.773 1 96.25 371 CYS B C 1
ATOM 6297 O O . CYS B 1 371 ? 19.547 46.094 11.539 1 96.25 371 CYS B O 1
ATOM 6299 N N . ILE B 1 372 ? 18.578 45.688 9.633 1 95.69 372 ILE B N 1
ATOM 6300 C CA . ILE B 1 372 ? 18.906 47 9.086 1 95.69 372 ILE B CA 1
ATOM 6301 C C . ILE B 1 372 ? 18.203 48.094 9.906 1 95.69 372 ILE B C 1
ATOM 6303 O O . ILE B 1 372 ? 18.828 49.094 10.281 1 95.69 372 ILE B O 1
ATOM 6307 N N . THR B 1 373 ? 16.922 47.812 10.117 1 94.5 373 THR B N 1
ATOM 6308 C CA . THR B 1 373 ? 16.188 48.781 10.898 1 94.5 373 THR B CA 1
ATOM 6309 C C . THR B 1 373 ? 16.734 48.906 12.312 1 94.5 373 THR B C 1
ATOM 6311 O O . THR B 1 373 ? 16.812 49.969 12.883 1 94.5 373 THR B O 1
ATOM 6314 N N . SER B 1 374 ? 17.125 47.812 12.867 1 93.31 374 SER B N 1
ATOM 6315 C CA . SER B 1 374 ? 17.672 47.812 14.219 1 93.31 374 SER B CA 1
ATOM 6316 C C . SER B 1 374 ? 19.016 48.531 14.281 1 93.31 374 SER B C 1
ATOM 6318 O O . SER B 1 374 ? 19.312 49.219 15.266 1 93.31 374 SER B O 1
ATOM 6320 N N . LEU B 1 375 ? 19.75 48.438 13.312 1 93.56 375 LEU B N 1
ATOM 6321 C CA . LEU B 1 375 ? 21.031 49.125 13.25 1 93.56 375 LEU B CA 1
ATOM 6322 C C . LEU B 1 375 ? 20.844 50.625 13.109 1 93.56 375 LEU B C 1
ATOM 6324 O O . LEU B 1 375 ? 21.594 51.406 13.703 1 93.56 375 LEU B O 1
ATOM 6328 N N . ARG B 1 376 ? 19.938 50.938 12.367 1 92.25 376 ARG B N 1
ATOM 6329 C CA . ARG B 1 376 ? 19.672 52.375 12.172 1 92.25 376 ARG B CA 1
ATOM 6330 C C . ARG B 1 376 ? 19.109 53 13.438 1 92.25 376 ARG B C 1
ATOM 6332 O O . ARG B 1 376 ? 19.328 54.188 13.695 1 92.25 376 ARG B 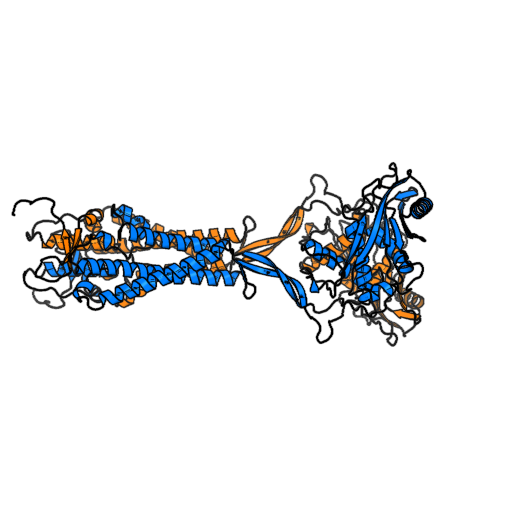O 1
ATOM 6339 N N . LEU B 1 377 ? 18.359 52.219 14.203 1 92.19 377 LEU B N 1
ATOM 6340 C CA . LEU B 1 377 ? 17.734 52.75 15.414 1 92.19 377 LEU B CA 1
ATOM 6341 C C . LEU B 1 377 ? 18.672 52.594 16.609 1 92.19 377 LEU B C 1
ATOM 6343 O O . LEU B 1 377 ? 18.312 53 17.734 1 92.19 377 LEU B O 1
ATOM 6347 N N . PHE B 1 378 ? 19.75 52 16.469 1 86.94 378 PHE B N 1
ATOM 6348 C CA . PHE B 1 378 ? 20.672 51.719 17.562 1 86.94 378 PHE B CA 1
ATOM 6349 C C . PHE B 1 378 ? 21.078 53 18.266 1 86.94 378 PHE B C 1
ATOM 6351 O O . PHE B 1 378 ? 21.219 53.062 19.484 1 86.94 378 PHE B O 1
ATOM 6358 N N . ARG B 1 379 ? 21.25 54.25 17.719 1 84.81 379 ARG B N 1
ATOM 6359 C CA . ARG B 1 379 ? 21.688 55.5 18.328 1 84.81 379 ARG B CA 1
ATOM 6360 C C . ARG B 1 379 ? 20.5 56.438 18.531 1 84.81 379 ARG B C 1
ATOM 6362 O O . ARG B 1 379 ? 20.688 57.656 18.703 1 84.81 379 ARG B O 1
ATOM 6369 N N . SER B 1 380 ? 19.359 55.719 18.453 1 81.94 380 SER B N 1
ATOM 6370 C CA . SER B 1 380 ? 18.188 56.562 18.578 1 81.94 380 SER B CA 1
ATOM 6371 C C . SER B 1 380 ? 17.922 56.906 20.031 1 81.94 380 SER B C 1
ATOM 6373 O O . SER B 1 380 ? 18.312 56.188 20.938 1 81.94 380 SER B O 1
ATOM 6375 N N . PRO B 1 381 ? 17.297 58.062 20.281 1 80.62 381 PRO B N 1
ATOM 6376 C CA . PRO B 1 381 ? 17 58.5 21.656 1 80.62 381 PRO B CA 1
ATOM 6377 C C . PRO B 1 381 ? 16.031 57.531 22.359 1 80.62 381 PRO B C 1
ATOM 6379 O O . PRO B 1 381 ? 15.203 56.906 21.719 1 80.62 381 PRO B O 1
ATOM 6382 N N . SER B 1 382 ? 16.203 57.375 23.609 1 79.06 382 SER B N 1
ATOM 6383 C CA . SER B 1 382 ? 15.391 56.5 24.453 1 79.06 382 SER B CA 1
ATOM 6384 C C . SER B 1 382 ? 13.93 56.906 24.453 1 79.06 382 SER B C 1
ATOM 6386 O O . SER B 1 382 ? 13.039 56.125 24.75 1 79.06 382 SER B O 1
ATOM 6388 N N . GLU B 1 383 ? 13.695 58.125 24.062 1 77.62 383 GLU B N 1
ATOM 6389 C CA . GLU B 1 383 ? 12.328 58.625 24.031 1 77.62 383 GLU B CA 1
ATOM 6390 C C . GLU B 1 383 ? 11.484 57.906 22.984 1 77.62 383 GLU B C 1
ATOM 6392 O O . GLU B 1 383 ? 10.266 57.812 23.109 1 77.62 383 GLU B O 1
ATOM 6397 N N . LEU B 1 384 ? 12.156 57.438 22.047 1 82.56 384 LEU B N 1
ATOM 6398 C CA . LEU B 1 384 ? 11.453 56.781 20.953 1 82.56 384 LEU B CA 1
ATOM 6399 C C . LEU B 1 384 ? 10.93 55.406 21.391 1 82.56 384 LEU B C 1
ATOM 6401 O O . LEU B 1 384 ? 10.047 54.844 20.734 1 82.56 384 LEU B O 1
ATOM 6405 N N . GLU B 1 385 ? 11.398 54.906 22.469 1 80.06 385 GLU B N 1
ATOM 6406 C CA . GLU B 1 385 ? 10.969 53.594 22.969 1 80.06 385 GLU B CA 1
ATOM 6407 C C . GLU B 1 385 ? 9.547 53.656 23.516 1 80.06 385 GLU B C 1
ATOM 6409 O O . GLU B 1 385 ? 8.898 52.625 23.688 1 80.06 385 GLU B O 1
ATOM 6414 N N . ALA B 1 386 ? 9.031 54.844 23.609 1 80.69 386 ALA B N 1
ATOM 6415 C CA . ALA B 1 386 ? 7.691 55.031 24.156 1 80.69 386 ALA B CA 1
ATOM 6416 C C . ALA B 1 386 ? 6.629 54.812 23.078 1 80.69 386 ALA B C 1
ATOM 6418 O O . ALA B 1 386 ? 5.438 54.75 23.391 1 80.69 386 ALA B O 1
ATOM 6419 N N . LEU B 1 387 ? 7.102 54.656 21.812 1 86.75 387 LEU B N 1
ATOM 6420 C CA . LEU B 1 387 ? 6.125 54.344 20.766 1 86.75 387 LEU B CA 1
ATOM 6421 C C . LEU B 1 387 ? 5.566 52.938 20.953 1 86.75 387 LEU B C 1
ATOM 6423 O O . LEU B 1 387 ? 6.316 51.969 20.938 1 86.75 387 LEU B O 1
ATOM 6427 N N . PRO B 1 388 ? 4.293 52.812 21.078 1 88.81 388 PRO B N 1
ATOM 6428 C CA . PRO B 1 388 ? 3.717 51.531 21.406 1 88.81 388 PRO B CA 1
ATOM 6429 C C . PRO B 1 388 ? 3.65 50.594 20.203 1 88.81 388 PRO B C 1
ATOM 6431 O O . PRO B 1 388 ? 3.361 51.031 19.094 1 88.81 388 PRO B O 1
ATOM 6434 N N . LEU B 1 389 ? 3.891 49.438 20.422 1 86.75 389 LEU B N 1
ATOM 6435 C CA . LEU B 1 389 ? 3.803 48.406 19.406 1 86.75 389 LEU B CA 1
ATOM 6436 C C . LEU B 1 389 ? 2.666 47.438 19.703 1 86.75 389 LEU B C 1
ATOM 6438 O O . LEU B 1 389 ? 1.844 47.125 18.844 1 86.75 389 LEU B O 1
ATOM 6442 N N . SER B 1 390 ? 2.596 46.938 20.891 1 87.25 390 SER B N 1
ATOM 6443 C CA . SER B 1 390 ? 1.642 45.938 21.297 1 87.25 390 SER B CA 1
ATOM 6444 C C . SER B 1 390 ? 0.543 46.5 22.188 1 87.25 390 SER B C 1
ATOM 6446 O O . SER B 1 390 ? 0.583 47.688 22.516 1 87.25 390 SER B O 1
ATOM 6448 N N . ALA B 1 391 ? -0.497 45.719 22.438 1 86.06 391 ALA B N 1
ATOM 6449 C CA . ALA B 1 391 ? -1.614 46.156 23.25 1 86.06 391 ALA B CA 1
ATOM 6450 C C . ALA B 1 391 ? -1.135 46.594 24.641 1 86.06 391 ALA B C 1
ATOM 6452 O O . ALA B 1 391 ? -1.638 47.594 25.188 1 86.06 391 ALA B O 1
ATOM 6453 N N . GLU B 1 392 ? -0.161 45.938 25.141 1 88.38 392 GLU B N 1
ATOM 6454 C CA . GLU B 1 392 ? 0.357 46.281 26.453 1 88.38 392 GLU B CA 1
ATOM 6455 C C . GLU B 1 392 ? 1.11 47.625 26.406 1 88.38 392 GLU B C 1
ATOM 6457 O O . GLU B 1 392 ? 1.054 48.406 27.359 1 88.38 392 GLU B O 1
ATOM 6462 N N . GLU B 1 393 ? 1.776 47.781 25.344 1 88.06 393 GLU B N 1
ATOM 6463 C CA . GLU B 1 393 ? 2.508 49.062 25.203 1 88.06 393 GLU B CA 1
ATOM 6464 C C . GLU B 1 393 ? 1.554 50.219 25 1 88.06 393 GLU B C 1
ATOM 6466 O O . GLU B 1 393 ? 1.825 51.344 25.453 1 88.06 393 GLU B O 1
ATOM 6471 N N . TRP B 1 394 ? 0.503 49.938 24.359 1 88.62 394 TRP B N 1
ATOM 6472 C CA . TRP B 1 394 ? -0.512 50.969 24.219 1 88.62 394 TRP B CA 1
ATOM 6473 C C . TRP B 1 394 ? -1.16 51.281 25.578 1 88.62 394 TRP B C 1
ATOM 6475 O O . TRP B 1 394 ? -1.523 52.406 25.859 1 88.62 394 TRP B O 1
ATOM 6485 N N . ALA B 1 395 ? -1.354 50.25 26.312 1 87.38 395 ALA B N 1
ATOM 6486 C CA . ALA B 1 395 ? -1.861 50.469 27.672 1 87.38 395 ALA B CA 1
ATOM 6487 C C . ALA B 1 395 ? -0.894 51.312 28.5 1 87.38 395 ALA B C 1
ATOM 6489 O O . ALA B 1 395 ? -1.315 52.156 29.281 1 87.38 395 ALA B O 1
ATOM 6490 N N . ALA B 1 396 ? 0.366 51 28.359 1 87.69 396 ALA B N 1
ATOM 6491 C CA . ALA B 1 396 ? 1.376 51.781 29.062 1 87.69 396 ALA B CA 1
ATOM 6492 C C . ALA B 1 396 ? 1.387 53.25 28.562 1 87.69 396 ALA B C 1
ATOM 6494 O O . ALA B 1 396 ? 1.612 54.156 29.344 1 87.69 396 ALA B O 1
ATOM 6495 N N . PHE B 1 397 ? 1.201 53.344 27.328 1 87.81 397 PHE B N 1
ATOM 6496 C CA . PHE B 1 397 ? 1.132 54.688 26.719 1 87.81 397 PHE B CA 1
ATOM 6497 C C . PHE B 1 397 ? -0.047 55.469 27.281 1 87.81 397 PHE B C 1
ATOM 6499 O O . PHE B 1 397 ? 0.067 56.688 27.547 1 87.81 397 PHE B O 1
ATOM 6506 N N . ALA B 1 398 ? -1.137 54.812 27.469 1 85.56 398 ALA B N 1
ATOM 6507 C CA . ALA B 1 398 ? -2.316 55.469 28.062 1 85.56 398 ALA B CA 1
ATOM 6508 C C . ALA B 1 398 ? -2.057 55.844 29.516 1 85.56 398 ALA B C 1
ATOM 6510 O O . ALA B 1 398 ? -2.512 56.906 29.969 1 85.56 398 ALA B O 1
ATOM 6511 N N . ALA B 1 399 ? -1.374 55.031 30.203 1 84.06 399 ALA B N 1
ATOM 6512 C CA . ALA B 1 399 ? -1.023 55.344 31.594 1 84.06 399 ALA B CA 1
ATOM 6513 C C . ALA B 1 399 ? -0.12 56.562 31.672 1 84.06 399 ALA B C 1
ATOM 6515 O O . ALA B 1 399 ? -0.25 57.375 32.594 1 84.06 399 ALA B O 1
ATOM 6516 N N . ARG B 1 400 ? 0.715 56.656 30.812 1 83.31 400 ARG B N 1
ATOM 6517 C CA . ARG B 1 400 ? 1.621 57.812 30.766 1 83.31 400 ARG B CA 1
ATOM 6518 C C . ARG B 1 400 ? 0.86 59.094 30.5 1 83.31 400 ARG B C 1
ATOM 6520 O O . ARG B 1 400 ? 1.159 60.156 31.078 1 83.31 400 ARG B O 1
ATOM 6527 N N . GLU B 1 401 ? -0.006 59.031 29.562 1 78.94 401 GLU B N 1
ATOM 6528 C CA . GLU B 1 401 ? -0.813 60.188 29.25 1 78.94 401 GLU B CA 1
ATOM 6529 C C . GLU B 1 401 ? -1.646 60.625 30.453 1 78.94 401 GLU B C 1
ATOM 6531 O O . GLU B 1 401 ? -1.849 61.844 30.672 1 78.94 401 GLU B O 1
ATOM 6536 N N . TYR B 1 402 ? -2.064 59.719 31.203 1 75.88 402 TYR B N 1
ATOM 6537 C CA . TYR B 1 402 ? -2.812 60 32.406 1 75.88 402 TYR B CA 1
ATOM 6538 C C . TYR B 1 402 ? -1.934 60.719 33.438 1 75.88 402 TYR B C 1
ATOM 6540 O O . TYR B 1 402 ? -2.355 61.688 34.062 1 75.88 402 TYR B O 1
ATOM 6548 N N . LEU B 1 403 ? -0.771 60.219 33.656 1 76.25 403 LEU B N 1
ATOM 6549 C CA . LEU B 1 403 ? 0.131 60.812 34.656 1 76.25 403 LEU B CA 1
ATOM 6550 C C . LEU B 1 403 ? 0.55 62.219 34.25 1 76.25 403 LEU B C 1
ATOM 6552 O O . LEU B 1 403 ? 0.795 63.062 35.125 1 76.25 403 LEU B O 1
ATOM 6556 N N . SER B 1 404 ? 0.633 62.406 33.094 1 71.31 404 SER B N 1
ATOM 6557 C CA . SER B 1 404 ? 0.985 63.75 32.625 1 71.31 404 SER B CA 1
ATOM 6558 C C . SER B 1 404 ? -0.116 64.75 32.938 1 71.31 404 SER B C 1
ATOM 6560 O O . SER B 1 404 ? 0.16 65.938 33.156 1 71.31 404 SER B O 1
ATOM 6562 N N . THR B 1 405 ? -1.223 64.312 33.062 1 61.84 405 THR B N 1
ATOM 6563 C CA . THR B 1 405 ? -2.369 65.188 33.406 1 61.84 405 THR B CA 1
ATOM 6564 C C . THR B 1 405 ? -2.453 65.438 34.906 1 61.84 405 THR B C 1
ATOM 6566 O O . THR B 1 405 ? -2.793 66.5 35.312 1 61.84 405 THR B O 1
ATOM 6569 N N . ALA B 1 406 ? -2.273 64.562 35.656 1 60.59 406 ALA B N 1
ATOM 6570 C CA . ALA B 1 406 ? -2.408 64.625 37.094 1 60.59 406 ALA B CA 1
ATOM 6571 C C . ALA B 1 406 ? -1.326 65.562 37.688 1 60.59 406 ALA B C 1
ATOM 6573 O O . ALA B 1 406 ? -1.54 66.188 38.719 1 60.59 406 ALA B O 1
ATOM 6574 N N . ASN B 1 407 ? -0.235 65.5 37.156 1 56.69 407 ASN B N 1
ATOM 6575 C CA . ASN B 1 407 ? 0.829 66.312 37.688 1 56.69 407 ASN B CA 1
ATOM 6576 C C . ASN B 1 407 ? 0.845 67.688 37.062 1 56.69 407 ASN B C 1
ATOM 6578 O O . ASN B 1 407 ? 1.133 67.812 35.844 1 56.69 407 ASN B O 1
ATOM 6582 N N . ASN B 1 408 ? -0.321 68.5 37.156 1 51.47 408 ASN B N 1
ATOM 6583 C CA . ASN B 1 408 ? -0.576 69.875 36.719 1 51.47 408 ASN B CA 1
ATOM 6584 C C . ASN B 1 408 ? 0.705 70.562 36.25 1 51.47 408 ASN B C 1
ATOM 6586 O O . ASN B 1 408 ? 0.705 71.75 35.969 1 51.47 408 ASN B O 1
ATOM 6590 N N . ASN B 1 409 ? 1.935 70.438 36.875 1 43.06 409 ASN B N 1
ATOM 6591 C CA . ASN B 1 409 ? 3.041 71.375 36.625 1 43.06 409 ASN B CA 1
ATOM 6592 C C . ASN B 1 409 ? 3.639 71.125 35.219 1 43.06 409 ASN B C 1
ATOM 6594 O O . ASN B 1 409 ? 4.141 70 34.938 1 43.06 409 ASN B O 1
ATOM 6598 N N . GLN B 1 410 ? 3.182 71.875 34.219 1 45.12 410 GLN B N 1
ATOM 6599 C CA . GLN B 1 410 ? 3.615 72 32.812 1 45.12 410 GLN B CA 1
ATOM 6600 C C . GLN B 1 410 ? 5.062 71.5 32.656 1 45.12 410 GLN B C 1
ATOM 6602 O O . GLN B 1 410 ? 5.5 71.25 31.547 1 45.12 410 GLN B O 1
ATOM 6607 N N . ASP B 1 411 ? 5.867 71.812 33.562 1 44.53 411 ASP B N 1
ATOM 6608 C CA . ASP B 1 411 ? 7.316 71.75 33.406 1 44.53 411 ASP B CA 1
ATOM 6609 C C . ASP B 1 411 ? 7.898 70.438 33.781 1 44.53 411 ASP B C 1
ATOM 6611 O O . ASP B 1 411 ? 9.117 70.25 33.812 1 44.53 411 ASP B O 1
ATOM 6615 N N . VAL B 1 412 ? 7.035 69.5 34.344 1 45.31 412 VAL B N 1
ATOM 6616 C CA . VAL B 1 412 ? 7.75 68.312 34.875 1 45.31 412 VAL B CA 1
ATOM 6617 C C . VAL B 1 412 ? 7.664 67.188 33.875 1 45.31 412 VAL B C 1
ATOM 6619 O O . VAL B 1 412 ? 6.57 66.812 33.438 1 45.31 412 VAL B O 1
ATOM 6622 N N . VAL B 1 413 ? 8.727 66.875 33.281 1 51.25 413 VAL B N 1
ATOM 6623 C CA . VAL B 1 413 ? 9.008 65.688 32.406 1 51.25 413 VAL B CA 1
ATOM 6624 C C . VAL B 1 413 ? 8.531 64.438 33.094 1 51.25 413 VAL B C 1
ATOM 6626 O O . VAL B 1 413 ? 9.07 64 34.125 1 51.25 413 VAL B O 1
ATOM 6629 N N . VAL B 1 414 ? 7.27 64 32.938 1 56.31 414 VAL B N 1
ATOM 6630 C CA . VAL B 1 414 ? 6.781 62.75 33.5 1 56.31 414 VAL B CA 1
ATOM 6631 C C . VAL B 1 414 ? 7.59 61.594 32.969 1 56.31 414 VAL B C 1
ATOM 6633 O O . VAL B 1 414 ? 7.824 61.5 31.75 1 56.31 414 VAL B O 1
ATOM 6636 N N . ALA B 1 415 ? 8.336 60.875 33.875 1 58.12 415 ALA B N 1
ATOM 6637 C CA . ALA B 1 415 ? 9.141 59.688 33.562 1 58.12 415 ALA B CA 1
ATOM 6638 C C . ALA B 1 415 ? 8.344 58.688 32.75 1 58.12 415 ALA B C 1
ATOM 6640 O O . ALA B 1 415 ? 7.117 58.594 32.875 1 58.12 415 ALA B O 1
ATOM 6641 N N . PRO B 1 416 ? 8.984 58 31.812 1 68.31 416 PRO B N 1
ATOM 6642 C CA . PRO B 1 416 ? 8.359 56.969 30.984 1 68.31 416 PRO B CA 1
ATOM 6643 C C . PRO B 1 416 ? 7.785 55.812 31.797 1 68.31 416 PRO B C 1
ATOM 6645 O O . PRO B 1 416 ? 8.398 55.406 32.781 1 68.31 416 PRO B O 1
ATOM 6648 N N . VAL B 1 417 ? 6.473 55.531 31.656 1 79.5 417 VAL B N 1
ATOM 6649 C CA . VAL B 1 417 ? 5.836 54.375 32.312 1 79.5 417 VAL B CA 1
ATOM 6650 C C . VAL B 1 417 ? 6.207 53.094 31.562 1 79.5 417 VAL B C 1
ATOM 6652 O O . VAL B 1 417 ? 5.953 52.969 30.359 1 79.5 417 VAL B O 1
ATOM 6655 N N . GLU B 1 418 ? 6.949 52.219 32.25 1 84.5 418 GLU B N 1
ATOM 6656 C CA . GLU B 1 418 ? 7.297 50.906 31.656 1 84.5 418 GLU B CA 1
ATOM 6657 C C . GLU B 1 418 ? 6.117 49.969 31.719 1 84.5 418 GLU B C 1
ATOM 6659 O O . GLU B 1 418 ? 5.207 50.125 32.531 1 84.5 418 GLU B O 1
ATOM 6664 N N . THR B 1 419 ? 6.148 49.031 30.844 1 87.5 419 THR B N 1
ATOM 6665 C CA . THR B 1 419 ? 5.062 48.062 30.781 1 87.5 419 THR B CA 1
ATOM 6666 C C . THR B 1 419 ? 4.957 47.281 32.094 1 87.5 419 THR B C 1
ATOM 6668 O O . THR B 1 419 ? 3.867 46.875 32.469 1 87.5 419 THR B O 1
ATOM 6671 N N . SER B 1 420 ? 6.031 47.094 32.781 1 87.38 420 SER B N 1
ATOM 6672 C CA . SER B 1 420 ? 6.027 46.344 34.031 1 87.38 420 SER B CA 1
ATOM 6673 C C . SER B 1 420 ? 5.309 47.125 35.125 1 87.38 420 SER B C 1
ATOM 6675 O O . SER B 1 420 ? 4.852 46.531 36.094 1 87.38 420 SER B O 1
ATOM 6677 N N . GLU B 1 421 ? 5.16 48.375 34.938 1 87 421 GLU B N 1
ATOM 6678 C CA . GLU B 1 421 ? 4.535 49.25 35.938 1 87 421 GLU B CA 1
ATOM 6679 C C . GLU B 1 421 ? 3.016 49.188 35.844 1 87 421 GLU B C 1
ATOM 6681 O O . GLU B 1 421 ? 2.312 49.688 36.719 1 87 421 GLU B O 1
ATOM 6686 N N . LEU B 1 422 ? 2.588 48.594 34.812 1 89.38 422 LEU B N 1
ATOM 6687 C CA . LEU B 1 422 ? 1.145 48.531 34.625 1 89.38 422 LEU B CA 1
ATOM 6688 C C . LEU B 1 422 ? 0.472 47.75 35.75 1 89.38 422 LEU B C 1
ATOM 6690 O O . LEU B 1 422 ? -0.737 47.875 35.938 1 89.38 422 LEU B O 1
ATOM 6694 N N . LYS B 1 423 ? 1.196 46.938 36.406 1 86.25 423 LYS B N 1
ATOM 6695 C CA . LYS B 1 423 ? 0.651 46.156 37.531 1 86.25 423 LYS B CA 1
ATOM 6696 C C . LYS B 1 423 ? 0.18 47.062 38.656 1 86.25 423 LYS B C 1
ATOM 6698 O O . LYS B 1 423 ? -0.625 46.656 39.5 1 86.25 423 LYS B O 1
ATOM 6703 N N . SER B 1 424 ? 0.673 48.375 38.656 1 86.12 424 SER B N 1
ATOM 6704 C CA . SER B 1 424 ? 0.314 49.281 39.719 1 86.12 424 SER B CA 1
ATOM 6705 C C . SER B 1 424 ? -0.828 50.219 39.281 1 86.12 424 SER B C 1
ATOM 6707 O O . SER B 1 424 ? -1.269 51.062 40.062 1 86.12 424 SER B O 1
ATOM 6709 N N . PHE B 1 425 ? -1.248 49.969 38.094 1 88.56 425 PHE B N 1
ATOM 6710 C CA . PHE B 1 425 ? -2.32 50.844 37.594 1 88.56 425 PHE B CA 1
ATOM 6711 C C . PHE B 1 425 ? -3.654 50.094 37.625 1 88.56 425 PHE B C 1
ATOM 6713 O O . PHE B 1 425 ? -3.699 48.875 37.438 1 88.56 425 PHE B O 1
ATOM 6720 N N . ARG B 1 426 ? -4.664 50.781 37.906 1 89.75 426 ARG B N 1
ATOM 6721 C CA . ARG B 1 426 ? -6.023 50.25 37.906 1 89.75 426 ARG B CA 1
ATOM 6722 C C . ARG B 1 426 ? -6.922 51 36.938 1 89.75 426 ARG B C 1
ATOM 6724 O O . ARG B 1 426 ? -6.684 52.188 36.656 1 89.75 426 ARG B O 1
ATOM 6731 N N . VAL B 1 427 ? -7.793 50.25 36.406 1 86.81 427 VAL B N 1
ATOM 6732 C CA . VAL B 1 427 ? -8.781 50.844 35.5 1 86.81 427 VAL B CA 1
ATOM 6733 C C . VAL B 1 427 ? -10.172 50.75 36.125 1 86.81 427 VAL B C 1
ATOM 6735 O O . VAL B 1 427 ? -10.555 49.688 36.656 1 86.81 427 VAL B O 1
ATOM 6738 N N . GLY B 1 428 ? -10.789 51.781 36.219 1 83.31 428 GLY B N 1
ATOM 6739 C CA . GLY B 1 428 ? -12.125 51.875 36.812 1 83.31 428 GLY B CA 1
ATOM 6740 C C . GLY B 1 428 ? -12.742 53.25 36.688 1 83.31 428 GLY B C 1
ATOM 6741 O O . GLY B 1 428 ? -12.273 54.062 35.906 1 83.31 428 GLY B O 1
ATOM 6742 N N . PHE B 1 429 ? -13.852 53.5 37.406 1 76.88 429 PHE B N 1
ATOM 6743 C CA . PHE B 1 429 ? -14.516 54.781 37.438 1 76.88 429 PHE B CA 1
ATOM 6744 C C . PHE B 1 429 ? -13.719 55.781 38.25 1 76.88 429 PHE B C 1
ATOM 6746 O O . PHE B 1 429 ? -13.297 55.469 39.375 1 76.88 429 PHE B O 1
ATOM 6753 N N . SER B 1 430 ? -12.773 56.469 37.656 1 60.72 430 SER B N 1
ATOM 6754 C CA . SER B 1 430 ? -11.914 57.406 38.375 1 60.72 430 SER B CA 1
ATOM 6755 C C . SER B 1 430 ? -12.672 58.062 39.531 1 60.72 430 SER B C 1
ATOM 6757 O O . SER B 1 430 ? -12.258 57.938 40.688 1 60.72 430 SER B O 1
ATOM 6759 N N . GLN B 1 431 ? -12.867 59.562 39.5 1 50.38 431 GLN B N 1
ATOM 6760 C CA . GLN B 1 431 ? -13.469 60.406 40.531 1 50.38 431 GLN B CA 1
ATOM 6761 C C . GLN B 1 431 ? -14.961 60.125 40.656 1 50.38 431 GLN B C 1
ATOM 6763 O O . GLN B 1 431 ? -15.641 59.906 39.656 1 50.38 431 GLN B O 1
ATOM 6768 N N . PRO B 1 432 ? -15.406 59.75 41.969 1 45.47 432 PRO B N 1
ATOM 6769 C CA . PRO B 1 432 ? -16.828 59.531 42.25 1 45.47 432 PRO B CA 1
ATOM 6770 C C . PRO B 1 432 ? -17.75 60.219 41.281 1 45.47 432 PRO B C 1
ATOM 6772 O O . PRO B 1 432 ? -18.859 59.75 41.031 1 45.47 432 PRO B O 1
ATOM 6775 N N . ASN B 1 433 ? -17.656 61.5 41.062 1 42.16 433 ASN B N 1
ATOM 6776 C CA . ASN B 1 433 ? -18.719 62.344 40.5 1 42.16 433 ASN B CA 1
ATOM 6777 C C . ASN B 1 433 ? -18.703 62.312 38.969 1 42.16 433 ASN B C 1
ATOM 6779 O O . ASN B 1 433 ? -19.562 62.906 38.344 1 42.16 433 ASN B O 1
ATOM 6783 N N . ILE B 1 434 ? -17.625 61.969 38.281 1 48.44 434 ILE B N 1
ATOM 6784 C CA . ILE B 1 434 ? -17.75 62.312 36.875 1 48.44 434 ILE B CA 1
ATOM 6785 C C . ILE B 1 434 ? -17.984 61.031 36.062 1 48.44 434 ILE B C 1
ATOM 6787 O O . ILE B 1 434 ? -18.344 61.125 34.875 1 48.44 434 ILE B O 1
ATOM 6791 N N . GLY B 1 435 ? -18.484 59.844 36.469 1 58.06 435 GLY B N 1
ATOM 6792 C CA . GLY B 1 435 ? -19.031 58.688 35.75 1 58.06 435 GLY B CA 1
ATOM 6793 C C . GLY B 1 435 ? -18.141 58.219 34.625 1 58.06 435 GLY B C 1
ATOM 6794 O O . GLY B 1 435 ? -18.609 57.594 33.688 1 58.06 435 GLY B O 1
ATOM 6795 N N . ARG B 1 436 ? -16.797 58.531 34.406 1 71.81 436 ARG B N 1
ATOM 6796 C CA . ARG B 1 436 ? -16 58.156 33.25 1 71.81 436 ARG B CA 1
ATOM 6797 C C . ARG B 1 436 ? -14.953 57.094 33.625 1 71.81 436 ARG B C 1
ATOM 6799 O O . ARG B 1 436 ? -14.352 57.188 34.688 1 71.81 436 ARG B O 1
ATOM 6806 N N . ILE B 1 437 ? -14.766 56.062 32.656 1 79.25 437 ILE B N 1
ATOM 6807 C CA . ILE B 1 437 ? -13.742 55.031 32.906 1 79.25 437 ILE B CA 1
ATOM 6808 C C . ILE B 1 437 ? -12.352 55.625 32.656 1 79.25 437 ILE B C 1
ATOM 6810 O O . ILE B 1 437 ? -12.133 56.344 31.672 1 79.25 437 ILE B O 1
ATOM 6814 N N . GLY B 1 438 ? -11.539 55.688 33.594 1 77.75 438 GLY B N 1
ATOM 6815 C CA . GLY B 1 438 ? -10.18 56.188 33.5 1 77.75 438 GLY B CA 1
ATOM 6816 C C . GLY B 1 438 ? -9.164 55.281 34.188 1 77.75 438 GLY B C 1
ATOM 6817 O O . GLY B 1 438 ? -9.523 54.25 34.75 1 77.75 438 GLY B O 1
ATOM 6818 N N . MET B 1 439 ? -7.906 55.531 33.938 1 83.31 439 MET B N 1
ATOM 6819 C CA . MET B 1 439 ? -6.797 54.812 34.594 1 83.31 439 MET B CA 1
ATOM 6820 C C . MET B 1 439 ? -6.23 55.625 35.75 1 83.31 439 MET B C 1
ATOM 6822 O O . MET B 1 439 ? -6.199 56.844 35.688 1 83.31 439 MET B O 1
ATOM 6826 N N . TYR B 1 440 ? -5.957 55 36.906 1 80.12 440 TYR B N 1
ATOM 6827 C CA . TYR B 1 440 ? -5.363 55.688 38.031 1 80.12 440 TYR B CA 1
ATOM 6828 C C . TYR B 1 440 ? -4.336 54.844 38.75 1 80.12 440 TYR B C 1
ATOM 6830 O O . TYR B 1 440 ? -4.355 53.594 38.625 1 80.12 440 TYR B O 1
ATOM 6838 N N . GLN B 1 441 ? -3.197 55.5 39.344 1 80.94 441 GLN B N 1
ATOM 6839 C CA . GLN B 1 441 ? -2.125 54.781 40.031 1 80.94 441 GLN B CA 1
ATOM 6840 C C . GLN B 1 441 ? -2.396 54.688 41.531 1 80.94 441 GLN B C 1
ATOM 6842 O O . GLN B 1 441 ? -2.807 55.656 42.156 1 80.94 441 GLN B O 1
ATOM 6847 N N . ARG B 1 442 ? -2.428 53.625 42.219 1 67.06 442 ARG B N 1
ATOM 6848 C CA . ARG B 1 442 ? -2.559 53.5 43.688 1 67.06 442 ARG B CA 1
ATOM 6849 C C . ARG B 1 442 ? -1.309 54.031 44.375 1 67.06 442 ARG B C 1
ATOM 6851 O O . ARG B 1 442 ? -0.199 53.562 44.094 1 67.06 442 ARG B O 1
ATOM 6858 N N . ARG B 1 443 ? -1.224 55.375 44.938 1 56.66 443 ARG B N 1
ATOM 6859 C CA . ARG B 1 443 ? -0.144 55.844 45.781 1 56.66 443 ARG B CA 1
ATOM 6860 C C . ARG B 1 443 ? -0.01 54.969 47.031 1 56.66 443 ARG B C 1
ATOM 6862 O O . ARG B 1 443 ? -1.013 54.562 47.625 1 56.66 443 ARG B O 1
ATOM 6869 N N . GLN B 1 444 ? 1.03 54.25 47.375 1 44 444 GLN B N 1
ATOM 6870 C CA . GLN B 1 444 ? 1.361 53.719 48.688 1 44 444 GLN B CA 1
ATOM 6871 C C . GLN B 1 444 ? 1.071 54.719 49.781 1 44 444 GLN B C 1
ATOM 6873 O O . GLN B 1 444 ? 1.108 54.375 50.969 1 44 444 GLN B O 1
ATOM 6878 N N . GLY B 1 445 ? 1.47 55.969 49.875 1 37.06 445 GLY B N 1
ATOM 6879 C CA . GLY B 1 445 ? 1.586 56.688 51.125 1 37.06 445 GLY B CA 1
ATOM 6880 C C . GLY B 1 445 ? 0.257 56.875 51.844 1 37.06 445 GLY B C 1
ATOM 6881 O O . GLY B 1 445 ? 0.123 56.531 53.031 1 37.06 445 GLY B O 1
ATOM 6882 N N . ASN B 1 446 ? -0.568 58.125 51.844 1 33.59 446 ASN B N 1
ATOM 6883 C CA . ASN B 1 446 ? -1.117 58.812 53 1 33.59 446 ASN B CA 1
ATOM 6884 C C . ASN B 1 446 ? -2.346 58.094 53.531 1 33.59 446 ASN B C 1
ATOM 6886 O O . ASN B 1 446 ? -3.387 58.062 52.875 1 33.59 446 ASN B O 1
ATOM 6890 N N . LEU B 1 447 ? -2.287 57.062 54.406 1 32.84 447 LEU B N 1
ATOM 6891 C CA . LEU B 1 447 ? -3.047 56.844 55.625 1 32.84 447 LEU B CA 1
ATOM 6892 C C . LEU B 1 447 ? -3.482 58.156 56.25 1 32.84 447 LEU B C 1
ATOM 6894 O O . LEU B 1 447 ? -4.086 58.156 57.312 1 32.84 447 LEU B O 1
ATOM 6898 N N . LEU B 1 448 ? -2.76 59.281 56.094 1 29.06 448 LEU B N 1
ATOM 6899 C CA . LEU B 1 448 ? -3.061 60.312 57.094 1 29.06 448 LEU B CA 1
ATOM 6900 C C . LEU B 1 448 ? -4.461 60.875 56.875 1 29.06 448 LEU B C 1
ATOM 6902 O O . LEU B 1 448 ? -5.086 61.375 57.844 1 29.06 448 LEU B O 1
ATOM 6906 N N . ASN B 1 449 ? -4.879 61.469 55.781 1 25.73 449 ASN B N 1
ATOM 6907 C CA . ASN B 1 449 ? -5.914 62.469 56.094 1 25.73 449 ASN B CA 1
ATOM 6908 C C . ASN B 1 449 ? -7.273 61.781 56.281 1 25.73 449 ASN B C 1
ATOM 6910 O O . ASN B 1 449 ? -8.312 62.438 56.188 1 25.73 449 ASN B O 1
ATOM 6914 N N . GLN B 1 450 ? -7.504 60.406 56.688 1 20.66 450 GLN B N 1
ATOM 6915 C CA . GLN B 1 450 ? -8.539 60.531 57.719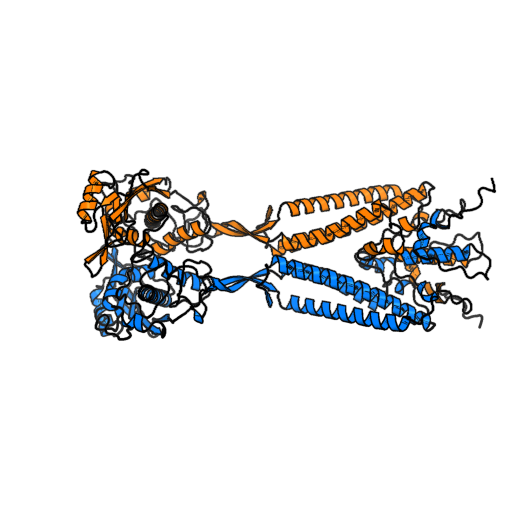 1 20.66 450 GLN B CA 1
ATOM 6916 C C . GLN B 1 450 ? -7.945 61 59.031 1 20.66 450 GLN B C 1
ATOM 6918 O O . GLN B 1 450 ? -6.879 60.531 59.438 1 20.66 450 GLN B O 1
#

pLDDT: mean 89.1, std 12.45, range [19.92, 98.62]

Secondary structure (DSSP, 8-state):
-EE-SS-HHHHHHHHHHHHHHHHHHHHHHHHHHHHHHHHHHHHTT--EEGGGG-----HHHHHHHHHHHSS-TTHHHHHHHHHHHHHHHHHHHHHHHHH-EEEEEEEEEE--SBEE--TT---SS--SSSHHHHHHHHHHHHHHHTT---SEESEE-S-TTB---GGGEEEEEEEEESSS---EEE-TT--HHHHHHHHHHTTSS-SS-EEEEEE-TTS-EEEEEEEEES-SSTT-SS---EEEEEE----TTS-EEEEEEEEEEE-GGGHHHHHHS-HHHHHHHHHHHHHHHTBSBTT-PBPTTHHHHHHHHHHHHHHHHHTTTBSSB-PPTTS--EEEEEEEEEE--HHHHHHHHHHHHHHHHHHHHHHHHHHHHTT--GGGGGS--SHHHHHHHHHHHHHHHHS--TT-------GGGGGGEEEEE-STTT--EEEEE--S---TT-/-EE-SS-HHHHHHHHHHHHHHHHHHHHHHHHHHHHHHHHHHHHTT--EEGGGG-----HHHHHHHHHHHSS-TTHHHHHHHHHHHHHHHHHHHHHHHHH-EEEEEEEEEE--SBEE--TT---SS--SSSHHHHHHHHHHHHHHHTT---SEESEE-S-TTB---GGGEEEEEEEEE-SS---EEE-TT--HHHHHHHHHHTTSS-SS-EEEEEE-TTS-EEEEEEEEES-SSTT-SS---EEEEEE----TTS-EEEEEEEEEEE-GGGHHHHHHS-HHHHHHHHHHHHHHHTBSBTT-PBPTTHHHHHHHHHHHHHHHHHTTTBSSB-PPTTS--EEEEEEEEEE--HHHHHHHHHHHHHHHHHHHHHHHHHHHHTT--GGGGGS--SHHHHHHHHHHHHHHHHS--TT-------GGGGGGEEEEE-STTT--EEEEE--S---TT-

Radius of gyration: 43.21 Å; Cα contacts (8 Å, |Δi|>4): 1768; chains: 2; bounding box: 59×136×102 Å

Solvent-accessible surface area (backbone atoms only — not comparable to full-atom values): 46680 Å² total; per-residue (Å²): 85,80,41,75,89,55,56,45,37,55,52,42,38,54,50,46,53,48,52,53,52,46,49,53,50,26,53,55,28,43,35,50,32,56,52,42,51,52,50,50,43,37,70,73,71,41,65,40,48,44,38,47,48,48,45,59,62,52,76,68,53,47,71,46,42,36,73,56,30,76,43,55,40,30,32,70,66,49,35,52,50,54,49,47,52,52,52,50,52,56,47,52,51,47,45,44,45,52,57,48,41,80,36,80,36,85,43,77,36,79,52,72,52,11,31,46,49,36,45,81,39,87,38,38,65,49,71,80,54,27,34,48,48,52,43,49,46,45,42,36,51,37,6,44,75,66,75,23,68,66,51,27,49,44,56,52,43,85,59,81,46,36,26,53,44,74,87,40,42,41,28,32,45,46,39,40,65,54,68,93,71,73,61,48,70,41,62,54,84,62,53,66,68,59,49,53,50,51,34,33,75,71,64,51,29,36,74,80,59,40,77,36,64,45,76,43,95,88,65,51,69,33,53,40,27,37,38,17,39,67,55,90,55,60,44,73,64,49,84,56,37,38,20,27,33,41,28,51,39,48,57,80,85,41,50,44,28,31,47,45,29,41,33,42,68,58,30,83,63,40,46,58,26,56,9,46,23,22,54,58,63,36,52,56,71,37,36,54,54,54,40,18,61,39,23,48,32,62,82,38,46,42,50,92,58,53,40,58,51,50,19,49,51,53,21,34,50,49,41,33,14,16,18,58,34,30,41,78,36,58,70,57,92,90,51,77,59,55,36,32,16,56,38,79,26,18,33,40,50,65,68,57,53,50,51,52,49,50,52,51,50,51,29,51,51,25,48,51,49,29,52,53,44,48,60,68,50,65,84,50,66,74,50,62,70,63,63,42,51,42,48,60,34,22,45,23,45,24,52,38,38,38,53,51,43,74,48,72,59,90,82,62,83,70,75,85,57,52,49,46,54,34,72,53,25,31,36,24,67,60,60,93,83,69,73,43,68,37,72,50,68,75,77,83,73,88,80,52,93,114,85,81,42,72,89,52,55,44,37,53,50,41,38,53,52,46,51,47,52,53,52,48,50,52,50,26,52,52,30,43,33,49,32,56,51,42,51,52,50,52,43,36,71,73,71,40,66,40,47,43,38,48,46,46,44,60,66,52,74,68,52,47,70,47,42,38,73,57,30,75,42,54,39,30,31,70,66,49,36,52,50,54,49,48,54,52,51,49,50,55,49,52,51,48,46,44,44,51,58,49,39,78,36,81,37,84,42,77,38,79,52,72,52,11,31,45,50,34,44,78,39,88,38,40,65,48,70,80,54,26,36,49,47,52,42,48,48,45,44,37,52,38,6,44,74,64,75,25,68,66,50,26,49,44,56,52,42,86,59,80,45,35,26,54,44,75,89,40,41,42,28,31,46,46,39,39,70,53,62,98,62,71,60,48,72,42,63,55,84,64,53,68,69,59,51,52,50,52,35,33,74,71,65,51,29,36,74,82,58,41,74,37,64,46,77,42,94,88,66,50,69,34,52,40,26,36,37,18,39,67,55,90,53,60,44,71,64,48,84,58,38,37,20,27,32,41,26,50,41,46,57,81,87,40,50,45,28,31,46,44,28,40,33,43,68,58,29,83,64,40,46,59,27,57,10,45,24,22,54,58,63,36,51,56,71,37,35,56,51,54,42,19,59,38,22,48,32,62,83,39,47,42,49,92,57,51,40,59,51,50,20,50,50,54,21,34,48,49,42,34,14,18,19,56,36,29,41,76,36,59,69,57,92,90,50,78,60,56,36,32,15,55,37,80,25,18,33,40,50,63,69,57,53,50,50,50,50,50,52,51,51,50,30,50,52,26,49,50,48,31,50,53,44,49,60,69,50,64,85,50,64,76,48,62,70,62,63,40,51,43,49,60,36,22,44,21,45,25,49,38,38,39,53,52,44,72,50,72,57,89,80,60,82,70,73,84,56,51,49,47,53,34,72,53,25,30,36,22,67,59,62,91,85,69,74,44,71,37,72,49,69,75,79,84,72,86,76,54,90,112

Organism: Fusarium oxysporum f. sp. lycopersici (strain 4287 / CBS 123668 / FGSC 9935 / NRRL 34936) (NCBI:txid426428)

Sequence (900 aa):
MIITSITTAEVRVVLRVYFLVVLALTGFFVRRVLHGRNKLRILGGDSILATRALNSLDGLDLLLAPLKLRALPSGAFGFSFLLFLFVLGKAADLLTSYLVVNHLIQSRCSFGQGLVFDDGTKLPMPPFNGRPFQVVQNAQLLAVNNSCPYGIYKKLNTDSSFCPEKRDILGSWNCNIVNDQTPQSWPSGTNSSDIAEEMNQKGLIYNNGYVEQTQWSSGFVNHLVIWSTSASLDSDGSLWSVKAAVETTYKSEDDIQLTPLTCSVSASGAERTIKDMASGTALKEWVPTFQGLMYNGFNTSAIQDVQDALAILLNTMTMISGGNNYLLAEPEAGQDKTQGCLARAAYVPTVMVVIFLVVAGLGITAFVAWCITSLRLFRSPSELEALPLSAEEWAAFAAREYLSTANNNQDVVVAPVETSELKSFRVGFSQPNIGRIGMYQRRQGNLLNQMIITSITTAEVRVVLRVYFLVVLALTGFFVRRVLHGRNKLRILGGDSILATRALNSLDGLDLLLAPLKLRALPSGAFGFSFLLFLFVLGKAADLLTSYLVVNHLIQSRCSFGQGLVFDDGTKLPMPPFNGRPFQVVQNAQLLAVNNSCPYGIYKKLNTDSSFCPEKRDILGSWNCNIVNDQTPQSWPSGTNSSDIAEEMNQKGLIYNNGYVEQTQWSSGFVNHLVIWSTSASLDSDGSLWSVKAAVETTYKSEDDIQLTPLTCSVSASGAERTIKDMASGTALKEWVPTFQGLMYNGFNTSAIQDVQDALAILLNTMTMISGGNNYLLAEPEAGQDKTQGCLARAAYVPTVMVVIFLVVAGLGITAFVAWCITSLRLFRSPSELEALPLSAEEWAAFAAREYLSTANNNQDVVVAPVETSELKSFRVGFSQPNIGRIGMYQRRQGNLLNQ

Nearest PDB structures (foldseek):
  3ecp-assembly1_A-2  TM=1.556E-01  e=1.678E-01  Escherichia coli
  4dm0-assembly1_A-2  TM=1.416E-01  e=2.889E-01  Escherichia coli
  4nla-assembly1_A  TM=2.940E-01  e=8.855E+00  Listeria monocytogenes
  3ecp-assembly1_A-2  TM=1.631E-01  e=1.963E-01  Escherichia coli
  4dm0-assembly1_A-2  TM=1.723E-01  e=2.189E-01  Escherichia coli